Protein AF-0000000076746132 (afdb_homodimer)

Structure (mmCIF, N/CA/C/O backbone):
data_AF-0000000076746132-model_v1
#
loop_
_entity.id
_entity.type
_entity.pdbx_description
1 polymer 'Membrane protein'
#
loop_
_atom_site.group_PDB
_atom_site.id
_atom_site.type_symbol
_atom_site.label_atom_id
_atom_site.label_alt_id
_atom_site.label_comp_id
_atom_site.label_asym_id
_atom_site.label_entity_id
_atom_site.label_seq_id
_atom_site.pdbx_PDB_ins_code
_atom_site.Cartn_x
_atom_site.Cartn_y
_atom_site.Cartn_z
_atom_site.occupancy
_atom_site.B_iso_or_equiv
_atom_site.auth_seq_id
_atom_site.auth_comp_id
_atom_site.auth_asym_id
_atom_site.auth_atom_id
_atom_site.pdbx_PDB_model_num
ATOM 1 N N . MET A 1 1 ? 63.969 -28.312 48.188 1 25.64 1 MET A N 1
ATOM 2 C CA . MET A 1 1 ? 62.5 -28.25 48.125 1 25.64 1 MET A CA 1
ATOM 3 C C . MET A 1 1 ? 62.031 -26.797 48.188 1 25.64 1 MET A C 1
ATOM 5 O O . MET A 1 1 ? 61.531 -26.344 49.219 1 25.64 1 MET A O 1
ATOM 9 N N . ALA A 1 2 ? 62.906 -25.906 47.531 1 30.56 2 ALA A N 1
ATOM 10 C CA . ALA A 1 2 ? 62.938 -24.453 47.469 1 30.56 2 ALA A CA 1
ATOM 11 C C . ALA A 1 2 ? 61.656 -23.906 46.844 1 30.56 2 ALA A C 1
ATOM 13 O O . ALA A 1 2 ? 61.25 -24.328 45.75 1 30.56 2 ALA A O 1
ATOM 14 N N . LYS A 1 3 ? 60.656 -23.594 47.781 1 32.34 3 LYS A N 1
ATOM 15 C CA . LYS A 1 3 ? 59.344 -22.969 47.75 1 32.34 3 LYS A CA 1
ATOM 16 C C . LYS A 1 3 ? 59.344 -21.719 46.844 1 32.34 3 LYS A C 1
ATOM 18 O O . LYS A 1 3 ? 59.938 -20.703 47.219 1 32.34 3 LYS A O 1
ATOM 23 N N . HIS A 1 4 ? 59.719 -21.891 45.562 1 31.8 4 HIS A N 1
ATOM 24 C CA . HIS A 1 4 ? 59.75 -20.812 44.562 1 31.8 4 HIS A CA 1
ATOM 25 C C . HIS A 1 4 ? 58.438 -20.047 44.562 1 31.8 4 HIS A C 1
ATOM 27 O O . HIS A 1 4 ? 57.375 -20.625 44.312 1 31.8 4 HIS A O 1
ATOM 33 N N . HIS A 1 5 ? 58.219 -19.203 45.625 1 34 5 HIS A N 1
ATOM 34 C CA . HIS A 1 5 ? 57.125 -18.234 45.75 1 34 5 HIS A CA 1
ATOM 35 C C . HIS A 1 5 ? 56.938 -17.422 44.469 1 34 5 HIS A C 1
ATOM 37 O O . HIS A 1 5 ? 57.844 -16.656 44.094 1 34 5 HIS A O 1
ATOM 43 N N . LEU A 1 6 ? 56.406 -18 43.375 1 33.69 6 LEU A N 1
ATOM 44 C CA . LEU A 1 6 ? 56.094 -17.297 42.125 1 33.69 6 LEU A CA 1
ATOM 45 C C . LEU A 1 6 ? 55.156 -16.109 42.406 1 33.69 6 LEU A C 1
ATOM 47 O O . LEU A 1 6 ? 54.062 -16.297 42.906 1 33.69 6 LEU A O 1
ATOM 51 N N . SER A 1 7 ? 55.75 -14.945 42.812 1 36 7 SER A N 1
ATOM 52 C CA . SER A 1 7 ? 55.094 -13.648 42.938 1 36 7 SER A CA 1
ATOM 53 C C . SER A 1 7 ? 54.25 -13.297 41.719 1 36 7 SER A C 1
ATOM 55 O O . SER A 1 7 ? 54.781 -13.18 40.625 1 36 7 SER A O 1
ATOM 57 N N . TYR A 1 8 ? 53.031 -13.859 41.594 1 35.41 8 TYR A N 1
ATOM 58 C CA . TYR A 1 8 ? 52.031 -13.492 40.625 1 35.41 8 TYR A CA 1
ATOM 59 C C . TYR A 1 8 ? 51.75 -11.992 40.625 1 35.41 8 TYR A C 1
ATOM 61 O O . TYR A 1 8 ? 51.25 -11.461 41.625 1 35.41 8 TYR A O 1
ATOM 69 N N . PHE A 1 9 ? 52.719 -11.172 40.094 1 36.06 9 PHE A N 1
ATOM 70 C CA . PHE A 1 9 ? 52.5 -9.766 39.812 1 36.06 9 PHE A CA 1
ATOM 71 C C . PHE A 1 9 ? 51.156 -9.57 39.094 1 36.06 9 PHE A C 1
ATOM 73 O O . PHE A 1 9 ? 50.906 -10.195 38.062 1 36.06 9 PHE A O 1
ATOM 80 N N . GLY A 1 10 ? 50.062 -9.258 39.812 1 34.41 10 GLY A N 1
ATOM 81 C CA . GLY A 1 10 ? 48.75 -8.797 39.406 1 34.41 10 GLY A CA 1
ATOM 82 C C . GLY A 1 10 ? 48.781 -7.633 38.438 1 34.41 10 GLY A C 1
ATOM 83 O O . GLY A 1 10 ? 49.219 -6.535 38.781 1 34.41 10 GLY A O 1
ATOM 84 N N . CYS A 1 11 ? 49.062 -7.781 37.094 1 35.16 11 CYS A N 1
ATOM 85 C CA . CYS A 1 11 ? 48.875 -6.781 36.062 1 35.16 11 CYS A CA 1
ATOM 86 C C . CYS A 1 11 ? 47.531 -6.117 36.156 1 35.16 11 CYS A C 1
ATOM 88 O O . CYS A 1 11 ? 46.5 -6.758 35.906 1 35.16 11 CYS A O 1
ATOM 90 N N . ALA A 1 12 ? 47.312 -5.207 37.125 1 34.22 12 ALA A N 1
ATOM 91 C CA . ALA A 1 12 ? 46.219 -4.262 37.062 1 34.22 12 ALA A CA 1
ATOM 92 C C . ALA A 1 12 ? 46.062 -3.641 35.688 1 34.22 12 ALA A C 1
ATOM 94 O O . ALA A 1 12 ? 46.875 -2.824 35.281 1 34.22 12 ALA A O 1
ATOM 95 N N . LEU A 1 13 ? 45.75 -4.438 34.656 1 35.72 13 LEU A N 1
ATOM 96 C CA . LEU A 1 13 ? 45.281 -3.857 33.406 1 35.72 13 LEU A CA 1
ATOM 97 C C . LEU A 1 13 ? 44.375 -2.674 33.656 1 35.72 13 LEU A C 1
ATOM 99 O O . LEU A 1 13 ? 43.25 -2.842 34.188 1 35.72 13 LEU A O 1
ATOM 103 N N . LEU A 1 14 ? 44.906 -1.459 33.938 1 35.91 14 LEU A N 1
ATOM 104 C CA . LEU A 1 14 ? 44.219 -0.176 33.844 1 35.91 14 LEU A CA 1
ATOM 105 C C . LEU A 1 14 ? 43.406 -0.103 32.562 1 35.91 14 LEU A C 1
ATOM 107 O O . LEU A 1 14 ? 43.969 -0.013 31.453 1 35.91 14 LEU A O 1
ATOM 111 N N . ALA A 1 15 ? 42.406 -0.828 32.375 1 36.12 15 ALA A N 1
ATOM 112 C CA . ALA A 1 15 ? 41.406 -0.465 31.344 1 36.12 15 ALA A CA 1
ATOM 113 C C . ALA A 1 15 ? 41.094 1.026 31.406 1 36.12 15 ALA A C 1
ATOM 115 O O . ALA A 1 15 ? 40.406 1.485 32.312 1 36.12 15 ALA A O 1
ATOM 116 N N . ALA A 1 16 ? 42.094 1.929 31.109 1 35.75 16 ALA A N 1
ATOM 117 C CA . ALA A 1 16 ? 41.625 3.271 30.766 1 35.75 16 ALA A CA 1
ATOM 118 C C . ALA A 1 16 ? 40.344 3.217 29.938 1 35.75 16 ALA A C 1
ATOM 120 O O . ALA A 1 16 ? 40.312 2.604 28.859 1 35.75 16 ALA A O 1
ATOM 121 N N . ILE A 1 17 ? 39.25 3.25 30.547 1 39.5 17 ILE A N 1
ATOM 122 C CA . ILE A 1 17 ? 38 3.594 29.891 1 39.5 17 ILE A CA 1
ATOM 123 C C . ILE A 1 17 ? 38.219 4.754 28.922 1 39.5 17 ILE A C 1
ATOM 125 O O . ILE A 1 17 ? 38.5 5.875 29.344 1 39.5 17 ILE A O 1
ATOM 129 N N . LEU A 1 18 ? 38.938 4.586 27.75 1 38.03 18 LEU A N 1
ATOM 130 C CA . LEU A 1 18 ? 38.875 5.57 26.672 1 38.03 18 LEU A CA 1
ATOM 131 C C . LEU A 1 18 ? 37.531 6.273 26.656 1 38.03 18 LEU A C 1
ATOM 133 O O . LEU A 1 18 ? 36.5 5.652 26.359 1 38.03 18 LEU A O 1
ATOM 137 N N . SER A 1 19 ? 37.344 7.109 27.609 1 39.97 19 SER A N 1
ATOM 138 C CA . SER A 1 19 ? 36.25 8.055 27.406 1 39.97 19 SER A CA 1
ATOM 139 C C . SER A 1 19 ? 36.25 8.633 26 1 39.97 19 SER A C 1
ATOM 141 O O . SER A 1 19 ? 37.031 9.516 25.688 1 39.97 19 SER A O 1
ATOM 143 N N . PHE A 1 20 ? 36.031 7.898 24.984 1 41.56 20 PHE A N 1
ATOM 144 C CA . PHE A 1 20 ? 35.844 8.547 23.688 1 41.56 20 PHE A CA 1
ATOM 145 C C . PHE A 1 20 ? 35 9.805 23.844 1 41.56 20 PHE A C 1
ATOM 147 O O . PHE A 1 20 ? 33.938 9.773 24.484 1 41.56 20 PHE A O 1
ATOM 154 N N . PRO A 1 21 ? 35.625 10.945 23.859 1 45.09 21 PRO A N 1
ATOM 155 C CA . PRO A 1 21 ? 34.75 12.117 23.781 1 45.09 21 PRO A CA 1
ATOM 156 C C . PRO A 1 21 ? 33.469 11.844 22.969 1 45.09 21 PRO A C 1
ATOM 158 O O . PRO A 1 21 ? 33.5 11.172 21.938 1 45.09 21 PRO A O 1
ATOM 161 N N . SER A 1 22 ? 32.438 11.734 23.641 1 52.34 22 SER A N 1
ATOM 162 C CA . SER A 1 22 ? 31.125 11.414 23.078 1 52.34 22 SER A CA 1
ATOM 163 C C . SER A 1 22 ? 30.797 12.312 21.891 1 52.34 22 SER A C 1
ATOM 165 O O . SER A 1 22 ? 30.312 13.43 22.062 1 52.34 22 SER A O 1
ATOM 167 N N . TYR A 1 23 ? 31.625 12.336 20.781 1 66.94 23 TYR A N 1
ATOM 168 C CA . TYR A 1 23 ? 31.422 13.086 19.547 1 66.94 23 TYR A CA 1
ATOM 169 C C . TYR A 1 23 ? 30.078 12.719 18.922 1 66.94 23 TYR A C 1
ATOM 171 O O . TYR A 1 23 ? 29.594 11.602 19.094 1 66.94 23 TYR A O 1
ATOM 179 N N . ALA A 1 24 ? 29.422 13.703 18.547 1 82.56 24 ALA A N 1
ATOM 180 C CA . ALA A 1 24 ? 28.188 13.5 17.781 1 82.56 24 ALA A CA 1
ATOM 181 C C . ALA A 1 24 ? 28.406 12.516 16.641 1 82.56 24 ALA A C 1
ATOM 183 O O . ALA A 1 24 ? 29.422 12.562 15.953 1 82.56 24 ALA A O 1
ATOM 184 N N . ILE A 1 25 ? 27.672 11.5 16.641 1 90.88 25 ILE A N 1
ATOM 185 C CA . ILE A 1 25 ? 27.75 10.562 15.523 1 90.88 25 ILE A CA 1
ATOM 186 C C . ILE A 1 25 ? 27.266 11.234 14.242 1 90.88 25 ILE A C 1
ATOM 188 O O . ILE A 1 25 ? 26.172 11.828 14.219 1 90.88 25 ILE A O 1
ATOM 192 N N . SER A 1 26 ? 28.109 11.219 13.242 1 92.38 26 SER A N 1
ATOM 193 C CA . SER A 1 26 ? 27.75 11.828 11.969 1 92.38 26 SER A CA 1
ATOM 194 C C . SER A 1 26 ? 26.797 10.945 11.18 1 92.38 26 SER A C 1
ATOM 196 O O . SER A 1 26 ? 26.625 9.766 11.492 1 92.38 26 SER A O 1
ATOM 198 N N . ILE A 1 27 ? 26.203 11.523 10.164 1 94.88 27 ILE A N 1
ATOM 199 C CA . ILE A 1 27 ? 25.297 10.781 9.289 1 94.88 27 ILE A CA 1
ATOM 200 C C . ILE A 1 27 ? 26.078 9.656 8.602 1 94.88 27 ILE A C 1
ATOM 202 O O . ILE A 1 27 ? 25.578 8.539 8.469 1 94.88 27 ILE A O 1
ATOM 206 N N . GLU A 1 28 ? 27.344 9.938 8.203 1 93.62 28 GLU A N 1
ATOM 207 C CA . GLU A 1 28 ? 28.172 8.953 7.512 1 93.62 28 GLU A CA 1
ATOM 208 C C . GLU A 1 28 ? 28.469 7.758 8.414 1 93.62 28 GLU A C 1
ATOM 210 O O . GLU A 1 28 ? 28.375 6.609 7.98 1 93.62 28 GLU A O 1
ATOM 215 N N . GLN A 1 29 ? 28.781 8.07 9.648 1 93.25 29 GLN A N 1
ATOM 216 C CA . GLN A 1 29 ? 29.078 7.008 10.609 1 93.25 29 GLN A CA 1
ATOM 217 C C . GLN A 1 29 ? 27.828 6.18 10.906 1 93.25 29 GLN A C 1
ATOM 219 O O . GLN A 1 29 ? 27.891 4.949 10.938 1 93.25 29 GLN A O 1
ATOM 224 N N . ALA A 1 30 ? 26.734 6.859 11.117 1 96 30 ALA A N 1
ATOM 225 C CA . ALA A 1 30 ? 25.469 6.176 11.367 1 96 30 ALA A CA 1
ATOM 226 C C . ALA A 1 30 ? 25.078 5.305 10.18 1 96 30 ALA A C 1
ATOM 228 O O . ALA A 1 30 ? 24.547 4.207 10.359 1 96 30 ALA A O 1
ATOM 229 N N . TRP A 1 31 ? 25.375 5.82 8.961 1 96.5 31 TRP A N 1
ATOM 230 C CA . TRP A 1 31 ? 25.047 5.098 7.738 1 96.5 31 TRP A CA 1
ATOM 231 C C . TRP A 1 31 ? 25.844 3.803 7.641 1 96.5 31 TRP A C 1
ATOM 233 O O . TRP A 1 31 ? 25.297 2.746 7.32 1 96.5 31 TRP A O 1
ATOM 243 N N . LYS A 1 32 ? 27.125 3.871 7.984 1 95.31 32 LYS A N 1
ATOM 244 C CA . LYS A 1 32 ? 27.969 2.682 7.973 1 95.31 32 LYS A CA 1
ATOM 245 C C . LYS A 1 32 ? 27.469 1.643 8.977 1 95.31 32 LYS A C 1
ATOM 247 O O . LYS A 1 32 ? 27.391 0.453 8.656 1 95.31 32 LYS A O 1
ATOM 252 N N . GLN A 1 33 ? 27.062 2.109 10.102 1 95.94 33 GLN A N 1
ATOM 253 C CA . GLN A 1 33 ? 26.578 1.213 11.141 1 95.94 33 GLN A CA 1
ATOM 254 C C . GLN A 1 33 ? 25.234 0.607 10.766 1 95.94 33 GLN A C 1
ATOM 256 O O . GLN A 1 33 ? 25 -0.587 10.961 1 95.94 33 GLN A O 1
ATOM 261 N N . ALA A 1 34 ? 24.344 1.41 10.188 1 97.44 34 ALA A N 1
ATOM 262 C CA . ALA A 1 34 ? 23.031 0.939 9.797 1 97.44 34 ALA A CA 1
ATOM 263 C C . ALA A 1 34 ? 23.109 -0.132 8.719 1 97.44 34 ALA A C 1
ATOM 265 O O . ALA A 1 34 ? 22.391 -1.134 8.766 1 97.44 34 ALA A O 1
ATOM 266 N N . LYS A 1 35 ? 24.031 0.041 7.781 1 96.5 35 LYS A N 1
ATOM 267 C CA . LYS A 1 35 ? 24.203 -0.914 6.691 1 96.5 35 LYS A CA 1
ATOM 268 C C . LYS A 1 35 ? 24.672 -2.271 7.223 1 96.5 35 LYS A C 1
ATOM 270 O O . LYS A 1 35 ? 24.312 -3.311 6.664 1 96.5 35 LYS A O 1
ATOM 275 N N . GLN A 1 36 ? 25.344 -2.232 8.281 1 94.56 36 GLN A N 1
ATOM 276 C CA . GLN A 1 36 ? 25.906 -3.459 8.836 1 94.56 36 GLN A CA 1
ATOM 277 C C . GLN A 1 36 ? 24.906 -4.16 9.758 1 94.56 36 GLN A C 1
ATOM 279 O O . GLN A 1 36 ? 24.953 -5.383 9.906 1 94.56 36 GLN A O 1
ATOM 284 N N . SER A 1 37 ? 23.953 -3.408 10.258 1 92.12 37 SER A N 1
ATOM 285 C CA . SER A 1 37 ? 23.188 -3.965 11.367 1 92.12 37 SER A CA 1
ATOM 286 C C . SER A 1 37 ? 21.719 -4.172 10.969 1 92.12 37 SER A C 1
ATOM 288 O O . SER A 1 37 ? 21 -4.91 11.633 1 92.12 37 SER A O 1
ATOM 290 N N . ASP A 1 38 ? 21.219 -3.617 9.914 1 96.62 38 ASP A N 1
ATOM 291 C CA . ASP A 1 38 ? 19.797 -3.629 9.617 1 96.62 38 ASP A CA 1
ATOM 292 C C . ASP A 1 38 ? 19.359 -4.984 9.07 1 96.62 38 ASP A C 1
ATOM 294 O O . ASP A 1 38 ? 19.812 -5.414 8.008 1 96.62 38 ASP A O 1
ATOM 298 N N . PRO A 1 39 ? 18.406 -5.605 9.789 1 97.31 39 PRO A N 1
ATOM 299 C CA . PRO A 1 39 ? 17.984 -6.949 9.367 1 97.31 39 PRO A CA 1
ATOM 300 C C . PRO A 1 39 ? 17.266 -6.949 8.023 1 97.31 39 PRO A C 1
ATOM 302 O O . PRO A 1 39 ? 17.391 -7.906 7.254 1 97.31 39 PRO A O 1
ATOM 305 N N . ASP A 1 40 ? 16.531 -5.961 7.781 1 97.19 40 ASP A N 1
ATOM 306 C CA . ASP A 1 40 ? 15.797 -5.902 6.52 1 97.19 40 ASP A CA 1
ATOM 307 C C . ASP A 1 40 ? 16.766 -5.773 5.34 1 97.19 40 ASP A C 1
ATOM 309 O O . ASP A 1 40 ? 16.531 -6.371 4.281 1 97.19 40 ASP A O 1
ATOM 313 N N . TYR A 1 41 ? 17.844 -5.031 5.512 1 97.69 41 TYR A N 1
ATOM 314 C CA . TYR A 1 41 ? 18.859 -4.906 4.477 1 97.69 41 TYR A CA 1
ATOM 315 C C . TYR A 1 41 ? 19.594 -6.227 4.277 1 97.69 41 TYR A C 1
ATOM 317 O O . TYR A 1 41 ? 19.859 -6.629 3.141 1 97.69 41 TYR A O 1
ATOM 325 N N . GLU A 1 42 ? 19.844 -6.875 5.336 1 97.62 42 GLU A N 1
ATOM 326 C CA . GLU A 1 42 ? 20.484 -8.18 5.258 1 97.62 42 GLU A CA 1
ATOM 327 C C . GLU A 1 42 ? 19.594 -9.203 4.57 1 97.62 42 GLU A C 1
ATOM 329 O O . GLU A 1 42 ? 20.062 -10.031 3.793 1 97.62 42 GLU A O 1
ATOM 334 N N . LYS A 1 43 ? 18.344 -9.133 4.887 1 98.31 43 LYS A N 1
ATOM 335 C CA . LYS A 1 43 ? 17.406 -10.039 4.246 1 98.31 43 LYS A CA 1
ATOM 336 C C . LYS A 1 43 ? 17.375 -9.828 2.734 1 98.31 43 LYS A C 1
ATOM 338 O O . LYS A 1 43 ? 17.234 -10.781 1.97 1 98.31 43 LYS A O 1
ATOM 343 N N . ALA A 1 44 ? 17.469 -8.602 2.312 1 98.31 44 ALA A N 1
ATOM 344 C CA . ALA A 1 44 ? 17.516 -8.312 0.882 1 98.31 44 ALA A CA 1
ATOM 345 C C . ALA A 1 44 ? 18.766 -8.898 0.236 1 98.31 44 ALA A C 1
ATOM 347 O O . ALA A 1 44 ? 18.719 -9.391 -0.896 1 98.31 44 ALA A O 1
ATOM 348 N N . LYS A 1 45 ? 19.891 -8.867 0.965 1 98.19 45 LYS A N 1
ATOM 349 C CA . LYS A 1 45 ? 21.109 -9.492 0.469 1 98.19 45 LYS A CA 1
ATOM 350 C C . LYS A 1 45 ? 20.922 -11 0.312 1 98.19 45 LYS A C 1
ATOM 352 O O . LYS A 1 45 ? 21.359 -11.578 -0.689 1 98.19 45 LYS A O 1
ATOM 357 N N . ILE A 1 46 ? 20.297 -11.602 1.311 1 98.5 46 ILE A N 1
ATOM 358 C CA . ILE A 1 46 ? 20.016 -13.031 1.25 1 98.5 46 ILE A CA 1
ATOM 359 C C . ILE A 1 46 ? 19.062 -13.32 0.093 1 98.5 46 ILE A C 1
ATOM 361 O O . ILE A 1 46 ? 19.188 -14.352 -0.577 1 98.5 46 ILE A O 1
ATOM 365 N N . GLY A 1 47 ? 18.141 -12.398 -0.138 1 98.62 47 GLY A N 1
ATOM 366 C CA . GLY A 1 47 ? 17.219 -12.531 -1.265 1 98.62 47 GLY A CA 1
ATOM 367 C C . GLY A 1 47 ? 17.938 -12.648 -2.598 1 98.62 47 GLY A C 1
ATOM 368 O O . GLY A 1 47 ? 17.516 -13.414 -3.469 1 98.62 47 GLY A O 1
ATOM 369 N N . VAL A 1 48 ? 19.062 -11.953 -2.76 1 98.5 48 VAL A N 1
ATOM 370 C CA . VAL A 1 48 ? 19.859 -12.023 -3.977 1 98.5 48 VAL A CA 1
ATOM 371 C C . VAL A 1 48 ? 20.5 -13.414 -4.098 1 98.5 48 VAL A C 1
ATOM 373 O O . VAL A 1 48 ? 20.5 -14.008 -5.18 1 98.5 48 VAL A O 1
ATOM 376 N N . GLN A 1 49 ? 20.938 -13.977 -2.977 1 98.62 49 GLN A N 1
ATOM 377 C CA . GLN A 1 49 ? 21.516 -15.312 -2.977 1 98.62 49 GLN A CA 1
ATOM 378 C C . GLN A 1 49 ? 20.469 -16.375 -3.309 1 98.62 49 GLN A C 1
ATOM 380 O O . GLN A 1 49 ? 20.75 -17.328 -4.035 1 98.62 49 GLN A O 1
ATOM 385 N N . ILE A 1 50 ? 19.297 -16.141 -2.795 1 98.5 50 ILE A N 1
ATOM 386 C CA . ILE A 1 50 ? 18.203 -17.047 -3.102 1 98.5 50 ILE A CA 1
ATOM 387 C C . ILE A 1 50 ? 17.875 -16.984 -4.594 1 98.5 50 ILE A C 1
ATOM 389 O O . ILE A 1 50 ? 17.656 -18.016 -5.23 1 98.5 50 ILE A O 1
ATOM 393 N N . GLY A 1 51 ? 17.906 -15.742 -5.125 1 98.25 51 GLY A N 1
ATOM 394 C CA . GLY A 1 51 ? 17.688 -15.586 -6.559 1 98.25 51 GLY A CA 1
ATOM 395 C C . GLY A 1 51 ? 18.734 -16.297 -7.395 1 98.25 51 GLY A C 1
ATOM 396 O O . GLY A 1 51 ? 18.406 -16.938 -8.398 1 98.25 51 GLY A O 1
ATOM 397 N N . GLU A 1 52 ? 19.953 -16.312 -6.941 1 98 52 GLU A N 1
ATOM 398 C CA . GLU A 1 52 ? 21.047 -17 -7.621 1 98 52 GLU A CA 1
ATOM 399 C C . GLU A 1 52 ? 20.859 -18.516 -7.59 1 98 52 GLU A C 1
ATOM 401 O O . GLU A 1 52 ? 21.094 -19.188 -8.586 1 98 52 GLU A O 1
ATOM 406 N N . THR A 1 53 ? 20.406 -19 -6.441 1 98.19 53 THR A N 1
ATOM 407 C CA . THR A 1 53 ? 20.125 -20.422 -6.316 1 98.19 53 THR A CA 1
ATOM 408 C C . THR A 1 53 ? 18.953 -20.844 -7.203 1 98.19 53 THR A C 1
ATOM 410 O O . THR A 1 53 ? 18.938 -21.953 -7.73 1 98.19 53 THR A O 1
ATOM 413 N N . GLY A 1 54 ? 18.031 -19.891 -7.395 1 97.88 54 GLY A N 1
ATOM 414 C CA . GLY A 1 54 ? 16.938 -20.156 -8.32 1 97.88 54 GLY A CA 1
ATOM 415 C C . GLY A 1 54 ? 17.391 -20.359 -9.75 1 97.88 54 GLY A C 1
ATOM 416 O O . GLY A 1 54 ? 16.891 -21.234 -10.453 1 97.88 54 GLY A O 1
ATOM 417 N N . VAL A 1 55 ? 18.406 -19.625 -10.18 1 98.19 55 VAL A N 1
ATOM 418 C CA . VAL A 1 55 ? 18.984 -19.781 -11.5 1 98.19 55 VAL A CA 1
ATOM 419 C C . VAL A 1 55 ? 19.703 -21.125 -11.594 1 98.19 55 VAL A C 1
ATOM 421 O O . VAL A 1 55 ? 19.578 -21.844 -12.586 1 98.19 55 VAL A O 1
ATOM 424 N N . ALA A 1 56 ? 20.406 -21.5 -10.492 1 97.88 56 ALA A N 1
ATOM 425 C CA . ALA A 1 56 ? 21.109 -22.781 -10.453 1 97.88 56 ALA A CA 1
ATOM 426 C C . ALA A 1 56 ? 20.141 -23.953 -10.531 1 97.88 56 ALA A C 1
ATOM 428 O O . ALA A 1 56 ? 20.391 -24.938 -11.242 1 97.88 56 ALA A O 1
ATOM 429 N N . SER A 1 57 ? 19.094 -23.797 -9.875 1 97.56 57 SER A N 1
ATOM 430 C CA . SER A 1 57 ? 18.062 -24.828 -9.898 1 97.56 57 SER A CA 1
ATOM 431 C C . SER A 1 57 ? 17.469 -24.984 -11.297 1 97.56 57 SER A C 1
ATOM 433 O O . SER A 1 57 ? 17.297 -26.109 -11.773 1 97.56 57 SER A O 1
ATOM 435 N N . SER A 1 58 ? 17.188 -23.891 -11.961 1 96.81 58 SER A N 1
ATOM 436 C CA . SER A 1 58 ? 16.641 -23.938 -13.312 1 96.81 58 SER A CA 1
ATOM 437 C C . SER A 1 58 ? 17.656 -24.5 -14.297 1 96.81 58 SER A C 1
ATOM 439 O O . SER A 1 58 ? 17.297 -25.266 -15.203 1 96.81 58 SER A O 1
ATOM 441 N N . ARG A 1 59 ? 18.922 -24.234 -14.094 1 96.25 59 ARG A N 1
ATOM 442 C CA . ARG A 1 59 ? 20 -24.75 -14.938 1 96.25 59 ARG A CA 1
ATOM 443 C C . ARG A 1 59 ? 20.156 -26.25 -14.766 1 96.25 59 ARG A C 1
ATOM 445 O O . ARG A 1 59 ? 20.453 -26.969 -15.727 1 96.25 59 ARG A O 1
ATOM 452 N N . SER A 1 60 ? 19.875 -26.672 -13.547 1 96.31 60 SER A N 1
ATOM 453 C CA . SER A 1 60 ? 20.016 -28.094 -13.266 1 96.31 60 SER A CA 1
ATOM 454 C C . SER A 1 60 ? 19.016 -28.922 -14.062 1 96.31 60 SER A C 1
ATOM 456 O O . SER A 1 60 ? 19.281 -30.078 -14.406 1 96.31 60 SER A O 1
ATOM 458 N N . SER A 1 61 ? 17.891 -28.328 -14.43 1 94.38 61 SER A N 1
ATOM 459 C CA . SER A 1 61 ? 16.859 -29.031 -15.188 1 94.38 61 SER A CA 1
ATOM 460 C C . SER A 1 61 ? 17.281 -29.25 -16.625 1 94.38 61 SER A C 1
ATOM 462 O O . SER A 1 61 ? 16.688 -30.078 -17.344 1 94.38 61 SER A O 1
ATOM 464 N N . LEU A 1 62 ? 18.359 -28.562 -17.109 1 94.75 62 LEU A N 1
ATOM 465 C CA . LEU A 1 62 ? 18.875 -28.672 -18.469 1 94.75 62 LEU A CA 1
ATOM 466 C C . LEU A 1 62 ? 20.031 -29.656 -18.531 1 94.75 62 LEU A C 1
ATOM 468 O O . LEU A 1 62 ? 20.516 -30 -19.609 1 94.75 62 LEU A O 1
ATOM 472 N N . LEU A 1 63 ? 20.453 -30.188 -17.375 1 95.5 63 LEU A N 1
ATOM 473 C CA . LEU A 1 63 ? 21.609 -31.078 -17.297 1 95.5 63 LEU A CA 1
ATOM 474 C C . LEU A 1 63 ? 21.172 -32.531 -17.125 1 95.5 63 LEU A C 1
ATOM 476 O O . LEU A 1 63 ? 20.047 -32.781 -16.719 1 95.5 63 LEU A O 1
ATOM 480 N N . PRO A 1 64 ? 21.984 -33.531 -17.422 1 95.88 64 PRO A N 1
ATOM 481 C CA . PRO A 1 64 ? 21.609 -34.938 -17.266 1 95.88 64 PRO A CA 1
ATOM 482 C C . PRO A 1 64 ? 21.453 -35.344 -15.797 1 95.88 64 PRO A C 1
ATOM 484 O O . PRO A 1 64 ? 22.062 -34.75 -14.914 1 95.88 64 PRO A O 1
ATOM 487 N N . SER A 1 65 ? 20.625 -36.25 -15.602 1 95.88 65 SER A N 1
ATOM 488 C CA . SER A 1 65 ? 20.453 -36.844 -14.289 1 95.88 65 SER A CA 1
ATOM 489 C C . SER A 1 65 ? 20.781 -38.344 -14.328 1 95.88 65 SER A C 1
ATOM 491 O O . SER A 1 65 ? 20.562 -39 -15.336 1 95.88 65 SER A O 1
ATOM 493 N N . LEU A 1 66 ? 21.422 -38.812 -13.234 1 96.19 66 LEU A N 1
ATOM 494 C CA . LEU A 1 66 ? 21.797 -40.219 -13.109 1 96.19 66 LEU A CA 1
ATOM 495 C C . LEU A 1 66 ? 21.047 -40.875 -11.961 1 96.19 66 LEU A C 1
ATOM 497 O O . LEU A 1 66 ? 20.969 -40.312 -10.867 1 96.19 66 LEU A O 1
ATOM 501 N N . SER A 1 67 ? 20.406 -42.062 -12.297 1 96.56 67 SER A N 1
ATOM 502 C CA . SER A 1 67 ? 19.734 -42.844 -11.266 1 96.56 67 SER A CA 1
ATOM 503 C C . SER A 1 67 ? 20.156 -44.312 -11.305 1 96.56 67 SER A C 1
ATOM 505 O O . SER A 1 67 ? 20.484 -44.844 -12.367 1 96.56 67 SER A O 1
ATOM 507 N N . ALA A 1 68 ? 20.172 -44.906 -10.109 1 95.31 68 ALA A N 1
ATOM 508 C CA . ALA A 1 68 ? 20.422 -46.344 -9.977 1 95.31 68 ALA A CA 1
ATOM 509 C C . ALA A 1 68 ? 19.234 -47.062 -9.305 1 95.31 68 ALA A C 1
ATOM 511 O O . ALA A 1 68 ? 18.641 -46.5 -8.375 1 95.31 68 ALA A O 1
ATOM 512 N N . THR A 1 69 ? 18.922 -48.25 -9.906 1 94.94 69 THR A N 1
ATOM 513 C CA . THR A 1 69 ? 17.812 -49.031 -9.359 1 94.94 69 THR A CA 1
ATOM 514 C C . THR A 1 69 ? 18.203 -50.5 -9.164 1 94.94 69 THR A C 1
ATOM 516 O O . THR A 1 69 ? 19 -51.031 -9.93 1 94.94 69 THR A O 1
ATOM 519 N N . ALA A 1 70 ? 17.688 -51.031 -8.055 1 93.5 70 ALA A N 1
ATOM 520 C CA . ALA A 1 70 ? 17.766 -52.469 -7.797 1 93.5 70 ALA A CA 1
ATOM 521 C C . ALA A 1 70 ? 16.406 -53.031 -7.352 1 93.5 70 ALA A C 1
ATOM 523 O O . ALA A 1 70 ? 15.703 -52.375 -6.562 1 93.5 70 ALA A O 1
ATOM 524 N N . SER A 1 71 ? 16.062 -54.188 -8.07 1 94.44 71 SER A N 1
ATOM 525 C CA . SER A 1 71 ? 14.758 -54.75 -7.73 1 94.44 71 SER A CA 1
ATOM 526 C C . SER A 1 71 ? 14.836 -56.25 -7.59 1 94.44 71 SER A C 1
ATOM 528 O O . SER A 1 71 ? 15.641 -56.906 -8.25 1 94.44 71 SER A O 1
ATOM 530 N N . SER A 1 72 ? 14.031 -56.75 -6.602 1 93.19 72 SER A N 1
ATOM 531 C CA . SER A 1 72 ? 13.773 -58.188 -6.449 1 93.19 72 SER A CA 1
ATOM 532 C C . SER A 1 72 ? 12.289 -58.5 -6.605 1 93.19 72 SER A C 1
ATOM 534 O O . SER A 1 72 ? 11.461 -58 -5.848 1 93.19 72 SER A O 1
ATOM 536 N N . ASN A 1 73 ? 12.055 -59.344 -7.664 1 93.12 73 ASN A N 1
ATOM 537 C CA . ASN A 1 73 ? 10.672 -59.719 -7.957 1 93.12 73 ASN A CA 1
ATOM 538 C C . ASN A 1 73 ? 10.414 -61.188 -7.773 1 93.12 73 ASN A C 1
ATOM 540 O O . ASN A 1 73 ? 11.141 -62.031 -8.32 1 93.12 73 ASN A O 1
ATOM 544 N N . TRP A 1 74 ? 9.367 -61.469 -6.98 1 93.31 74 TRP A N 1
ATOM 545 C CA . TRP A 1 74 ? 8.961 -62.844 -6.727 1 93.31 74 TRP A CA 1
ATOM 546 C C . TRP A 1 74 ? 7.613 -63.156 -7.363 1 93.31 74 TRP A C 1
ATOM 548 O O . TRP A 1 74 ? 6.648 -62.406 -7.176 1 93.31 74 TRP A O 1
ATOM 558 N N . ASN A 1 75 ? 7.625 -64.25 -8.148 1 91.31 75 ASN A N 1
ATOM 559 C CA . ASN A 1 75 ? 6.402 -64.625 -8.82 1 91.31 75 ASN A CA 1
ATOM 560 C C . ASN A 1 75 ? 5.973 -66.062 -8.391 1 91.31 75 ASN A C 1
ATOM 562 O O . ASN A 1 75 ? 6.816 -66.875 -8.117 1 91.31 75 ASN A O 1
ATOM 566 N N . GLU A 1 76 ? 4.66 -66.312 -8.391 1 93.75 76 GLU A N 1
ATOM 567 C CA . GLU A 1 76 ? 4.121 -67.562 -7.949 1 93.75 76 GLU A CA 1
ATOM 568 C C . GLU A 1 76 ? 4.391 -68.688 -8.984 1 93.75 76 GLU A C 1
ATOM 570 O O . GLU A 1 76 ? 4.797 -69.75 -8.625 1 93.75 76 GLU A O 1
ATOM 575 N N . ASP A 1 77 ? 4.16 -68.375 -10.258 1 91.62 77 ASP A N 1
ATOM 576 C CA . ASP A 1 77 ? 4.191 -69.438 -11.281 1 91.62 77 ASP A CA 1
ATOM 577 C C . ASP A 1 77 ? 5.398 -69.25 -12.203 1 91.62 77 ASP A C 1
ATOM 579 O O . ASP A 1 77 ? 5.668 -70.125 -13.047 1 91.62 77 ASP A O 1
ATOM 583 N N . SER A 1 78 ? 5.98 -68.062 -12.047 1 87.25 78 SER A N 1
ATOM 584 C CA . SER A 1 78 ? 7.145 -67.812 -12.898 1 87.25 78 SER A CA 1
ATOM 585 C C . SER A 1 78 ? 8.398 -67.562 -12.07 1 87.25 78 SER A C 1
ATOM 587 O O . SER A 1 78 ? 8.344 -67.562 -10.836 1 87.25 78 SER A O 1
ATOM 589 N N . ASP A 1 79 ? 9.57 -67.562 -12.758 1 88.44 79 ASP A N 1
ATOM 590 C CA . ASP A 1 79 ? 10.859 -67.438 -12.086 1 88.44 79 ASP A CA 1
ATOM 591 C C . ASP A 1 79 ? 10.969 -66.062 -11.367 1 88.44 79 ASP A C 1
ATOM 593 O O . ASP A 1 79 ? 10.461 -65.062 -11.852 1 88.44 79 ASP A O 1
ATOM 597 N N . ASN A 1 80 ? 11.648 -66.188 -10.094 1 91.44 80 ASN A N 1
ATOM 598 C CA . ASN A 1 80 ? 12.023 -64.938 -9.422 1 91.44 80 ASN A CA 1
ATOM 599 C C . ASN A 1 80 ? 13.148 -64.25 -10.172 1 91.44 80 ASN A C 1
ATOM 601 O O . ASN A 1 80 ? 13.969 -64.875 -10.836 1 91.44 80 ASN A O 1
ATOM 605 N N . THR A 1 81 ? 13.07 -63 -10.18 1 90.75 81 THR A N 1
ATOM 606 C CA . THR A 1 81 ? 14.078 -62.25 -10.914 1 90.75 81 THR A CA 1
ATOM 607 C C . THR A 1 81 ? 14.672 -61.125 -10.047 1 90.75 81 THR A C 1
ATOM 609 O O . THR A 1 81 ? 13.953 -60.469 -9.281 1 90.75 81 THR A O 1
ATOM 612 N N . ASN A 1 82 ? 16.031 -61 -10.023 1 92.81 82 ASN A N 1
ATOM 613 C CA . ASN A 1 82 ? 16.75 -59.844 -9.484 1 92.81 82 ASN A CA 1
ATOM 614 C C . ASN A 1 82 ? 17.344 -59 -10.602 1 92.81 82 ASN A C 1
ATOM 616 O O . ASN A 1 82 ? 18.016 -59.5 -11.492 1 92.81 82 ASN A O 1
ATOM 620 N N . THR A 1 83 ? 17.016 -57.844 -10.531 1 92.81 83 THR A N 1
ATOM 621 C CA . THR A 1 83 ? 17.5 -56.938 -11.578 1 92.81 83 THR A CA 1
ATOM 622 C C . THR A 1 83 ? 18.188 -55.719 -10.969 1 92.81 83 THR A C 1
ATOM 624 O O . THR A 1 83 ? 17.812 -55.281 -9.891 1 92.81 83 THR A O 1
ATOM 627 N N . TYR A 1 84 ? 19.312 -55.188 -11.438 1 93.62 84 TYR A N 1
ATOM 628 C CA . TYR A 1 84 ? 19.891 -53.875 -11.133 1 93.62 84 TYR A CA 1
ATOM 629 C C . TYR A 1 84 ? 20.219 -53.094 -12.406 1 93.62 84 TYR A C 1
ATOM 631 O O . TYR A 1 84 ? 20.359 -53.688 -13.477 1 93.62 84 TYR A O 1
ATOM 639 N N . GLY A 1 85 ? 20.234 -51.875 -12.328 1 93.75 85 GLY A N 1
ATOM 640 C CA . GLY A 1 85 ? 20.484 -51.031 -13.492 1 93.75 85 GLY A CA 1
ATOM 641 C C . GLY A 1 85 ? 20.75 -49.594 -13.148 1 93.75 85 GLY A C 1
ATOM 642 O O . GLY A 1 85 ? 20.641 -49.188 -11.984 1 93.75 85 GLY A O 1
ATOM 643 N N . ALA A 1 86 ? 21.359 -48.844 -14.109 1 95.25 86 ALA A N 1
ATOM 644 C CA . ALA A 1 86 ? 21.594 -47.406 -14.047 1 95.25 86 ALA A CA 1
ATOM 645 C C . ALA A 1 86 ? 21.125 -46.719 -15.328 1 95.25 86 ALA A C 1
ATOM 647 O O . ALA A 1 86 ? 21.281 -47.281 -16.422 1 95.25 86 ALA A O 1
ATOM 648 N N . THR A 1 87 ? 20.547 -45.656 -15.133 1 95.94 87 THR A N 1
ATOM 649 C CA . THR A 1 87 ? 20.031 -44.938 -16.297 1 95.94 87 THR A CA 1
ATOM 650 C C . THR A 1 87 ? 20.438 -43.469 -16.25 1 95.94 87 THR A C 1
ATOM 652 O O . THR A 1 87 ? 20.234 -42.781 -15.25 1 95.94 87 THR A O 1
ATOM 655 N N . LEU A 1 88 ? 21.125 -42.906 -17.297 1 96.44 88 LEU A N 1
ATOM 656 C CA . LEU A 1 88 ? 21.406 -41.5 -17.547 1 96.44 88 LEU A CA 1
ATOM 657 C C . LEU A 1 88 ? 20.344 -40.906 -18.453 1 96.44 88 LEU A C 1
ATOM 659 O O . LEU A 1 88 ? 20.109 -41.375 -19.562 1 96.44 88 LEU A O 1
ATOM 663 N N . SER A 1 89 ? 19.734 -39.906 -17.922 1 96.56 89 SER A N 1
ATOM 664 C CA . SER A 1 89 ? 18.688 -39.25 -18.703 1 96.56 89 SER A CA 1
ATOM 665 C C . SER A 1 89 ? 19.047 -37.781 -18.969 1 96.56 89 SER A C 1
ATOM 667 O O . SER A 1 89 ? 19.516 -37.062 -18.062 1 96.56 89 SER A O 1
ATOM 669 N N . GLN A 1 90 ? 18.859 -37.344 -20.25 1 95.88 90 GLN A N 1
ATOM 670 C CA . GLN A 1 90 ? 19.172 -35.969 -20.641 1 95.88 90 GLN A CA 1
ATOM 671 C C . GLN A 1 90 ? 18.078 -35.438 -21.562 1 95.88 90 GLN A C 1
ATOM 673 O O . GLN A 1 90 ? 17.734 -36.031 -22.578 1 95.88 90 GLN A O 1
ATOM 678 N N . THR A 1 91 ? 17.609 -34.281 -21.125 1 95.31 91 THR A N 1
ATOM 679 C CA . THR A 1 91 ? 16.734 -33.562 -22.047 1 95.31 91 THR A CA 1
ATOM 680 C C . THR A 1 91 ? 17.547 -32.875 -23.141 1 95.31 91 THR A C 1
ATOM 682 O O . THR A 1 91 ? 18.359 -32 -22.859 1 95.31 91 THR A O 1
ATOM 685 N N . ILE A 1 92 ? 17.281 -33.281 -24.328 1 95.5 92 ILE A N 1
ATOM 686 C CA . ILE A 1 92 ? 18.047 -32.75 -25.453 1 95.5 92 ILE A CA 1
ATOM 687 C C . ILE A 1 92 ? 17.438 -31.422 -25.938 1 95.5 92 ILE A C 1
ATOM 689 O O . ILE A 1 92 ? 18.156 -30.484 -26.25 1 95.5 92 ILE A O 1
ATOM 693 N N . TRP A 1 93 ? 16.109 -31.469 -25.953 1 95.94 93 TRP A N 1
ATOM 694 C CA . TRP A 1 93 ? 15.422 -30.25 -26.359 1 95.94 93 TRP A CA 1
ATOM 695 C C . TRP A 1 93 ? 14.094 -30.109 -25.609 1 95.94 93 TRP A C 1
ATOM 697 O O . TRP A 1 93 ? 13.266 -31.016 -25.625 1 95.94 93 TRP A O 1
ATOM 707 N N . ASP A 1 94 ? 13.922 -29 -25 1 96.25 94 ASP A N 1
ATOM 708 C CA . ASP A 1 94 ? 12.688 -28.562 -24.359 1 96.25 94 ASP A CA 1
ATOM 709 C C . ASP A 1 94 ? 12.648 -27.031 -24.25 1 96.25 94 ASP A C 1
ATOM 711 O O . ASP A 1 94 ? 13.336 -26.453 -23.422 1 96.25 94 ASP A O 1
ATOM 715 N N . SER A 1 95 ? 11.844 -26.484 -25.047 1 95.94 95 SER A N 1
ATOM 716 C CA . SER A 1 95 ? 11.805 -25.031 -25.141 1 95.94 95 SER A CA 1
ATOM 717 C C . SER A 1 95 ? 11.367 -24.406 -23.828 1 95.94 95 SER A C 1
ATOM 719 O O . SER A 1 95 ? 11.789 -23.297 -23.484 1 95.94 95 SER A O 1
ATOM 721 N N . SER A 1 96 ? 10.438 -25.062 -23.047 1 97 96 SER A N 1
ATOM 722 C CA . SER A 1 96 ? 9.945 -24.531 -21.781 1 97 96 SER A CA 1
ATOM 723 C C . SER A 1 96 ? 11.078 -24.391 -20.766 1 97 96 SER A C 1
ATOM 725 O O . SER A 1 96 ? 11.109 -23.422 -20 1 97 96 SER A O 1
ATOM 727 N N . LEU A 1 97 ? 12.031 -25.266 -20.766 1 96.81 97 LEU A N 1
ATOM 728 C CA . LEU A 1 97 ? 13.117 -25.25 -19.797 1 96.81 97 LEU A CA 1
ATOM 729 C C . LEU A 1 97 ? 14.039 -24.062 -20.031 1 96.81 97 LEU A C 1
ATOM 731 O O . LEU A 1 97 ? 14.547 -23.469 -19.078 1 96.81 97 LEU A O 1
ATOM 735 N N . TRP A 1 98 ? 14.32 -23.734 -21.297 1 96.5 98 TRP A N 1
ATOM 736 C CA . TRP A 1 98 ? 15.156 -22.594 -21.609 1 96.5 98 TRP A CA 1
ATOM 737 C C . TRP A 1 98 ? 14.477 -21.297 -21.188 1 96.5 98 TRP A C 1
ATOM 739 O O . TRP A 1 98 ? 15.125 -20.391 -20.625 1 96.5 98 TRP A O 1
ATOM 749 N N . SER A 1 99 ? 13.164 -21.297 -21.453 1 97.81 99 SER A N 1
ATOM 750 C CA . SER A 1 99 ? 12.414 -20.109 -21.031 1 97.81 99 SER A CA 1
ATOM 751 C C . SER A 1 99 ? 12.336 -20.016 -19.516 1 97.81 99 SER A C 1
ATOM 753 O O . SER A 1 99 ? 12.344 -18.922 -18.953 1 97.81 99 SER A O 1
ATOM 755 N N . ASP A 1 100 ? 12.258 -21.141 -18.828 1 97.94 100 ASP A N 1
ATOM 756 C CA . ASP A 1 100 ? 12.289 -21.172 -17.375 1 97.94 100 ASP A CA 1
ATOM 757 C C . ASP A 1 100 ? 13.602 -20.594 -16.844 1 97.94 100 ASP A C 1
ATOM 759 O O . ASP A 1 100 ? 13.609 -19.891 -15.828 1 97.94 100 ASP A O 1
ATOM 763 N N . LEU A 1 101 ? 14.703 -20.953 -17.516 1 97.88 101 LEU A N 1
ATOM 764 C CA . LEU A 1 101 ? 16 -20.406 -17.125 1 97.88 101 LEU A CA 1
ATOM 765 C C . LEU A 1 101 ? 16.047 -18.891 -17.312 1 97.88 101 LEU A C 1
ATOM 767 O O . LEU A 1 101 ? 16.531 -18.172 -16.453 1 97.88 101 LEU A O 1
ATOM 771 N N . ASP A 1 102 ? 15.477 -18.469 -18.422 1 98.12 102 ASP A N 1
ATOM 772 C CA . ASP A 1 102 ? 15.398 -17.031 -18.672 1 98.12 102 ASP A CA 1
ATOM 773 C C . ASP A 1 102 ? 14.562 -16.328 -17.609 1 98.12 102 ASP A C 1
ATOM 775 O O . ASP A 1 102 ? 14.906 -15.234 -17.156 1 98.12 102 ASP A O 1
ATOM 779 N N . GLU A 1 103 ? 13.422 -16.938 -17.266 1 98.19 103 GLU A N 1
ATOM 780 C CA . GLU A 1 103 ? 12.578 -16.391 -16.203 1 98.19 103 GLU A CA 1
ATOM 781 C C . GLU A 1 103 ? 13.32 -16.328 -14.875 1 98.19 103 GLU A C 1
ATOM 783 O O . GLU A 1 103 ? 13.227 -15.328 -14.156 1 98.19 103 GLU A O 1
ATOM 788 N N . ALA A 1 104 ? 14.086 -17.344 -14.562 1 98.38 104 ALA A N 1
ATOM 789 C CA . ALA A 1 104 ? 14.867 -17.375 -13.328 1 98.38 104 ALA A CA 1
ATOM 790 C C . ALA A 1 104 ? 15.922 -16.266 -13.32 1 98.38 104 ALA A C 1
ATOM 792 O O . ALA A 1 104 ? 16.156 -15.625 -12.297 1 98.38 104 ALA A O 1
ATOM 793 N N . GLN A 1 105 ? 16.578 -16.078 -14.492 1 98.5 105 GLN A N 1
ATOM 794 C CA . GLN A 1 105 ? 17.578 -15.016 -14.609 1 98.5 105 GLN A CA 1
ATOM 795 C C . GLN A 1 105 ? 16.938 -13.641 -14.414 1 98.5 105 GLN A C 1
ATOM 797 O O . GLN A 1 105 ? 17.516 -12.773 -13.758 1 98.5 105 GLN A O 1
ATOM 802 N N . ALA A 1 106 ? 15.805 -13.516 -14.984 1 98.25 106 ALA A N 1
ATOM 803 C CA . ALA A 1 106 ? 15.086 -12.258 -14.82 1 98.25 106 ALA A CA 1
ATOM 804 C C . ALA A 1 106 ? 14.703 -12.031 -13.359 1 98.25 106 ALA A C 1
ATOM 806 O O . ALA A 1 106 ? 14.805 -10.906 -12.852 1 98.25 106 ALA A O 1
ATOM 807 N N . ASN A 1 107 ? 14.312 -13.047 -12.68 1 98.31 107 ASN A N 1
ATOM 808 C CA . ASN A 1 107 ? 13.961 -12.953 -11.273 1 98.31 107 ASN A CA 1
ATOM 809 C C . ASN A 1 107 ? 15.18 -12.68 -10.398 1 98.31 107 ASN A C 1
ATOM 811 O O . ASN A 1 107 ? 15.078 -11.984 -9.383 1 98.31 107 ASN A O 1
ATOM 815 N N . TYR A 1 108 ? 16.344 -13.258 -10.844 1 98.5 108 TYR A N 1
ATOM 816 C CA . TYR A 1 108 ? 17.594 -12.961 -10.141 1 98.5 108 TYR A CA 1
ATOM 817 C C . TYR A 1 108 ? 17.922 -11.477 -10.234 1 98.5 108 TYR A C 1
ATOM 819 O O . TYR A 1 108 ? 18.234 -10.844 -9.227 1 98.5 108 TYR A O 1
ATOM 827 N N . LEU A 1 109 ? 17.781 -10.93 -11.43 1 98.38 109 LEU A N 1
ATOM 828 C CA . LEU A 1 109 ? 18.016 -9.508 -11.617 1 98.38 109 LEU A CA 1
ATOM 829 C C . LEU A 1 109 ? 17.031 -8.672 -10.797 1 98.38 109 LEU A C 1
ATOM 831 O O . LEU A 1 109 ? 17.406 -7.641 -10.234 1 98.38 109 LEU A O 1
ATOM 835 N N . ARG A 1 110 ? 15.781 -9.117 -10.672 1 98.12 110 ARG A N 1
ATOM 836 C CA . ARG A 1 110 ? 14.781 -8.438 -9.844 1 98.12 110 ARG A CA 1
ATOM 837 C C . ARG A 1 110 ? 15.242 -8.352 -8.391 1 98.12 110 ARG A C 1
ATOM 839 O O . ARG A 1 110 ? 15.086 -7.305 -7.754 1 98.12 110 ARG A O 1
ATOM 846 N N . THR A 1 111 ? 15.789 -9.469 -7.887 1 98.38 111 THR A N 1
ATOM 847 C CA . THR A 1 111 ? 16.219 -9.484 -6.492 1 98.38 111 THR A CA 1
ATOM 848 C C . THR A 1 111 ? 17.375 -8.516 -6.273 1 98.38 111 THR A C 1
ATOM 850 O O . THR A 1 111 ? 17.5 -7.91 -5.207 1 98.38 111 THR A O 1
ATOM 853 N N . GLU A 1 112 ? 18.25 -8.305 -7.32 1 98.19 112 GLU A N 1
ATOM 854 C CA . GLU A 1 112 ? 19.312 -7.305 -7.234 1 98.19 112 GLU A CA 1
ATOM 855 C C . GLU A 1 112 ? 18.734 -5.895 -7.137 1 98.19 112 GLU A C 1
ATOM 857 O O . GLU A 1 112 ? 19.219 -5.07 -6.359 1 98.19 112 GLU A O 1
ATOM 862 N N . LEU A 1 113 ? 17.75 -5.691 -7.926 1 97.75 113 LEU A N 1
ATOM 863 C CA . LEU A 1 113 ? 17.078 -4.395 -7.902 1 97.75 113 LEU A CA 1
ATOM 864 C C . LEU A 1 113 ? 16.344 -4.184 -6.578 1 97.75 113 LEU A C 1
ATOM 866 O O . LEU A 1 113 ? 16.312 -3.064 -6.059 1 97.75 113 LEU A O 1
ATOM 870 N N . GLU A 1 114 ? 15.781 -5.227 -6 1 98.25 114 GLU A N 1
ATOM 871 C CA . GLU A 1 114 ? 15.133 -5.16 -4.695 1 98.25 114 GLU A CA 1
ATOM 872 C C . GLU A 1 114 ? 16.125 -4.832 -3.592 1 98.25 114 GLU A C 1
ATOM 874 O O . GLU A 1 114 ? 15.797 -4.148 -2.623 1 98.25 114 GLU A O 1
ATOM 879 N N . LEU A 1 115 ? 17.359 -5.309 -3.785 1 98.06 115 LEU A N 1
ATOM 880 C CA . LEU A 1 115 ? 18.422 -4.93 -2.857 1 98.06 115 LEU A CA 1
ATOM 881 C C . LEU A 1 115 ? 18.703 -3.432 -2.936 1 98.06 115 LEU A C 1
ATOM 883 O O . LEU A 1 115 ? 18.844 -2.77 -1.905 1 98.06 115 LEU A O 1
ATOM 887 N N . SER A 1 116 ? 18.781 -2.928 -4.121 1 97.31 116 SER A N 1
ATOM 888 C CA . SER A 1 116 ? 18.969 -1.493 -4.301 1 97.31 116 SER A CA 1
ATOM 889 C C . SER A 1 116 ? 17.828 -0.7 -3.678 1 97.31 116 SER A C 1
ATOM 891 O O . SER A 1 116 ? 18.047 0.366 -3.1 1 97.31 116 SER A O 1
ATOM 893 N N . GLN A 1 117 ? 16.609 -1.205 -3.812 1 97.25 117 GLN A N 1
ATOM 894 C CA . GLN A 1 117 ? 15.438 -0.573 -3.203 1 97.25 117 GLN A CA 1
ATOM 895 C C . GLN A 1 117 ? 15.547 -0.568 -1.682 1 97.25 117 GLN A C 1
ATOM 897 O O . GLN A 1 117 ? 15.266 0.443 -1.037 1 97.25 117 GLN A O 1
ATOM 902 N N . ALA A 1 118 ? 15.977 -1.682 -1.18 1 97.81 118 ALA A N 1
ATOM 903 C CA . ALA A 1 118 ? 16.141 -1.784 0.267 1 97.81 118 ALA A CA 1
ATOM 904 C C . ALA A 1 118 ? 17.219 -0.816 0.762 1 97.81 118 ALA A C 1
ATOM 906 O O . ALA A 1 118 ? 17.078 -0.225 1.836 1 97.81 118 ALA A O 1
ATOM 907 N N . HIS A 1 119 ? 18.312 -0.675 -0.036 1 97.62 119 HIS A N 1
ATOM 908 C CA . HIS A 1 119 ? 19.375 0.284 0.274 1 97.62 119 HIS A CA 1
ATOM 909 C C . HIS A 1 119 ? 18.812 1.703 0.355 1 97.62 119 HIS A C 1
ATOM 911 O O . HIS A 1 119 ? 19.062 2.416 1.33 1 97.62 119 HIS A O 1
ATOM 917 N N . ASN A 1 120 ? 18.047 2.045 -0.615 1 97.06 120 ASN A N 1
ATOM 918 C CA . ASN A 1 120 ? 17.453 3.371 -0.697 1 97.06 120 ASN A CA 1
ATOM 919 C C . ASN A 1 120 ? 16.469 3.617 0.451 1 97.06 120 ASN A C 1
ATOM 921 O O . ASN A 1 120 ? 16.422 4.715 1.01 1 97.06 120 ASN A O 1
ATOM 925 N N . GLU A 1 121 ? 15.695 2.621 0.813 1 97.19 121 GLU A N 1
ATOM 926 C CA . GLU A 1 121 ? 14.727 2.721 1.896 1 97.19 121 GLU A CA 1
ATOM 927 C C . GLU A 1 121 ? 15.414 2.855 3.25 1 97.19 121 GLU A C 1
ATOM 929 O O . GLU A 1 121 ? 14.969 3.621 4.109 1 97.19 121 GLU A O 1
ATOM 934 N N . LEU A 1 122 ? 16.5 2.129 3.391 1 98 122 LEU A N 1
ATOM 935 C CA . LEU A 1 122 ? 17.266 2.221 4.629 1 98 122 LEU A CA 1
ATOM 936 C C . LEU A 1 122 ? 17.875 3.607 4.785 1 98 122 LEU A C 1
ATOM 938 O O . LEU A 1 122 ? 17.859 4.172 5.883 1 98 122 LEU A O 1
ATOM 942 N N . ALA A 1 123 ? 18.406 4.109 3.701 1 97.88 123 ALA A N 1
ATOM 943 C CA . ALA A 1 123 ? 18.984 5.445 3.727 1 97.88 123 ALA A CA 1
ATOM 944 C C . ALA A 1 123 ? 17.969 6.492 4.148 1 97.88 123 ALA A C 1
ATOM 946 O O . ALA A 1 123 ? 18.25 7.348 4.988 1 97.88 123 ALA A O 1
ATOM 947 N N . GLN A 1 124 ? 16.766 6.434 3.605 1 97.44 124 GLN A N 1
ATOM 948 C CA . GLN A 1 124 ? 15.711 7.363 3.965 1 97.44 124 GLN A CA 1
ATOM 949 C C . GLN A 1 124 ? 15.336 7.23 5.438 1 97.44 124 GLN A C 1
ATOM 951 O O . GLN A 1 124 ? 15.156 8.234 6.137 1 97.44 124 GLN A O 1
ATOM 956 N N . LYS A 1 125 ? 15.211 5.988 5.852 1 97.75 125 LYS A N 1
ATOM 957 C CA . LYS A 1 125 ? 14.844 5.719 7.238 1 97.75 125 LYS A CA 1
ATOM 958 C C . LYS A 1 125 ? 15.883 6.289 8.203 1 97.75 125 LYS A C 1
ATOM 960 O O . LYS A 1 125 ? 15.531 6.922 9.203 1 97.75 125 LYS A O 1
ATOM 965 N N . LEU A 1 126 ? 17.125 6.078 7.852 1 97.88 126 LEU A N 1
ATOM 966 C CA . LEU A 1 126 ? 18.203 6.582 8.695 1 97.88 126 LEU A CA 1
ATOM 967 C C . LEU A 1 126 ? 18.188 8.102 8.758 1 97.88 126 LEU A C 1
ATOM 969 O O . LEU A 1 126 ? 18.234 8.688 9.844 1 97.88 126 LEU A O 1
ATOM 973 N N . LEU A 1 127 ? 18.094 8.727 7.617 1 97.25 127 LEU A N 1
ATOM 974 C CA . LEU A 1 127 ? 18.109 10.188 7.574 1 97.25 127 LEU A CA 1
ATOM 975 C C . LEU A 1 127 ? 16.922 10.766 8.32 1 97.25 127 LEU A C 1
ATOM 977 O O . LEU A 1 127 ? 17.062 11.742 9.062 1 97.25 127 LEU A O 1
ATOM 981 N N . ALA A 1 128 ? 15.719 10.156 8.141 1 96.94 128 ALA A N 1
ATOM 982 C CA . ALA A 1 128 ? 14.523 10.625 8.836 1 96.94 128 ALA A CA 1
ATOM 983 C C . ALA A 1 128 ? 14.688 10.508 10.352 1 96.94 128 ALA A C 1
ATOM 985 O O . ALA A 1 128 ? 14.398 11.453 11.086 1 96.94 128 ALA A O 1
ATOM 986 N N . THR A 1 129 ? 15.18 9.375 10.789 1 97.31 129 THR A N 1
ATOM 987 C CA . THR A 1 129 ? 15.359 9.141 12.211 1 97.31 129 THR A CA 1
ATOM 988 C C . THR A 1 129 ? 16.453 10.047 12.781 1 97.31 129 THR A C 1
ATOM 990 O O . THR A 1 129 ? 16.328 10.562 13.891 1 97.31 129 THR A O 1
ATOM 993 N N . TYR A 1 130 ? 17.484 10.234 12.016 1 96.88 130 TYR A N 1
ATOM 994 C CA . TYR A 1 130 ? 18.578 11.125 12.414 1 96.88 130 TYR A CA 1
ATOM 995 C C . TYR A 1 130 ? 18.078 12.555 12.57 1 96.88 130 TYR A C 1
ATOM 997 O O . TYR A 1 130 ? 18.359 13.203 13.586 1 96.88 130 TYR A O 1
ATOM 1005 N N . LEU A 1 131 ? 17.328 12.992 11.633 1 96.06 131 LEU A N 1
ATOM 1006 C CA . LEU A 1 131 ? 16.781 14.344 11.664 1 96.06 131 LEU A CA 1
ATOM 1007 C C . LEU A 1 131 ? 15.805 14.492 12.828 1 96.06 131 LEU A C 1
ATOM 1009 O O . LEU A 1 131 ? 15.711 15.57 13.422 1 96.06 131 LEU A O 1
ATOM 1013 N N . ASP A 1 132 ? 15.07 13.422 13.156 1 96.94 132 ASP A N 1
ATOM 1014 C CA . ASP A 1 132 ? 14.156 13.461 14.297 1 96.94 132 ASP A CA 1
ATOM 1015 C C . ASP A 1 132 ? 14.922 13.672 15.602 1 96.94 132 ASP A C 1
ATOM 1017 O O . ASP A 1 132 ? 14.5 14.461 16.453 1 96.94 132 ASP A O 1
ATOM 1021 N N . VAL A 1 133 ? 16.047 13.031 15.727 1 96.69 133 VAL A N 1
ATOM 1022 C CA . VAL A 1 133 ? 16.875 13.195 16.922 1 96.69 133 VAL A CA 1
ATOM 1023 C C . VAL A 1 133 ? 17.438 14.609 16.969 1 96.69 133 VAL A C 1
ATOM 1025 O O . VAL A 1 133 ? 17.391 15.273 18.016 1 96.69 133 VAL A O 1
ATOM 1028 N N . ALA A 1 134 ? 17.969 15.016 15.844 1 95.38 134 ALA A N 1
ATOM 1029 C CA . ALA A 1 134 ? 18.547 16.359 15.773 1 95.38 134 ALA A CA 1
ATOM 1030 C C . ALA A 1 134 ? 17.5 17.422 16.141 1 95.38 134 ALA A C 1
ATOM 1032 O O . ALA A 1 134 ? 17.781 18.344 16.891 1 95.38 134 ALA A O 1
ATOM 1033 N N . SER A 1 135 ? 16.297 17.25 15.586 1 95.94 135 SER A N 1
ATOM 1034 C CA . SER A 1 135 ? 15.203 18.172 15.875 1 95.94 135 SER A CA 1
ATOM 1035 C C . SER A 1 135 ? 14.844 18.156 17.359 1 95.94 135 SER A C 1
ATOM 1037 O O . SER A 1 135 ? 14.68 19.219 17.969 1 95.94 135 SER A O 1
ATOM 1039 N N . ALA A 1 136 ? 14.773 16.969 17.922 1 96.81 136 ALA A N 1
ATOM 1040 C CA . ALA A 1 136 ? 14.43 16.828 19.328 1 96.81 136 ALA A CA 1
ATOM 1041 C C . ALA A 1 136 ? 15.523 17.438 20.219 1 96.81 136 ALA A C 1
ATOM 1043 O O . ALA A 1 136 ? 15.234 18.031 21.25 1 96.81 136 ALA A O 1
ATOM 1044 N N . GLN A 1 137 ? 16.75 17.297 19.844 1 95.75 137 GLN A N 1
ATOM 1045 C CA . GLN A 1 137 ? 17.875 17.922 20.547 1 95.75 137 GLN A CA 1
ATOM 1046 C C . GLN A 1 137 ? 17.734 19.438 20.562 1 95.75 137 GLN A C 1
ATOM 1048 O O . GLN A 1 137 ? 17.969 20.078 21.594 1 95.75 137 GLN A O 1
ATOM 1053 N N . GLY A 1 138 ? 17.422 19.875 19.375 1 94.62 138 GLY A N 1
ATOM 1054 C CA . GLY A 1 138 ? 17.203 21.312 19.281 1 94.62 138 GLY A CA 1
ATOM 1055 C C . GLY A 1 138 ? 16.062 21.812 20.141 1 94.62 138 GLY A C 1
ATOM 1056 O O . GLY A 1 138 ? 16.156 22.875 20.766 1 94.62 138 GLY A O 1
ATOM 1057 N N . ASP A 1 139 ? 15.016 21.047 20.188 1 95.75 139 ASP A N 1
ATOM 1058 C CA . ASP A 1 139 ? 13.852 21.406 21 1 95.75 139 ASP A CA 1
ATOM 1059 C C . ASP A 1 139 ? 14.203 21.438 22.484 1 95.75 139 ASP A C 1
ATOM 1061 O O . ASP A 1 139 ? 13.773 22.344 23.203 1 95.75 139 ASP A O 1
ATOM 1065 N N . LEU A 1 140 ? 14.953 20.5 22.906 1 96.62 140 LEU A N 1
ATOM 1066 C CA . LEU A 1 140 ? 15.359 20.453 24.312 1 96.62 140 LEU A CA 1
ATOM 1067 C C . LEU A 1 140 ? 16.25 21.641 24.656 1 96.62 140 LEU A C 1
ATOM 1069 O O . LEU A 1 140 ? 16.078 22.281 25.688 1 96.62 140 LEU A O 1
ATOM 1073 N N . LEU A 1 141 ? 17.188 21.922 23.797 1 95.88 141 LEU A N 1
ATOM 1074 C CA . LEU A 1 141 ? 18.078 23.062 24.016 1 95.88 141 LEU A CA 1
ATOM 1075 C C . LEU A 1 141 ? 17.281 24.359 24.094 1 95.88 141 LEU A C 1
ATOM 1077 O O . LEU A 1 141 ? 17.547 25.203 24.953 1 95.88 141 LEU A O 1
ATOM 1081 N N . LEU A 1 142 ? 16.328 24.469 23.188 1 95.19 142 LEU A N 1
ATOM 1082 C CA . LEU A 1 142 ? 15.508 25.672 23.188 1 95.19 142 LEU A CA 1
ATOM 1083 C C . LEU A 1 142 ? 14.68 25.75 24.469 1 95.19 142 LEU A C 1
ATOM 1085 O O . LEU A 1 142 ? 14.523 26.844 25.031 1 95.19 142 LEU A O 1
ATOM 1089 N N . ALA A 1 143 ? 14.156 24.656 24.922 1 96.94 143 ALA A N 1
ATOM 1090 C CA . ALA A 1 143 ? 13.375 24.641 26.156 1 96.94 143 ALA A CA 1
ATOM 1091 C C . ALA A 1 143 ? 14.234 25.031 27.344 1 96.94 143 ALA A C 1
ATOM 1093 O O . ALA A 1 143 ? 13.797 25.781 28.219 1 96.94 143 ALA A O 1
ATOM 1094 N N . LYS A 1 144 ? 15.461 24.594 27.422 1 97.38 144 LYS A N 1
ATOM 1095 C CA . LYS A 1 144 ? 16.391 24.938 28.5 1 97.38 144 LYS A CA 1
ATOM 1096 C C . LYS A 1 144 ? 16.75 26.422 28.453 1 97.38 144 LYS A C 1
ATOM 1098 O O . LYS A 1 144 ? 16.797 27.078 29.5 1 97.38 144 LYS A O 1
ATOM 1103 N N . ASN A 1 145 ? 16.969 26.891 27.266 1 96.5 145 ASN A N 1
ATOM 1104 C CA . ASN A 1 145 ? 17.266 28.312 27.094 1 96.5 145 ASN A CA 1
ATOM 1105 C C . ASN A 1 145 ? 16.094 29.172 27.562 1 96.5 145 ASN A C 1
ATOM 1107 O O . ASN A 1 145 ? 16.297 30.234 28.156 1 96.5 145 ASN A O 1
ATOM 1111 N N . LYS A 1 146 ? 14.859 28.719 27.219 1 96.44 146 LYS A N 1
ATOM 1112 C CA . LYS A 1 146 ? 13.664 29.438 27.625 1 96.44 146 LYS A CA 1
ATOM 1113 C C . LYS A 1 146 ? 13.594 29.547 29.156 1 96.44 146 LYS A C 1
ATOM 1115 O O . LYS A 1 146 ? 13.32 30.625 29.688 1 96.44 146 LYS A O 1
ATOM 1120 N N . LEU A 1 147 ? 13.883 28.469 29.844 1 96.75 147 LEU A N 1
ATOM 1121 C CA . LEU A 1 147 ? 13.875 28.453 31.312 1 96.75 147 LEU A CA 1
ATOM 1122 C C . LEU A 1 147 ? 14.961 29.375 31.859 1 96.75 147 LEU A C 1
ATOM 1124 O O . LEU A 1 147 ? 14.719 30.109 32.812 1 96.75 147 LEU A O 1
ATOM 1128 N N . GLU A 1 148 ? 16.109 29.328 31.281 1 97.06 148 GLU A N 1
ATOM 1129 C CA . GLU A 1 148 ? 17.234 30.156 31.734 1 97.06 148 GLU A CA 1
ATOM 1130 C C . GLU A 1 148 ? 16.891 31.641 31.609 1 97.06 148 GLU A C 1
ATOM 1132 O O . GLU A 1 148 ? 17.109 32.406 32.531 1 97.06 148 GLU A O 1
ATOM 1137 N N . GLU A 1 149 ? 16.328 31.938 30.484 1 94.94 149 GLU A N 1
ATOM 1138 C CA . GLU A 1 149 ? 15.93 33.344 30.281 1 94.94 149 GLU A CA 1
ATOM 1139 C C . GLU A 1 149 ? 14.773 33.719 31.203 1 94.94 149 GLU A C 1
ATOM 1141 O O . GLU A 1 149 ? 14.695 34.844 31.672 1 94.94 149 GLU A O 1
ATOM 1146 N N . GLY A 1 150 ? 13.883 32.812 31.406 1 95.25 150 GLY A N 1
ATOM 1147 C CA . GLY A 1 150 ? 12.797 33.031 32.344 1 95.25 150 GLY A CA 1
ATOM 1148 C C . GLY A 1 150 ? 13.273 33.281 33.75 1 95.25 150 GLY A C 1
ATOM 1149 O O . GLY A 1 150 ? 12.727 34.125 34.469 1 95.25 150 GLY A O 1
ATOM 1150 N N . ASN A 1 151 ? 14.289 32.625 34.219 1 96.31 151 ASN A N 1
ATOM 1151 C CA . ASN A 1 151 ? 14.867 32.844 35.531 1 96.31 151 ASN A CA 1
ATOM 1152 C C . ASN A 1 151 ? 15.477 34.219 35.688 1 96.31 151 ASN A C 1
ATOM 1154 O O . ASN A 1 151 ? 15.398 34.844 36.75 1 96.31 151 ASN A O 1
ATOM 1158 N N . LYS A 1 152 ? 16.047 34.688 34.594 1 95 152 LYS A N 1
ATOM 1159 C CA . LYS A 1 152 ? 16.547 36.062 34.625 1 95 152 LYS A CA 1
ATOM 1160 C C . LYS A 1 152 ? 15.414 37.062 34.812 1 95 152 LYS A C 1
ATOM 1162 O O . LYS A 1 152 ? 15.547 38.031 35.562 1 95 152 LYS A O 1
ATOM 1167 N N . LEU A 1 153 ? 14.383 36.75 34.125 1 94.12 153 LEU A N 1
ATOM 1168 C CA . LEU A 1 153 ? 13.211 37.625 34.219 1 94.12 153 LEU A CA 1
ATOM 1169 C C . LEU A 1 153 ? 12.617 37.594 35.625 1 94.12 153 LEU A C 1
ATOM 1171 O O . LEU A 1 153 ? 12.172 38.625 36.156 1 94.12 153 LEU A O 1
ATOM 1175 N N . LEU A 1 154 ? 12.539 36.406 36.219 1 95.56 154 LEU A N 1
ATOM 1176 C CA . LEU A 1 154 ? 12.047 36.281 37.594 1 95.56 154 LEU A CA 1
ATOM 1177 C C . LEU A 1 154 ? 12.867 37.125 38.562 1 95.56 154 LEU A C 1
ATOM 1179 O O . LEU A 1 154 ? 12.305 37.844 39.406 1 95.56 154 LEU A O 1
ATOM 1183 N N . LYS A 1 155 ? 14.172 37.156 38.438 1 95.88 155 LYS A N 1
ATOM 1184 C CA . LYS A 1 155 ? 15.047 37.938 39.312 1 95.88 155 LYS A CA 1
ATOM 1185 C C . LYS A 1 155 ? 14.766 39.438 39.156 1 95.88 155 LYS A C 1
ATOM 1187 O O . LYS A 1 155 ? 14.742 40.156 40.156 1 95.88 155 LYS A O 1
ATOM 1192 N N . ILE A 1 156 ? 14.523 39.781 37.938 1 93.56 156 ILE A N 1
ATOM 1193 C CA . ILE A 1 156 ? 14.242 41.188 37.656 1 93.56 156 ILE A CA 1
ATOM 1194 C C . ILE A 1 156 ? 12.914 41.594 38.312 1 93.56 156 ILE A C 1
ATOM 1196 O O . ILE A 1 156 ? 12.812 42.625 38.969 1 93.56 156 ILE A O 1
ATOM 1200 N N . ILE A 1 157 ? 11.875 40.75 38.156 1 93.81 157 ILE A N 1
ATOM 1201 C CA . ILE A 1 157 ? 10.539 41.031 38.656 1 93.81 157 ILE A CA 1
ATOM 1202 C C . ILE A 1 157 ? 10.539 41 40.188 1 93.81 157 ILE A C 1
ATOM 1204 O O . ILE A 1 157 ? 9.883 41.812 40.812 1 93.81 157 ILE A O 1
ATOM 1208 N N . GLU A 1 158 ? 11.305 40.125 40.75 1 94.56 158 GLU A N 1
ATOM 1209 C CA . GLU A 1 158 ? 11.422 40.031 42.219 1 94.56 158 GLU A CA 1
ATOM 1210 C C . GLU A 1 158 ? 12.07 41.281 42.781 1 94.56 158 GLU A C 1
ATOM 1212 O O . GLU A 1 158 ? 11.633 41.812 43.812 1 94.56 158 GLU A O 1
ATOM 1217 N N . LYS A 1 159 ? 13.109 41.75 42.125 1 93.88 159 LYS A N 1
ATOM 1218 C CA . LYS A 1 159 ? 13.781 42.969 42.562 1 93.88 159 LYS A CA 1
ATOM 1219 C C . LYS A 1 159 ? 12.844 44.156 42.5 1 93.88 159 LYS A C 1
ATOM 1221 O O . LYS A 1 159 ? 12.844 45 43.406 1 93.88 159 LYS A O 1
ATOM 1226 N N . ARG A 1 160 ? 12.062 44.219 41.562 1 92.56 160 ARG A N 1
ATOM 1227 C CA . ARG A 1 160 ? 11.125 45.312 41.406 1 92.56 160 ARG A CA 1
ATOM 1228 C C . ARG A 1 160 ? 9.992 45.219 42.438 1 92.56 160 ARG A C 1
ATOM 1230 O O . ARG A 1 160 ? 9.492 46.25 42.906 1 92.56 160 ARG A O 1
ATOM 1237 N N . TYR A 1 161 ? 9.547 44.031 42.719 1 92.44 161 TYR A N 1
ATOM 1238 C CA . TYR A 1 161 ? 8.531 43.812 43.75 1 92.44 161 TYR A CA 1
ATOM 1239 C C . TYR A 1 161 ? 9.039 44.281 45.094 1 92.44 161 TYR A C 1
ATOM 1241 O O . TYR A 1 161 ? 8.312 44.938 45.844 1 92.44 161 TYR A O 1
ATOM 1249 N N . GLN A 1 162 ? 10.258 43.938 45.375 1 92.75 162 GLN A N 1
ATOM 1250 C CA . GLN A 1 162 ? 10.867 44.344 46.625 1 92.75 162 GLN A CA 1
ATOM 1251 C C . GLN A 1 162 ? 10.977 45.875 46.719 1 92.75 162 GLN A C 1
ATOM 1253 O O . GLN A 1 162 ? 10.883 46.438 47.812 1 92.75 162 GLN A O 1
ATOM 1258 N N . ALA A 1 163 ? 11.047 46.469 45.562 1 92.25 163 ALA A N 1
ATOM 1259 C CA . ALA A 1 163 ? 11.141 47.938 45.5 1 92.25 163 ALA A CA 1
ATOM 1260 C C . ALA A 1 163 ? 9.75 48.562 45.469 1 92.25 163 ALA A C 1
ATOM 1262 O O . ALA A 1 163 ? 9.617 49.781 45.406 1 92.25 163 ALA A O 1
ATOM 1263 N N . GLY A 1 164 ? 8.641 47.75 45.5 1 88 164 GLY A N 1
ATOM 1264 C CA . GLY A 1 164 ? 7.262 48.219 45.531 1 88 164 GLY A CA 1
ATOM 1265 C C . GLY A 1 164 ? 6.766 48.719 44.188 1 88 164 GLY A C 1
ATOM 1266 O O . GLY A 1 164 ? 5.781 49.469 44.125 1 88 164 GLY A O 1
ATOM 1267 N N . LYS A 1 165 ? 7.484 48.281 43.188 1 87.25 165 LYS A N 1
ATOM 1268 C CA . LYS A 1 165 ? 7.184 48.844 41.875 1 87.25 165 LYS A CA 1
ATOM 1269 C C . LYS A 1 165 ? 6.234 47.906 41.094 1 87.25 165 LYS A C 1
ATOM 1271 O O . LYS A 1 165 ? 5.645 48.344 40.094 1 87.25 165 LYS A O 1
ATOM 1276 N N . VAL A 1 166 ? 6.172 46.688 41.5 1 87.94 166 VAL A N 1
ATOM 1277 C CA . VAL A 1 166 ? 5.266 45.781 40.844 1 87.94 166 VAL A CA 1
ATOM 1278 C C . VAL A 1 166 ? 4.449 45 41.875 1 87.94 166 VAL A C 1
ATOM 1280 O O . VAL A 1 166 ? 4.746 45.062 43.062 1 87.94 166 VAL A O 1
ATOM 1283 N N . LYS A 1 167 ? 3.33 44.406 41.406 1 89 167 LYS A N 1
ATOM 1284 C CA . LYS A 1 167 ? 2.428 43.688 42.312 1 89 167 LYS A CA 1
ATOM 1285 C C . LYS A 1 167 ? 2.885 42.25 42.531 1 89 167 LYS A C 1
ATOM 1287 O O . LYS A 1 167 ? 3.648 41.719 41.719 1 89 167 LYS A O 1
ATOM 1292 N N . SER A 1 168 ? 2.354 41.688 43.562 1 90.69 168 SER A N 1
ATOM 1293 C CA . SER A 1 168 ? 2.697 40.312 43.906 1 90.69 168 SER A CA 1
ATOM 1294 C C . SER A 1 168 ? 2.215 39.344 42.812 1 90.69 168 SER A C 1
ATOM 1296 O O . SER A 1 168 ? 2.83 38.312 42.594 1 90.69 168 SER A O 1
ATOM 1298 N N . ILE A 1 169 ? 1.189 39.688 42.156 1 89.5 169 ILE A N 1
ATOM 1299 C CA . ILE A 1 169 ? 0.588 38.844 41.125 1 89.5 169 ILE A CA 1
ATOM 1300 C C . ILE A 1 169 ? 1.564 38.656 39.969 1 89.5 169 ILE A C 1
ATOM 1302 O O . ILE A 1 169 ? 1.587 37.625 39.312 1 89.5 169 ILE A O 1
ATOM 1306 N N . ASP A 1 170 ? 2.441 39.656 39.844 1 90.81 170 ASP A N 1
ATOM 1307 C CA . ASP A 1 170 ? 3.426 39.594 38.75 1 90.81 170 ASP A CA 1
ATOM 1308 C C . ASP A 1 170 ? 4.477 38.5 39.062 1 90.81 170 ASP A C 1
ATOM 1310 O O . ASP A 1 170 ? 4.895 37.781 38.156 1 90.81 170 ASP A O 1
ATOM 1314 N N . VAL A 1 171 ? 4.84 38.5 40.281 1 93 171 VAL A N 1
ATOM 1315 C CA . VAL A 1 171 ? 5.82 37.5 40.688 1 93 171 VAL A CA 1
ATOM 1316 C C . VAL A 1 171 ? 5.211 36.094 40.594 1 93 171 VAL A C 1
ATOM 1318 O O . VAL A 1 171 ? 5.855 35.156 40.094 1 93 171 VAL A O 1
ATOM 1321 N N . GLU A 1 172 ? 3.986 36 40.969 1 93.56 172 GLU A N 1
ATOM 1322 C CA . GLU A 1 172 ? 3.301 34.688 40.906 1 93.56 172 GLU A CA 1
ATOM 1323 C C . GLU A 1 172 ? 3.109 34.25 39.469 1 93.56 172 GLU A C 1
ATOM 1325 O O . GLU A 1 172 ? 3.207 33.062 39.156 1 93.56 172 GLU A O 1
ATOM 1330 N N . GLU A 1 173 ? 2.871 35.125 38.594 1 92.25 173 GLU A N 1
ATOM 1331 C CA . GLU A 1 173 ? 2.656 34.812 37.188 1 92.25 173 GLU A CA 1
ATOM 1332 C C . GLU A 1 173 ? 3.922 34.25 36.531 1 92.25 173 GLU A C 1
ATOM 1334 O O . GLU A 1 173 ? 3.865 33.25 35.812 1 92.25 173 GLU A O 1
ATOM 1339 N N . ILE A 1 174 ? 5.039 34.875 36.781 1 94.06 174 ILE A N 1
ATOM 1340 C CA . ILE A 1 174 ? 6.277 34.406 36.188 1 94.06 174 ILE A CA 1
ATOM 1341 C C . ILE A 1 174 ? 6.672 33.062 36.812 1 94.06 174 ILE A C 1
ATOM 1343 O O . ILE A 1 174 ? 7.223 32.188 36.125 1 94.06 174 ILE A O 1
ATOM 1347 N N . ARG A 1 175 ? 6.41 32.938 38.125 1 94.5 175 ARG A N 1
ATOM 1348 C CA . ARG A 1 175 ? 6.707 31.656 38.75 1 94.5 175 ARG A CA 1
ATOM 1349 C C . ARG A 1 175 ? 5.887 30.531 38.125 1 94.5 175 ARG A C 1
ATOM 1351 O O . ARG A 1 175 ? 6.402 29.438 37.906 1 94.5 175 ARG A O 1
ATOM 1358 N N . ALA A 1 176 ? 4.652 30.812 37.875 1 93.88 176 ALA A N 1
ATOM 1359 C CA . ALA A 1 176 ? 3.791 29.828 37.219 1 93.88 176 ALA A CA 1
ATOM 1360 C C . ALA A 1 176 ? 4.309 29.484 35.844 1 93.88 176 ALA A C 1
ATOM 1362 O O . ALA A 1 176 ? 4.277 28.312 35.438 1 93.88 176 ALA A O 1
ATOM 1363 N N . THR A 1 177 ? 4.707 30.469 35.094 1 93.25 177 THR A N 1
ATOM 1364 C CA . THR A 1 177 ? 5.258 30.266 33.781 1 93.25 177 THR A CA 1
ATOM 1365 C C . THR A 1 177 ? 6.508 29.391 33.812 1 93.25 177 THR A C 1
ATOM 1367 O O . THR A 1 177 ? 6.707 28.531 32.969 1 93.25 177 THR A O 1
ATOM 1370 N N . LEU A 1 178 ? 7.367 29.656 34.844 1 95.19 178 LEU A N 1
ATOM 1371 C CA . LEU A 1 178 ? 8.602 28.891 34.969 1 95.19 178 LEU A CA 1
ATOM 1372 C C . LEU A 1 178 ? 8.305 27.438 35.25 1 95.19 178 LEU A C 1
ATOM 1374 O O . LEU A 1 178 ? 9.031 26.547 34.812 1 95.19 178 LEU A O 1
ATOM 1378 N N . VAL A 1 179 ? 7.219 27.172 36.031 1 94.75 179 VAL A N 1
ATOM 1379 C CA . VAL A 1 179 ? 6.812 25.797 36.281 1 94.75 179 VAL A CA 1
ATOM 1380 C C . VAL A 1 179 ? 6.387 25.125 35 1 94.75 179 VAL A C 1
ATOM 1382 O O . VAL A 1 179 ? 6.719 23.969 34.75 1 94.75 179 VAL A O 1
ATOM 1385 N N . THR A 1 180 ? 5.594 25.828 34.156 1 93.75 180 THR A N 1
ATOM 1386 C CA . THR A 1 180 ? 5.195 25.328 32.844 1 93.75 180 THR A CA 1
ATOM 1387 C C . THR A 1 180 ? 6.418 25.047 31.969 1 93.75 180 THR A C 1
ATOM 1389 O O . THR A 1 180 ? 6.445 24.062 31.234 1 93.75 180 THR A O 1
ATOM 1392 N N . ASP A 1 181 ? 7.43 25.906 32.062 1 95.94 181 ASP A N 1
ATOM 1393 C CA . ASP A 1 181 ? 8.648 25.734 31.266 1 95.94 181 ASP A CA 1
ATOM 1394 C C . ASP A 1 181 ? 9.414 24.484 31.719 1 95.94 181 ASP A C 1
ATOM 1396 O O . ASP A 1 181 ? 9.984 23.781 30.891 1 95.94 181 ASP A O 1
ATOM 1400 N N . LYS A 1 182 ? 9.453 24.297 33.031 1 96.19 182 LYS A N 1
ATOM 1401 C CA . LYS A 1 182 ? 10.102 23.109 33.562 1 96.19 182 LYS A CA 1
ATOM 1402 C C . LYS A 1 182 ? 9.406 21.844 33.062 1 96.19 182 LYS A C 1
ATOM 1404 O O . LYS A 1 182 ? 10.062 20.859 32.719 1 96.19 182 LYS A O 1
ATOM 1409 N N . ALA A 1 183 ? 8.094 21.859 33.031 1 95.75 183 ALA A N 1
ATOM 1410 C CA . ALA A 1 183 ? 7.328 20.75 32.5 1 95.75 183 ALA A CA 1
ATOM 1411 C C . ALA A 1 183 ? 7.637 20.562 31 1 95.75 183 ALA A C 1
ATOM 1413 O O . ALA A 1 183 ? 7.684 19.438 30.516 1 95.75 183 ALA A O 1
ATOM 1414 N N . GLY A 1 184 ? 7.77 21.656 30.297 1 95.5 184 GLY A N 1
ATOM 1415 C CA . GLY A 1 184 ? 8.133 21.594 28.891 1 95.5 184 GLY A CA 1
ATOM 1416 C C . GLY A 1 184 ? 9.477 20.938 28.641 1 95.5 184 GLY A C 1
ATOM 1417 O O . GLY A 1 184 ? 9.641 20.203 27.656 1 95.5 184 GLY A O 1
ATOM 1418 N N . ILE A 1 185 ? 10.453 21.172 29.5 1 96.94 185 ILE A N 1
ATOM 1419 C CA . ILE A 1 185 ? 11.766 20.547 29.391 1 96.94 185 ILE A CA 1
ATOM 1420 C C . ILE A 1 185 ? 11.633 19.031 29.547 1 96.94 185 ILE A C 1
ATOM 1422 O O . ILE A 1 185 ? 12.242 18.266 28.797 1 96.94 185 ILE A O 1
ATOM 1426 N N . LEU A 1 186 ? 10.797 18.609 30.5 1 96.19 186 LEU A N 1
ATOM 1427 C CA . LEU A 1 186 ? 10.57 17.188 30.703 1 96.19 186 LEU A CA 1
ATOM 1428 C C . LEU A 1 186 ? 9.953 16.547 29.469 1 96.19 186 LEU A C 1
ATOM 1430 O O . LEU A 1 186 ? 10.328 15.445 29.078 1 96.19 186 LEU A O 1
ATOM 1434 N N . SER A 1 187 ? 8.977 17.219 28.844 1 96.19 187 SER A N 1
ATOM 1435 C CA . SER A 1 187 ? 8.352 16.734 27.625 1 96.19 187 SER A CA 1
ATOM 1436 C C . SER A 1 187 ? 9.375 16.625 26.5 1 96.19 187 SER A C 1
ATOM 1438 O O . SER A 1 187 ? 9.383 15.641 25.75 1 96.19 187 SER A O 1
ATOM 1440 N N . ALA A 1 188 ? 10.234 17.656 26.359 1 97 188 ALA A N 1
ATOM 1441 C CA . ALA A 1 188 ? 11.258 17.656 25.312 1 97 188 ALA A CA 1
ATOM 1442 C C . ALA A 1 188 ? 12.273 16.531 25.562 1 97 188 ALA A C 1
ATOM 1444 O O . ALA A 1 188 ? 12.758 15.914 24.609 1 97 188 ALA A O 1
ATOM 1445 N N . GLN A 1 189 ? 12.578 16.297 26.828 1 96.75 189 GLN A N 1
ATOM 1446 C CA . GLN A 1 189 ? 13.5 15.227 27.188 1 96.75 189 GLN A CA 1
ATOM 1447 C C . GLN A 1 189 ? 12.914 13.859 26.844 1 96.75 189 GLN A C 1
ATOM 1449 O O . GLN A 1 189 ? 13.625 12.984 26.328 1 96.75 189 GLN A O 1
ATOM 1454 N N . ALA A 1 190 ? 11.68 13.672 27.172 1 96.5 190 ALA A N 1
ATOM 1455 C CA . ALA A 1 190 ? 11 12.422 26.828 1 96.5 190 ALA A CA 1
ATOM 1456 C C . ALA A 1 190 ? 11.016 12.188 25.312 1 96.5 190 ALA A C 1
ATOM 1458 O O . ALA A 1 190 ? 11.25 11.062 24.859 1 96.5 190 ALA A O 1
ATOM 1459 N N . GLN A 1 191 ? 10.742 13.203 24.578 1 96.94 191 GLN A N 1
ATOM 1460 C CA . GLN A 1 191 ? 10.742 13.094 23.125 1 96.94 191 GLN A CA 1
ATOM 1461 C C . GLN A 1 191 ? 12.141 12.758 22.594 1 96.94 191 GLN A C 1
ATOM 1463 O O . GLN A 1 191 ? 12.281 11.953 21.672 1 96.94 191 GLN A O 1
ATOM 1468 N N . LEU A 1 192 ? 13.172 13.43 23.094 1 96.81 192 LEU A N 1
ATOM 1469 C CA . LEU A 1 192 ? 14.539 13.156 22.656 1 96.81 192 LEU A CA 1
ATOM 1470 C C . LEU A 1 192 ? 14.922 11.703 22.922 1 96.81 192 LEU A C 1
ATOM 1472 O O . LEU A 1 192 ? 15.5 11.039 22.062 1 96.81 192 LEU A O 1
ATOM 1476 N N . GLU A 1 193 ? 14.531 11.234 24.141 1 96.81 193 GLU A N 1
ATOM 1477 C CA . GLU A 1 193 ? 14.852 9.859 24.484 1 96.81 193 GLU A CA 1
ATOM 1478 C C . GLU A 1 193 ? 14.148 8.875 23.562 1 96.81 193 GLU A C 1
ATOM 1480 O O . GLU A 1 193 ? 14.719 7.852 23.188 1 96.81 193 GLU A O 1
ATOM 1485 N N . GLU A 1 194 ? 12.93 9.148 23.219 1 97.12 194 GLU A N 1
ATOM 1486 C CA . GLU A 1 194 ? 12.188 8.32 22.266 1 97.12 194 GLU A CA 1
ATOM 1487 C C . GLU A 1 194 ? 12.883 8.258 20.922 1 97.12 194 GLU A C 1
ATOM 1489 O O . GLU A 1 194 ? 13.062 7.18 20.344 1 97.12 194 GLU A O 1
ATOM 1494 N N . LYS A 1 195 ? 13.211 9.445 20.422 1 97.81 195 LYS A N 1
ATOM 1495 C CA . LYS A 1 195 ? 13.844 9.516 19.109 1 97.81 195 LYS A CA 1
ATOM 1496 C C . LYS A 1 195 ? 15.227 8.875 19.125 1 97.81 195 LYS A C 1
ATOM 1498 O O . LYS A 1 195 ? 15.641 8.234 18.156 1 97.81 195 LYS A O 1
ATOM 1503 N N . ARG A 1 196 ? 15.953 9.062 20.219 1 96.69 196 ARG A N 1
ATOM 1504 C CA . ARG A 1 196 ? 17.281 8.453 20.359 1 96.69 196 ARG A CA 1
ATOM 1505 C C . ARG A 1 196 ? 17.172 6.93 20.344 1 96.69 196 ARG A C 1
ATOM 1507 O O . ARG A 1 196 ? 18.016 6.258 19.75 1 96.69 196 ARG A O 1
ATOM 1514 N N . ALA A 1 197 ? 16.188 6.426 21 1 96.69 197 ALA A N 1
ATOM 1515 C CA . ALA A 1 197 ? 15.984 4.977 21 1 96.69 197 ALA A CA 1
ATOM 1516 C C . ALA A 1 197 ? 15.711 4.457 19.594 1 96.69 197 ALA A C 1
ATOM 1518 O O . ALA A 1 197 ? 16.188 3.381 19.219 1 96.69 197 ALA A O 1
ATOM 1519 N N . GLU A 1 198 ? 14.984 5.211 18.859 1 97 198 GLU A N 1
ATOM 1520 C CA . GLU A 1 198 ? 14.688 4.824 17.484 1 97 198 GLU A CA 1
ATOM 1521 C C . GLU A 1 198 ? 15.953 4.766 16.641 1 97 198 GLU A C 1
ATOM 1523 O O . GLU A 1 198 ? 16.156 3.814 15.883 1 97 198 GLU A O 1
ATOM 1528 N N . LEU A 1 199 ? 16.766 5.824 16.75 1 97.31 199 LEU A N 1
ATOM 1529 C CA . LEU A 1 199 ? 18.016 5.828 16.016 1 97.31 199 LEU A CA 1
ATOM 1530 C C . LEU A 1 199 ? 18.953 4.73 16.516 1 97.31 199 LEU A C 1
ATOM 1532 O O . LEU A 1 199 ? 19.609 4.051 15.711 1 97.31 199 LEU A O 1
ATOM 1536 N N . GLY A 1 200 ? 18.969 4.578 17.828 1 96.62 200 GLY A N 1
ATOM 1537 C CA . GLY A 1 200 ? 19.797 3.535 18.422 1 96.62 200 GLY A CA 1
ATOM 1538 C C . GLY A 1 200 ? 19.453 2.146 17.906 1 96.62 200 GLY A C 1
ATOM 1539 O O . GLY A 1 200 ? 20.344 1.341 17.641 1 96.62 200 GLY A O 1
ATOM 1540 N N . ALA A 1 201 ? 18.188 1.833 17.75 1 96.19 201 ALA A N 1
ATOM 1541 C CA . ALA A 1 201 ? 17.75 0.544 17.219 1 96.19 201 ALA A CA 1
ATOM 1542 C C . ALA A 1 201 ? 18.203 0.348 15.781 1 96.19 201 ALA A C 1
ATOM 1544 O O . ALA A 1 201 ? 18.516 -0.771 15.367 1 96.19 201 ALA A O 1
ATOM 1545 N N . LEU A 1 202 ? 18.25 1.424 15.023 1 96.31 202 LEU A N 1
ATOM 1546 C CA . LEU A 1 202 ? 18.594 1.358 13.609 1 96.31 202 LEU A CA 1
ATOM 1547 C C . LEU A 1 202 ? 20.094 1.133 13.422 1 96.31 202 LEU A C 1
ATOM 1549 O O . LEU A 1 202 ? 20.516 0.398 12.523 1 96.31 202 LEU A O 1
ATOM 1553 N N . ILE A 1 203 ? 20.906 1.738 14.266 1 95.88 203 ILE A N 1
ATOM 1554 C CA . ILE A 1 203 ? 22.344 1.673 14.062 1 95.88 203 ILE A CA 1
ATOM 1555 C C . ILE A 1 203 ? 22.969 0.701 15.062 1 95.88 203 ILE A C 1
ATOM 1557 O O . ILE A 1 203 ? 24.188 0.519 15.094 1 95.88 203 ILE A O 1
ATOM 1561 N N . ASN A 1 204 ? 22.156 0.106 15.969 1 93.56 204 ASN A N 1
ATOM 1562 C CA . ASN A 1 204 ? 22.547 -0.892 16.953 1 93.56 204 ASN A CA 1
ATOM 1563 C C . ASN A 1 204 ? 23.562 -0.33 17.953 1 93.56 204 ASN A C 1
ATOM 1565 O O . ASN A 1 204 ? 24.547 -0.996 18.281 1 93.56 204 ASN A O 1
ATOM 1569 N N . GLN A 1 205 ? 23.484 0.957 18.266 1 92 205 GLN A N 1
ATOM 1570 C CA . GLN A 1 205 ? 24.281 1.696 19.234 1 92 205 GLN A CA 1
ATOM 1571 C C . GLN A 1 205 ? 23.531 2.936 19.734 1 92 205 GLN A C 1
ATOM 1573 O O . GLN A 1 205 ? 22.953 3.678 18.938 1 92 205 GLN A O 1
ATOM 1578 N N . MET A 1 206 ? 23.531 3.129 21 1 91.81 206 MET A N 1
ATOM 1579 C CA . MET A 1 206 ? 22.859 4.301 21.562 1 91.81 206 MET A CA 1
ATOM 1580 C C . MET A 1 206 ? 23.719 5.555 21.375 1 91.81 206 MET A C 1
ATOM 1582 O O . MET A 1 206 ? 24.75 5.699 22.031 1 91.81 206 MET A O 1
ATOM 1586 N N . PRO A 1 207 ? 23.219 6.398 20.516 1 90.5 207 PRO A N 1
ATOM 1587 C CA . PRO A 1 207 ? 24.016 7.617 20.328 1 90.5 207 PRO A CA 1
ATOM 1588 C C . PRO A 1 207 ? 23.797 8.641 21.438 1 90.5 207 PRO A C 1
ATOM 1590 O O . PRO A 1 207 ? 22.688 8.734 21.984 1 90.5 207 PRO A O 1
ATOM 1593 N N . GLU A 1 208 ? 24.812 9.367 21.812 1 87.06 208 GLU A N 1
ATOM 1594 C CA . GLU A 1 208 ? 24.641 10.43 22.797 1 87.06 208 GLU A CA 1
ATOM 1595 C C . GLU A 1 208 ? 24.109 11.703 22.156 1 87.06 208 GLU A C 1
ATOM 1597 O O . GLU A 1 208 ? 23.109 12.273 22.625 1 87.06 208 GLU A O 1
ATOM 1602 N N . HIS A 1 209 ? 24.797 12.18 21.109 1 91.12 209 HIS A N 1
ATOM 1603 C CA . HIS A 1 209 ? 24.406 13.375 20.359 1 91.12 209 HIS A CA 1
ATOM 1604 C C . HIS A 1 209 ? 24.578 13.18 18.859 1 91.12 209 HIS A C 1
ATOM 1606 O O . HIS A 1 209 ? 25.344 12.297 18.438 1 91.12 209 HIS A O 1
ATOM 1612 N N . VAL A 1 210 ? 23.688 13.93 18.141 1 92.62 210 VAL A N 1
ATOM 1613 C CA . VAL A 1 210 ? 23.844 13.961 16.688 1 92.62 210 VAL A CA 1
ATOM 1614 C C . VAL A 1 210 ? 24.125 15.391 16.234 1 92.62 210 VAL A C 1
ATOM 1616 O O . VAL A 1 210 ? 23.953 16.344 16.984 1 92.62 210 VAL A O 1
ATOM 1619 N N . ASP A 1 211 ? 24.641 15.469 15.008 1 89.62 211 ASP A N 1
ATOM 1620 C CA . ASP A 1 211 ? 24.859 16.797 14.453 1 89.62 211 ASP A CA 1
ATOM 1621 C C . ASP A 1 211 ? 23.531 17.516 14.203 1 89.62 211 ASP A C 1
ATOM 1623 O O . ASP A 1 211 ? 22.562 16.891 13.781 1 89.62 211 ASP A O 1
ATOM 1627 N N . GLN A 1 212 ? 23.547 18.781 14.516 1 87.19 212 GLN A N 1
ATOM 1628 C CA . GLN A 1 212 ? 22.344 19.594 14.336 1 87.19 212 GLN A CA 1
ATOM 1629 C C . GLN A 1 212 ? 22.5 20.562 13.172 1 87.19 212 GLN A C 1
ATOM 1631 O O . GLN A 1 212 ? 23.625 20.906 12.789 1 87.19 212 GLN A O 1
ATOM 1636 N N . ILE A 1 213 ? 21.406 20.953 12.633 1 82.44 213 ILE A N 1
ATOM 1637 C CA . ILE A 1 213 ? 21.391 21.938 11.562 1 82.44 213 ILE A CA 1
ATOM 1638 C C . ILE A 1 213 ? 21.5 23.344 12.148 1 82.44 213 ILE A C 1
ATOM 1640 O O . ILE A 1 213 ? 20.844 23.656 13.141 1 82.44 213 ILE A O 1
ATOM 1644 N N . ARG A 1 214 ? 22.391 24.109 11.57 1 76.31 214 ARG A N 1
ATOM 1645 C CA . ARG A 1 214 ? 22.594 25.469 12.062 1 76.31 214 ARG A CA 1
ATOM 1646 C C . ARG A 1 214 ? 21.469 26.391 11.578 1 76.31 214 ARG A C 1
ATOM 1648 O O . ARG A 1 214 ? 21.016 26.281 10.438 1 76.31 214 ARG A O 1
ATOM 1655 N N . THR A 1 215 ? 20.969 27.266 12.414 1 73.38 215 THR A N 1
ATOM 1656 C CA . THR A 1 215 ? 19.875 28.156 12.078 1 73.38 215 THR A CA 1
ATOM 1657 C C . THR A 1 215 ? 20.375 29.578 11.812 1 73.38 215 THR A C 1
ATOM 1659 O O . THR A 1 215 ? 19.609 30.453 11.414 1 73.38 215 THR A O 1
ATOM 1662 N N . ASP A 1 216 ? 21.641 29.953 12.047 1 73.62 216 ASP A N 1
ATOM 1663 C CA . ASP A 1 216 ? 22.156 31.328 11.977 1 73.62 216 ASP A CA 1
ATOM 1664 C C . ASP A 1 216 ? 22.359 31.75 10.523 1 73.62 216 ASP A C 1
ATOM 1666 O O . ASP A 1 216 ? 22.266 32.938 10.211 1 73.62 216 ASP A O 1
ATOM 1670 N N . ASN A 1 217 ? 22.703 30.844 9.625 1 77.44 217 ASN A N 1
ATOM 1671 C CA . ASN A 1 217 ? 22.875 31.172 8.211 1 77.44 217 ASN A CA 1
ATOM 1672 C C . ASN A 1 217 ? 21.953 30.359 7.324 1 77.44 217 ASN A C 1
ATOM 1674 O O . ASN A 1 217 ? 22.281 29.219 6.953 1 77.44 217 ASN A O 1
ATOM 1678 N N . LEU A 1 218 ? 20.781 31.109 7.066 1 83.19 218 LEU A N 1
ATOM 1679 C CA . LEU A 1 218 ? 19.781 30.391 6.273 1 83.19 218 LEU A CA 1
ATOM 1680 C C . LEU A 1 218 ? 20.047 30.578 4.781 1 83.19 218 LEU A C 1
ATOM 1682 O O . LEU A 1 218 ? 19.688 31.609 4.207 1 83.19 218 LEU A O 1
ATOM 1686 N N . ILE A 1 219 ? 20.797 29.672 4.191 1 81.25 219 ILE A N 1
ATOM 1687 C CA . ILE A 1 219 ? 21.016 29.594 2.748 1 81.25 219 ILE A CA 1
ATOM 1688 C C . ILE A 1 219 ? 20.391 28.328 2.191 1 81.25 219 ILE A C 1
ATOM 1690 O O . ILE A 1 219 ? 20.609 27.234 2.721 1 81.25 219 ILE A O 1
ATOM 1694 N N . GLN A 1 220 ? 19.578 28.578 1.177 1 84.56 220 GLN A N 1
ATOM 1695 C CA . GLN A 1 220 ? 18.953 27.406 0.573 1 84.56 220 GLN A CA 1
ATOM 1696 C C . GLN A 1 220 ? 20 26.516 -0.103 1 84.56 220 GLN A C 1
ATOM 1698 O O . GLN A 1 220 ? 20.703 26.953 -1.009 1 84.56 220 GLN A O 1
ATOM 1703 N N . PRO A 1 221 ? 20.094 25.297 0.283 1 82.12 221 PRO A N 1
ATOM 1704 C CA . PRO A 1 221 ? 21.031 24.391 -0.381 1 82.12 221 PRO A CA 1
ATOM 1705 C C . PRO A 1 221 ? 20.641 24.078 -1.819 1 82.12 221 PRO A C 1
ATOM 1707 O O . PRO A 1 221 ? 19.438 23.953 -2.119 1 82.12 221 PRO A O 1
ATOM 1710 N N . PRO A 1 222 ? 21.641 23.938 -2.693 1 85.06 222 PRO A N 1
ATOM 1711 C CA . PRO A 1 222 ? 21.312 23.609 -4.086 1 85.06 222 PRO A CA 1
ATOM 1712 C C . PRO A 1 222 ? 20.672 22.234 -4.234 1 85.06 222 PRO A C 1
ATOM 1714 O O . PRO A 1 222 ? 20.969 21.328 -3.461 1 85.06 222 PRO A O 1
ATOM 1717 N N . MET A 1 223 ? 19.797 22.172 -5.234 1 88.44 223 MET A N 1
ATOM 1718 C CA . MET A 1 223 ? 19.141 20.906 -5.547 1 88.44 223 MET A CA 1
ATOM 1719 C C . MET A 1 223 ? 19.953 20.125 -6.57 1 88.44 223 MET A C 1
ATOM 1721 O O . MET A 1 223 ? 20.781 20.688 -7.281 1 88.44 223 MET A O 1
ATOM 1725 N N . LEU A 1 224 ? 19.75 18.828 -6.578 1 87.94 224 LEU A N 1
ATOM 1726 C CA . LEU A 1 224 ? 20.422 17.984 -7.555 1 87.94 224 LEU A CA 1
ATOM 1727 C C . LEU A 1 224 ? 20.078 18.422 -8.977 1 87.94 224 LEU A C 1
ATOM 1729 O O . LEU A 1 224 ? 20.938 18.469 -9.844 1 87.94 224 LEU A O 1
ATOM 1733 N N . VAL A 1 225 ? 18.828 18.641 -9.211 1 91.62 225 VAL A N 1
ATOM 1734 C CA . VAL A 1 225 ? 18.312 19.203 -10.453 1 91.62 225 VAL A CA 1
ATOM 1735 C C . VAL A 1 225 ? 17.281 20.281 -10.148 1 91.62 225 VAL A C 1
ATOM 1737 O O . VAL A 1 225 ? 16.688 20.297 -9.062 1 91.62 225 VAL A O 1
ATOM 1740 N N . GLU A 1 226 ? 17.031 21.172 -11.117 1 90.81 226 GLU A N 1
ATOM 1741 C CA . GLU A 1 226 ? 16.328 22.406 -10.773 1 90.81 226 GLU A CA 1
ATOM 1742 C C . GLU A 1 226 ? 14.836 22.297 -11.102 1 90.81 226 GLU A C 1
ATOM 1744 O O . GLU A 1 226 ? 13.992 22.859 -10.398 1 90.81 226 GLU A O 1
ATOM 1749 N N . SER A 1 227 ? 14.531 21.516 -12.172 1 93.94 227 SER A N 1
ATOM 1750 C CA . SER A 1 227 ? 13.141 21.531 -12.609 1 93.94 227 SER A CA 1
ATOM 1751 C C . SER A 1 227 ? 12.414 20.25 -12.227 1 93.94 227 SER A C 1
ATOM 1753 O O . SER A 1 227 ? 13.047 19.219 -12.023 1 93.94 227 SER A O 1
ATOM 1755 N N . GLN A 1 228 ? 11.133 20.391 -12.133 1 93.81 228 GLN A N 1
ATOM 1756 C CA . GLN A 1 228 ? 10.281 19.25 -11.836 1 93.81 228 GLN A CA 1
ATOM 1757 C C . GLN A 1 228 ? 10.414 18.172 -12.914 1 93.81 228 GLN A C 1
ATOM 1759 O O . GLN A 1 228 ? 10.461 16.984 -12.609 1 93.81 228 GLN A O 1
ATOM 1764 N N . GLU A 1 229 ? 10.508 18.594 -14.148 1 94.88 229 GLU A N 1
ATOM 1765 C CA . GLU A 1 229 ? 10.625 17.672 -15.281 1 94.88 229 GLU A CA 1
ATOM 1766 C C . GLU A 1 229 ? 11.914 16.859 -15.188 1 94.88 229 GLU A C 1
ATOM 1768 O O . GLU A 1 229 ? 11.922 15.672 -15.5 1 94.88 229 GLU A O 1
ATOM 1773 N N . GLN A 1 230 ? 12.914 17.531 -14.742 1 96.06 230 GLN A N 1
ATOM 1774 C CA . GLN A 1 230 ? 14.188 16.828 -14.586 1 96.06 230 GLN A CA 1
ATOM 1775 C C . GLN A 1 230 ? 14.109 15.789 -13.477 1 96.06 230 GLN A C 1
ATOM 1777 O O . GLN A 1 230 ? 14.68 14.703 -13.594 1 96.06 230 GLN A O 1
ATOM 1782 N N . TRP A 1 231 ? 13.453 16.125 -12.43 1 96.25 231 TRP A N 1
ATOM 1783 C CA . TRP A 1 231 ? 13.273 15.18 -11.328 1 96.25 231 TRP A CA 1
ATOM 1784 C C . TRP A 1 231 ? 12.438 13.984 -11.773 1 96.25 231 TRP A C 1
ATOM 1786 O O . TRP A 1 231 ? 12.727 12.844 -11.391 1 96.25 231 TRP A O 1
ATOM 1796 N N . LEU A 1 232 ? 11.43 14.258 -12.594 1 95.62 232 LEU A N 1
ATOM 1797 C CA . LEU A 1 232 ? 10.609 13.18 -13.133 1 95.62 232 LEU A CA 1
ATOM 1798 C C . LEU A 1 232 ? 11.438 12.242 -14 1 95.62 232 LEU A C 1
ATOM 1800 O O . LEU A 1 232 ? 11.312 11.023 -13.906 1 95.62 232 LEU A O 1
ATOM 1804 N N . LYS A 1 233 ? 12.297 12.797 -14.766 1 95.69 233 LYS A N 1
ATOM 1805 C CA . LYS A 1 233 ? 13.172 11.992 -15.625 1 95.69 233 LYS A CA 1
ATOM 1806 C C . LYS A 1 233 ? 14.156 11.18 -14.789 1 95.69 233 LYS A C 1
ATOM 1808 O O . LYS A 1 233 ? 14.391 10.008 -15.07 1 95.69 233 LYS A O 1
ATOM 1813 N N . LEU A 1 234 ? 14.664 11.844 -13.781 1 94.69 234 LEU A N 1
ATOM 1814 C CA . LEU A 1 234 ? 15.594 11.164 -12.883 1 94.69 234 LEU A CA 1
ATOM 1815 C C . LEU A 1 234 ? 14.938 9.953 -12.234 1 94.69 234 LEU A C 1
ATOM 1817 O O . LEU A 1 234 ? 15.539 8.875 -12.148 1 94.69 234 LEU A O 1
ATOM 1821 N N . ALA A 1 235 ? 13.727 10.094 -11.75 1 95.75 235 ALA A N 1
ATOM 1822 C CA . ALA A 1 235 ? 12.992 9.008 -11.094 1 95.75 235 ALA A CA 1
ATOM 1823 C C . ALA A 1 235 ? 12.672 7.891 -12.086 1 95.75 235 ALA A C 1
ATOM 1825 O O . ALA A 1 235 ? 12.75 6.711 -11.742 1 95.75 235 ALA A O 1
ATOM 1826 N N . LYS A 1 236 ? 12.344 8.289 -13.289 1 94.69 236 LYS A N 1
ATOM 1827 C CA . LYS A 1 236 ? 12.016 7.309 -14.32 1 94.69 236 LYS A CA 1
ATOM 1828 C C . LYS A 1 236 ? 13.227 6.445 -14.664 1 94.69 236 LYS A C 1
ATOM 1830 O O . LYS A 1 236 ? 13.086 5.246 -14.914 1 94.69 236 LYS A O 1
ATOM 1835 N N . ASP A 1 237 ? 14.375 7.07 -14.531 1 92.94 237 ASP A N 1
ATOM 1836 C CA . ASP A 1 237 ? 15.586 6.383 -14.969 1 92.94 237 ASP A CA 1
ATOM 1837 C C . ASP A 1 237 ? 16.234 5.621 -13.82 1 92.94 237 ASP A C 1
ATOM 1839 O O . ASP A 1 237 ? 16.922 4.625 -14.031 1 92.94 237 ASP A O 1
ATOM 1843 N N . SER A 1 238 ? 15.977 6.09 -12.617 1 92.5 238 SER A N 1
ATOM 1844 C CA . SER A 1 238 ? 16.875 5.594 -11.578 1 92.5 238 SER A CA 1
ATOM 1845 C C . SER A 1 238 ? 16.094 5.016 -10.406 1 92.5 238 SER A C 1
ATOM 1847 O O . SER A 1 238 ? 16.672 4.402 -9.508 1 92.5 238 SER A O 1
ATOM 1849 N N . SER A 1 239 ? 14.805 5.164 -10.344 1 95.44 239 SER A N 1
ATOM 1850 C CA . SER A 1 239 ? 14.039 4.672 -9.203 1 95.44 239 SER A CA 1
ATOM 1851 C C . SER A 1 239 ? 14.055 3.148 -9.148 1 95.44 239 SER A C 1
ATOM 1853 O O . SER A 1 239 ? 13.578 2.482 -10.07 1 95.44 239 SER A O 1
ATOM 1855 N N . PRO A 1 240 ? 14.609 2.561 -8.023 1 96.25 240 PRO A N 1
ATOM 1856 C CA . PRO A 1 240 ? 14.641 1.101 -7.922 1 96.25 240 PRO A CA 1
ATOM 1857 C C . PRO A 1 240 ? 13.242 0.484 -7.898 1 96.25 240 PRO A C 1
ATOM 1859 O O . PRO A 1 240 ? 13.039 -0.616 -8.414 1 96.25 240 PRO A O 1
ATOM 1862 N N . GLU A 1 241 ? 12.305 1.211 -7.312 1 96.62 241 GLU A N 1
ATOM 1863 C CA . GLU A 1 241 ? 10.93 0.725 -7.266 1 96.62 241 GLU A CA 1
ATOM 1864 C C . GLU A 1 241 ? 10.367 0.515 -8.672 1 96.62 241 GLU A C 1
ATOM 1866 O O . GLU A 1 241 ? 9.695 -0.483 -8.93 1 96.62 241 GLU A O 1
ATOM 1871 N N . LEU A 1 242 ? 10.633 1.462 -9.562 1 97.12 242 LEU A N 1
ATOM 1872 C CA . LEU A 1 242 ? 10.164 1.394 -10.945 1 97.12 242 LEU A CA 1
ATOM 1873 C C . LEU A 1 242 ? 10.875 0.278 -11.703 1 97.12 242 LEU A C 1
ATOM 1875 O O . LEU A 1 242 ? 10.234 -0.469 -12.453 1 97.12 242 LEU A O 1
ATOM 1879 N N . LEU A 1 243 ? 12.141 0.142 -11.438 1 97.19 243 LEU A N 1
ATOM 1880 C CA . LEU A 1 243 ? 12.93 -0.868 -12.133 1 97.19 243 LEU A CA 1
ATOM 1881 C C . LEU A 1 243 ? 12.516 -2.271 -11.703 1 97.19 243 LEU A C 1
ATOM 1883 O O . LEU A 1 243 ? 12.492 -3.191 -12.523 1 97.19 243 LEU A O 1
ATOM 1887 N N . VAL A 1 244 ? 12.203 -2.441 -10.422 1 97.94 244 VAL A N 1
ATOM 1888 C CA . VAL A 1 244 ? 11.711 -3.723 -9.914 1 97.94 244 VAL A CA 1
ATOM 1889 C C . VAL A 1 244 ? 10.414 -4.098 -10.625 1 97.94 244 VAL A C 1
ATOM 1891 O O . VAL A 1 244 ? 10.258 -5.227 -11.086 1 97.94 244 VAL A O 1
ATOM 1894 N N . ALA A 1 245 ? 9.453 -3.104 -10.727 1 97.88 245 ALA A N 1
ATOM 1895 C CA . ALA A 1 245 ? 8.18 -3.352 -11.391 1 97.88 245 ALA A CA 1
ATOM 1896 C C . ALA A 1 245 ? 8.383 -3.686 -12.867 1 97.88 245 ALA A C 1
ATOM 1898 O O . ALA A 1 245 ? 7.719 -4.578 -13.398 1 97.88 245 ALA A O 1
ATOM 1899 N N . ALA A 1 246 ? 9.32 -2.998 -13.508 1 97.88 246 ALA A N 1
ATOM 1900 C CA . ALA A 1 246 ? 9.625 -3.266 -14.914 1 97.88 246 ALA A CA 1
ATOM 1901 C C . ALA A 1 246 ? 10.195 -4.668 -15.094 1 97.88 246 ALA A C 1
ATOM 1903 O O . ALA A 1 246 ? 9.852 -5.367 -16.047 1 97.88 246 ALA A O 1
ATOM 1904 N N . GLN A 1 247 ? 11.039 -5.02 -14.125 1 97.88 247 GLN A N 1
ATOM 1905 C CA . GLN A 1 247 ? 11.656 -6.34 -14.203 1 97.88 247 GLN A CA 1
ATOM 1906 C C . GLN A 1 247 ? 10.625 -7.441 -13.984 1 97.88 247 GLN A C 1
ATOM 1908 O O . GLN A 1 247 ? 10.734 -8.523 -14.555 1 97.88 247 GLN A O 1
ATOM 1913 N N . LYS A 1 248 ? 9.586 -7.23 -13.227 1 98.25 248 LYS A N 1
ATOM 1914 C CA . LYS A 1 248 ? 8.508 -8.188 -13.023 1 98.25 248 LYS A CA 1
ATOM 1915 C C . LYS A 1 248 ? 7.738 -8.438 -14.312 1 98.25 248 LYS A C 1
ATOM 1917 O O . LYS A 1 248 ? 7.309 -9.555 -14.586 1 98.25 248 LYS A O 1
ATOM 1922 N N . VAL A 1 249 ? 7.559 -7.348 -15.133 1 98.5 249 VAL A N 1
ATOM 1923 C CA . VAL A 1 249 ? 6.918 -7.5 -16.438 1 98.5 249 VAL A CA 1
ATOM 1924 C C . VAL A 1 249 ? 7.766 -8.406 -17.328 1 98.5 249 VAL A C 1
ATOM 1926 O O . VAL A 1 249 ? 7.25 -9.336 -17.953 1 98.5 249 VAL A O 1
ATOM 1929 N N . LYS A 1 250 ? 9.078 -8.18 -17.281 1 98.38 250 LYS A N 1
ATOM 1930 C CA . LYS A 1 250 ? 9.984 -8.992 -18.094 1 98.38 250 LYS A CA 1
ATOM 1931 C C . LYS A 1 250 ? 9.945 -10.453 -17.672 1 98.38 250 LYS A C 1
ATOM 1933 O O . LYS A 1 250 ? 9.898 -11.352 -18.516 1 98.38 250 LYS A O 1
ATOM 1938 N N . ALA A 1 251 ? 9.953 -10.68 -16.359 1 98.44 251 ALA A N 1
ATOM 1939 C CA . ALA A 1 251 ? 9.867 -12.047 -15.852 1 98.44 251 ALA A CA 1
ATOM 1940 C C . ALA A 1 251 ? 8.578 -12.727 -16.297 1 98.44 251 ALA A C 1
ATOM 1942 O O . ALA A 1 251 ? 8.57 -13.906 -16.656 1 98.44 251 ALA A O 1
ATOM 1943 N N . SER A 1 252 ? 7.473 -11.969 -16.297 1 98.5 252 SER A N 1
ATOM 1944 C CA . SER A 1 252 ? 6.184 -12.516 -16.703 1 98.5 252 SER A CA 1
ATOM 1945 C C . SER A 1 252 ? 6.168 -12.859 -18.188 1 98.5 252 SER A C 1
ATOM 1947 O O . SER A 1 252 ? 5.504 -13.812 -18.609 1 98.5 252 SER A O 1
ATOM 1949 N N . GLU A 1 253 ? 6.906 -12.102 -19 1 98.62 253 GLU A N 1
ATOM 1950 C CA . GLU A 1 253 ? 7.016 -12.406 -20.422 1 98.62 253 GLU A CA 1
ATOM 1951 C C . GLU A 1 253 ? 7.715 -13.734 -20.656 1 98.62 253 GLU A C 1
ATOM 1953 O O . GLU A 1 253 ? 7.309 -14.516 -21.531 1 98.62 253 GLU A O 1
ATOM 1958 N N . PHE A 1 254 ? 8.727 -14 -19.875 1 98.44 254 PHE A N 1
ATOM 1959 C CA . PHE A 1 254 ? 9.406 -15.281 -19.984 1 98.44 254 PHE A CA 1
ATOM 1960 C C . PHE A 1 254 ? 8.516 -16.422 -19.484 1 98.44 254 PHE A C 1
ATOM 1962 O O . PHE A 1 254 ? 8.57 -17.531 -20.016 1 98.44 254 PHE A O 1
ATOM 1969 N N . ALA A 1 255 ? 7.695 -16.125 -18.516 1 98.19 255 ALA A N 1
ATOM 1970 C CA . ALA A 1 255 ? 6.738 -17.125 -18.047 1 98.19 255 ALA A CA 1
ATOM 1971 C C . ALA A 1 255 ? 5.75 -17.5 -19.141 1 98.19 255 ALA A C 1
ATOM 1973 O O . ALA A 1 255 ? 5.371 -18.672 -19.281 1 98.19 255 ALA A O 1
ATOM 1974 N N . ARG A 1 256 ? 5.297 -16.5 -19.953 1 98.44 256 ARG A N 1
ATOM 1975 C CA . ARG A 1 256 ? 4.426 -16.797 -21.094 1 98.44 256 ARG A CA 1
ATOM 1976 C C . ARG A 1 256 ? 5.152 -17.625 -22.141 1 98.44 256 ARG A C 1
ATOM 1978 O O . ARG A 1 256 ? 4.57 -18.547 -22.719 1 98.44 256 ARG A O 1
ATOM 1985 N N . GLN A 1 257 ? 6.445 -17.328 -22.328 1 98.31 257 GLN A N 1
ATOM 1986 C CA . GLN A 1 257 ? 7.234 -18.125 -23.266 1 98.31 257 GLN A CA 1
ATOM 1987 C C . GLN A 1 257 ? 7.355 -19.578 -22.781 1 98.31 257 GLN A C 1
ATOM 1989 O O . GLN A 1 257 ? 7.297 -20.5 -23.594 1 98.31 257 GLN A O 1
ATOM 1994 N N . SER A 1 258 ? 7.539 -19.688 -21.469 1 97.88 258 SER A N 1
ATOM 1995 C CA . SER A 1 258 ? 7.574 -21.031 -20.891 1 97.88 258 SER A CA 1
ATOM 1996 C C . SER A 1 258 ? 6.262 -21.766 -21.125 1 97.88 258 SER A C 1
ATOM 1998 O O . SER A 1 258 ? 6.258 -22.938 -21.516 1 97.88 258 SER A O 1
ATOM 2000 N N . ALA A 1 259 ? 5.156 -21.078 -20.969 1 97.06 259 ALA A N 1
ATOM 2001 C CA . ALA A 1 259 ? 3.844 -21.672 -21.219 1 97.06 259 ALA A CA 1
ATOM 2002 C C . ALA A 1 259 ? 3.682 -22.062 -22.688 1 97.06 259 ALA A C 1
ATOM 2004 O O . ALA A 1 259 ? 3.125 -23.109 -22.984 1 97.06 259 ALA A O 1
ATOM 2005 N N . LYS A 1 260 ? 4.207 -21.297 -23.609 1 97.75 260 LYS A N 1
ATOM 2006 C CA . LYS A 1 260 ? 4.129 -21.578 -25.031 1 97.75 260 LYS A CA 1
ATOM 2007 C C . LYS A 1 260 ? 4.949 -22.812 -25.406 1 97.75 260 LYS A C 1
ATOM 2009 O O . LYS A 1 260 ? 4.719 -23.438 -26.438 1 97.75 260 LYS A O 1
ATOM 2014 N N . GLY A 1 261 ? 5.914 -23.016 -24.484 1 96.81 261 GLY A N 1
ATOM 2015 C CA . GLY A 1 261 ? 6.695 -24.234 -24.703 1 96.81 261 GLY A CA 1
ATOM 2016 C C . GLY A 1 261 ? 5.848 -25.484 -24.734 1 96.81 261 GLY A C 1
ATOM 2017 O O . GLY A 1 261 ? 6.246 -26.5 -25.312 1 96.81 261 GLY A O 1
ATOM 2018 N N . GLY A 1 262 ? 4.637 -25.438 -24.219 1 95.25 262 GLY A N 1
ATOM 2019 C CA . GLY A 1 262 ? 3.721 -26.562 -24.188 1 95.25 262 GLY A CA 1
ATOM 2020 C C . GLY A 1 262 ? 3.199 -26.938 -25.562 1 95.25 262 GLY A C 1
ATOM 2021 O O . GLY A 1 262 ? 2.654 -28.031 -25.75 1 95.25 262 GLY A O 1
ATOM 2022 N N . TYR A 1 263 ? 3.436 -26.094 -26.656 1 95.69 263 TYR A N 1
ATOM 2023 C CA . TYR A 1 263 ? 3.018 -26.391 -28.016 1 95.69 263 TYR A CA 1
ATOM 2024 C C . TYR A 1 263 ? 4.102 -27.156 -28.766 1 95.69 263 TYR A C 1
ATOM 2026 O O . TYR A 1 263 ? 3.852 -27.703 -29.828 1 95.69 263 TYR A O 1
ATOM 2034 N N . TYR A 1 264 ? 5.305 -27.156 -28.172 1 96.44 264 TYR A N 1
ATOM 2035 C CA . TYR A 1 264 ? 6.441 -27.656 -28.938 1 96.44 264 TYR A CA 1
ATOM 2036 C C . TYR A 1 264 ? 6.832 -29.062 -28.469 1 96.44 264 TYR A C 1
ATOM 2038 O O . TYR A 1 264 ? 6.586 -29.422 -27.312 1 96.44 264 TYR A O 1
ATOM 2046 N N . PRO A 1 265 ? 7.461 -29.812 -29.359 1 96.31 265 PRO A N 1
ATOM 2047 C CA . PRO A 1 265 ? 7.91 -31.156 -28.969 1 96.31 265 PRO A CA 1
ATOM 2048 C C . PRO A 1 265 ? 9.086 -31.125 -28 1 96.31 265 PRO A C 1
ATOM 2050 O O . PRO A 1 265 ? 9.766 -30.094 -27.875 1 96.31 265 PRO A O 1
ATOM 2053 N N . THR A 1 266 ? 9.273 -32.188 -27.328 1 96.75 266 THR A N 1
ATOM 2054 C CA . THR A 1 266 ? 10.438 -32.375 -26.469 1 96.75 266 THR A CA 1
ATOM 2055 C C . THR A 1 266 ? 11.227 -33.594 -26.906 1 96.75 266 THR A C 1
ATOM 2057 O O . THR A 1 266 ? 10.648 -34.562 -27.453 1 96.75 266 THR A O 1
ATOM 2060 N N . VAL A 1 267 ? 12.523 -33.5 -26.797 1 97.06 267 VAL A N 1
ATOM 2061 C CA . VAL A 1 267 ? 13.398 -34.625 -27.109 1 97.06 267 VAL A CA 1
ATOM 2062 C C . VAL A 1 267 ? 14.195 -35.031 -25.859 1 97.06 267 VAL A C 1
ATOM 2064 O O . VAL A 1 267 ? 14.844 -34.188 -25.234 1 97.06 267 VAL A O 1
ATOM 2067 N N . LYS A 1 268 ? 14.07 -36.281 -25.5 1 96.69 268 LYS A N 1
ATOM 2068 C CA . LYS A 1 268 ? 14.797 -36.812 -24.344 1 96.69 268 LYS A CA 1
ATOM 2069 C C . LYS A 1 268 ? 15.68 -37.969 -24.75 1 96.69 268 LYS A C 1
ATOM 2071 O O . LYS A 1 268 ? 15.273 -38.812 -25.562 1 96.69 268 LYS A O 1
ATOM 2076 N N . GLY A 1 269 ? 16.891 -37.969 -24.266 1 96.06 269 GLY A N 1
ATOM 2077 C CA . GLY A 1 269 ? 17.812 -39.094 -24.438 1 96.06 269 GLY A CA 1
ATOM 2078 C C . GLY A 1 269 ? 18.062 -39.844 -23.156 1 96.06 269 GLY A C 1
ATOM 2079 O O . GLY A 1 269 ? 18.156 -39.25 -22.078 1 96.06 269 GLY A O 1
ATOM 2080 N N . ASN A 1 270 ? 18.156 -41.125 -23.328 1 95.56 270 ASN A N 1
ATOM 2081 C CA . ASN A 1 270 ? 18.484 -41.969 -22.188 1 95.56 270 ASN A CA 1
ATOM 2082 C C . ASN A 1 270 ? 19.609 -42.969 -22.516 1 95.56 270 ASN A C 1
ATOM 2084 O O . ASN A 1 270 ? 19.688 -43.469 -23.641 1 95.56 270 ASN A O 1
ATOM 2088 N N . LEU A 1 271 ? 20.516 -43.094 -21.625 1 94.25 271 LEU A N 1
ATOM 2089 C CA . LEU A 1 271 ? 21.531 -44.156 -21.625 1 94.25 271 LEU A CA 1
ATOM 2090 C C . LEU A 1 271 ? 21.406 -45.031 -20.375 1 94.25 271 LEU A C 1
ATOM 2092 O O . LEU A 1 271 ? 21.25 -44.5 -19.266 1 94.25 271 LEU A O 1
ATOM 2096 N N . GLY A 1 272 ? 21.297 -46.281 -20.609 1 93.81 272 GLY A N 1
ATOM 2097 C CA . GLY A 1 272 ? 21.078 -47.125 -19.453 1 93.81 272 GLY A CA 1
ATOM 2098 C C . GLY A 1 272 ? 21.875 -48.406 -19.516 1 93.81 272 GLY A C 1
ATOM 2099 O O . GLY A 1 272 ? 22.344 -48.812 -20.594 1 93.81 272 GLY A O 1
ATOM 2100 N N . TYR A 1 273 ? 22.156 -48.906 -18.406 1 92.88 273 TYR A N 1
ATOM 2101 C CA . TYR A 1 273 ? 22.672 -50.25 -18.203 1 92.88 273 TYR A CA 1
ATOM 2102 C C . TYR A 1 273 ? 21.766 -51.062 -17.297 1 92.88 273 TYR A C 1
ATOM 2104 O O . TYR A 1 273 ? 21.25 -50.562 -16.297 1 92.88 273 TYR A O 1
ATOM 2112 N N . SER A 1 274 ? 21.359 -52.188 -17.766 1 91 274 SER A N 1
ATOM 2113 C CA . SER A 1 274 ? 20.547 -53.062 -16.938 1 91 274 SER A CA 1
ATOM 2114 C C . SER A 1 274 ? 21.062 -54.5 -16.984 1 91 274 SER A C 1
ATOM 2116 O O . SER A 1 274 ? 21.578 -54.969 -18 1 91 274 SER A O 1
ATOM 2118 N N . ASP A 1 275 ? 20.969 -55.188 -15.867 1 89.38 275 ASP A N 1
ATOM 2119 C CA . ASP A 1 275 ? 21.344 -56.594 -15.727 1 89.38 275 ASP A CA 1
ATOM 2120 C C . ASP A 1 275 ? 20.328 -57.344 -14.867 1 89.38 275 ASP A C 1
ATOM 2122 O O . ASP A 1 275 ? 19.672 -56.75 -14.008 1 89.38 275 ASP A O 1
ATOM 2126 N N . ASP A 1 276 ? 20.047 -58.5 -15.352 1 87.38 276 ASP A N 1
ATOM 2127 C CA . ASP A 1 276 ? 19.188 -59.406 -14.57 1 87.38 276 ASP A CA 1
ATOM 2128 C C . ASP A 1 276 ? 19.797 -60.781 -14.438 1 87.38 276 ASP A C 1
ATOM 2130 O O . ASP A 1 276 ? 20.625 -61.188 -15.258 1 87.38 276 ASP A O 1
ATOM 2134 N N . ASP A 1 277 ? 19.484 -61.5 -13.422 1 84.81 277 ASP A N 1
ATOM 2135 C CA . ASP A 1 277 ? 20.141 -62.781 -13.125 1 84.81 277 ASP A CA 1
ATOM 2136 C C . ASP A 1 277 ? 19.562 -63.906 -13.977 1 84.81 277 ASP A C 1
ATOM 2138 O O . ASP A 1 277 ? 20.125 -65 -14.016 1 84.81 277 ASP A O 1
ATOM 2142 N N . LYS A 1 278 ? 18.469 -63.688 -14.656 1 84 278 LYS A N 1
ATOM 2143 C CA . LYS A 1 278 ? 17.844 -64.812 -15.352 1 84 278 LYS A CA 1
ATOM 2144 C C . LYS A 1 278 ? 17.875 -64.562 -16.859 1 84 278 LYS A C 1
ATOM 2146 O O . LYS A 1 278 ? 18.141 -65.5 -17.625 1 84 278 LYS A O 1
ATOM 2151 N N . TYR A 1 279 ? 17.609 -63.375 -17.266 1 75.12 279 TYR A N 1
ATOM 2152 C CA . TYR A 1 279 ? 17.297 -63.219 -18.672 1 75.12 279 TYR A CA 1
ATOM 2153 C C . TYR A 1 279 ? 18.359 -62.375 -19.375 1 75.12 279 TYR A C 1
ATOM 2155 O O . TYR A 1 279 ? 18.484 -62.406 -20.609 1 75.12 279 TYR A O 1
ATOM 2163 N N . SER A 1 280 ? 19.188 -61.656 -18.688 1 73.25 280 SER A N 1
ATOM 2164 C CA . SER A 1 280 ? 20.156 -60.781 -19.344 1 73.25 280 SER A CA 1
ATOM 2165 C C . SER A 1 280 ? 21.469 -60.719 -18.578 1 73.25 280 SER A C 1
ATOM 2167 O O . SER A 1 280 ? 21.469 -60.688 -17.344 1 73.25 280 SER A O 1
ATOM 2169 N N . ASN A 1 281 ? 22.609 -60.969 -19.328 1 80.5 281 ASN A N 1
ATOM 2170 C CA . ASN A 1 281 ? 23.938 -60.844 -18.734 1 80.5 281 ASN A CA 1
ATOM 2171 C C . ASN A 1 281 ? 24.5 -59.438 -18.922 1 80.5 281 ASN A C 1
ATOM 2173 O O . ASN A 1 281 ? 25.594 -59.25 -19.438 1 80.5 281 ASN A O 1
ATOM 2177 N N . GLY A 1 282 ? 23.719 -58.375 -18.469 1 84.38 282 GLY A N 1
ATOM 2178 C CA . GLY A 1 282 ? 24.141 -57 -18.594 1 84.38 282 GLY A CA 1
ATOM 2179 C C . GLY A 1 282 ? 23.922 -56.406 -19.969 1 84.38 282 GLY A C 1
ATOM 2180 O O . GLY A 1 282 ? 24.359 -57 -20.969 1 84.38 282 GLY A O 1
ATOM 2181 N N . GLU A 1 283 ? 23.234 -55.375 -20.141 1 87.94 283 GLU A N 1
ATOM 2182 C CA . GLU A 1 283 ? 22.906 -54.781 -21.422 1 87.94 283 GLU A CA 1
ATOM 2183 C C . GLU A 1 283 ? 22.953 -53.25 -21.344 1 87.94 283 GLU A C 1
ATOM 2185 O O . GLU A 1 283 ? 22.375 -52.656 -20.422 1 87.94 283 GLU A O 1
ATOM 2190 N N . PHE A 1 284 ? 23.797 -52.719 -22.297 1 91.44 284 PHE A N 1
ATOM 2191 C CA . PHE A 1 284 ? 23.75 -51.281 -22.484 1 91.44 284 PHE A CA 1
ATOM 2192 C C . PHE A 1 284 ? 22.672 -50.906 -23.5 1 91.44 284 PHE A C 1
ATOM 2194 O O . PHE A 1 284 ? 22.5 -51.594 -24.5 1 91.44 284 PHE A O 1
ATOM 2201 N N . ASN A 1 285 ? 21.969 -49.938 -23.109 1 91.31 285 ASN A N 1
ATOM 2202 C CA . ASN A 1 285 ? 20.953 -49.469 -24.047 1 91.31 285 ASN A CA 1
ATOM 2203 C C . ASN A 1 285 ? 20.953 -47.938 -24.156 1 91.31 285 ASN A C 1
ATOM 2205 O O . ASN A 1 285 ? 21.375 -47.25 -23.219 1 91.31 285 ASN A O 1
ATOM 2209 N N . ALA A 1 286 ? 20.656 -47.375 -25.375 1 93.62 286 ALA A N 1
ATOM 2210 C CA . ALA A 1 286 ? 20.484 -45.969 -25.656 1 93.62 286 ALA A CA 1
ATOM 2211 C C . ALA A 1 286 ? 19.156 -45.688 -26.359 1 93.62 286 ALA A C 1
ATOM 2213 O O . ALA A 1 286 ? 18.703 -46.5 -27.156 1 93.62 286 ALA A O 1
ATOM 2214 N N . GLY A 1 287 ? 18.562 -44.656 -25.969 1 94.56 287 GLY A N 1
ATOM 2215 C CA . GLY A 1 287 ? 17.281 -44.312 -26.594 1 94.56 287 GLY A CA 1
ATOM 2216 C C . GLY A 1 287 ? 17.062 -42.844 -26.734 1 94.56 287 GLY A C 1
ATOM 2217 O O . GLY A 1 287 ? 17.5 -42.031 -25.906 1 94.56 287 GLY A O 1
ATOM 2218 N N . LEU A 1 288 ? 16.438 -42.438 -27.859 1 95.56 288 LEU A N 1
ATOM 2219 C CA . LEU A 1 288 ? 15.945 -41.062 -28.109 1 95.56 288 LEU A CA 1
ATOM 2220 C C . LEU A 1 288 ? 14.43 -41.062 -28.25 1 95.56 288 LEU A C 1
ATOM 2222 O O . LEU A 1 288 ? 13.867 -41.875 -28.984 1 95.56 288 LEU A O 1
ATOM 2226 N N . THR A 1 289 ? 13.852 -40.219 -27.469 1 95.88 289 THR A N 1
ATOM 2227 C CA . THR A 1 289 ? 12.391 -40.156 -27.516 1 95.88 289 THR A CA 1
ATOM 2228 C C . THR A 1 289 ? 11.93 -38.719 -27.875 1 95.88 289 THR A C 1
ATOM 2230 O O . THR A 1 289 ? 12.289 -37.781 -27.188 1 95.88 289 THR A O 1
ATOM 2233 N N . LEU A 1 290 ? 11.156 -38.594 -28.953 1 96.31 290 LEU A N 1
ATOM 2234 C CA . LEU A 1 290 ? 10.469 -37.375 -29.328 1 96.31 290 LEU A CA 1
ATOM 2235 C C . LEU A 1 290 ? 9.016 -37.375 -28.875 1 96.31 290 LEU A C 1
ATOM 2237 O O . LEU A 1 290 ? 8.281 -38.344 -29.172 1 96.31 290 LEU A O 1
ATOM 2241 N N . SER A 1 291 ? 8.656 -36.438 -28.094 1 95.56 291 SER A N 1
ATOM 2242 C CA . SER A 1 291 ? 7.273 -36.312 -27.641 1 95.56 291 SER A CA 1
ATOM 2243 C C . SER A 1 291 ? 6.633 -35.031 -28.172 1 95.56 291 SER A C 1
ATOM 2245 O O . SER A 1 291 ? 7.141 -33.938 -27.953 1 95.56 291 SER A O 1
ATOM 2247 N N . VAL A 1 292 ? 5.52 -35.156 -28.891 1 95.44 292 VAL A N 1
ATOM 2248 C CA . VAL A 1 292 ? 4.816 -34.031 -29.484 1 95.44 292 VAL A CA 1
ATOM 2249 C C . VAL A 1 292 ? 3.436 -33.875 -28.844 1 95.44 292 VAL A C 1
ATOM 2251 O O . VAL A 1 292 ? 2.506 -34.625 -29.188 1 95.44 292 VAL A O 1
ATOM 2254 N N . PRO A 1 293 ? 3.316 -32.875 -27.984 1 93.06 293 PRO A N 1
ATOM 2255 C CA . PRO A 1 293 ? 1.984 -32.656 -27.422 1 93.06 293 PRO A CA 1
ATOM 2256 C C . PRO A 1 293 ? 1.034 -31.984 -28.422 1 93.06 293 PRO A C 1
ATOM 2258 O O . PRO A 1 293 ? 1.436 -31.078 -29.156 1 93.06 293 PRO A O 1
ATOM 2261 N N . ILE A 1 294 ? -0.185 -32.406 -28.562 1 95 294 ILE A N 1
ATOM 2262 C CA . ILE A 1 294 ? -1.224 -31.828 -29.391 1 95 294 ILE A CA 1
ATOM 2263 C C . ILE A 1 294 ? -2.316 -31.234 -28.516 1 95 294 ILE A C 1
ATOM 2265 O O . ILE A 1 294 ? -2.986 -31.953 -27.766 1 95 294 ILE A O 1
ATOM 2269 N N . ASP A 1 295 ? -2.559 -30.016 -28.609 1 94.25 295 ASP A N 1
ATOM 2270 C CA . ASP A 1 295 ? -3.471 -29.297 -27.719 1 94.25 295 ASP A CA 1
ATOM 2271 C C . ASP A 1 295 ? -4.922 -29.469 -28.172 1 94.25 295 ASP A C 1
ATOM 2273 O O . ASP A 1 295 ? -5.625 -28.484 -28.406 1 94.25 295 ASP A O 1
ATOM 2277 N N . LEU A 1 296 ? -5.332 -30.594 -28.141 1 92.81 296 LEU A N 1
ATOM 2278 C CA . LEU A 1 296 ? -6.691 -30.922 -28.547 1 92.81 296 LEU A CA 1
ATOM 2279 C C . LEU A 1 296 ? -7.703 -30.438 -27.516 1 92.81 296 LEU A C 1
ATOM 2281 O O . LEU A 1 296 ? -8.789 -29.969 -27.875 1 92.81 296 LEU A O 1
ATOM 2285 N N . ASN A 1 297 ? -7.355 -30.516 -26.25 1 93.88 297 ASN A N 1
ATOM 2286 C CA . ASN A 1 297 ? -8.297 -30.188 -25.188 1 93.88 297 ASN A CA 1
ATOM 2287 C C . ASN A 1 297 ? -8.18 -28.719 -24.75 1 93.88 297 ASN A C 1
ATOM 2289 O O . ASN A 1 297 ? -8.938 -28.266 -23.906 1 93.88 297 ASN A O 1
ATOM 2293 N N . GLY A 1 298 ? -7.199 -28.016 -25.203 1 94.56 298 GLY A N 1
ATOM 2294 C CA . GLY A 1 298 ? -7.082 -26.578 -24.953 1 94.56 298 GLY A CA 1
ATOM 2295 C C . GLY A 1 298 ? -6.336 -26.266 -23.672 1 94.56 298 GLY A C 1
ATOM 2296 O O . GLY A 1 298 ? -6.363 -25.125 -23.203 1 94.56 298 GLY A O 1
ATOM 2297 N N . ALA A 1 299 ? -5.676 -27.203 -23.031 1 94 299 ALA A N 1
ATOM 2298 C CA . ALA A 1 299 ? -4.973 -27 -21.766 1 94 299 ALA A CA 1
ATOM 2299 C C . ALA A 1 299 ? -3.805 -26.031 -21.938 1 94 299 ALA A C 1
ATOM 2301 O O . ALA A 1 299 ? -3.623 -25.125 -21.125 1 94 299 ALA A O 1
ATOM 2302 N N . THR A 1 300 ? -3.012 -26.25 -23 1 96 300 THR A N 1
ATOM 2303 C CA . THR A 1 300 ? -1.887 -25.359 -23.266 1 96 300 THR A CA 1
ATOM 2304 C C . THR A 1 300 ? -2.377 -23.953 -23.609 1 96 300 THR A C 1
ATOM 2306 O O . THR A 1 300 ? -1.818 -22.953 -23.125 1 96 300 THR A O 1
ATOM 2309 N N . ARG A 1 301 ? -3.432 -23.875 -24.406 1 96.88 301 ARG A N 1
ATOM 2310 C CA . ARG A 1 301 ? -4.012 -22.578 -24.75 1 96.88 301 ARG A CA 1
ATOM 2311 C C . ARG A 1 301 ? -4.453 -21.828 -23.5 1 96.88 301 ARG A C 1
ATOM 2313 O O . ARG A 1 301 ? -4.176 -20.641 -23.359 1 96.88 301 ARG A O 1
ATOM 2320 N N . ALA A 1 302 ? -5.121 -22.5 -22.656 1 95.88 302 ALA A N 1
ATOM 2321 C CA . ALA A 1 302 ? -5.582 -21.875 -21.422 1 95.88 302 ALA A CA 1
ATOM 2322 C C . ALA A 1 302 ? -4.406 -21.375 -20.578 1 95.88 302 ALA A C 1
ATOM 2324 O O . ALA A 1 302 ? -4.465 -20.266 -20.031 1 95.88 302 ALA A O 1
ATOM 2325 N N . LYS A 1 303 ? -3.346 -22.156 -20.5 1 96.19 303 LYS A N 1
ATOM 2326 C CA . LYS A 1 303 ? -2.158 -21.781 -19.734 1 96.19 303 LYS A CA 1
ATOM 2327 C C . LYS A 1 303 ? -1.491 -20.547 -20.344 1 96.19 303 LYS A C 1
ATOM 2329 O O . LYS A 1 303 ? -1.056 -19.641 -19.625 1 96.19 303 LYS A O 1
ATOM 2334 N N . VAL A 1 304 ? -1.39 -20.531 -21.656 1 97.88 304 VAL A N 1
ATOM 2335 C CA . VAL A 1 304 ? -0.787 -19.406 -22.359 1 97.88 304 VAL A CA 1
ATOM 2336 C C . VAL A 1 304 ? -1.648 -18.156 -22.172 1 97.88 304 VAL A C 1
ATOM 2338 O O . VAL A 1 304 ? -1.128 -17.062 -21.922 1 97.88 304 VAL A O 1
ATOM 2341 N N . ASP A 1 305 ? -2.984 -18.328 -22.281 1 97.69 305 ASP A N 1
ATOM 2342 C CA . ASP A 1 305 ? -3.895 -17.219 -22.062 1 97.69 305 ASP A CA 1
ATOM 2343 C C . ASP A 1 305 ? -3.748 -16.656 -20.641 1 97.69 305 ASP A C 1
ATOM 2345 O O . ASP A 1 305 ? -3.695 -15.438 -20.453 1 97.69 305 ASP A O 1
ATOM 2349 N N . GLU A 1 306 ? -3.672 -17.5 -19.719 1 97.31 306 GLU A N 1
ATOM 2350 C CA . GLU A 1 306 ? -3.469 -17.078 -18.328 1 97.31 306 GLU A CA 1
ATOM 2351 C C . GLU A 1 306 ? -2.16 -16.312 -18.172 1 97.31 306 GLU A C 1
ATOM 2353 O O . GLU A 1 306 ? -2.127 -15.258 -17.531 1 97.31 306 GLU A O 1
ATOM 2358 N N . ALA A 1 307 ? -1.093 -16.828 -18.719 1 98.06 307 ALA A N 1
ATOM 2359 C CA . ALA A 1 307 ? 0.208 -16.172 -18.641 1 98.06 307 ALA A CA 1
ATOM 2360 C C . ALA A 1 307 ? 0.173 -14.797 -19.312 1 98.06 307 ALA A C 1
ATOM 2362 O O . ALA A 1 307 ? 0.795 -13.852 -18.828 1 98.06 307 ALA A O 1
ATOM 2363 N N . SER A 1 308 ? -0.551 -14.75 -20.438 1 98.56 308 SER A N 1
ATOM 2364 C CA . SER A 1 308 ? -0.7 -13.484 -21.141 1 98.56 308 SER A CA 1
ATOM 2365 C C . SER A 1 308 ? -1.411 -12.453 -20.266 1 98.56 308 SER A C 1
ATOM 2367 O O . SER A 1 308 ? -1.004 -11.289 -20.219 1 98.56 308 SER A O 1
ATOM 2369 N N . LEU A 1 309 ? -2.432 -12.883 -19.609 1 98.44 309 LEU A N 1
ATOM 2370 C CA . LEU A 1 309 ? -3.189 -11.992 -18.75 1 98.44 309 LEU A CA 1
ATOM 2371 C C . LEU A 1 309 ? -2.355 -11.57 -17.531 1 98.44 309 LEU A C 1
ATOM 2373 O O . LEU A 1 309 ? -2.471 -10.445 -17.062 1 98.44 309 LEU A O 1
ATOM 2377 N N . ASN A 1 310 ? -1.478 -12.406 -17.078 1 98.06 310 ASN A N 1
ATOM 2378 C CA . ASN A 1 310 ? -0.58 -12.07 -15.984 1 98.06 310 ASN A CA 1
ATOM 2379 C C . ASN A 1 310 ? 0.426 -10.992 -16.391 1 98.06 310 ASN A C 1
ATOM 2381 O O . ASN A 1 310 ? 0.822 -10.164 -15.57 1 98.06 310 ASN A O 1
ATOM 2385 N N . ILE A 1 311 ? 0.845 -11.016 -17.656 1 98.5 311 ILE A N 1
ATOM 2386 C CA . ILE A 1 311 ? 1.688 -9.938 -18.172 1 98.5 311 ILE A CA 1
ATOM 2387 C C . ILE A 1 311 ? 0.935 -8.609 -18.094 1 98.5 311 ILE A C 1
ATOM 2389 O O . ILE A 1 311 ? 1.484 -7.605 -17.656 1 98.5 311 ILE A O 1
ATOM 2393 N N . LEU A 1 312 ? -0.365 -8.688 -18.5 1 98.31 312 LEU A N 1
ATOM 2394 C CA . LEU A 1 312 ? -1.173 -7.473 -18.469 1 98.31 312 LEU A CA 1
ATOM 2395 C C . LEU A 1 312 ? -1.336 -6.973 -17.031 1 98.31 312 LEU A C 1
ATOM 2397 O O . LEU A 1 312 ? -1.28 -5.766 -16.781 1 98.31 312 LEU A O 1
ATOM 2401 N N . SER A 1 313 ? -1.511 -7.863 -16.125 1 98.19 313 SER A N 1
ATOM 2402 C CA . SER A 1 313 ? -1.599 -7.5 -14.711 1 98.19 313 SER A CA 1
ATOM 2403 C C . SER A 1 313 ? -0.304 -6.855 -14.227 1 98.19 313 SER A C 1
ATOM 2405 O O . SER A 1 313 ? -0.335 -5.84 -13.531 1 98.19 313 SER A O 1
ATOM 2407 N N . ALA A 1 314 ? 0.818 -7.453 -14.625 1 98.19 314 ALA A N 1
ATOM 2408 C CA . ALA A 1 314 ? 2.117 -6.906 -14.242 1 98.19 314 ALA A CA 1
ATOM 2409 C C . ALA A 1 314 ? 2.322 -5.516 -14.844 1 98.19 314 ALA A C 1
ATOM 2411 O O . ALA A 1 314 ? 2.918 -4.645 -14.203 1 98.19 314 ALA A O 1
ATOM 2412 N N . LYS A 1 315 ? 1.852 -5.363 -16 1 98.38 315 LYS A N 1
ATOM 2413 C CA . LYS A 1 315 ? 1.945 -4.059 -16.656 1 98.38 315 LYS A CA 1
ATOM 2414 C C . LYS A 1 315 ? 1.117 -3.016 -15.906 1 98.38 315 LYS A C 1
ATOM 2416 O O . LYS A 1 315 ? 1.521 -1.856 -15.789 1 98.38 315 LYS A O 1
ATOM 2421 N N . GLN A 1 316 ? -0.038 -3.389 -15.414 1 97.88 316 GLN A N 1
ATOM 2422 C CA . GLN A 1 316 ? -0.84 -2.475 -14.609 1 97.88 316 GLN A CA 1
ATOM 2423 C C . GLN A 1 316 ? -0.142 -2.145 -13.289 1 97.88 316 GLN A C 1
ATOM 2425 O O . GLN A 1 316 ? -0.225 -1.016 -12.805 1 97.88 316 GLN A O 1
ATOM 2430 N N . ASP A 1 317 ? 0.566 -3.086 -12.727 1 98 317 ASP A N 1
ATOM 2431 C CA . ASP A 1 317 ? 1.356 -2.828 -11.523 1 98 317 ASP A CA 1
ATOM 2432 C C . ASP A 1 317 ? 2.471 -1.822 -11.805 1 98 317 ASP A C 1
ATOM 2434 O O . ASP A 1 317 ? 2.742 -0.943 -10.984 1 98 317 ASP A O 1
ATOM 2438 N N . LEU A 1 318 ? 3.121 -1.997 -12.953 1 97.88 318 LEU A N 1
ATOM 2439 C CA . LEU A 1 318 ? 4.145 -1.044 -13.367 1 97.88 318 LEU A CA 1
ATOM 2440 C C . LEU A 1 318 ? 3.555 0.357 -13.508 1 97.88 318 LEU A C 1
ATOM 2442 O O . LEU A 1 318 ? 4.137 1.329 -13.023 1 97.88 318 LEU A O 1
ATOM 2446 N N . ARG A 1 319 ? 2.381 0.432 -14.102 1 97.06 319 ARG A N 1
ATOM 2447 C CA . ARG A 1 319 ? 1.706 1.715 -14.273 1 97.06 319 ARG A CA 1
ATOM 2448 C C . ARG A 1 319 ? 1.363 2.338 -12.93 1 97.06 319 ARG A C 1
ATOM 2450 O O . ARG A 1 319 ? 1.511 3.547 -12.742 1 97.06 319 ARG A O 1
ATOM 2457 N N . ARG A 1 320 ? 0.909 1.573 -11.984 1 97.06 320 ARG A N 1
ATOM 2458 C CA . ARG A 1 320 ? 0.597 2.049 -10.641 1 97.06 320 ARG A CA 1
ATOM 2459 C C . ARG A 1 320 ? 1.822 2.674 -9.984 1 97.06 320 ARG A C 1
ATOM 2461 O O . ARG A 1 320 ? 1.731 3.748 -9.383 1 97.06 320 ARG A O 1
ATOM 2468 N N . VAL A 1 321 ? 2.963 1.991 -10.133 1 97.19 321 VAL A N 1
ATOM 2469 C CA . VAL A 1 321 ? 4.207 2.486 -9.555 1 97.19 321 VAL A CA 1
ATOM 2470 C C . VAL A 1 321 ? 4.613 3.791 -10.234 1 97.19 321 VAL A C 1
ATOM 2472 O O . VAL A 1 321 ? 5.039 4.738 -9.578 1 97.19 321 VAL A O 1
ATOM 2475 N N . GLU A 1 322 ? 4.445 3.809 -11.5 1 96.25 322 GLU A N 1
ATOM 2476 C CA . GLU A 1 322 ? 4.77 5.012 -12.266 1 96.25 322 GLU A CA 1
ATOM 2477 C C . GLU A 1 322 ? 3.93 6.199 -11.805 1 96.25 322 GLU A C 1
ATOM 2479 O O . GLU A 1 322 ? 4.457 7.289 -11.578 1 96.25 322 GLU A O 1
ATOM 2484 N N . ILE A 1 323 ? 2.656 5.996 -11.664 1 95.5 323 ILE A N 1
ATOM 2485 C CA . ILE A 1 323 ? 1.733 7.039 -11.234 1 95.5 323 ILE A CA 1
ATOM 2486 C C . ILE A 1 323 ? 2.1 7.5 -9.828 1 95.5 323 ILE A C 1
ATOM 2488 O O . ILE A 1 323 ? 2.139 8.703 -9.555 1 95.5 323 ILE A O 1
ATOM 2492 N N . ASP A 1 324 ? 2.404 6.602 -9.008 1 96.25 324 ASP A N 1
ATOM 2493 C CA . ASP A 1 324 ? 2.74 6.922 -7.625 1 96.25 324 ASP A CA 1
ATOM 2494 C C . ASP A 1 324 ? 4.027 7.738 -7.547 1 96.25 324 ASP A C 1
ATOM 2496 O O . ASP A 1 324 ? 4.105 8.719 -6.805 1 96.25 324 ASP A O 1
ATOM 2500 N N . ILE A 1 325 ? 5.043 7.312 -8.305 1 96.69 325 ILE A N 1
ATOM 2501 C CA . ILE A 1 325 ? 6.316 8.023 -8.32 1 96.69 325 ILE A CA 1
ATOM 2502 C C . ILE A 1 325 ? 6.109 9.445 -8.844 1 96.69 325 ILE A C 1
ATOM 2504 O O . ILE A 1 325 ? 6.633 10.406 -8.281 1 96.69 325 ILE A O 1
ATOM 2508 N N . GLN A 1 326 ? 5.352 9.547 -9.891 1 95.25 326 GLN A N 1
ATOM 2509 C CA . GLN A 1 326 ? 5.066 10.859 -10.445 1 95.25 326 GLN A CA 1
ATOM 2510 C C . GLN A 1 326 ? 4.352 11.75 -9.43 1 95.25 326 GLN A C 1
ATOM 2512 O O . GLN A 1 326 ? 4.719 12.906 -9.242 1 95.25 326 GLN A O 1
ATOM 2517 N N . LYS A 1 327 ? 3.375 11.227 -8.758 1 95 327 LYS A N 1
ATOM 2518 C CA . LYS A 1 327 ? 2.637 11.945 -7.723 1 95 327 LYS A CA 1
ATOM 2519 C C . LYS A 1 327 ? 3.566 12.406 -6.605 1 95 327 LYS A C 1
ATOM 2521 O O . LYS A 1 327 ? 3.533 13.578 -6.211 1 95 327 LYS A O 1
ATOM 2526 N N . ARG A 1 328 ? 4.402 11.5 -6.18 1 95.81 328 ARG A N 1
ATOM 2527 C CA . ARG A 1 328 ? 5.297 11.82 -5.078 1 95.81 328 ARG A CA 1
ATOM 2528 C C . ARG A 1 328 ? 6.301 12.898 -5.48 1 95.81 328 ARG A C 1
ATOM 2530 O O . ARG A 1 328 ? 6.586 13.812 -4.703 1 95.81 328 ARG A O 1
ATOM 2537 N N . ILE A 1 329 ? 6.82 12.828 -6.684 1 95.56 329 ILE A N 1
ATOM 2538 C CA . ILE A 1 329 ? 7.789 13.812 -7.152 1 95.56 329 ILE A CA 1
ATOM 2539 C C . ILE A 1 329 ? 7.133 15.188 -7.238 1 95.56 329 ILE A C 1
ATOM 2541 O O . ILE A 1 329 ? 7.676 16.172 -6.738 1 95.56 329 ILE A O 1
ATOM 2545 N N . VAL A 1 330 ? 5.965 15.25 -7.82 1 93 330 VAL A N 1
ATOM 2546 C CA . VAL A 1 330 ? 5.262 16.531 -7.957 1 93 330 VAL A CA 1
ATOM 25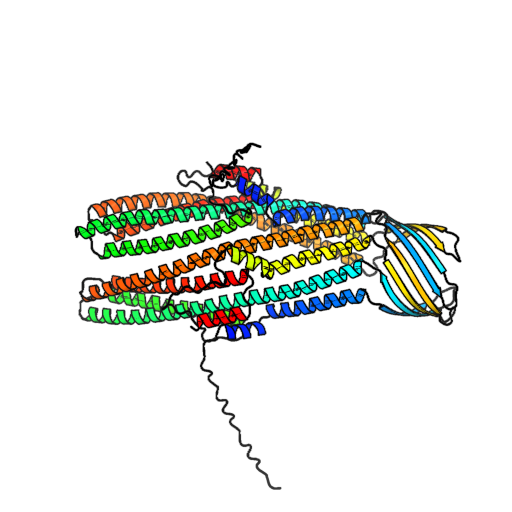47 C C . VAL A 1 330 ? 4.969 17.109 -6.574 1 93 330 VAL A C 1
ATOM 2549 O O . VAL A 1 330 ? 5.238 18.281 -6.32 1 93 330 VAL A O 1
ATOM 2552 N N . GLN A 1 331 ? 4.531 16.25 -5.664 1 93.12 331 GLN A N 1
ATOM 2553 C CA . GLN A 1 331 ? 4.203 16.672 -4.305 1 93.12 331 GLN A CA 1
ATOM 2554 C C . GLN A 1 331 ? 5.449 17.141 -3.562 1 93.12 331 GLN A C 1
ATOM 2556 O O . GLN A 1 331 ? 5.473 18.25 -3.02 1 93.12 331 GLN A O 1
ATOM 2561 N N . GLN A 1 332 ? 6.426 16.359 -3.607 1 94.12 332 GLN A N 1
ATOM 2562 C CA . GLN A 1 332 ? 7.617 16.641 -2.812 1 94.12 332 GLN A CA 1
ATOM 2563 C C . GLN A 1 332 ? 8.383 17.828 -3.375 1 94.12 332 GLN A C 1
ATOM 2565 O O . GLN A 1 332 ? 8.891 18.672 -2.619 1 94.12 332 GLN A O 1
ATOM 2570 N N . PHE A 1 333 ? 8.469 17.969 -4.676 1 94.19 333 PHE A N 1
ATOM 2571 C CA . PHE A 1 333 ? 9.156 19.094 -5.285 1 94.19 333 PHE A CA 1
ATOM 2572 C C . PHE A 1 333 ? 8.477 20.406 -4.914 1 94.19 333 PHE A C 1
ATOM 2574 O O . PHE A 1 333 ? 9.141 21.359 -4.508 1 94.19 333 PHE A O 1
ATOM 2581 N N . THR A 1 334 ? 7.199 20.391 -5.039 1 92 334 THR A N 1
ATOM 2582 C CA . THR A 1 334 ? 6.43 21.578 -4.684 1 92 334 THR A CA 1
ATOM 2583 C C . THR A 1 334 ? 6.559 21.875 -3.193 1 92 334 THR A C 1
ATOM 2585 O O . THR A 1 334 ? 6.707 23.031 -2.801 1 92 334 THR A O 1
ATOM 2588 N N . GLN A 1 335 ? 6.547 20.828 -2.379 1 91.81 335 GLN A N 1
ATOM 2589 C CA . GLN A 1 335 ? 6.617 21 -0.931 1 91.81 335 GLN A CA 1
ATOM 2590 C C . GLN A 1 335 ? 7.988 21.516 -0.503 1 91.81 335 GLN A C 1
ATOM 2592 O O . GLN A 1 335 ? 8.094 22.297 0.443 1 91.81 335 GLN A O 1
ATOM 2597 N N . VAL A 1 336 ? 9.023 21.094 -1.181 1 93.56 336 VAL A N 1
ATOM 2598 C CA . VAL A 1 336 ? 10.367 21.578 -0.85 1 93.56 336 VAL A CA 1
ATOM 2599 C C . VAL A 1 336 ? 10.43 23.094 -1.038 1 93.56 336 VAL A C 1
ATOM 2601 O O . VAL A 1 336 ? 10.953 23.812 -0.179 1 93.56 336 VAL A O 1
ATOM 2604 N N . ASP A 1 337 ? 9.867 23.562 -2.053 1 91.5 337 ASP A N 1
ATOM 2605 C CA . ASP A 1 337 ? 9.852 25 -2.334 1 91.5 337 ASP A CA 1
ATOM 2606 C C . ASP A 1 337 ? 9.023 25.75 -1.293 1 91.5 337 ASP A C 1
ATOM 2608 O O . ASP A 1 337 ? 9.484 26.75 -0.731 1 91.5 337 ASP A O 1
ATOM 2612 N N . ILE A 1 338 ? 7.902 25.219 -1.014 1 90 338 ILE A N 1
ATOM 2613 C CA . ILE A 1 338 ? 7.008 25.844 -0.048 1 90 338 ILE A CA 1
ATOM 2614 C C . ILE A 1 338 ? 7.652 25.828 1.337 1 90 338 ILE A C 1
ATOM 2616 O O . ILE A 1 338 ? 7.609 26.828 2.059 1 90 338 ILE A O 1
ATOM 2620 N N . ASN A 1 339 ? 8.297 24.75 1.684 1 91.5 339 ASN A N 1
ATOM 2621 C CA . ASN A 1 339 ? 8.914 24.609 3.002 1 91.5 339 ASN A CA 1
ATOM 2622 C C . ASN A 1 339 ? 10.062 25.594 3.188 1 91.5 339 ASN A C 1
ATOM 2624 O O . ASN A 1 339 ? 10.281 26.094 4.289 1 91.5 339 ASN A O 1
ATOM 2628 N N . TRP A 1 340 ? 10.805 25.859 2.135 1 92.56 340 TRP A N 1
ATOM 2629 C CA . TRP A 1 340 ? 11.867 26.844 2.262 1 92.56 340 TRP A CA 1
ATOM 2630 C C . TRP A 1 340 ? 11.289 28.234 2.506 1 92.56 340 TRP A C 1
ATOM 2632 O O . TRP A 1 340 ? 11.797 29 3.342 1 92.56 340 TRP A O 1
ATOM 2642 N N . ASN A 1 341 ? 10.242 28.562 1.79 1 90.88 341 ASN A N 1
ATOM 2643 C CA . ASN A 1 341 ? 9.578 29.844 2.029 1 90.88 341 ASN A CA 1
ATOM 2644 C C . ASN A 1 341 ? 9.047 29.938 3.457 1 90.88 341 ASN A C 1
ATOM 2646 O O . ASN A 1 341 ? 9.078 31.016 4.066 1 90.88 341 ASN A O 1
ATOM 2650 N N . GLN A 1 342 ? 8.609 28.766 3.979 1 89.69 342 GLN A N 1
ATOM 2651 C CA . GLN A 1 342 ? 8.148 28.734 5.359 1 89.69 342 GLN A CA 1
ATOM 2652 C C . GLN A 1 342 ? 9.297 28.969 6.336 1 89.69 342 GLN A C 1
ATOM 2654 O O . GLN A 1 342 ? 9.117 29.594 7.379 1 89.69 342 GLN A O 1
ATOM 2659 N N . VAL A 1 343 ? 10.461 28.5 5.977 1 91.62 343 VAL A N 1
ATOM 2660 C CA . VAL A 1 343 ? 11.648 28.734 6.789 1 91.62 343 VAL A CA 1
ATOM 2661 C C . VAL A 1 343 ? 11.984 30.234 6.797 1 91.62 343 VAL A C 1
ATOM 2663 O O . VAL A 1 343 ? 12.211 30.812 7.855 1 91.62 343 VAL A O 1
ATOM 2666 N N . LEU A 1 344 ? 11.938 30.875 5.668 1 90.69 344 LEU A N 1
ATOM 2667 C CA . LEU A 1 344 ? 12.242 32.281 5.562 1 90.69 344 LEU A CA 1
ATOM 2668 C C . LEU A 1 344 ? 11.234 33.125 6.348 1 90.69 344 LEU A C 1
ATOM 2670 O O . LEU A 1 344 ? 11.617 34.062 7.059 1 90.69 344 LEU A O 1
ATOM 2674 N N . MET A 1 345 ? 10.008 32.719 6.191 1 87.25 345 MET A N 1
ATOM 2675 C CA . MET A 1 345 ? 8.961 33.438 6.902 1 87.25 345 MET A CA 1
ATOM 2676 C C . MET A 1 345 ? 9.102 33.25 8.414 1 87.25 345 MET A C 1
ATOM 2678 O O . MET A 1 345 ? 8.922 34.219 9.172 1 87.25 345 MET A O 1
ATOM 2682 N N . ALA A 1 346 ? 9.359 32.031 8.852 1 90.06 346 ALA A N 1
ATOM 2683 C CA . ALA A 1 346 ? 9.555 31.766 10.273 1 90.06 346 ALA A CA 1
ATOM 2684 C C . ALA A 1 346 ? 10.734 32.562 10.82 1 90.06 346 ALA A C 1
ATOM 2686 O O . ALA A 1 346 ? 10.695 33.031 11.961 1 90.06 346 ALA A O 1
ATOM 2687 N N . ASN A 1 347 ? 11.781 32.719 10.062 1 91.06 347 ASN A N 1
ATOM 2688 C CA . ASN A 1 347 ? 12.93 33.531 10.469 1 91.06 347 ASN A CA 1
ATOM 2689 C C . ASN A 1 347 ? 12.547 35 10.633 1 91.06 347 ASN A C 1
ATOM 2691 O O . ASN A 1 347 ? 12.984 35.656 11.578 1 91.06 347 ASN A O 1
ATOM 2695 N N . GLU A 1 348 ? 11.742 35.469 9.711 1 87.75 348 GLU A N 1
ATOM 2696 C CA . GLU A 1 348 ? 11.25 36.844 9.82 1 87.75 348 GLU A CA 1
ATOM 2697 C C . GLU A 1 348 ? 10.414 37.031 11.086 1 87.75 348 GLU A C 1
ATOM 2699 O O . GLU A 1 348 ? 10.477 38.094 11.727 1 87.75 348 GLU A O 1
ATOM 2704 N N . VAL A 1 349 ? 9.648 35.969 11.375 1 86.31 349 VAL A N 1
ATOM 2705 C CA . VAL A 1 349 ? 8.828 36.031 12.578 1 86.31 349 VAL A CA 1
ATOM 2706 C C . VAL A 1 349 ? 9.727 36.094 13.82 1 86.31 349 VAL A C 1
ATOM 2708 O O . VAL A 1 349 ? 9.461 36.844 14.75 1 86.31 349 VAL A O 1
ATOM 2711 N N . VAL A 1 350 ? 10.797 35.375 13.852 1 90.56 350 VAL A N 1
ATOM 2712 C CA . VAL A 1 350 ? 11.742 35.406 14.961 1 90.56 350 VAL A CA 1
ATOM 2713 C C . VAL A 1 350 ? 12.344 36.781 15.109 1 90.56 350 VAL A C 1
ATOM 2715 O O . VAL A 1 350 ? 12.398 37.344 16.219 1 90.56 350 VAL A O 1
ATOM 2718 N N . GLU A 1 351 ? 12.773 37.406 14.047 1 89.25 351 GLU A N 1
ATOM 2719 C CA . GLU A 1 351 ? 13.367 38.75 14.078 1 89.25 351 GLU A CA 1
ATOM 2720 C C . GLU A 1 351 ? 12.367 39.781 14.586 1 89.25 351 GLU A C 1
ATOM 2722 O O . GLU A 1 351 ? 12.719 40.625 15.406 1 89.25 351 GLU A O 1
ATOM 2727 N N . SER A 1 352 ? 11.203 39.594 14.086 1 84.88 352 SER A N 1
ATOM 2728 C CA . SER A 1 352 ? 10.164 40.562 14.492 1 84.88 352 SER A CA 1
ATOM 2729 C C . SER A 1 352 ? 9.836 40.406 15.977 1 84.88 352 SER A C 1
ATOM 2731 O O . SER A 1 352 ? 9.75 41.406 16.703 1 84.88 352 SER A O 1
ATOM 2733 N N . ARG A 1 353 ? 9.695 39.156 16.453 1 87.69 353 ARG A N 1
ATOM 2734 C CA . ARG A 1 353 ? 9.367 38.906 17.859 1 87.69 353 ARG A CA 1
ATOM 2735 C C . ARG A 1 353 ? 10.516 39.312 18.766 1 87.69 353 ARG A C 1
ATOM 2737 O O . ARG A 1 353 ? 10.289 39.781 19.891 1 87.69 353 ARG A O 1
ATOM 2744 N N . ALA A 1 354 ? 11.773 39.219 18.312 1 90.88 354 ALA A N 1
ATOM 2745 C CA . ALA A 1 354 ? 12.93 39.656 19.078 1 90.88 354 ALA A CA 1
ATOM 2746 C C . ALA A 1 354 ? 12.906 41.188 19.281 1 90.88 354 ALA A C 1
ATOM 2748 O O . ALA A 1 354 ? 13.203 41.688 20.359 1 90.88 354 ALA A O 1
ATOM 2749 N N . LYS A 1 355 ? 12.5 41.875 18.219 1 86.94 355 LYS A N 1
ATOM 2750 C CA . LYS A 1 355 ? 12.375 43.344 18.312 1 86.94 355 LYS A CA 1
ATOM 2751 C C . LYS A 1 355 ? 11.266 43.719 19.281 1 86.94 355 LYS A C 1
ATOM 2753 O O . LYS A 1 355 ? 11.438 44.656 20.078 1 86.94 355 LYS A O 1
ATOM 2758 N N . VAL A 1 356 ? 10.219 43 19.172 1 83.94 356 VAL A N 1
ATOM 2759 C CA . VAL A 1 356 ? 9.086 43.281 20.047 1 83.94 356 VAL A CA 1
ATOM 2760 C C . VAL A 1 356 ? 9.492 43.062 21.5 1 83.94 356 VAL A C 1
ATOM 2762 O O . VAL A 1 356 ? 9.18 43.875 22.375 1 83.94 356 VAL A O 1
ATOM 2765 N N . LEU A 1 357 ? 10.18 41.969 21.812 1 90.19 357 LEU A N 1
ATOM 2766 C CA . LEU A 1 357 ? 10.625 41.656 23.172 1 90.19 357 LEU A CA 1
ATOM 2767 C C . LEU A 1 357 ? 11.562 42.75 23.672 1 90.19 357 LEU A C 1
ATOM 2769 O O . LEU A 1 357 ? 11.414 43.25 24.797 1 90.19 357 LEU A O 1
ATOM 2773 N N . SER A 1 358 ? 12.484 43.25 22.859 1 91 358 SER A N 1
ATOM 2774 C CA . SER A 1 358 ? 13.43 44.281 23.25 1 91 358 SER A CA 1
ATOM 2775 C C . SER A 1 358 ? 12.711 45.594 23.594 1 91 358 SER A C 1
ATOM 2777 O O . SER A 1 358 ? 13.039 46.25 24.578 1 91 358 SER A O 1
ATOM 2779 N N . SER A 1 359 ? 11.742 45.875 22.766 1 86.31 359 SER A N 1
ATOM 2780 C CA . SER A 1 359 ? 10.977 47.094 23 1 86.31 359 SER A CA 1
ATOM 2781 C C . SER A 1 359 ? 10.164 47 24.281 1 86.31 359 SER A C 1
ATOM 2783 O O . SER A 1 359 ? 10.117 47.938 25.078 1 86.31 359 SER A O 1
ATOM 2785 N N . LYS A 1 360 ? 9.547 45.844 24.484 1 86.56 360 LYS A N 1
ATOM 2786 C CA . LYS A 1 360 ? 8.711 45.656 25.672 1 86.56 360 LYS A CA 1
ATOM 2787 C C . LYS A 1 360 ? 9.555 45.656 26.938 1 86.56 360 LYS A C 1
ATOM 2789 O O . LYS A 1 360 ? 9.117 46.125 27.984 1 86.56 360 LYS A O 1
ATOM 2794 N N . GLU A 1 361 ? 10.766 45.156 26.859 1 90.06 361 GLU A N 1
ATOM 2795 C CA . GLU A 1 361 ? 11.688 45.188 27.984 1 90.06 361 GLU A CA 1
ATOM 2796 C C . GLU A 1 361 ? 12.062 46.625 28.359 1 90.06 361 GLU A C 1
ATOM 2798 O O . GLU A 1 361 ? 12.109 46.969 29.547 1 90.06 361 GLU A O 1
ATOM 2803 N N . LYS A 1 362 ? 12.258 47.5 27.375 1 89.31 362 LYS A N 1
ATOM 2804 C CA . LYS A 1 362 ? 12.594 48.875 27.625 1 89.31 362 LYS A CA 1
ATOM 2805 C C . LYS A 1 362 ? 11.422 49.625 28.266 1 89.31 362 LYS A C 1
ATOM 2807 O O . LYS A 1 362 ? 11.617 50.406 29.219 1 89.31 362 LYS A O 1
ATOM 2812 N N . LEU A 1 363 ? 10.273 49.344 27.766 1 87.12 363 LEU A N 1
ATOM 2813 C CA . LEU A 1 363 ? 9.086 50 28.312 1 87.12 363 LEU A CA 1
ATOM 2814 C C . LEU A 1 363 ? 8.805 49.531 29.734 1 87.12 363 LEU A C 1
ATOM 2816 O O . LEU A 1 363 ? 8.359 50.312 30.578 1 87.12 363 LEU A O 1
ATOM 2820 N N . TYR A 1 364 ? 9.008 48.281 29.969 1 89.5 364 TYR A N 1
ATOM 2821 C CA . TYR A 1 364 ? 8.828 47.719 31.312 1 89.5 364 TYR A CA 1
ATOM 2822 C C . TYR A 1 364 ? 9.828 48.344 32.281 1 89.5 364 TYR A C 1
ATOM 2824 O O . TYR A 1 364 ? 9.469 48.688 33.406 1 89.5 364 TYR A O 1
ATOM 2832 N N . ASP A 1 365 ? 11 48.594 31.812 1 88.25 365 ASP A N 1
ATOM 2833 C CA . ASP A 1 365 ? 12.039 49.219 32.625 1 88.25 365 ASP A CA 1
ATOM 2834 C C . ASP A 1 365 ? 11.664 50.656 32.969 1 88.25 365 ASP A C 1
ATOM 2836 O O . ASP A 1 365 ? 12 51.156 34.062 1 88.25 365 ASP A O 1
ATOM 2840 N N . ALA A 1 366 ? 10.867 51.281 32.094 1 88.31 366 ALA A N 1
ATOM 2841 C CA . ALA A 1 366 ? 10.438 52.656 32.312 1 88.31 366 ALA A CA 1
ATOM 2842 C C . ALA A 1 366 ? 9.156 52.719 33.125 1 88.31 366 ALA A C 1
ATOM 2844 O O . ALA A 1 366 ? 8.641 53.781 33.438 1 88.31 366 ALA A O 1
ATOM 2845 N N . GLY A 1 367 ? 8.547 51.531 33.5 1 85 367 GLY A N 1
ATOM 2846 C CA . GLY A 1 367 ? 7.348 51.469 34.312 1 85 367 GLY A CA 1
ATOM 2847 C C . GLY A 1 367 ? 6.074 51.688 33.531 1 85 367 GLY A C 1
ATOM 2848 O O . GLY A 1 367 ? 5.027 52 34.094 1 85 367 GLY A O 1
ATOM 2849 N N . LEU A 1 368 ? 6.207 51.438 32.25 1 82.75 368 LEU A N 1
ATOM 2850 C CA . LEU A 1 368 ? 5.09 51.781 31.359 1 82.75 368 LEU A CA 1
ATOM 2851 C C . LEU A 1 368 ? 4.363 50.531 30.891 1 82.75 368 LEU A C 1
ATOM 2853 O O . LEU A 1 368 ? 3.414 50.594 30.109 1 82.75 368 LEU A O 1
ATOM 2857 N N . LEU A 1 369 ? 4.891 49.344 31.344 1 85.69 369 LEU A N 1
ATOM 2858 C CA . LEU A 1 369 ? 4.262 48.062 30.953 1 85.69 369 LEU A CA 1
ATOM 2859 C C . LEU A 1 369 ? 4.164 47.125 32.156 1 85.69 369 LEU A C 1
ATOM 2861 O O . LEU A 1 369 ? 4.945 47.219 33.094 1 85.69 369 LEU A O 1
ATOM 2865 N N . GLU A 1 370 ? 3.203 46.25 31.984 1 86.19 370 GLU A N 1
ATOM 2866 C CA . GLU A 1 370 ? 3.061 45.219 33 1 86.19 370 GLU A CA 1
ATOM 2867 C C . GLU A 1 370 ? 3.975 44.031 32.719 1 86.19 370 GLU A C 1
ATOM 2869 O O . GLU A 1 370 ? 4.363 43.812 31.562 1 86.19 370 GLU A O 1
ATOM 2874 N N . ALA A 1 371 ? 4.289 43.375 33.812 1 86.38 371 ALA A N 1
ATOM 2875 C CA . ALA A 1 371 ? 5.176 42.188 33.719 1 86.38 371 ALA A CA 1
ATOM 2876 C C . ALA A 1 371 ? 4.594 41.156 32.781 1 86.38 371 ALA A C 1
ATOM 2878 O O . ALA A 1 371 ? 5.332 40.469 32.062 1 86.38 371 ALA A O 1
ATOM 2879 N N . SER A 1 372 ? 3.256 41.031 32.812 1 87.5 372 SER A N 1
ATOM 2880 C CA . SER A 1 372 ? 2.576 40.031 32 1 87.5 372 SER A CA 1
ATOM 2881 C C . SER A 1 372 ? 2.859 40.219 30.531 1 87.5 372 SER A C 1
ATOM 2883 O O . SER A 1 372 ? 2.979 39.25 29.781 1 87.5 372 SER A O 1
ATOM 2885 N N . GLU A 1 373 ? 3.066 41.406 30.141 1 86.31 373 GLU A N 1
ATOM 2886 C CA . GLU A 1 373 ? 3.312 41.688 28.734 1 86.31 373 GLU A CA 1
ATOM 2887 C C . GLU A 1 373 ? 4.707 41.25 28.312 1 86.31 373 GLU A C 1
ATOM 2889 O O . GLU A 1 373 ? 4.891 40.75 27.203 1 86.31 373 GLU A O 1
ATOM 2894 N N . VAL A 1 374 ? 5.648 41.469 29.188 1 88.94 374 VAL A N 1
ATOM 2895 C CA . VAL A 1 374 ? 7.016 41.031 28.906 1 88.94 374 VAL A CA 1
ATOM 2896 C C . VAL A 1 374 ? 7.086 39.5 28.906 1 88.94 374 VAL A C 1
ATOM 2898 O O . VAL A 1 374 ? 7.746 38.906 28.047 1 88.94 374 VAL A O 1
ATOM 2901 N N . ILE A 1 375 ? 6.391 38.906 29.828 1 90.62 375 ILE A N 1
ATOM 2902 C CA . ILE A 1 375 ? 6.34 37.469 29.891 1 90.62 375 ILE A CA 1
ATOM 2903 C C . ILE A 1 375 ? 5.762 36.906 28.594 1 90.62 375 ILE A C 1
ATOM 2905 O O . ILE A 1 375 ? 6.316 35.969 28.016 1 90.62 375 ILE A O 1
ATOM 2909 N N . ASP A 1 376 ? 4.695 37.438 28.125 1 89.81 376 ASP A N 1
ATOM 2910 C CA . ASP A 1 376 ? 4.051 37 26.891 1 89.81 376 ASP A CA 1
ATOM 2911 C C . ASP A 1 376 ? 4.984 37.156 25.688 1 89.81 376 ASP A C 1
ATOM 2913 O O . ASP A 1 376 ? 5.035 36.312 24.797 1 89.81 376 ASP A O 1
ATOM 2917 N N . ALA A 1 377 ? 5.66 38.312 25.641 1 87.81 377 ALA A N 1
ATOM 2918 C CA . ALA A 1 377 ? 6.609 38.562 24.562 1 87.81 377 ALA A CA 1
ATOM 2919 C C . ALA A 1 377 ? 7.723 37.5 24.562 1 87.81 377 ALA A C 1
ATOM 2921 O O . ALA A 1 377 ? 8.164 37.062 23.5 1 87.81 377 ALA A O 1
ATOM 2922 N N . HIS A 1 378 ? 8.125 37.188 25.75 1 91.56 378 HIS A N 1
ATOM 2923 C CA . HIS A 1 378 ? 9.133 36.125 25.906 1 91.56 378 HIS A CA 1
ATOM 2924 C C . HIS A 1 378 ? 8.625 34.812 25.359 1 91.56 378 HIS A C 1
ATOM 2926 O O . HIS A 1 378 ? 9.328 34.125 24.609 1 91.56 378 HIS A O 1
ATOM 2932 N N . ASN A 1 379 ? 7.473 34.469 25.75 1 92.06 379 ASN A N 1
ATOM 2933 C CA . ASN A 1 379 ? 6.871 33.219 25.281 1 92.06 379 ASN A CA 1
ATOM 2934 C C . ASN A 1 379 ? 6.727 33.219 23.75 1 92.06 379 ASN A C 1
ATOM 2936 O O . ASN A 1 379 ? 7.027 32.219 23.109 1 92.06 379 ASN A O 1
ATOM 2940 N N . ASN A 1 380 ? 6.34 34.281 23.219 1 88.88 380 ASN A N 1
ATOM 2941 C CA . ASN A 1 380 ? 6.117 34.406 21.781 1 88.88 380 ASN A CA 1
ATOM 2942 C C . ASN A 1 380 ? 7.422 34.25 21 1 88.88 380 ASN A C 1
ATOM 2944 O O . ASN A 1 380 ? 7.438 33.688 19.906 1 88.88 380 ASN A O 1
ATOM 2948 N N . LEU A 1 381 ? 8.492 34.844 21.516 1 91.19 381 LEU A N 1
ATOM 2949 C CA . LEU A 1 381 ? 9.789 34.719 20.875 1 91.19 381 LEU A CA 1
ATOM 2950 C C . LEU A 1 381 ? 10.227 33.25 20.812 1 91.19 381 LEU A C 1
ATOM 2952 O O . LEU A 1 381 ? 10.664 32.781 19.766 1 91.19 381 LEU A O 1
ATOM 2956 N N . PHE A 1 382 ? 10.031 32.531 21.844 1 93.56 382 PHE A N 1
ATOM 2957 C CA . PHE A 1 382 ? 10.477 31.156 21.875 1 93.56 382 PHE A CA 1
ATOM 2958 C C . PHE A 1 382 ? 9.57 30.266 21.031 1 93.56 382 PHE A C 1
ATOM 2960 O O . PHE A 1 382 ? 10.031 29.297 20.422 1 93.56 382 PHE A O 1
ATOM 2967 N N . ASP A 1 383 ? 8.273 30.562 20.984 1 92.31 383 ASP A N 1
ATOM 2968 C CA . ASP A 1 383 ? 7.387 29.875 20.047 1 92.31 383 ASP A CA 1
ATOM 2969 C C . ASP A 1 383 ? 7.859 30.062 18.609 1 92.31 383 ASP A C 1
ATOM 2971 O O . ASP A 1 383 ? 7.816 29.125 17.797 1 92.31 383 ASP A O 1
ATOM 2975 N N . ALA A 1 384 ? 8.273 31.266 18.312 1 90.62 384 ALA A N 1
ATOM 2976 C CA . ALA A 1 384 ? 8.773 31.562 16.969 1 90.62 384 ALA A CA 1
ATOM 2977 C C . ALA A 1 384 ? 10.055 30.781 16.672 1 90.62 384 ALA A C 1
ATOM 2979 O O . ALA A 1 384 ? 10.227 30.266 15.562 1 90.62 384 ALA A O 1
ATOM 2980 N N . LYS A 1 385 ? 10.945 30.75 17.656 1 93 385 LYS A N 1
ATOM 2981 C CA . LYS A 1 385 ? 12.188 30 17.469 1 93 385 LYS A CA 1
ATOM 2982 C C . LYS A 1 385 ? 11.898 28.516 17.234 1 93 385 LYS A C 1
ATOM 2984 O O . LYS A 1 385 ? 12.531 27.875 16.391 1 93 385 LYS A O 1
ATOM 2989 N N . ASN A 1 386 ? 11.008 28 18.016 1 93.5 386 ASN A N 1
ATOM 2990 C CA . ASN A 1 386 ? 10.594 26.609 17.828 1 93.5 386 ASN A CA 1
ATOM 2991 C C . ASN A 1 386 ? 10.023 26.375 16.438 1 93.5 386 ASN A C 1
ATOM 2993 O O . ASN A 1 386 ? 10.312 25.359 15.797 1 93.5 386 ASN A O 1
ATOM 2997 N N . SER A 1 387 ? 9.203 27.266 16.016 1 91.69 387 SER A N 1
ATOM 2998 C CA . SER A 1 387 ? 8.594 27.172 14.688 1 91.69 387 SER A CA 1
ATOM 2999 C C . SER A 1 387 ? 9.648 27.188 13.586 1 91.69 387 SER A C 1
ATOM 3001 O O . SER A 1 387 ? 9.562 26.422 12.625 1 91.69 387 SER A O 1
ATOM 3003 N N . LEU A 1 388 ? 10.633 28.094 13.711 1 91.81 388 LEU A N 1
ATOM 3004 C CA . LEU A 1 388 ? 11.719 28.156 12.734 1 91.81 388 LEU A CA 1
ATOM 3005 C C . LEU A 1 388 ? 12.469 26.828 12.664 1 91.81 388 LEU A C 1
ATOM 3007 O O . LEU A 1 388 ? 12.688 26.297 11.57 1 91.81 388 LEU A O 1
ATOM 3011 N N . GLN A 1 389 ? 12.781 26.297 13.797 1 92.88 389 GLN A N 1
ATOM 3012 C CA . GLN A 1 389 ? 13.5 25.031 13.859 1 92.88 389 GLN A CA 1
ATOM 3013 C C . GLN A 1 389 ? 12.688 23.906 13.219 1 92.88 389 GLN A C 1
ATOM 3015 O O . GLN A 1 389 ? 13.219 23.125 12.422 1 92.88 389 GLN A O 1
ATOM 3020 N N . ASN A 1 390 ? 11.422 23.797 13.578 1 92.69 390 ASN A N 1
ATOM 3021 C CA . ASN A 1 390 ? 10.562 22.766 13.039 1 92.69 390 ASN A CA 1
ATOM 3022 C C . ASN A 1 390 ? 10.43 22.859 11.523 1 92.69 390 ASN A C 1
ATOM 3024 O O . ASN A 1 390 ? 10.438 21.844 10.828 1 92.69 390 ASN A O 1
ATOM 3028 N N . ASN A 1 391 ? 10.281 24.062 11.039 1 91.31 391 ASN A N 1
ATOM 3029 C CA . ASN A 1 391 ? 10.172 24.266 9.602 1 91.31 391 ASN A CA 1
ATOM 3030 C C . ASN A 1 391 ? 11.461 23.891 8.883 1 91.31 391 ASN A C 1
ATOM 3032 O O . ASN A 1 391 ? 11.43 23.344 7.777 1 91.31 391 ASN A O 1
ATOM 3036 N N . LEU A 1 392 ? 12.586 24.219 9.523 1 91.81 392 LEU A N 1
ATOM 3037 C CA . LEU A 1 392 ? 13.883 23.875 8.938 1 91.81 392 LEU A CA 1
ATOM 3038 C C . LEU A 1 392 ? 14.039 22.375 8.797 1 91.81 392 LEU A C 1
ATOM 3040 O O . LEU A 1 392 ? 14.406 21.875 7.73 1 91.81 392 LEU A O 1
ATOM 3044 N N . TYR A 1 393 ? 13.75 21.641 9.812 1 93.31 393 TYR A N 1
ATOM 3045 C CA . TYR A 1 393 ? 13.875 20.188 9.766 1 93.31 393 TYR A CA 1
ATOM 3046 C C . TYR A 1 393 ? 12.844 19.578 8.836 1 93.31 393 TYR A C 1
ATOM 3048 O O . TYR A 1 393 ? 13.102 18.562 8.18 1 93.31 393 TYR A O 1
ATOM 3056 N N . ASN A 1 394 ? 11.648 20.156 8.773 1 92.62 394 ASN A N 1
ATOM 3057 C CA . ASN A 1 394 ? 10.648 19.688 7.816 1 92.62 394 ASN A CA 1
ATOM 3058 C C . ASN A 1 394 ? 11.125 19.859 6.379 1 92.62 394 ASN A C 1
ATOM 3060 O O . ASN A 1 394 ? 10.852 19 5.531 1 92.62 394 ASN A O 1
ATOM 3064 N N . TYR A 1 395 ? 11.758 21.031 6.125 1 92.44 395 TYR A N 1
ATOM 3065 C CA . TYR A 1 395 ? 12.352 21.25 4.812 1 92.44 395 TYR A CA 1
ATOM 3066 C C . TYR A 1 395 ? 13.305 20.125 4.445 1 92.44 395 TYR A C 1
ATOM 3068 O O . TYR A 1 395 ? 13.227 19.562 3.35 1 92.44 395 TYR A O 1
ATOM 3076 N N . TRP A 1 396 ? 14.125 19.734 5.344 1 92.25 396 TRP A N 1
ATOM 3077 C CA . TRP A 1 396 ? 15.125 18.703 5.082 1 92.25 396 TRP A CA 1
ATOM 3078 C C . TRP A 1 396 ? 14.469 17.328 4.914 1 92.25 396 TRP A C 1
ATOM 3080 O O . TRP A 1 396 ? 14.898 16.531 4.086 1 92.25 396 TRP A O 1
ATOM 3090 N N . ARG A 1 397 ? 13.484 17.047 5.688 1 93.94 397 ARG A N 1
ATOM 3091 C CA . ARG A 1 397 ? 12.758 15.789 5.543 1 93.94 397 ARG A CA 1
ATOM 3092 C C . ARG A 1 397 ? 12.156 15.664 4.148 1 93.94 397 ARG A C 1
ATOM 3094 O O . ARG A 1 397 ? 12.211 14.586 3.545 1 93.94 397 ARG A O 1
ATOM 3101 N N . GLN A 1 398 ? 11.586 16.781 3.643 1 93 398 GLN A N 1
ATOM 3102 C CA . GLN A 1 398 ? 10.992 16.766 2.311 1 93 398 GLN A CA 1
ATOM 3103 C C . GLN A 1 398 ? 12.055 16.562 1.233 1 93 398 GLN A C 1
ATOM 3105 O O . GLN A 1 398 ? 11.812 15.883 0.236 1 93 398 GLN A O 1
ATOM 3110 N N . ARG A 1 399 ? 13.18 17.156 1.419 1 92.88 399 ARG A N 1
ATOM 3111 C CA . ARG A 1 399 ? 14.273 16.984 0.466 1 92.88 399 ARG A CA 1
ATOM 3112 C C . ARG A 1 399 ? 14.742 15.539 0.415 1 92.88 399 ARG A C 1
ATOM 3114 O O . ARG A 1 399 ? 14.992 15 -0.665 1 92.88 399 ARG A O 1
ATOM 3121 N N . VAL A 1 400 ? 14.875 14.922 1.585 1 94.94 400 VAL A N 1
ATOM 3122 C CA . VAL A 1 400 ? 15.258 13.516 1.672 1 94.94 400 VAL A CA 1
ATOM 3123 C C . VAL A 1 400 ? 14.227 12.648 0.95 1 94.94 400 VAL A C 1
ATOM 3125 O O . VAL A 1 400 ? 14.578 11.711 0.233 1 94.94 400 VAL A O 1
ATOM 3128 N N . GLY A 1 401 ? 12.938 12.984 1.183 1 95.06 401 GLY A N 1
ATOM 3129 C CA . GLY A 1 401 ? 11.883 12.266 0.489 1 95.06 401 GLY A CA 1
ATOM 3130 C C . GLY A 1 401 ? 12 12.344 -1.021 1 95.06 401 GLY A C 1
ATOM 3131 O O . GLY A 1 401 ? 11.789 11.352 -1.721 1 95.06 401 GLY A O 1
ATOM 3132 N N . LEU A 1 402 ? 12.305 13.523 -1.53 1 95.12 402 LEU A N 1
ATOM 3133 C CA . LEU A 1 402 ? 12.484 13.742 -2.961 1 95.12 402 LEU A CA 1
ATOM 3134 C C . LEU A 1 402 ? 13.633 12.906 -3.506 1 95.12 402 LEU A C 1
ATOM 3136 O O . LEU A 1 402 ? 13.484 12.242 -4.535 1 95.12 402 LEU A O 1
ATOM 3140 N N . LEU A 1 403 ? 14.766 12.875 -2.797 1 95.44 403 LEU A N 1
ATOM 3141 C CA . LEU A 1 403 ? 15.922 12.086 -3.195 1 95.44 403 LEU A CA 1
ATOM 3142 C C . LEU A 1 403 ? 15.602 10.594 -3.189 1 95.44 403 LEU A C 1
ATOM 3144 O O . LEU A 1 403 ? 15.992 9.867 -4.105 1 95.44 403 LEU A O 1
ATOM 3148 N N . GLN A 1 404 ? 14.891 10.164 -2.143 1 96.38 404 GLN A N 1
ATOM 3149 C CA . GLN A 1 404 ? 14.508 8.758 -2.031 1 96.38 404 GLN A CA 1
ATOM 3150 C C . GLN A 1 404 ? 13.625 8.328 -3.195 1 96.38 404 GLN A C 1
ATOM 3152 O O . GLN A 1 404 ? 13.828 7.27 -3.785 1 96.38 404 GLN A O 1
ATOM 3157 N N . THR A 1 405 ? 12.617 9.18 -3.535 1 96.31 405 THR A N 1
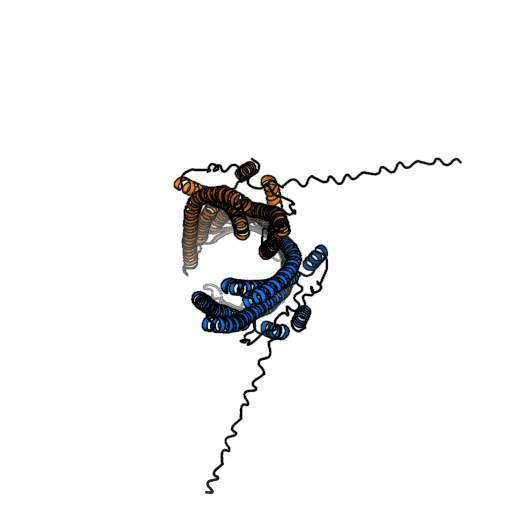ATOM 3158 C CA . THR A 1 405 ? 11.688 8.867 -4.613 1 96.31 405 THR A CA 1
ATOM 3159 C C . THR A 1 405 ? 12.422 8.75 -5.945 1 96.31 405 THR A C 1
ATOM 3161 O O . THR A 1 405 ? 12.07 7.918 -6.785 1 96.31 405 THR A O 1
ATOM 3164 N N . ALA A 1 406 ? 13.477 9.57 -6.109 1 95.25 406 ALA A N 1
ATOM 3165 C CA . ALA A 1 406 ? 14.258 9.562 -7.34 1 95.25 406 ALA A CA 1
ATOM 3166 C C . ALA A 1 406 ? 15.305 8.445 -7.316 1 95.25 406 ALA A C 1
ATOM 3168 O O . ALA A 1 406 ? 15.984 8.203 -8.32 1 95.25 406 ALA A O 1
ATOM 3169 N N . GLY A 1 407 ? 15.484 7.789 -6.199 1 95.38 407 GLY A N 1
ATOM 3170 C CA . GLY A 1 407 ? 16.453 6.719 -6.074 1 95.38 407 GLY A CA 1
ATOM 3171 C C . GLY A 1 407 ? 17.891 7.223 -5.969 1 95.38 407 GLY A C 1
ATOM 3172 O O . GLY A 1 407 ? 18.812 6.582 -6.469 1 95.38 407 GLY A O 1
ATOM 3173 N N . LYS A 1 408 ? 18.047 8.367 -5.371 1 94.38 408 LYS A N 1
ATOM 3174 C CA . LYS A 1 408 ? 19.359 9.008 -5.391 1 94.38 408 LYS A CA 1
ATOM 3175 C C . LYS A 1 408 ? 19.969 9.055 -3.992 1 94.38 408 LYS A C 1
ATOM 3177 O O . LYS A 1 408 ? 20.844 9.883 -3.721 1 94.38 408 LYS A O 1
ATOM 3182 N N . LEU A 1 409 ? 19.547 8.203 -3.102 1 95.44 409 LEU A N 1
ATOM 3183 C CA . LEU A 1 409 ? 20.156 8.117 -1.785 1 95.44 409 LEU A CA 1
ATOM 3184 C C . LEU A 1 409 ? 21.25 7.043 -1.764 1 95.44 409 LEU A C 1
ATOM 3186 O O . LEU A 1 409 ? 21.125 6.059 -1.034 1 95.44 409 LEU A O 1
ATOM 3190 N N . ASP A 1 410 ? 22.297 7.32 -2.549 1 93 410 ASP A N 1
ATOM 3191 C CA . ASP A 1 410 ? 23.438 6.41 -2.594 1 93 410 ASP A CA 1
ATOM 3192 C C . ASP A 1 410 ? 24.5 6.812 -1.575 1 93 410 ASP A C 1
ATOM 3194 O O . ASP A 1 410 ? 24.328 7.789 -0.844 1 93 410 ASP A O 1
ATOM 3198 N N . ASP A 1 411 ? 25.562 6.031 -1.53 1 93.69 411 ASP A N 1
ATOM 3199 C CA . ASP A 1 411 ? 26.625 6.266 -0.545 1 93.69 411 ASP A CA 1
ATOM 3200 C C . ASP A 1 411 ? 27.234 7.652 -0.715 1 93.69 411 ASP A C 1
ATOM 3202 O O . ASP A 1 411 ? 27.516 8.336 0.27 1 93.69 411 ASP A O 1
ATOM 3206 N N . ASN A 1 412 ? 27.375 8.062 -1.913 1 90.94 412 ASN A N 1
ATOM 3207 C CA . ASN A 1 412 ? 27.953 9.375 -2.184 1 90.94 412 ASN A CA 1
ATOM 3208 C C . ASN A 1 412 ? 27.016 10.5 -1.722 1 90.94 412 ASN A C 1
ATOM 3210 O O . ASN A 1 412 ? 27.469 11.477 -1.124 1 90.94 412 ASN A O 1
ATOM 3214 N N . THR A 1 413 ? 25.766 10.352 -2.021 1 91.75 413 THR A N 1
ATOM 3215 C CA . THR A 1 413 ? 24.781 11.352 -1.607 1 91.75 413 THR A CA 1
ATOM 3216 C C . THR A 1 413 ? 24.703 11.438 -0.086 1 91.75 413 THR A C 1
ATOM 3218 O O . THR A 1 413 ? 24.609 12.531 0.476 1 91.75 413 THR A O 1
ATOM 3221 N N . MET A 1 414 ? 24.75 10.281 0.56 1 92.88 414 MET A N 1
ATOM 3222 C CA . MET A 1 414 ? 24.734 10.25 2.02 1 92.88 414 MET A CA 1
ATOM 3223 C C . MET A 1 414 ? 25.938 11.008 2.592 1 92.88 414 MET A C 1
ATOM 3225 O O . MET A 1 414 ? 25.797 11.742 3.568 1 92.88 414 MET A O 1
ATOM 3229 N N . ALA A 1 415 ? 27.062 10.891 1.977 1 89.69 415 ALA A N 1
ATOM 3230 C CA . ALA A 1 415 ? 28.266 11.602 2.404 1 89.69 415 ALA A CA 1
ATOM 3231 C C . ALA A 1 415 ? 28.109 13.102 2.209 1 89.69 415 ALA A C 1
ATOM 3233 O O . ALA A 1 415 ? 28.5 13.891 3.072 1 89.69 41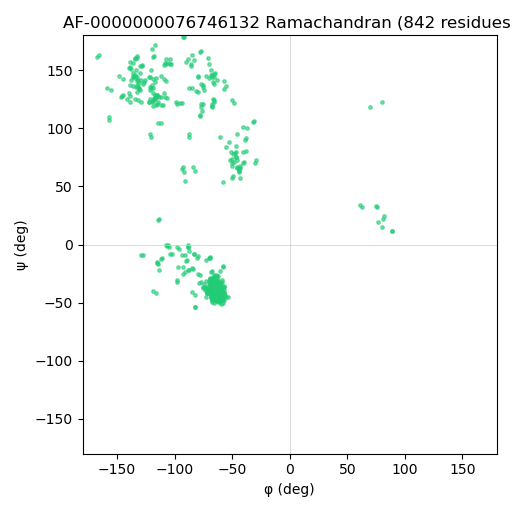5 ALA A O 1
ATOM 3234 N N . LEU A 1 416 ? 27.5 13.453 1.12 1 85.06 416 LEU A N 1
ATOM 3235 C CA . LEU A 1 416 ? 27.297 14.867 0.824 1 85.06 416 LEU A CA 1
ATOM 3236 C C . LEU A 1 416 ? 26.328 15.5 1.818 1 85.06 416 LEU A C 1
ATOM 3238 O O . LEU A 1 416 ? 26.547 16.625 2.273 1 85.06 416 LEU A O 1
ATOM 3242 N N . ILE A 1 417 ? 25.266 14.734 2.123 1 87.31 417 ILE A N 1
ATOM 3243 C CA . ILE A 1 417 ? 24.297 15.227 3.094 1 87.31 417 ILE A CA 1
ATOM 3244 C C . ILE A 1 417 ? 24.953 15.375 4.461 1 87.31 417 ILE A C 1
ATOM 3246 O O . ILE A 1 417 ? 24.734 16.359 5.164 1 87.31 417 ILE A O 1
ATOM 3250 N N . SER A 1 418 ? 25.812 14.477 4.812 1 87.94 418 SER A N 1
ATOM 3251 C CA . SER A 1 418 ? 26.562 14.531 6.074 1 87.94 418 SER A CA 1
ATOM 3252 C C . SER A 1 418 ? 27.438 15.773 6.148 1 87.94 418 SER A C 1
ATOM 3254 O O . SER A 1 418 ? 27.469 16.453 7.184 1 87.94 418 SER A O 1
ATOM 3256 N N . GLN A 1 419 ? 28.062 16.109 5.086 1 80.88 419 GLN A N 1
ATOM 3257 C CA . GLN A 1 419 ? 28.938 17.281 5.035 1 80.88 419 GLN A CA 1
ATOM 3258 C C . GLN A 1 419 ? 28.141 18.578 5.176 1 80.88 419 GLN A C 1
ATOM 3260 O O . GLN A 1 419 ? 28.609 19.531 5.805 1 80.88 419 GLN A O 1
ATOM 3265 N N . ALA A 1 420 ? 26.953 18.547 4.645 1 75.06 420 ALA A N 1
ATOM 3266 C CA . ALA A 1 420 ? 26.109 19.734 4.707 1 75.06 420 ALA A CA 1
ATOM 3267 C C . ALA A 1 420 ? 25.656 20 6.137 1 75.06 420 ALA A C 1
ATOM 3269 O O . ALA A 1 420 ? 25.422 21.156 6.508 1 75.06 420 ALA A O 1
ATOM 3270 N N . PHE A 1 421 ? 25.516 19.016 6.969 1 76.19 421 PHE A N 1
ATOM 3271 C CA . PHE A 1 421 ? 25.094 19.156 8.359 1 76.19 421 PHE A CA 1
ATOM 3272 C C . PHE A 1 421 ? 26.266 19.594 9.234 1 76.19 421 PHE A C 1
ATOM 3274 O O . PHE A 1 421 ? 26.062 20.172 10.305 1 76.19 421 PHE A O 1
ATOM 3281 N N . HIS A 1 422 ? 27.562 19.297 8.844 1 63.84 422 HIS A N 1
ATOM 3282 C CA . HIS A 1 422 ? 28.734 19.672 9.625 1 63.84 422 HIS A CA 1
ATOM 3283 C C . HIS A 1 422 ? 29.172 21.094 9.305 1 63.84 422 HIS A C 1
ATOM 3285 O O . HIS A 1 422 ? 29.859 21.719 10.109 1 63.84 422 HIS A O 1
ATOM 3291 N N . SER A 1 423 ? 28.766 21.625 8.172 1 54.25 423 SER A N 1
ATOM 3292 C CA . SER A 1 423 ? 29.25 22.953 7.824 1 54.25 423 SER A CA 1
ATOM 3293 C C . SER A 1 423 ? 28.359 24.047 8.398 1 54.25 423 SER A C 1
ATOM 3295 O O . SER A 1 423 ? 27.156 23.828 8.562 1 54.25 423 SER A O 1
ATOM 3297 N N . MET B 1 1 ? 10.578 35.156 -70 1 24.64 1 MET B N 1
ATOM 3298 C CA . MET B 1 1 ? 10.969 34.188 -68.938 1 24.64 1 MET B CA 1
ATOM 3299 C C . MET B 1 1 ? 10.406 34.562 -67.625 1 24.64 1 MET B C 1
ATOM 3301 O O . MET B 1 1 ? 10.836 34.031 -66.562 1 24.64 1 MET B O 1
ATOM 3305 N N . ALA B 1 2 ? 9.43 35.562 -67.562 1 27.62 2 ALA B N 1
ATOM 3306 C CA . ALA B 1 2 ? 8.984 36.312 -66.375 1 27.62 2 ALA B CA 1
ATOM 3307 C C . ALA B 1 2 ? 8.5 35.375 -65.312 1 27.62 2 ALA B C 1
ATOM 3309 O O . ALA B 1 2 ? 8.055 34.25 -65.562 1 27.62 2 ALA B O 1
ATOM 3310 N N . LYS B 1 3 ? 8.898 35.812 -64 1 29.38 3 LYS B N 1
ATOM 3311 C CA . LYS B 1 3 ? 9.031 35.625 -62.562 1 29.38 3 LYS B CA 1
ATOM 3312 C C . LYS B 1 3 ? 7.68 35.375 -61.906 1 29.38 3 LYS B C 1
ATOM 3314 O O . LYS B 1 3 ? 6.867 36.312 -61.781 1 29.38 3 LYS B O 1
ATOM 3319 N N . HIS B 1 4 ? 7.023 34.375 -62.469 1 31.44 4 HIS B N 1
ATOM 3320 C CA . HIS B 1 4 ? 5.746 34 -61.875 1 31.44 4 HIS B CA 1
ATOM 3321 C C . HIS B 1 4 ? 5.863 33.844 -60.344 1 31.44 4 HIS B C 1
ATOM 3323 O O . HIS B 1 4 ? 6.617 33 -59.875 1 31.44 4 HIS B O 1
ATOM 3329 N N . HIS B 1 5 ? 6.039 35.031 -59.656 1 33.28 5 HIS B N 1
ATOM 3330 C CA . HIS B 1 5 ? 6.105 35.219 -58.219 1 33.28 5 HIS B CA 1
ATOM 3331 C C . HIS B 1 5 ? 4.926 34.531 -57.5 1 33.28 5 HIS B C 1
ATOM 3333 O O . HIS B 1 5 ? 3.773 34.938 -57.719 1 33.28 5 HIS B O 1
ATOM 3339 N N . LEU B 1 6 ? 4.867 33.156 -57.5 1 31.84 6 LEU B N 1
ATOM 3340 C CA . LEU B 1 6 ? 3.881 32.406 -56.75 1 31.84 6 LEU B CA 1
ATOM 3341 C C . LEU B 1 6 ? 3.855 32.812 -55.281 1 31.84 6 LEU B C 1
ATOM 3343 O O . LEU B 1 6 ? 4.875 32.75 -54.594 1 31.84 6 LEU B O 1
ATOM 3347 N N . SER B 1 7 ? 3.043 33.844 -54.969 1 35.56 7 SER B N 1
ATOM 3348 C CA . SER B 1 7 ? 2.67 34.375 -53.656 1 35.56 7 SER B CA 1
ATOM 3349 C C . SER B 1 7 ? 2.199 33.25 -52.75 1 35.56 7 SER B C 1
ATOM 3351 O O . SER B 1 7 ? 1.175 32.594 -53 1 35.56 7 SER B O 1
ATOM 3353 N N . TYR B 1 8 ? 3.137 32.375 -52.312 1 35.69 8 TYR B N 1
ATOM 3354 C CA . TYR B 1 8 ? 2.867 31.375 -51.281 1 35.69 8 TYR B CA 1
ATOM 3355 C C . TYR B 1 8 ? 2.221 32 -50.031 1 35.69 8 TYR B C 1
ATOM 3357 O O . TYR B 1 8 ? 2.83 32.844 -49.375 1 35.69 8 TYR B O 1
ATOM 3365 N N . PHE B 1 9 ? 0.892 32.25 -50.125 1 37.47 9 PHE B N 1
ATOM 3366 C CA . PHE B 1 9 ? 0.026 32.625 -49 1 37.47 9 PHE B CA 1
ATOM 3367 C C . PHE B 1 9 ? 0.273 31.719 -47.812 1 37.47 9 PHE B C 1
ATOM 3369 O O . PHE B 1 9 ? 0.098 30.5 -47.906 1 37.47 9 PHE B O 1
ATOM 3376 N N . GLY B 1 10 ? 1.282 32.031 -46.969 1 34.81 10 GLY B N 1
ATOM 3377 C CA . GLY B 1 10 ? 1.552 31.453 -45.656 1 34.81 10 GLY B CA 1
ATOM 3378 C C . GLY B 1 10 ? 0.319 31.359 -44.781 1 34.81 10 GLY B C 1
ATOM 3379 O O . GLY B 1 10 ? -0.254 32.375 -44.406 1 34.81 10 GLY B O 1
ATOM 3380 N N . CYS B 1 11 ? -0.579 30.359 -44.938 1 37.06 11 CYS B N 1
ATOM 3381 C CA . CYS B 1 11 ? -1.649 30.016 -44.031 1 37.06 11 CYS B CA 1
ATOM 3382 C C . CYS B 1 11 ? -1.134 29.969 -42.594 1 37.06 11 CYS B C 1
ATOM 3384 O O . CYS B 1 11 ? -0.35 29.094 -42.219 1 37.06 11 CYS B O 1
ATOM 3386 N N . ALA B 1 12 ? -0.906 31.141 -42 1 34.75 12 ALA B N 1
ATOM 3387 C CA . ALA B 1 12 ? -0.713 31.25 -40.562 1 34.75 12 ALA B CA 1
ATOM 3388 C C . ALA B 1 12 ? -1.761 30.438 -39.781 1 34.75 12 ALA B C 1
ATOM 3390 O O . ALA B 1 12 ? -2.941 30.797 -39.781 1 34.75 12 ALA B O 1
ATOM 3391 N N . LEU B 1 13 ? -1.719 29.094 -39.906 1 36.5 13 LEU B N 1
ATOM 3392 C CA . LEU B 1 13 ? -2.498 28.266 -39 1 36.5 13 LEU B CA 1
ATOM 3393 C C . LEU B 1 13 ? -2.436 28.812 -37.594 1 36.5 13 LEU B C 1
ATOM 3395 O O . LEU B 1 13 ? -1.374 28.812 -36.969 1 36.5 13 LEU B O 1
ATOM 3399 N N . LEU B 1 14 ? -3.246 29.875 -37.312 1 35.72 14 LEU B N 1
ATOM 3400 C CA . LEU B 1 14 ? -3.584 30.312 -35.969 1 35.72 14 LEU B CA 1
ATOM 3401 C C . LEU B 1 14 ? -3.934 29.125 -35.062 1 35.72 14 LEU B C 1
ATOM 3403 O O . LEU B 1 14 ? -5 28.516 -35.219 1 35.72 14 LEU B O 1
ATOM 3407 N N . ALA B 1 15 ? -3.088 28.25 -34.812 1 36.66 15 ALA B N 1
ATOM 3408 C CA . ALA B 1 15 ? -3.34 27.359 -33.656 1 36.66 15 ALA B CA 1
ATOM 3409 C C . ALA B 1 15 ? -3.855 28.141 -32.469 1 36.66 15 ALA B C 1
ATOM 3411 O O . ALA B 1 15 ? -3.084 28.812 -31.781 1 36.66 15 ALA B O 1
ATOM 3412 N N . ALA B 1 16 ? -5.082 28.734 -32.562 1 35.03 16 ALA B N 1
ATOM 3413 C CA . ALA B 1 16 ? -5.715 29.125 -31.312 1 35.03 16 ALA B CA 1
ATOM 3414 C C . ALA B 1 16 ? -5.477 28.078 -30.234 1 35.03 16 ALA B C 1
ATOM 3416 O O . ALA B 1 16 ? -5.84 26.906 -30.391 1 35.03 16 ALA B O 1
ATOM 3417 N N . ILE B 1 17 ? -4.492 28.188 -29.531 1 39.94 17 ILE B N 1
ATOM 3418 C CA . ILE B 1 17 ? -4.391 27.516 -28.25 1 39.94 17 ILE B CA 1
ATOM 3419 C C . ILE B 1 17 ? -5.738 27.562 -27.531 1 39.94 17 ILE B C 1
ATOM 3421 O O . ILE B 1 17 ? -6.188 28.641 -27.125 1 39.94 17 ILE B O 1
ATOM 3425 N N . LEU B 1 18 ? -6.801 26.812 -27.969 1 37.62 18 LEU B N 1
ATOM 3426 C CA . LEU B 1 18 ? -7.992 26.609 -27.141 1 37.62 18 LEU B CA 1
ATOM 3427 C C . LEU B 1 18 ? -7.641 26.641 -25.656 1 37.62 18 LEU B C 1
ATOM 3429 O O . LEU B 1 18 ? -6.988 25.734 -25.141 1 37.62 18 LEU B O 1
ATOM 3433 N N . SER B 1 19 ? -7.324 27.781 -25.25 1 40.62 19 SER B N 1
ATOM 3434 C CA . SER B 1 19 ? -7.383 27.938 -23.797 1 40.62 19 SER B CA 1
ATOM 3435 C C . SER B 1 19 ? -8.672 27.344 -23.234 1 40.62 19 SER B C 1
ATOM 3437 O O . SER B 1 19 ? -9.75 27.938 -23.406 1 40.62 19 SER B O 1
ATOM 3439 N N . PHE B 1 20 ? -8.922 26.109 -23.281 1 42.41 20 PHE B N 1
ATOM 3440 C CA . PHE B 1 20 ? -10.078 25.609 -22.547 1 42.41 20 PHE B CA 1
ATOM 3441 C C . PHE B 1 20 ? -10.234 26.359 -21.219 1 42.41 20 PHE B C 1
ATOM 3443 O O . PHE B 1 20 ? -9.273 26.484 -20.453 1 42.41 20 PHE B O 1
ATOM 3450 N N . PRO B 1 21 ? -11.117 27.297 -21.188 1 45.69 21 PRO B N 1
ATOM 3451 C CA . PRO B 1 21 ? -11.391 27.828 -19.844 1 45.69 21 PRO B CA 1
ATOM 3452 C C . PRO B 1 21 ? -11.234 26.781 -18.75 1 45.69 21 PRO B C 1
ATOM 3454 O O . PRO B 1 21 ? -11.648 25.625 -18.938 1 45.69 21 PRO B O 1
ATOM 3457 N N . SER B 1 22 ? -10.266 26.859 -18.062 1 53.81 22 SER B N 1
ATOM 3458 C CA . SER B 1 22 ? -9.914 25.891 -17.016 1 53.81 22 SER B CA 1
ATOM 3459 C C . SER B 1 22 ? -11.094 25.625 -16.094 1 53.81 22 SER B C 1
ATOM 3461 O O . SER B 1 22 ? -11.32 26.359 -15.133 1 53.81 22 SER B O 1
ATOM 3463 N N . TYR B 1 23 ? -12.289 25.156 -16.625 1 67.94 23 TYR B N 1
ATOM 3464 C CA . TYR B 1 23 ? -13.477 24.781 -15.875 1 67.94 23 TYR B CA 1
ATOM 3465 C C . TYR B 1 23 ? -13.148 23.734 -14.82 1 67.94 23 TYR B C 1
ATOM 3467 O O . TYR B 1 23 ? -12.219 22.938 -14.984 1 67.94 23 TYR B O 1
ATOM 3475 N N . ALA B 1 24 ? -13.719 24 -13.688 1 83.31 24 ALA B N 1
ATOM 3476 C CA . ALA B 1 24 ? -13.625 23.016 -12.617 1 83.31 24 ALA B CA 1
ATOM 3477 C C . ALA B 1 24 ? -14.023 21.625 -13.109 1 83.31 24 ALA B C 1
ATOM 3479 O O . ALA B 1 24 ? -14.992 21.484 -13.859 1 83.31 24 ALA B O 1
ATOM 3480 N N . ILE B 1 25 ? -13.211 20.719 -12.953 1 91.69 25 ILE B N 1
ATOM 3481 C CA . ILE B 1 25 ? -13.562 19.344 -13.305 1 91.69 25 ILE B CA 1
ATOM 3482 C C . ILE B 1 25 ? -14.648 18.844 -12.359 1 91.69 25 ILE B C 1
ATOM 3484 O O . ILE B 1 25 ? -14.508 18.922 -11.141 1 91.69 25 ILE B O 1
ATOM 3488 N N . SER B 1 26 ? -15.742 18.375 -12.922 1 92.56 26 SER B N 1
ATOM 3489 C CA . SER B 1 26 ? -16.828 17.859 -12.109 1 92.56 26 SER B CA 1
ATOM 3490 C C . SER B 1 26 ? -16.531 16.453 -11.594 1 92.56 26 SER B C 1
ATOM 3492 O O . SER B 1 26 ? -15.602 15.805 -12.078 1 92.56 26 SER B O 1
ATOM 3494 N N . ILE B 1 27 ? -17.312 16.047 -10.625 1 94.94 27 ILE B N 1
ATOM 3495 C CA . ILE B 1 27 ? -17.172 14.695 -10.078 1 94.94 27 ILE B CA 1
ATOM 3496 C C . ILE B 1 27 ? -17.406 13.664 -11.18 1 94.94 27 ILE B C 1
ATOM 3498 O O . ILE B 1 27 ? -16.703 12.664 -11.273 1 94.94 27 ILE B O 1
ATOM 3502 N N . GLU B 1 28 ? -18.406 13.945 -12.047 1 93.75 28 GLU B N 1
ATOM 3503 C CA . GLU B 1 28 ? -18.75 13.016 -13.125 1 93.75 28 GLU B CA 1
ATOM 3504 C C . GLU B 1 28 ? -17.609 12.875 -14.117 1 93.75 28 GLU B C 1
ATOM 3506 O O . GLU B 1 28 ? -17.266 11.766 -14.523 1 93.75 28 GLU B O 1
ATOM 3511 N N . GLN B 1 29 ? -17.031 13.984 -14.477 1 93.62 29 GLN B N 1
ATOM 3512 C CA . GLN B 1 29 ? -15.898 13.961 -15.391 1 93.62 29 GLN B CA 1
ATOM 3513 C C . GLN B 1 29 ? -14.703 13.25 -14.773 1 93.62 29 GLN B C 1
ATOM 3515 O O . GLN B 1 29 ? -14.055 12.438 -15.422 1 93.62 29 GLN B O 1
ATOM 3520 N N . ALA B 1 30 ? -14.445 13.586 -13.516 1 96.25 30 ALA B N 1
ATOM 3521 C CA . ALA B 1 30 ? -13.344 12.938 -12.805 1 96.25 30 ALA B CA 1
ATOM 3522 C C . ALA B 1 30 ? -13.57 11.43 -12.703 1 96.25 30 ALA B C 1
ATOM 3524 O O . ALA B 1 30 ? -12.633 10.641 -12.82 1 96.25 30 ALA B O 1
ATOM 3525 N N . TRP B 1 31 ? -14.844 11.07 -12.547 1 96.5 31 TRP B N 1
ATOM 3526 C CA . TRP B 1 31 ? -15.195 9.664 -12.422 1 96.5 31 TRP B CA 1
ATOM 3527 C C . TRP B 1 31 ? -14.938 8.922 -13.727 1 96.5 31 TRP B C 1
ATOM 3529 O O . TRP B 1 31 ? -14.359 7.832 -13.734 1 96.5 31 TRP B O 1
ATOM 3539 N N . LYS B 1 32 ? -15.289 9.531 -14.82 1 95.62 32 LYS B N 1
ATOM 3540 C CA . LYS B 1 32 ? -15.039 8.938 -16.125 1 95.62 32 LYS B CA 1
ATOM 3541 C C . LYS B 1 32 ? -13.547 8.75 -16.375 1 95.62 32 LYS B C 1
ATOM 3543 O O . LYS B 1 32 ? -13.109 7.691 -16.828 1 95.62 32 LYS B O 1
ATOM 3548 N N . GLN B 1 33 ? -12.82 9.711 -15.961 1 96.06 33 GLN B N 1
ATOM 3549 C CA . GLN B 1 33 ? -11.375 9.656 -16.156 1 96.06 33 GLN B CA 1
ATOM 3550 C C . GLN B 1 33 ? -10.742 8.617 -15.234 1 96.06 33 GLN B C 1
ATOM 3552 O O . GLN B 1 33 ? -9.867 7.852 -15.656 1 96.06 33 GLN B O 1
ATOM 3557 N N . ALA B 1 34 ? -11.18 8.547 -13.984 1 97.38 34 ALA B N 1
ATOM 3558 C CA . ALA B 1 34 ? -10.625 7.609 -13.016 1 97.38 34 ALA B CA 1
ATOM 3559 C C . ALA B 1 34 ? -10.883 6.168 -13.438 1 97.38 34 ALA B C 1
ATOM 3561 O O . ALA B 1 34 ? -10 5.312 -13.312 1 97.38 34 ALA B O 1
ATOM 3562 N N . LYS B 1 35 ? -12.062 5.91 -14.008 1 96.31 35 LYS B N 1
ATOM 3563 C CA . LYS B 1 35 ? -12.422 4.566 -14.461 1 96.31 35 LYS B CA 1
ATOM 3564 C C . LYS B 1 35 ? -11.516 4.109 -15.602 1 96.31 35 LYS B C 1
ATOM 3566 O O . LYS B 1 35 ? -11.203 2.922 -15.719 1 96.31 35 LYS B O 1
ATOM 3571 N N . GLN B 1 36 ? -11.055 5.051 -16.312 1 94.31 36 GLN B N 1
ATOM 3572 C CA . GLN B 1 36 ? -10.242 4.73 -17.484 1 94.31 36 GLN B CA 1
ATOM 3573 C C . GLN B 1 36 ? -8.766 4.609 -17.109 1 94.31 36 GLN B C 1
ATOM 3575 O O . GLN B 1 36 ? -8.016 3.881 -17.766 1 94.31 36 GLN B O 1
ATOM 3580 N N . SER B 1 37 ? -8.414 5.203 -16.047 1 91.75 37 SER B N 1
ATOM 3581 C CA . SER B 1 37 ? -6.98 5.367 -15.82 1 91.75 37 SER B CA 1
ATOM 3582 C C . SER B 1 37 ? -6.512 4.57 -14.609 1 91.75 37 SER B C 1
ATOM 3584 O O . SER B 1 37 ? -5.316 4.312 -14.453 1 91.75 37 SER B O 1
ATOM 3586 N N . ASP B 1 38 ? -7.367 4.117 -13.711 1 96.31 38 ASP B N 1
ATOM 3587 C CA . ASP B 1 38 ? -6.945 3.525 -12.445 1 96.31 38 ASP B CA 1
ATOM 3588 C C . ASP B 1 38 ? -6.41 2.109 -12.656 1 96.31 38 ASP B C 1
ATOM 3590 O O . ASP B 1 38 ? -7.141 1.225 -13.102 1 96.31 38 ASP B O 1
ATOM 3594 N N . PRO B 1 39 ? -5.152 1.935 -12.266 1 97.38 39 PRO B N 1
ATOM 3595 C CA . PRO B 1 39 ? -4.547 0.621 -12.508 1 97.38 39 PRO B CA 1
ATOM 3596 C C . PRO B 1 39 ? -5.195 -0.486 -11.672 1 97.38 39 PRO B C 1
ATOM 3598 O O . PRO B 1 39 ? -5.297 -1.627 -12.133 1 97.38 39 PRO B O 1
ATOM 3601 N N . ASP B 1 40 ? -5.594 -0.187 -10.508 1 96.94 40 ASP B N 1
ATOM 3602 C CA . ASP B 1 40 ? -6.195 -1.2 -9.648 1 96.94 40 ASP B CA 1
ATOM 3603 C C . ASP B 1 40 ? -7.539 -1.668 -10.203 1 96.94 40 ASP B C 1
ATOM 3605 O O . ASP B 1 40 ? -7.871 -2.852 -10.125 1 96.94 40 ASP B O 1
ATOM 3609 N N . TYR B 1 41 ? -8.305 -0.755 -10.828 1 97.69 41 TYR B N 1
ATOM 3610 C CA . TYR B 1 41 ? -9.562 -1.109 -11.477 1 97.69 41 TYR B CA 1
ATOM 3611 C C . TYR B 1 41 ? -9.32 -1.97 -12.711 1 97.69 41 TYR B C 1
ATOM 3613 O O . TYR B 1 41 ? -10.016 -2.967 -12.93 1 97.69 41 TYR B O 1
ATOM 3621 N N . GLU B 1 42 ? -8.336 -1.586 -13.461 1 97.69 42 GLU B N 1
ATOM 3622 C CA . GLU B 1 42 ? -7.98 -2.369 -14.641 1 97.69 42 GLU B CA 1
ATOM 3623 C C . GLU B 1 42 ? -7.508 -3.768 -14.258 1 97.69 42 GLU B C 1
ATOM 3625 O O . GLU B 1 42 ? -7.828 -4.746 -14.93 1 97.69 42 GLU B O 1
ATOM 3630 N N . LYS B 1 43 ? -6.773 -3.871 -13.18 1 97.88 43 LYS B N 1
ATOM 3631 C CA . LYS B 1 43 ? -6.312 -5.172 -12.711 1 97.88 43 LYS B CA 1
ATOM 3632 C C . LYS B 1 43 ? -7.484 -6.062 -12.305 1 97.88 43 LYS B C 1
ATOM 3634 O O . LYS B 1 43 ? -7.449 -7.277 -12.508 1 97.88 43 LYS B O 1
ATOM 3639 N N . ALA B 1 44 ? -8.453 -5.422 -11.695 1 98.06 44 ALA B N 1
ATOM 3640 C CA . ALA B 1 44 ? -9.648 -6.191 -11.336 1 98.06 44 ALA B CA 1
ATOM 3641 C C . ALA B 1 44 ? -10.344 -6.73 -12.578 1 98.06 44 ALA B C 1
ATOM 3643 O O . ALA B 1 44 ? -10.844 -7.859 -12.578 1 98.06 44 ALA B O 1
ATOM 3644 N N . LYS B 1 45 ? -10.391 -5.914 -13.672 1 98.19 45 LYS B N 1
ATOM 3645 C CA . LYS B 1 45 ? -10.945 -6.383 -14.938 1 98.19 45 LYS B CA 1
ATOM 3646 C C . LYS B 1 45 ? -10.156 -7.562 -15.484 1 98.19 45 LYS B C 1
ATOM 3648 O O . LYS B 1 45 ? -10.734 -8.547 -15.953 1 98.19 45 LYS B O 1
ATOM 3653 N N . ILE B 1 46 ? -8.875 -7.43 -15.359 1 98.38 46 ILE B N 1
ATOM 3654 C CA . ILE B 1 46 ? -8 -8.516 -15.805 1 98.38 46 ILE B CA 1
ATOM 3655 C C . ILE B 1 46 ? -8.219 -9.742 -14.922 1 98.38 46 ILE B C 1
ATOM 3657 O O . ILE B 1 46 ? -8.188 -10.875 -15.414 1 98.38 46 ILE B O 1
ATOM 3661 N N . GLY B 1 47 ? -8.484 -9.539 -13.625 1 98.25 47 GLY B N 1
ATOM 3662 C CA . GLY B 1 47 ? -8.781 -10.633 -12.719 1 98.25 47 GLY B CA 1
ATOM 3663 C C . GLY B 1 47 ? -9.984 -11.453 -13.133 1 98.25 47 GLY B C 1
ATOM 3664 O O . GLY B 1 47 ? -9.984 -12.68 -13 1 98.25 47 GLY B O 1
ATOM 3665 N N . VAL B 1 48 ? -10.984 -10.805 -13.766 1 98.38 48 VAL B N 1
ATOM 3666 C CA . VAL B 1 48 ? -12.164 -11.492 -14.273 1 98.38 48 VAL B CA 1
ATOM 3667 C C . VAL B 1 48 ? -11.781 -12.375 -15.461 1 98.38 48 VAL B C 1
ATOM 3669 O O . VAL B 1 48 ? -12.211 -13.531 -15.555 1 98.38 48 VAL B O 1
ATOM 3672 N N . GLN B 1 49 ? -10.922 -11.859 -16.312 1 98.38 49 GLN B N 1
ATOM 3673 C CA . GLN B 1 49 ? -10.461 -12.625 -17.469 1 98.38 49 GLN B CA 1
ATOM 3674 C C . GLN B 1 49 ? -9.625 -13.828 -17.016 1 98.38 49 GLN B C 1
ATOM 3676 O O . GLN B 1 49 ? -9.727 -14.906 -17.609 1 98.38 49 GLN B O 1
ATOM 3681 N N . ILE B 1 50 ? -8.836 -13.625 -15.977 1 98 50 ILE B N 1
ATOM 3682 C CA . ILE B 1 50 ? -8.047 -14.727 -15.438 1 98 50 ILE B CA 1
ATOM 3683 C C . ILE B 1 50 ? -8.977 -15.797 -14.859 1 98 50 ILE B C 1
ATOM 3685 O O . ILE B 1 50 ? -8.75 -16.984 -15.047 1 98 50 ILE B O 1
ATOM 3689 N N . GLY B 1 51 ? -10.031 -15.297 -14.156 1 97.75 51 GLY B N 1
ATOM 3690 C CA . GLY B 1 51 ? -11.031 -16.234 -13.672 1 97.75 51 GLY B CA 1
ATOM 3691 C C . GLY B 1 51 ? -11.68 -17.047 -14.781 1 97.75 51 GLY B C 1
ATOM 3692 O O . GLY B 1 51 ? -11.875 -18.25 -14.641 1 97.75 51 GLY B O 1
ATOM 3693 N N . GLU B 1 52 ? -11.922 -16.453 -15.922 1 97.38 52 GLU B N 1
ATOM 3694 C CA . GLU B 1 52 ? -12.508 -17.109 -17.078 1 97.38 52 GLU B CA 1
ATOM 3695 C C . GLU B 1 52 ? -11.555 -18.172 -17.641 1 97.38 52 GLU B C 1
ATOM 3697 O O . GLU B 1 52 ? -11.984 -19.266 -18.016 1 97.38 52 GLU B O 1
ATOM 3702 N N . THR B 1 53 ? -10.312 -17.797 -17.672 1 97.06 53 THR B N 1
ATOM 3703 C CA . THR B 1 53 ? -9.328 -18.75 -18.156 1 97.06 53 THR B CA 1
ATOM 3704 C C . THR B 1 53 ? -9.211 -19.938 -17.203 1 97.06 53 THR B C 1
ATOM 3706 O O . THR B 1 53 ? -8.969 -21.062 -17.625 1 97.06 53 THR B O 1
ATOM 3709 N N . GLY B 1 54 ? -9.43 -19.688 -15.898 1 96.94 54 GLY B N 1
ATOM 3710 C CA . GLY B 1 54 ? -9.453 -20.781 -14.93 1 96.94 54 GLY B CA 1
ATOM 3711 C C . GLY B 1 54 ? -10.562 -21.781 -15.195 1 96.94 54 GLY B C 1
ATOM 3712 O O . GLY B 1 54 ? -10.352 -23 -15.07 1 96.94 54 GLY B O 1
ATOM 3713 N N . VAL B 1 55 ? -11.711 -21.344 -15.664 1 97.69 55 VAL B N 1
ATOM 3714 C CA . VAL B 1 55 ? -12.82 -22.219 -16.031 1 97.69 55 VAL B CA 1
ATOM 3715 C C . VAL B 1 55 ? -12.469 -23 -17.297 1 97.69 55 VAL B C 1
ATOM 3717 O O . VAL B 1 55 ? -12.711 -24.203 -17.375 1 97.69 55 VAL B O 1
ATOM 3720 N N . ALA B 1 56 ? -11.836 -22.281 -18.25 1 96 56 ALA B N 1
ATOM 3721 C CA . ALA B 1 56 ? -11.414 -22.938 -19.484 1 96 56 ALA B CA 1
ATOM 3722 C C . ALA B 1 56 ? -10.391 -24.031 -19.203 1 96 56 ALA B C 1
ATOM 3724 O O . ALA B 1 56 ? -10.453 -25.125 -19.781 1 96 56 ALA B O 1
ATOM 3725 N N . SER B 1 57 ? -9.516 -23.766 -18.281 1 96.38 57 SER B N 1
ATOM 3726 C CA . SER B 1 57 ? -8.516 -24.75 -17.891 1 96.38 57 SER B CA 1
ATOM 3727 C C . SER B 1 57 ? -9.156 -25.953 -17.234 1 96.38 57 SER B C 1
ATOM 3729 O O . SER B 1 57 ? -8.812 -27.094 -17.562 1 96.38 57 SER B O 1
ATOM 3731 N N . SER B 1 58 ? -10.062 -25.703 -16.359 1 96.25 58 SER B N 1
ATOM 3732 C CA . SER B 1 58 ? -10.75 -26.812 -15.695 1 96.25 58 SER B CA 1
ATOM 3733 C C . SER B 1 58 ? -11.578 -27.609 -16.688 1 96.25 58 SER B C 1
ATOM 3735 O O . SER B 1 58 ? -11.641 -28.844 -16.594 1 96.25 58 SER B O 1
ATOM 3737 N N . ARG B 1 59 ? -12.172 -27 -17.672 1 95.62 59 ARG B N 1
ATOM 3738 C CA . ARG B 1 59 ? -12.953 -27.672 -18.703 1 95.62 59 ARG B CA 1
ATOM 3739 C C . ARG B 1 59 ? -12.07 -28.531 -19.594 1 95.62 59 ARG B C 1
ATOM 3741 O O . ARG B 1 59 ? -12.477 -29.609 -20.031 1 95.62 59 ARG B O 1
ATOM 3748 N N . SER B 1 60 ? -10.906 -28.016 -19.781 1 95.12 60 SER B N 1
ATOM 3749 C CA . SER B 1 60 ? -9.984 -28.75 -20.641 1 95.12 60 SER B CA 1
ATOM 3750 C C . SER B 1 60 ? -9.641 -30.109 -20.031 1 95.12 60 SER B C 1
ATOM 3752 O O . SER B 1 60 ? -9.391 -31.078 -20.766 1 95.12 60 SER B O 1
ATOM 3754 N N . SER B 1 61 ? -9.656 -30.219 -18.688 1 93.94 61 SER B N 1
ATOM 3755 C CA . SER B 1 61 ? -9.328 -31.469 -18.016 1 93.94 61 SER B CA 1
ATOM 3756 C C . SER B 1 61 ? -10.414 -32.531 -18.219 1 93.94 61 SER B C 1
ATOM 3758 O O . SER B 1 61 ? -10.188 -33.719 -17.984 1 93.94 61 SER B O 1
ATOM 3760 N N . LEU B 1 62 ? -11.617 -32.094 -18.766 1 94.62 62 LEU B N 1
ATOM 3761 C CA . LEU B 1 62 ? -12.734 -33 -19.016 1 94.62 62 LEU B CA 1
ATOM 3762 C C . LEU B 1 62 ? -12.766 -33.438 -20.484 1 94.62 62 LEU B C 1
ATOM 3764 O O . LEU B 1 62 ? -13.547 -34.312 -20.859 1 94.62 62 LEU B O 1
ATOM 3768 N N . LEU B 1 63 ? -11.836 -32.906 -21.281 1 95 63 LEU B N 1
ATOM 3769 C CA . LEU B 1 63 ? -11.82 -33.188 -22.703 1 95 63 LEU B CA 1
ATOM 3770 C C . LEU B 1 63 ? -10.672 -34.125 -23.062 1 95 63 LEU B C 1
ATOM 3772 O O . LEU B 1 63 ? -9.719 -34.281 -22.297 1 95 63 LEU B O 1
ATOM 3776 N N . PRO B 1 64 ? -10.742 -34.812 -24.203 1 95.31 64 PRO B N 1
ATOM 3777 C CA . PRO B 1 64 ? -9.672 -35.75 -24.594 1 95.31 64 PRO B CA 1
ATOM 3778 C C . PRO B 1 64 ? -8.359 -35.031 -24.906 1 95.31 64 PRO B C 1
ATOM 3780 O O . PRO B 1 64 ? -8.367 -33.906 -25.438 1 95.31 64 PRO B O 1
ATOM 3783 N N . SER B 1 65 ? -7.328 -35.688 -24.578 1 93.5 65 SER B N 1
ATOM 3784 C CA . SER B 1 65 ? -5.996 -35.219 -24.922 1 93.5 65 SER B CA 1
ATOM 3785 C C . SER B 1 65 ? -5.328 -36.125 -25.953 1 93.5 65 SER B C 1
ATOM 3787 O O . SER B 1 65 ? -5.59 -37.312 -25.984 1 93.5 65 SER B O 1
ATOM 3789 N N . LEU B 1 66 ? -4.535 -35.469 -26.844 1 94.62 66 LEU B N 1
ATOM 3790 C CA . LEU B 1 66 ? -3.832 -36.219 -27.891 1 94.62 66 LEU B CA 1
ATOM 3791 C C . LEU B 1 66 ? -2.328 -36 -27.797 1 94.62 66 LEU B C 1
ATOM 3793 O O . LEU B 1 66 ? -1.879 -34.875 -27.594 1 94.62 66 LEU B O 1
ATOM 3797 N N . SER B 1 67 ? -1.604 -37.094 -27.859 1 93.5 67 SER B N 1
ATOM 3798 C CA . SER B 1 67 ? -0.149 -37 -27.891 1 93.5 67 SER B CA 1
ATOM 3799 C C . SER B 1 67 ? 0.449 -37.938 -28.922 1 93.5 67 SER B C 1
ATOM 3801 O O . SER B 1 67 ? -0.121 -39 -29.219 1 93.5 67 SER B O 1
ATOM 3803 N N . ALA B 1 68 ? 1.532 -37.5 -29.547 1 93.88 68 ALA B N 1
ATOM 3804 C CA . ALA B 1 68 ? 2.305 -38.312 -30.469 1 93.88 68 ALA B CA 1
ATOM 3805 C C . ALA B 1 68 ? 3.73 -38.531 -29.953 1 93.88 68 ALA B C 1
ATOM 3807 O O . ALA B 1 68 ? 4.328 -37.594 -29.391 1 93.88 68 ALA B O 1
ATOM 3808 N N . THR B 1 69 ? 4.246 -39.719 -30.125 1 93.69 69 THR B N 1
ATOM 3809 C CA . THR B 1 69 ? 5.598 -40.031 -29.672 1 93.69 69 THR B CA 1
ATOM 3810 C C . THR B 1 69 ? 6.363 -40.781 -30.75 1 93.69 69 THR B C 1
ATOM 3812 O O . THR B 1 69 ? 5.77 -41.562 -31.531 1 93.69 69 THR B O 1
ATOM 3815 N N . ALA B 1 70 ? 7.641 -40.531 -30.906 1 93.06 70 ALA B N 1
ATOM 3816 C CA . ALA B 1 70 ? 8.594 -41.312 -31.703 1 93.06 70 ALA B CA 1
ATOM 3817 C C . ALA B 1 70 ? 9.859 -41.625 -30.906 1 93.06 70 ALA B C 1
ATOM 3819 O O . ALA B 1 70 ? 10.352 -40.75 -30.172 1 93.06 70 ALA B O 1
ATOM 3820 N N . SER B 1 71 ? 10.297 -42.844 -30.953 1 93.94 71 SER B N 1
ATOM 3821 C CA . SER B 1 71 ? 11.492 -43.219 -30.188 1 93.94 71 SER B CA 1
ATOM 3822 C C . SER B 1 71 ? 12.414 -44.125 -31.016 1 93.94 71 SER B C 1
ATOM 3824 O O . SER B 1 71 ? 11.945 -44.875 -31.859 1 93.94 71 SER B O 1
ATOM 3826 N N . SER B 1 72 ? 13.672 -43.938 -30.891 1 92.69 72 SER B N 1
ATOM 3827 C CA . SER B 1 72 ? 14.719 -44.844 -31.406 1 92.69 72 SER B CA 1
ATOM 3828 C C . SER B 1 72 ? 15.539 -45.438 -30.281 1 92.69 72 SER B C 1
ATOM 3830 O O . SER B 1 72 ? 16.125 -44.719 -29.469 1 92.69 72 SER B O 1
ATOM 3832 N N . ASN B 1 73 ? 15.516 -46.719 -30.203 1 90.62 73 ASN B N 1
ATOM 3833 C CA . ASN B 1 73 ? 16.203 -47.438 -29.125 1 90.62 73 ASN B CA 1
ATOM 3834 C C . ASN B 1 73 ? 17.312 -48.344 -29.672 1 90.62 73 ASN B C 1
ATOM 3836 O O . ASN B 1 73 ? 17.062 -49.156 -30.578 1 90.62 73 ASN B O 1
ATOM 3840 N N . TRP B 1 74 ? 18.469 -48.156 -29.172 1 91.56 74 TRP B N 1
ATOM 3841 C CA . TRP B 1 74 ? 19.625 -49 -29.516 1 91.56 74 TRP B CA 1
ATOM 3842 C C . TRP B 1 74 ? 20.031 -49.875 -28.359 1 91.56 74 TRP B C 1
ATOM 3844 O O . TRP B 1 74 ? 20.109 -49.438 -27.219 1 91.56 74 TRP B O 1
ATOM 3854 N N . ASN B 1 75 ? 20.188 -51.125 -28.656 1 87.81 75 ASN B N 1
ATOM 3855 C CA . ASN B 1 75 ? 20.594 -52.094 -27.641 1 87.81 75 ASN B CA 1
ATOM 3856 C C . ASN B 1 75 ? 21.891 -52.812 -28.031 1 87.81 75 ASN B C 1
ATOM 3858 O O . ASN B 1 75 ? 22.125 -53.094 -29.219 1 87.81 75 ASN B O 1
ATOM 3862 N N . GLU B 1 76 ? 22.672 -53.094 -27.109 1 84.88 76 GLU B N 1
ATOM 3863 C CA . GLU B 1 76 ? 23.969 -53.75 -27.359 1 84.88 76 GLU B CA 1
ATOM 3864 C C . GLU B 1 76 ? 23.781 -55.188 -27.844 1 84.88 76 GLU B C 1
ATOM 3866 O O . GLU B 1 76 ? 24.453 -55.594 -28.797 1 84.88 76 GLU B O 1
ATOM 3871 N N . ASP B 1 77 ? 22.922 -55.938 -27.203 1 80.62 77 ASP B N 1
ATOM 3872 C CA . ASP B 1 77 ? 22.844 -57.344 -27.484 1 80.62 77 ASP B CA 1
ATOM 3873 C C . ASP B 1 77 ? 21.531 -57.688 -28.188 1 80.62 77 ASP B C 1
ATOM 3875 O O . ASP B 1 77 ? 21.344 -58.812 -28.656 1 80.62 77 ASP B O 1
ATOM 3879 N N . SER B 1 78 ? 20.656 -56.75 -28.188 1 79.38 78 SER B N 1
ATOM 3880 C CA . SER B 1 78 ? 19.375 -57 -28.828 1 79.38 78 SER B CA 1
ATOM 3881 C C . SER B 1 78 ? 19.141 -56.062 -30.016 1 79.38 78 SER B C 1
ATOM 3883 O O . SER B 1 78 ? 19.953 -55.188 -30.281 1 79.38 78 SER B O 1
ATOM 3885 N N . ASP B 1 79 ? 18.078 -56.312 -30.781 1 83.12 79 ASP B N 1
ATOM 3886 C CA . ASP B 1 79 ? 17.781 -55.531 -31.984 1 83.12 79 ASP B CA 1
ATOM 3887 C C . ASP B 1 79 ? 17.438 -54.094 -31.625 1 83.12 79 ASP B C 1
ATOM 3889 O O . ASP B 1 79 ? 16.828 -53.812 -30.594 1 83.12 79 ASP B O 1
ATOM 3893 N N . ASN B 1 80 ? 17.891 -53.188 -32.531 1 87.62 80 ASN B N 1
ATOM 3894 C CA . ASN B 1 80 ? 17.453 -51.781 -32.438 1 87.62 80 ASN B CA 1
ATOM 3895 C C . ASN B 1 80 ? 15.984 -51.656 -32.875 1 87.62 80 ASN B C 1
ATOM 3897 O O . ASN B 1 80 ? 15.492 -52.406 -33.688 1 87.62 80 ASN B O 1
ATOM 3901 N N . THR B 1 81 ? 15.359 -50.812 -32.25 1 87.56 81 THR B N 1
ATOM 3902 C CA . THR B 1 81 ? 13.945 -50.656 -32.594 1 87.56 81 THR B CA 1
ATOM 3903 C C . THR B 1 81 ? 13.594 -49.188 -32.75 1 87.56 81 THR B C 1
ATOM 3905 O O . THR B 1 81 ? 14.086 -48.344 -32 1 87.56 81 THR B O 1
ATOM 3908 N N . ASN B 1 82 ? 12.828 -48.781 -33.812 1 90.94 82 ASN B N 1
ATOM 3909 C CA . ASN B 1 82 ? 12.172 -47.5 -34 1 90.94 82 ASN B CA 1
ATOM 3910 C C . ASN B 1 82 ? 10.656 -47.625 -33.844 1 90.94 82 ASN B C 1
ATOM 3912 O O . ASN B 1 82 ? 10.031 -48.5 -34.438 1 90.94 82 ASN B O 1
ATOM 3916 N N . THR B 1 83 ? 10.18 -46.875 -33.062 1 91.12 83 THR B N 1
ATOM 3917 C CA . THR B 1 83 ? 8.742 -46.938 -32.812 1 91.12 83 THR B CA 1
ATOM 3918 C C . THR B 1 83 ? 8.117 -45.562 -32.938 1 91.12 83 THR B C 1
ATOM 3920 O O . THR B 1 83 ? 8.766 -44.531 -32.656 1 91.12 83 THR B O 1
ATOM 3923 N N . TYR B 1 84 ? 6.941 -45.344 -33.469 1 92.5 84 TYR B N 1
ATOM 3924 C CA . TYR B 1 84 ? 6.121 -44.156 -33.438 1 92.5 84 TYR B CA 1
ATOM 3925 C C . TYR B 1 84 ? 4.68 -44.469 -33.094 1 92.5 84 TYR B C 1
ATOM 3927 O O . TYR B 1 84 ? 4.23 -45.594 -33.281 1 92.5 84 TYR B O 1
ATOM 3935 N N . GLY B 1 85 ? 4.023 -43.625 -32.5 1 92.5 85 GLY B N 1
ATOM 3936 C CA . GLY B 1 85 ? 2.646 -43.844 -32.094 1 92.5 85 GLY B CA 1
ATOM 3937 C C . GLY B 1 85 ? 1.92 -42.594 -31.688 1 92.5 85 GLY B C 1
ATOM 3938 O O . GLY B 1 85 ? 2.527 -41.5 -31.609 1 92.5 85 GLY B O 1
ATOM 3939 N N . ALA B 1 86 ? 0.592 -42.656 -31.641 1 93.81 86 ALA B N 1
ATOM 3940 C CA . ALA B 1 86 ? -0.312 -41.594 -31.156 1 93.81 86 ALA B CA 1
ATOM 3941 C C . ALA B 1 86 ? -1.346 -42.188 -30.203 1 93.81 86 ALA B C 1
ATOM 3943 O O . ALA B 1 86 ? -1.822 -43.312 -30.391 1 93.81 86 ALA B O 1
ATOM 3944 N N . THR B 1 87 ? -1.532 -41.438 -29.172 1 94.44 87 THR B N 1
ATOM 3945 C CA . THR B 1 87 ? -2.475 -41.906 -28.172 1 94.44 87 THR B CA 1
ATOM 3946 C C . THR B 1 87 ? -3.496 -40.844 -27.828 1 94.44 87 THR B C 1
ATOM 3948 O O . THR B 1 87 ? -3.129 -39.719 -27.5 1 94.44 87 THR B O 1
ATOM 3951 N N . LEU B 1 88 ? -4.801 -41.125 -27.984 1 95.12 88 LEU B N 1
ATOM 3952 C CA . LEU B 1 88 ? -5.918 -40.312 -27.516 1 95.12 88 LEU B CA 1
ATOM 3953 C C . LEU B 1 88 ? -6.418 -40.812 -26.156 1 95.12 88 LEU B C 1
ATOM 3955 O O . LEU B 1 88 ? -6.77 -41.969 -26.016 1 95.12 88 LEU B O 1
ATOM 3959 N N . SER B 1 89 ? -6.391 -39.906 -25.172 1 95.25 89 SER B N 1
ATOM 3960 C CA . SER B 1 89 ? -6.828 -40.25 -23.828 1 95.25 89 SER B CA 1
ATOM 3961 C C . SER B 1 89 ? -8.008 -39.406 -23.391 1 95.25 89 SER B C 1
ATOM 3963 O O . SER B 1 89 ? -7.992 -38.188 -23.547 1 95.25 89 SER B O 1
ATOM 3965 N N . GLN B 1 90 ? -9.062 -40.062 -22.875 1 95 90 GLN B N 1
ATOM 3966 C CA . GLN B 1 90 ? -10.258 -39.375 -22.422 1 95 90 GLN B CA 1
ATOM 3967 C C . GLN B 1 90 ? -10.719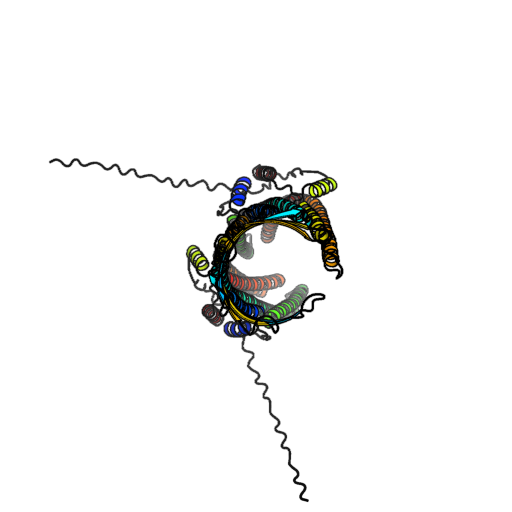 -39.906 -21.062 1 95 90 GLN B C 1
ATOM 3969 O O . GLN B 1 90 ? -10.898 -41.094 -20.891 1 95 90 GLN B O 1
ATOM 3974 N N . THR B 1 91 ? -10.859 -38.969 -20.141 1 94.88 91 THR B N 1
ATOM 3975 C CA . THR B 1 91 ? -11.5 -39.344 -18.891 1 94.88 91 THR B CA 1
ATOM 3976 C C . THR B 1 91 ? -13.008 -39.469 -19.062 1 94.88 91 THR B C 1
ATOM 3978 O O . THR B 1 91 ? -13.68 -38.469 -19.359 1 94.88 91 THR B O 1
ATOM 3981 N N . ILE B 1 92 ? -13.5 -40.594 -18.906 1 95.12 92 ILE B N 1
ATOM 3982 C CA . ILE B 1 92 ? -14.922 -40.875 -19.125 1 95.12 92 ILE B CA 1
ATOM 3983 C C . ILE B 1 92 ? -15.711 -40.469 -17.875 1 95.12 92 ILE B C 1
ATOM 3985 O O . ILE B 1 92 ? -16.797 -39.875 -17.984 1 95.12 92 ILE B O 1
ATOM 3989 N N . TRP B 1 93 ? -15.102 -40.844 -16.75 1 95.75 93 TRP B N 1
ATOM 3990 C CA . TRP B 1 93 ? -15.758 -40.469 -15.5 1 95.75 93 TRP B CA 1
ATOM 3991 C C . TRP B 1 93 ? -14.727 -40.156 -14.422 1 95.75 93 TRP B C 1
ATOM 3993 O O . TRP B 1 93 ? -13.844 -40.969 -14.141 1 95.75 93 TRP B O 1
ATOM 4003 N N . ASP B 1 94 ? -14.859 -39 -13.812 1 96.19 94 ASP B N 1
ATOM 4004 C CA . ASP B 1 94 ? -14.109 -38.562 -12.648 1 96.19 94 ASP B CA 1
ATOM 4005 C C . ASP B 1 94 ? -14.867 -37.469 -11.891 1 96.19 94 ASP B C 1
ATOM 4007 O O . ASP B 1 94 ? -14.93 -36.312 -12.344 1 96.19 94 ASP B O 1
ATOM 4011 N N . SER B 1 95 ? -15.32 -37.812 -10.805 1 95.88 95 SER B N 1
ATOM 4012 C CA . SER B 1 95 ? -16.172 -36.906 -10.047 1 95.88 95 SER B CA 1
ATOM 4013 C C . SER B 1 95 ? -15.398 -35.656 -9.594 1 95.88 95 SER B C 1
ATOM 4015 O O . SER B 1 95 ? -15.969 -34.594 -9.477 1 95.88 95 SER B O 1
ATOM 4017 N N . SER B 1 96 ? -14.094 -35.812 -9.234 1 96.88 96 SER B N 1
ATOM 4018 C CA . SER B 1 96 ? -13.281 -34.688 -8.773 1 96.88 96 SER B CA 1
ATOM 4019 C C . SER B 1 96 ? -13.172 -33.625 -9.844 1 96.88 96 SER B C 1
ATOM 4021 O O . SER B 1 96 ? -13.211 -32.406 -9.531 1 96.88 96 SER B O 1
ATOM 4023 N N . LEU B 1 97 ? -13.133 -34 -11.102 1 96.69 97 LEU B N 1
ATOM 4024 C CA . LEU B 1 97 ? -12.945 -33.062 -12.188 1 96.69 97 LEU B CA 1
ATOM 4025 C C . LEU B 1 97 ? -14.195 -32.188 -12.367 1 96.69 97 LEU B C 1
ATOM 4027 O O . LEU B 1 97 ? -14.086 -31 -12.68 1 96.69 97 LEU B O 1
ATOM 4031 N N . TRP B 1 98 ? -15.391 -32.75 -12.234 1 96.25 98 TRP B N 1
ATOM 4032 C CA . TRP B 1 98 ? -16.625 -32 -12.344 1 96.25 98 TRP B CA 1
ATOM 4033 C C . TRP B 1 98 ? -16.75 -31 -11.203 1 96.25 98 TRP B C 1
ATOM 4035 O O . TRP B 1 98 ? -17.156 -29.844 -11.414 1 96.25 98 TRP B O 1
ATOM 4045 N N . SER B 1 99 ? -16.328 -31.469 -10.031 1 97.69 99 SER B N 1
ATOM 4046 C CA . SER B 1 99 ? -16.344 -30.562 -8.883 1 97.69 99 SER B CA 1
ATOM 4047 C C . SER B 1 99 ? -15.297 -29.469 -9.031 1 97.69 99 SER B C 1
ATOM 4049 O O . SER B 1 99 ? -15.516 -28.328 -8.602 1 97.69 99 SER B O 1
ATOM 4051 N N . ASP B 1 100 ? -14.164 -29.812 -9.594 1 97.69 100 ASP B N 1
ATOM 4052 C CA . ASP B 1 100 ? -13.141 -28.812 -9.883 1 97.69 100 ASP B CA 1
ATOM 4053 C C . ASP B 1 100 ? -13.68 -27.734 -10.82 1 97.69 100 ASP B C 1
ATOM 4055 O O . ASP B 1 100 ? -13.367 -26.547 -10.656 1 97.69 100 ASP B O 1
ATOM 4059 N N . LEU B 1 101 ? -14.484 -28.125 -11.859 1 97.56 101 LEU B N 1
ATOM 4060 C CA . LEU B 1 101 ? -15.102 -27.172 -12.781 1 97.56 101 LEU B CA 1
ATOM 4061 C C . LEU B 1 101 ? -16.094 -26.266 -12.047 1 97.56 101 LEU B C 1
ATOM 4063 O O . LEU B 1 101 ? -16.109 -25.062 -12.266 1 97.56 101 LEU B O 1
ATOM 4067 N N . ASP B 1 102 ? -16.844 -26.906 -11.156 1 98.06 102 ASP B N 1
ATOM 4068 C CA . ASP B 1 102 ? -17.766 -26.109 -10.344 1 98.06 102 ASP B CA 1
ATOM 4069 C C . ASP B 1 102 ? -17.031 -25.109 -9.477 1 98.06 102 ASP B C 1
ATOM 4071 O O . ASP B 1 102 ? -17.469 -23.969 -9.328 1 98.06 102 ASP B O 1
ATOM 4075 N N . GLU B 1 103 ? -15.938 -25.547 -8.875 1 98.12 103 GLU B N 1
ATOM 4076 C CA . GLU B 1 103 ? -15.109 -24.656 -8.062 1 98.12 103 GLU B CA 1
ATOM 4077 C C . GLU B 1 103 ? -14.547 -23.516 -8.898 1 98.12 103 GLU B C 1
ATOM 4079 O O . GLU B 1 103 ? -14.547 -22.359 -8.461 1 98.12 103 GLU B O 1
ATOM 4084 N N . ALA B 1 104 ? -14.094 -23.812 -10.102 1 98.25 104 ALA B N 1
ATOM 4085 C CA . ALA B 1 104 ? -13.562 -22.797 -11 1 98.25 104 ALA B CA 1
ATOM 4086 C C . ALA B 1 104 ? -14.641 -21.781 -11.367 1 98.25 104 ALA B C 1
ATOM 4088 O O . ALA B 1 104 ? -14.367 -20.578 -11.438 1 98.25 104 ALA B O 1
ATOM 4089 N N . GLN B 1 105 ? -15.875 -22.281 -11.633 1 98.25 105 GLN B N 1
ATOM 4090 C CA . GLN B 1 105 ? -16.984 -21.406 -11.953 1 98.25 105 GLN B CA 1
ATOM 4091 C C . GLN B 1 105 ? -17.312 -20.484 -10.773 1 98.25 105 GLN B C 1
ATOM 4093 O O . GLN B 1 105 ? -17.594 -19.297 -10.961 1 98.25 105 GLN B O 1
ATOM 4098 N N . ALA B 1 106 ? -17.281 -21.062 -9.617 1 98.12 106 ALA B N 1
ATOM 4099 C CA . ALA B 1 106 ? -17.516 -20.266 -8.422 1 98.12 106 ALA B CA 1
ATOM 4100 C C . ALA B 1 106 ? -16.438 -19.203 -8.234 1 98.12 106 ALA B C 1
ATOM 4102 O O . ALA B 1 106 ? -16.75 -18.062 -7.871 1 98.12 106 ALA B O 1
ATOM 4103 N N . ASN B 1 107 ? -15.25 -19.578 -8.492 1 98.12 107 ASN B N 1
ATOM 4104 C CA . ASN B 1 107 ? -14.141 -18.625 -8.383 1 98.12 107 ASN B CA 1
ATOM 4105 C C . ASN B 1 107 ? -14.227 -17.547 -9.453 1 98.12 107 ASN B C 1
ATOM 4107 O O . ASN B 1 107 ? -13.859 -16.391 -9.211 1 98.12 107 ASN B O 1
ATOM 4111 N N . TYR B 1 108 ? -14.734 -17.938 -10.68 1 98.12 108 TYR B N 1
ATOM 4112 C CA . TYR B 1 108 ? -14.969 -16.953 -11.734 1 98.12 108 TYR B CA 1
ATOM 4113 C C . TYR B 1 108 ? -16 -15.922 -11.289 1 98.12 108 TYR B C 1
ATOM 4115 O O . TYR B 1 108 ? -15.773 -14.719 -11.43 1 98.12 108 TYR B O 1
ATOM 4123 N N . LEU B 1 109 ? -17.047 -16.391 -10.688 1 98.06 109 LEU B N 1
ATOM 4124 C CA . LEU B 1 109 ? -18.062 -15.484 -10.18 1 98.06 109 LEU B CA 1
ATOM 4125 C C . LEU B 1 109 ? -17.5 -14.586 -9.078 1 98.06 109 LEU B C 1
ATOM 4127 O O . LEU B 1 109 ? -17.828 -13.398 -9.016 1 98.06 109 LEU B O 1
ATOM 4131 N N . ARG B 1 110 ? -16.641 -15.109 -8.234 1 98 110 ARG B N 1
ATOM 4132 C CA . ARG B 1 110 ? -15.984 -14.328 -7.191 1 98 110 ARG B CA 1
ATOM 4133 C C . ARG B 1 110 ? -15.203 -13.164 -7.789 1 98 110 ARG B C 1
ATOM 4135 O O . ARG B 1 110 ? -15.258 -12.047 -7.27 1 98 110 ARG B O 1
ATOM 4142 N N . THR B 1 111 ? -14.461 -13.43 -8.891 1 98.19 111 THR B N 1
ATOM 4143 C CA . THR B 1 111 ? -13.664 -12.383 -9.516 1 98.19 111 THR B CA 1
ATOM 4144 C C . THR B 1 111 ? -14.555 -11.281 -10.07 1 98.19 111 THR B C 1
ATOM 4146 O O . THR B 1 111 ? -14.18 -10.109 -10.078 1 98.19 111 THR B O 1
ATOM 4149 N N . GLU B 1 112 ? -15.789 -11.641 -10.547 1 98 112 GLU B N 1
ATOM 4150 C CA . GLU B 1 112 ? -16.75 -10.633 -10.992 1 98 112 GLU B CA 1
ATOM 4151 C C . GLU B 1 112 ? -17.188 -9.742 -9.836 1 98 112 GLU B C 1
ATOM 4153 O O . GLU B 1 112 ? -17.312 -8.523 -9.992 1 98 112 GLU B O 1
ATOM 4158 N N . LEU B 1 113 ? -17.422 -10.375 -8.727 1 97.69 113 LEU B N 1
ATOM 4159 C CA . LEU B 1 113 ? -17.797 -9.633 -7.531 1 97.69 113 LEU B CA 1
ATOM 4160 C C . LEU B 1 113 ? -16.656 -8.766 -7.035 1 97.69 113 LEU B C 1
ATOM 4162 O O . LEU B 1 113 ? -16.875 -7.648 -6.555 1 97.69 113 LEU B O 1
ATOM 4166 N N . GLU B 1 114 ? -15.445 -9.242 -7.145 1 98 114 GLU B N 1
ATOM 4167 C CA . GLU B 1 114 ? -14.266 -8.469 -6.777 1 98 114 GLU B CA 1
ATOM 4168 C C . GLU B 1 114 ? -14.102 -7.246 -7.676 1 98 114 GLU B C 1
ATOM 4170 O O . GLU B 1 114 ? -13.625 -6.199 -7.23 1 98 114 GLU B O 1
ATOM 4175 N N . LEU B 1 115 ? -14.5 -7.383 -8.938 1 97.88 115 LEU B N 1
ATOM 4176 C CA . LEU B 1 115 ? -14.508 -6.227 -9.828 1 97.88 115 LEU B CA 1
ATOM 4177 C C . LEU B 1 115 ? -15.5 -5.176 -9.344 1 97.88 115 LEU B C 1
ATOM 4179 O O . LEU B 1 115 ? -15.195 -3.984 -9.328 1 97.88 115 LEU B O 1
ATOM 4183 N N . SER B 1 116 ? -16.672 -5.637 -8.922 1 97 116 SER B N 1
ATOM 4184 C CA . SER B 1 116 ? -17.656 -4.719 -8.359 1 97 116 SER B CA 1
ATOM 4185 C C . SER B 1 116 ? -17.125 -4.035 -7.105 1 97 116 SER B C 1
ATOM 4187 O O . SER B 1 116 ? -17.375 -2.848 -6.887 1 97 116 SER B O 1
ATOM 4189 N N . GLN B 1 117 ? -16.438 -4.758 -6.309 1 97 117 GLN B N 1
ATOM 4190 C CA . GLN B 1 117 ? -15.812 -4.207 -5.105 1 97 117 GLN B CA 1
ATOM 4191 C C . GLN B 1 117 ? -14.773 -3.146 -5.453 1 97 117 GLN B C 1
ATOM 4193 O O . GLN B 1 117 ? -14.734 -2.084 -4.832 1 97 117 GLN B O 1
ATOM 4198 N N . ALA B 1 118 ? -13.969 -3.461 -6.453 1 97.5 118 ALA B N 1
ATOM 4199 C CA . ALA B 1 118 ? -12.953 -2.508 -6.898 1 97.5 118 ALA B CA 1
ATOM 4200 C C . ALA B 1 118 ? -13.602 -1.231 -7.434 1 97.5 118 ALA B C 1
ATOM 4202 O O . ALA B 1 118 ? -13.086 -0.131 -7.215 1 97.5 118 ALA B O 1
ATOM 4203 N N . HIS B 1 119 ? -14.742 -1.418 -8.125 1 97.31 119 HIS B N 1
ATOM 4204 C CA . HIS B 1 119 ? -15.508 -0.276 -8.625 1 97.31 119 HIS B CA 1
ATOM 4205 C C . HIS B 1 119 ? -15.969 0.616 -7.477 1 97.31 119 HIS B C 1
ATOM 4207 O O . HIS B 1 119 ? -15.766 1.832 -7.508 1 97.31 119 HIS B O 1
ATOM 4213 N N . ASN B 1 120 ? -16.516 -0.002 -6.477 1 96.81 120 ASN B N 1
ATOM 4214 C CA . ASN B 1 120 ? -17.016 0.7 -5.297 1 96.81 120 ASN B CA 1
ATOM 4215 C C . ASN B 1 120 ? -15.883 1.391 -4.535 1 96.81 120 ASN B C 1
ATOM 4217 O O . ASN B 1 120 ? -16.047 2.52 -4.07 1 96.81 120 ASN B O 1
ATOM 4221 N N . GLU B 1 121 ? -14.781 0.755 -4.434 1 96.88 121 GLU B N 1
ATOM 4222 C CA . GLU B 1 121 ? -13.617 1.301 -3.73 1 96.88 121 GLU B CA 1
ATOM 4223 C C . GLU B 1 121 ? -13.023 2.484 -4.488 1 96.88 121 GLU B C 1
ATOM 4225 O O . GLU B 1 121 ? -12.617 3.477 -3.877 1 96.88 121 GLU B O 1
ATOM 4230 N N . LEU B 1 122 ? -12.977 2.361 -5.824 1 97.75 122 LEU B N 1
ATOM 4231 C CA . LEU B 1 122 ? -12.477 3.459 -6.645 1 97.75 122 LEU B CA 1
ATOM 4232 C C . LEU B 1 122 ? -13.375 4.684 -6.52 1 97.75 122 LEU B C 1
ATOM 4234 O O . LEU B 1 122 ? -12.883 5.812 -6.414 1 97.75 122 LEU B O 1
ATOM 4238 N N . ALA B 1 123 ? -14.664 4.418 -6.492 1 97.75 123 ALA B N 1
ATOM 4239 C CA . ALA B 1 123 ? -15.617 5.516 -6.352 1 97.75 123 ALA B CA 1
ATOM 4240 C C . ALA B 1 123 ? -15.414 6.254 -5.031 1 97.75 123 ALA B C 1
ATOM 4242 O O . ALA B 1 123 ? -15.375 7.484 -5 1 97.75 123 ALA B O 1
ATOM 4243 N N . GLN B 1 124 ? -15.266 5.566 -3.945 1 97.38 124 GLN B N 1
ATOM 4244 C CA . GLN B 1 124 ? -15.023 6.172 -2.641 1 97.38 124 GLN B CA 1
ATOM 4245 C C . GLN B 1 124 ? -13.719 6.961 -2.633 1 97.38 124 GLN B C 1
ATOM 4247 O O . GLN B 1 124 ? -13.664 8.078 -2.111 1 97.38 124 GLN B O 1
ATOM 4252 N N . LYS B 1 125 ? -12.711 6.324 -3.189 1 97.44 125 LYS B N 1
ATOM 4253 C CA . LYS B 1 125 ? -11.398 6.969 -3.236 1 97.44 125 LYS B CA 1
ATOM 4254 C C . LYS B 1 125 ? -11.461 8.281 -4.012 1 97.44 125 LYS B C 1
ATOM 4256 O O . LYS B 1 125 ? -10.906 9.297 -3.574 1 97.44 125 LYS B O 1
ATOM 4261 N N . LEU B 1 126 ? -12.141 8.242 -5.152 1 97.75 126 LEU B N 1
ATOM 4262 C CA . LEU B 1 126 ? -12.273 9.445 -5.973 1 97.75 126 LEU B CA 1
ATOM 4263 C C . LEU B 1 126 ? -13.023 10.539 -5.219 1 97.75 126 LEU B C 1
ATOM 4265 O O . LEU B 1 126 ? -12.57 11.68 -5.16 1 97.75 126 LEU B O 1
ATOM 4269 N N . LEU B 1 127 ? -14.148 10.172 -4.629 1 97.31 127 LEU B N 1
ATOM 4270 C CA . LEU B 1 127 ? -14.953 11.156 -3.92 1 97.31 127 LEU B CA 1
ATOM 4271 C C . LEU B 1 127 ? -14.188 11.742 -2.74 1 97.31 127 LEU B C 1
ATOM 4273 O O . LEU B 1 127 ? -14.219 12.953 -2.512 1 97.31 127 LEU B O 1
ATOM 4277 N N . ALA B 1 128 ? -13.461 10.891 -1.993 1 96.81 128 ALA B N 1
ATOM 4278 C CA . ALA B 1 128 ? -12.672 11.352 -0.855 1 96.81 128 ALA B CA 1
ATOM 4279 C C . ALA B 1 128 ? -11.578 12.32 -1.301 1 96.81 128 ALA B C 1
ATOM 4281 O O . ALA B 1 128 ? -11.414 13.391 -0.71 1 96.81 128 ALA B O 1
ATOM 4282 N N . THR B 1 129 ? -10.875 11.938 -2.344 1 97.19 129 THR B N 1
ATOM 4283 C CA . THR B 1 129 ? -9.789 12.773 -2.852 1 97.19 129 THR B CA 1
ATOM 4284 C C . THR B 1 129 ? -10.336 14.078 -3.43 1 97.19 129 THR B C 1
ATOM 4286 O O . THR B 1 129 ? -9.734 15.141 -3.258 1 97.19 129 THR B O 1
ATOM 4289 N N . TYR B 1 130 ? -11.477 13.984 -4.078 1 96.75 130 TYR B N 1
ATOM 4290 C CA . TYR B 1 130 ? -12.133 15.164 -4.637 1 96.75 130 TYR B CA 1
ATOM 4291 C C . TYR B 1 130 ? -12.539 16.125 -3.535 1 96.75 130 TYR B C 1
ATOM 4293 O O . TYR B 1 130 ? -12.266 17.328 -3.619 1 96.75 130 TYR B O 1
ATOM 4301 N N . LEU B 1 131 ? -13.156 15.602 -2.531 1 96 131 LEU B N 1
ATOM 4302 C CA . LEU B 1 131 ? -13.602 16.422 -1.401 1 96 131 LEU B CA 1
ATOM 4303 C C . LEU B 1 131 ? -12.406 17.031 -0.678 1 96 131 LEU B C 1
ATOM 4305 O O . LEU B 1 131 ? -12.492 18.156 -0.169 1 96 131 LEU B O 1
ATOM 4309 N N . ASP B 1 132 ? -11.289 16.328 -0.65 1 96.75 132 ASP B N 1
ATOM 4310 C CA . ASP B 1 132 ? -10.078 16.859 -0.033 1 96.75 132 ASP B CA 1
ATOM 4311 C C . ASP B 1 132 ? -9.57 18.078 -0.791 1 96.75 132 ASP B C 1
ATOM 4313 O O . ASP B 1 132 ? -9.172 19.062 -0.18 1 96.75 132 ASP B O 1
ATOM 4317 N N . VAL B 1 133 ? -9.594 17.969 -2.1 1 96.62 133 VAL B N 1
ATOM 4318 C CA . VAL B 1 133 ? -9.164 19.109 -2.912 1 96.62 133 VAL B CA 1
ATOM 4319 C C . VAL B 1 133 ? -10.117 20.281 -2.713 1 96.62 133 VAL B C 1
ATOM 4321 O O . VAL B 1 133 ? -9.688 21.422 -2.512 1 96.62 133 VAL B O 1
ATOM 4324 N N . ALA B 1 134 ? -11.414 19.984 -2.762 1 95.31 134 ALA B N 1
ATOM 4325 C CA . ALA B 1 134 ? -12.414 21.031 -2.572 1 95.31 134 ALA B CA 1
ATOM 4326 C C . ALA B 1 134 ? -12.25 21.703 -1.22 1 95.31 134 ALA B C 1
ATOM 4328 O O . ALA B 1 134 ? -12.289 22.938 -1.13 1 95.31 134 ALA B O 1
ATOM 4329 N N . SER B 1 135 ? -12.031 20.891 -0.211 1 96 135 SER B N 1
ATOM 4330 C CA . SER B 1 135 ? -11.828 21.422 1.134 1 96 135 SER B CA 1
ATOM 4331 C C . SER B 1 135 ? -10.578 22.297 1.202 1 96 135 SER B C 1
ATOM 4333 O O . SER B 1 135 ? -10.617 23.391 1.757 1 96 135 SER B O 1
ATOM 4335 N N . ALA B 1 136 ? -9.516 21.828 0.616 1 96.5 136 ALA B N 1
ATOM 4336 C CA . ALA B 1 136 ? -8.266 22.594 0.618 1 96.5 136 ALA B CA 1
ATOM 4337 C C . ALA B 1 136 ? -8.406 23.891 -0.16 1 96.5 136 ALA B C 1
ATOM 4339 O O . ALA B 1 136 ? -7.832 24.922 0.221 1 96.5 136 ALA B O 1
ATOM 4340 N N . GLN B 1 137 ? -9.133 23.844 -1.223 1 95.56 137 GLN B N 1
ATOM 4341 C CA . GLN B 1 137 ? -9.43 25.047 -1.987 1 95.56 137 GLN B CA 1
ATOM 4342 C C . GLN B 1 137 ? -10.156 26.078 -1.13 1 95.56 137 GLN B C 1
ATOM 4344 O O . GLN B 1 137 ? -9.828 27.266 -1.157 1 95.56 137 GLN B O 1
ATOM 4349 N N . GLY B 1 138 ? -11.133 25.578 -0.429 1 94.62 138 GLY B N 1
ATOM 4350 C CA . GLY B 1 138 ? -11.859 26.438 0.477 1 94.62 138 GLY B CA 1
ATOM 4351 C C . GLY B 1 138 ? -10.984 27.031 1.565 1 94.62 138 GLY B C 1
ATOM 4352 O O . GLY B 1 138 ? -11.117 28.219 1.896 1 94.62 138 GLY B O 1
ATOM 4353 N N . ASP B 1 139 ? -10.125 26.234 2.061 1 95.31 139 ASP B N 1
ATOM 4354 C CA . ASP B 1 139 ? -9.211 26.688 3.105 1 95.31 139 ASP B CA 1
ATOM 4355 C C . ASP B 1 139 ? -8.305 27.812 2.592 1 95.31 139 ASP B C 1
ATOM 4357 O O . ASP B 1 139 ? -8.055 28.797 3.295 1 95.31 139 ASP B O 1
ATOM 4361 N N . LEU B 1 140 ? -7.754 27.625 1.407 1 95.62 140 LEU B N 1
ATOM 4362 C CA . LEU B 1 140 ? -6.891 28.641 0.821 1 95.62 140 LEU B CA 1
ATOM 4363 C C . LEU B 1 140 ? -7.656 29.938 0.593 1 95.62 140 LEU B C 1
ATOM 4365 O O . LEU B 1 140 ? -7.152 31.031 0.896 1 95.62 140 LEU B O 1
ATOM 4369 N N . LEU B 1 141 ? -8.867 29.828 0.106 1 95.44 141 LEU B N 1
ATOM 4370 C CA . LEU B 1 141 ? -9.695 31.016 -0.129 1 95.44 141 LEU B CA 1
ATOM 4371 C C . LEU B 1 141 ? -9.977 31.75 1.177 1 95.44 141 LEU B C 1
ATOM 4373 O O . LEU B 1 141 ? -9.883 32.969 1.235 1 95.44 141 LEU B O 1
ATOM 4377 N N . LEU B 1 142 ? -10.266 30.984 2.199 1 95 142 LEU B N 1
ATOM 4378 C CA . LEU B 1 142 ? -10.539 31.578 3.502 1 95 142 LEU B CA 1
ATOM 4379 C C . LEU B 1 142 ? -9.297 32.281 4.059 1 95 142 LEU B C 1
ATOM 4381 O O . LEU B 1 142 ? -9.383 33.344 4.637 1 95 142 LEU B O 1
ATOM 4385 N N . ALA B 1 143 ? -8.18 31.641 3.879 1 95.62 143 ALA B N 1
ATOM 4386 C CA . ALA B 1 143 ? -6.926 32.219 4.344 1 95.62 143 ALA B CA 1
ATOM 4387 C C . ALA B 1 143 ? -6.625 33.531 3.617 1 95.62 143 ALA B C 1
ATOM 4389 O O . ALA B 1 143 ? -6.199 34.5 4.234 1 95.62 143 ALA B O 1
ATOM 4390 N N . LYS B 1 144 ? -6.844 33.594 2.348 1 96.5 144 LYS B N 1
ATOM 4391 C CA . LYS B 1 144 ? -6.637 34.812 1.558 1 96.5 144 LYS B CA 1
ATOM 4392 C C . LYS B 1 144 ? -7.602 35.906 1.984 1 96.5 144 LYS B C 1
ATOM 4394 O O . LYS B 1 144 ? -7.207 37.094 2.104 1 96.5 144 LYS B O 1
ATOM 4399 N N . ASN B 1 145 ? -8.852 35.531 2.223 1 96.12 145 ASN B N 1
ATOM 4400 C CA . ASN B 1 145 ? -9.844 36.5 2.699 1 96.12 145 ASN B CA 1
ATOM 4401 C C . ASN B 1 145 ? -9.461 37.094 4.059 1 96.12 145 ASN B C 1
ATOM 4403 O O . ASN B 1 145 ? -9.648 38.281 4.309 1 96.12 145 ASN B O 1
ATOM 4407 N N . LYS B 1 146 ? -8.945 36.188 4.914 1 95.12 146 LYS B N 1
ATOM 4408 C CA . LYS B 1 146 ? -8.508 36.625 6.234 1 95.12 146 LYS B CA 1
ATOM 4409 C C . LYS B 1 146 ? -7.418 37.688 6.121 1 95.12 146 LYS B C 1
ATOM 4411 O O . LYS B 1 146 ? -7.473 38.719 6.801 1 95.12 146 LYS B O 1
ATOM 4416 N N . LEU B 1 147 ? -6.461 37.469 5.234 1 95.19 147 LEU B N 1
ATOM 4417 C CA . LEU B 1 147 ? -5.383 38.438 5.023 1 95.19 147 LEU B CA 1
ATOM 4418 C C . LEU B 1 147 ? -5.926 39.719 4.457 1 95.19 147 LEU B C 1
ATOM 4420 O O . LEU B 1 147 ? -5.516 40.812 4.883 1 95.19 147 LEU B O 1
ATOM 4424 N N . GLU B 1 148 ? -6.824 39.656 3.545 1 96.25 148 GLU B N 1
ATOM 4425 C CA . GLU B 1 148 ? -7.418 40.844 2.934 1 96.25 148 GLU B CA 1
ATOM 4426 C C . GLU B 1 148 ? -8.133 41.688 3.973 1 96.25 148 GLU B C 1
ATOM 4428 O O . GLU B 1 148 ? -7.938 42.906 4.023 1 96.25 148 GLU B O 1
ATOM 4433 N N . GLU B 1 149 ? -8.914 41.031 4.789 1 94.38 149 GLU B N 1
ATOM 4434 C CA . GLU B 1 149 ? -9.617 41.75 5.844 1 94.38 149 GLU B CA 1
ATOM 4435 C C . GLU B 1 149 ? -8.648 42.312 6.891 1 94.38 149 GLU B C 1
ATOM 4437 O O . GLU B 1 149 ? -8.867 43.375 7.441 1 94.38 149 GLU B O 1
ATOM 4442 N N . GLY B 1 150 ? -7.66 41.5 7.172 1 93.75 150 GLY B N 1
ATOM 4443 C CA . GLY B 1 150 ? -6.621 42 8.07 1 93.75 150 GLY B CA 1
ATOM 4444 C C . GLY B 1 150 ? -5.91 43.219 7.566 1 93.75 150 GLY B C 1
ATOM 4445 O O . GLY B 1 150 ? -5.598 44.125 8.344 1 93.75 150 GLY B O 1
ATOM 4446 N N . ASN B 1 151 ? -5.656 43.344 6.301 1 95.38 151 ASN B N 1
ATOM 4447 C CA . ASN B 1 151 ? -5.035 44.5 5.691 1 95.38 151 ASN B CA 1
ATOM 4448 C C . ASN B 1 151 ? -5.91 45.75 5.836 1 95.38 151 ASN B C 1
ATOM 4450 O O . ASN B 1 151 ? -5.406 46.844 6.035 1 95.38 151 ASN B O 1
ATOM 4454 N N . LYS B 1 152 ? -7.203 45.562 5.723 1 94.5 152 LYS B N 1
ATOM 4455 C CA . LYS B 1 152 ? -8.117 46.688 5.957 1 94.5 152 LYS B CA 1
ATOM 4456 C C . LYS B 1 152 ? -8.023 47.188 7.395 1 94.5 152 LYS B C 1
ATOM 4458 O O . LYS B 1 152 ? -8.016 48.406 7.641 1 94.5 152 LYS B O 1
ATOM 4463 N N . LEU B 1 153 ? -7.949 46.219 8.266 1 93 153 LEU B N 1
ATOM 4464 C CA . LEU B 1 153 ? -7.832 46.562 9.68 1 93 153 LEU B CA 1
ATOM 4465 C C . LEU B 1 153 ? -6.527 47.312 9.945 1 93 153 LEU B C 1
ATOM 4467 O O . LEU B 1 153 ? -6.5 48.25 10.75 1 93 153 LEU B O 1
ATOM 4471 N N . LEU B 1 154 ? -5.445 46.812 9.328 1 93.94 154 LEU B N 1
ATOM 4472 C CA . LEU B 1 154 ? -4.16 47.5 9.477 1 93.94 154 LEU B CA 1
ATOM 4473 C C . LEU B 1 154 ? -4.258 48.969 9.047 1 93.94 154 LEU B C 1
ATOM 4475 O O . LEU B 1 154 ? -3.77 49.844 9.75 1 93.94 154 LEU B O 1
ATOM 4479 N N . LYS B 1 155 ? -4.918 49.281 7.938 1 95.12 155 LYS B N 1
ATOM 4480 C CA . LYS B 1 155 ? -5.074 50.656 7.438 1 95.12 155 LYS B CA 1
ATOM 4481 C C . LYS B 1 155 ? -5.84 51.5 8.438 1 95.12 155 LYS B C 1
ATOM 4483 O O . LYS B 1 155 ? -5.48 52.656 8.672 1 95.12 155 LYS B O 1
ATOM 4488 N N . ILE B 1 156 ? -6.836 50.906 9.023 1 93.06 156 ILE B N 1
ATOM 4489 C CA . ILE B 1 156 ? -7.656 51.625 9.992 1 93.06 156 ILE B CA 1
ATOM 4490 C C . ILE B 1 156 ? -6.824 51.938 11.234 1 93.06 156 ILE B C 1
ATOM 4492 O O . ILE B 1 156 ? -6.832 53.094 11.711 1 93.06 156 ILE B O 1
ATOM 4496 N N . ILE B 1 157 ? -6.117 50.938 11.727 1 91.25 157 ILE B N 1
ATOM 4497 C CA . ILE B 1 157 ? -5.328 51.094 12.938 1 91.25 157 ILE B CA 1
ATOM 4498 C C . ILE B 1 157 ? -4.184 52.094 12.68 1 91.25 157 ILE B C 1
ATOM 4500 O O . ILE B 1 157 ? -3.852 52.906 13.547 1 91.25 157 ILE B O 1
ATOM 4504 N N . GLU B 1 158 ? -3.602 52.062 11.508 1 93.19 158 GLU B N 1
ATOM 4505 C CA . GLU B 1 158 ? -2.537 53 11.141 1 93.19 158 GLU B CA 1
ATOM 4506 C C . GLU B 1 158 ? -3.045 54.438 11.117 1 93.19 158 GLU B C 1
ATOM 4508 O O . GLU B 1 158 ? -2.361 55.344 11.578 1 93.19 158 GLU B O 1
ATOM 4513 N N . LYS B 1 159 ? -4.191 54.625 10.562 1 93.12 159 LYS B N 1
ATOM 4514 C CA . LYS B 1 159 ? -4.793 55.969 10.523 1 93.12 159 LYS B CA 1
ATOM 4515 C C . LYS B 1 159 ? -5.062 56.5 11.93 1 93.12 159 LYS B C 1
ATOM 4517 O O . LYS B 1 159 ? -4.844 57.656 12.203 1 93.12 159 LYS B O 1
ATOM 4522 N N . ARG B 1 160 ? -5.469 55.688 12.812 1 91.25 160 ARG B N 1
ATOM 4523 C CA . ARG B 1 160 ? -5.754 56.062 14.188 1 91.25 160 ARG B CA 1
ATOM 4524 C C . ARG B 1 160 ? -4.465 56.375 14.945 1 91.25 160 ARG B C 1
ATOM 4526 O O . ARG B 1 160 ? -4.441 57.25 15.812 1 91.25 160 ARG B O 1
ATOM 4533 N N . TYR B 1 161 ? -3.445 55.625 14.68 1 90.31 161 TYR B N 1
ATOM 4534 C CA . TYR B 1 161 ? -2.145 55.875 15.289 1 90.31 161 TYR B CA 1
ATOM 4535 C C . TYR B 1 161 ? -1.602 57.25 14.867 1 90.31 161 TYR B C 1
ATOM 4537 O O . TYR B 1 161 ? -1.094 58 15.703 1 90.31 161 TYR B O 1
ATOM 4545 N N . GLN B 1 162 ? -1.754 57.531 13.586 1 91.44 162 GLN B N 1
ATOM 4546 C CA . GLN B 1 162 ? -1.307 58.844 13.07 1 91.44 162 GLN B CA 1
ATOM 4547 C C . GLN B 1 162 ? -2.078 59.969 13.711 1 91.44 162 GLN B C 1
ATOM 4549 O O . GLN B 1 162 ? -1.535 61.062 13.906 1 91.44 162 GLN B O 1
ATOM 4554 N N . ALA B 1 163 ? -3.287 59.656 14.125 1 91.06 163 ALA B N 1
ATOM 4555 C CA . ALA B 1 163 ? -4.133 60.656 14.773 1 91.06 163 ALA B CA 1
ATOM 4556 C C . ALA B 1 163 ? -3.893 60.688 16.281 1 91.06 163 ALA B C 1
ATOM 4558 O O . ALA B 1 163 ? -4.516 61.469 17 1 91.06 163 ALA B O 1
ATOM 4559 N N . GLY B 1 164 ? -3.014 59.812 16.828 1 86.56 164 GLY B N 1
ATOM 4560 C CA . GLY B 1 164 ? -2.648 59.781 18.234 1 86.56 164 GLY B CA 1
ATOM 4561 C C . GLY B 1 164 ? -3.682 59.062 19.109 1 86.56 164 GLY B C 1
ATOM 4562 O O . GLY B 1 164 ? -3.691 59.25 20.328 1 86.56 164 GLY B O 1
ATOM 4563 N N . LYS B 1 165 ? -4.527 58.344 18.422 1 84.19 165 LYS B N 1
ATOM 4564 C CA . LYS B 1 165 ? -5.648 57.75 19.156 1 84.19 165 LYS B CA 1
ATOM 4565 C C . LYS B 1 165 ? -5.312 56.344 19.625 1 84.19 165 LYS B C 1
ATOM 4567 O O . LYS B 1 165 ? -6.004 55.781 20.484 1 84.19 165 LYS B O 1
ATOM 4572 N N . VAL B 1 166 ? -4.344 55.75 19.031 1 84.44 166 VAL B N 1
ATOM 4573 C CA . VAL B 1 166 ? -3.941 54.406 19.453 1 84.44 166 VAL B CA 1
ATOM 4574 C C . VAL B 1 166 ? -2.426 54.344 19.609 1 84.44 166 VAL B C 1
ATOM 4576 O O . VAL B 1 166 ? -1.716 55.281 19.203 1 84.44 166 VAL B O 1
ATOM 4579 N N . LYS B 1 167 ? -1.995 53.375 20.328 1 81.56 167 LYS B N 1
ATOM 4580 C CA . LYS B 1 167 ? -0.571 53.219 20.609 1 81.56 167 LYS B CA 1
ATOM 4581 C C . LYS B 1 167 ? 0.14 52.5 19.469 1 81.56 167 LYS B C 1
ATOM 4583 O O . LYS B 1 167 ? -0.5 51.812 18.672 1 81.56 167 LYS B O 1
ATOM 4588 N N . SER B 1 168 ? 1.49 52.719 19.422 1 82.38 168 SER B N 1
ATOM 4589 C CA . SER B 1 168 ? 2.312 52.062 18.406 1 82.38 168 SER B CA 1
ATOM 4590 C C . SER B 1 168 ? 2.254 50.562 18.516 1 82.38 168 SER B C 1
ATOM 4592 O O . SER B 1 168 ? 2.387 49.844 17.516 1 82.38 168 SER B O 1
ATOM 4594 N N . ILE B 1 169 ? 1.921 50.062 19.672 1 76.62 169 ILE B N 1
ATOM 4595 C CA . ILE B 1 169 ? 1.882 48.625 19.938 1 76.62 169 ILE B CA 1
ATOM 4596 C C . ILE B 1 169 ? 0.724 48 19.172 1 76.62 169 ILE B C 1
ATOM 4598 O O . ILE B 1 169 ? 0.824 46.844 18.734 1 76.62 169 ILE B O 1
ATOM 4602 N N . ASP B 1 170 ? -0.309 48.781 18.953 1 82.25 170 ASP B N 1
ATOM 4603 C CA . ASP B 1 170 ? -1.471 48.281 18.234 1 82.25 170 ASP B CA 1
ATOM 4604 C C . ASP B 1 170 ? -1.137 48.031 16.766 1 82.25 170 ASP B C 1
ATOM 4606 O O . ASP B 1 170 ? -1.557 47.031 16.188 1 82.25 170 ASP B O 1
ATOM 4610 N N . VAL B 1 171 ? -0.318 48.906 16.25 1 86.12 171 VAL B N 1
ATOM 4611 C CA . VAL B 1 171 ? 0.103 48.75 14.859 1 86.12 171 VAL B CA 1
ATOM 4612 C C . VAL B 1 171 ? 1.032 47.562 14.711 1 86.12 171 VAL B C 1
ATOM 4614 O O . VAL B 1 171 ? 0.896 46.781 13.773 1 86.12 171 VAL B O 1
ATOM 4617 N N . GLU B 1 172 ? 1.912 47.406 15.648 1 80.94 172 GLU B N 1
ATOM 4618 C CA . GLU B 1 172 ? 2.85 46.312 15.609 1 80.94 172 GLU B CA 1
ATOM 4619 C C . GLU B 1 172 ? 2.125 44.969 15.766 1 80.94 172 GLU B C 1
ATOM 4621 O O . GLU B 1 172 ? 2.504 43.969 15.148 1 80.94 172 GLU B O 1
ATOM 4626 N N . GLU B 1 173 ? 1.086 44.938 16.531 1 80.88 173 GLU B N 1
ATOM 4627 C CA . GLU B 1 173 ? 0.33 43.719 16.781 1 80.88 173 GLU B CA 1
ATOM 4628 C C . GLU B 1 173 ? -0.389 43.219 15.523 1 80.88 173 GLU B C 1
ATOM 4630 O O . GLU B 1 173 ? -0.349 42.031 15.188 1 80.88 173 GLU B O 1
ATOM 4635 N N . ILE B 1 174 ? -1.034 44.094 14.867 1 87 174 ILE B N 1
ATOM 4636 C CA . ILE B 1 174 ? -1.752 43.719 13.664 1 87 174 ILE B CA 1
ATOM 4637 C C . ILE B 1 174 ? -0.755 43.312 12.57 1 87 174 ILE B C 1
ATOM 4639 O O . ILE B 1 174 ? -1.022 42.406 11.773 1 87 174 ILE B O 1
ATOM 4643 N N . ARG B 1 175 ? 0.387 44 12.516 1 85.06 175 ARG B N 1
ATOM 4644 C CA . ARG B 1 175 ? 1.406 43.625 11.539 1 85.06 175 ARG B CA 1
ATOM 4645 C C . ARG B 1 175 ? 1.918 42.219 11.797 1 85.06 175 ARG B C 1
ATOM 4647 O O . ARG B 1 175 ? 2.105 41.438 10.852 1 85.06 175 ARG B O 1
ATOM 4654 N N . ALA B 1 176 ? 2.084 41.906 13.039 1 80 176 ALA B N 1
ATOM 4655 C CA . ALA B 1 176 ? 2.512 40.562 13.406 1 80 176 ALA B CA 1
ATOM 4656 C C . ALA B 1 176 ? 1.462 39.531 13.008 1 80 176 ALA B C 1
ATOM 4658 O O . ALA B 1 176 ? 1.801 38.438 12.523 1 80 176 ALA B O 1
ATOM 4659 N N . THR B 1 177 ? 0.243 39.844 13.227 1 82.94 177 THR B N 1
ATOM 4660 C CA . THR B 1 177 ? -0.854 38.969 12.859 1 82.94 177 THR B CA 1
ATOM 4661 C C . THR B 1 177 ? -0.896 38.719 11.352 1 82.94 177 THR B C 1
ATOM 4663 O O . THR B 1 177 ? -1.131 37.625 10.891 1 82.94 177 THR B O 1
ATOM 4666 N N . LEU B 1 178 ? -0.642 39.781 10.625 1 88.75 178 LEU B N 1
ATOM 4667 C CA . LEU B 1 178 ? -0.68 39.688 9.164 1 88.75 178 LEU B CA 1
ATOM 4668 C C . LEU B 1 178 ? 0.448 38.812 8.656 1 88.75 178 LEU B C 1
ATOM 4670 O O . LEU B 1 178 ? 0.282 38.094 7.664 1 88.75 178 LEU B O 1
ATOM 4674 N N . VAL B 1 179 ? 1.585 38.844 9.336 1 83.94 179 VAL B N 1
ATOM 4675 C CA . VAL B 1 179 ? 2.684 37.969 8.961 1 83.94 179 VAL B CA 1
ATOM 4676 C C . VAL B 1 179 ? 2.275 36.5 9.188 1 83.94 179 VAL B C 1
ATOM 4678 O O . VAL B 1 179 ? 2.559 35.625 8.359 1 83.94 179 VAL B O 1
ATOM 4681 N N . THR B 1 180 ? 1.608 36.25 10.32 1 82.25 180 THR B N 1
ATOM 4682 C CA . THR B 1 180 ? 1.103 34.906 10.609 1 82.25 180 THR B CA 1
ATOM 4683 C C . THR B 1 180 ? 0.075 34.469 9.57 1 82.25 180 THR B C 1
ATOM 4685 O O . THR B 1 180 ? 0.036 33.312 9.172 1 82.25 180 THR B O 1
ATOM 4688 N N . ASP B 1 181 ? -0.718 35.375 9.156 1 89.19 181 ASP B N 1
ATOM 4689 C CA . ASP B 1 181 ? -1.729 35.094 8.148 1 89.19 181 ASP B CA 1
ATOM 4690 C C . ASP B 1 181 ? -1.083 34.75 6.809 1 89.19 181 ASP B C 1
ATOM 4692 O O . ASP B 1 181 ? -1.558 33.844 6.094 1 89.19 181 ASP B O 1
ATOM 4696 N N . LYS B 1 182 ? -0.033 35.469 6.496 1 89.25 182 LYS B N 1
ATOM 4697 C CA . LYS B 1 182 ? 0.691 35.156 5.27 1 89.25 182 LYS B CA 1
ATOM 4698 C C . LYS B 1 182 ? 1.291 33.75 5.32 1 89.25 182 LYS B C 1
ATOM 4700 O O . LYS B 1 182 ? 1.257 33.031 4.332 1 89.25 182 LYS B O 1
ATOM 4705 N N . ALA B 1 183 ? 1.803 33.406 6.457 1 83.75 183 ALA B N 1
ATOM 4706 C CA . ALA B 1 183 ? 2.318 32.062 6.648 1 83.75 183 ALA B CA 1
ATOM 4707 C C . ALA B 1 183 ? 1.205 31.016 6.516 1 83.75 183 ALA B C 1
ATOM 4709 O O . ALA B 1 183 ? 1.425 29.922 5.992 1 83.75 183 ALA B O 1
ATOM 4710 N N . GLY B 1 184 ? 0.07 31.359 7.047 1 87.69 184 GLY B N 1
ATOM 4711 C CA . GLY B 1 184 ? -1.081 30.484 6.93 1 87.69 184 GLY B CA 1
ATOM 4712 C C . GLY B 1 184 ? -1.493 30.234 5.492 1 87.69 184 GLY B C 1
ATOM 4713 O O . GLY B 1 184 ? -1.9 29.125 5.145 1 87.69 184 GLY B O 1
ATOM 4714 N N . ILE B 1 185 ? -1.386 31.219 4.652 1 92.5 185 ILE B N 1
ATOM 4715 C CA . ILE B 1 185 ? -1.704 31.094 3.234 1 92.5 185 ILE B CA 1
ATOM 4716 C C . ILE B 1 185 ? -0.73 30.109 2.576 1 92.5 185 ILE B C 1
ATOM 4718 O O . ILE B 1 185 ? -1.137 29.25 1.786 1 92.5 185 ILE B O 1
ATOM 4722 N N . LEU B 1 186 ? 0.52 30.234 2.902 1 87.31 186 LEU B N 1
ATOM 4723 C CA . LEU B 1 186 ? 1.52 29.328 2.355 1 87.31 186 LEU B CA 1
ATOM 4724 C C . LEU B 1 186 ? 1.224 27.891 2.76 1 87.31 186 LEU B C 1
ATOM 4726 O O . LEU B 1 186 ? 1.359 26.969 1.947 1 87.31 186 LEU B O 1
ATOM 4730 N N . SER B 1 187 ? 0.825 27.688 4.02 1 88.31 187 SER B N 1
ATOM 4731 C CA . SER B 1 187 ? 0.468 26.344 4.5 1 88.31 187 SER B CA 1
ATOM 4732 C C . SER B 1 187 ? -0.742 25.797 3.754 1 88.31 187 SER B C 1
ATOM 4734 O O . SER B 1 187 ? -0.758 24.625 3.365 1 88.31 187 SER B O 1
ATOM 4736 N N . ALA B 1 188 ? -1.718 26.641 3.559 1 93.75 188 ALA B N 1
ATOM 4737 C CA . ALA B 1 188 ? -2.916 26.234 2.832 1 93.75 188 ALA B CA 1
ATOM 4738 C C . ALA B 1 188 ? -2.592 25.906 1.377 1 93.75 188 ALA B C 1
ATOM 4740 O O . ALA B 1 188 ? -3.166 24.984 0.797 1 93.75 188 ALA B O 1
ATOM 4741 N N . GLN B 1 189 ? -1.701 26.672 0.823 1 92.25 189 GLN B N 1
ATOM 4742 C CA . GLN B 1 189 ? -1.266 26.422 -0.547 1 92.25 189 GLN B CA 1
ATOM 4743 C C . GLN B 1 189 ? -0.559 25.078 -0.664 1 92.25 189 GLN B C 1
ATOM 4745 O O . GLN B 1 189 ? -0.796 24.328 -1.611 1 92.25 189 GLN B O 1
ATOM 4750 N N . ALA B 1 190 ? 0.28 24.828 0.274 1 89.81 190 ALA B N 1
ATOM 4751 C CA . ALA B 1 190 ? 0.975 23.531 0.298 1 89.81 190 ALA B CA 1
ATOM 4752 C C . ALA B 1 190 ? -0.015 22.375 0.377 1 89.81 190 ALA B C 1
ATOM 4754 O O . ALA B 1 190 ? 0.134 21.375 -0.327 1 89.81 190 ALA B O 1
ATOM 4755 N N . GLN B 1 191 ? -0.978 22.516 1.185 1 94.31 191 GLN B N 1
ATOM 4756 C CA . GLN B 1 191 ? -1.984 21.469 1.351 1 94.31 191 GLN B CA 1
ATOM 4757 C C . GLN B 1 191 ? -2.789 21.281 0.069 1 94.31 191 GLN B C 1
ATOM 4759 O O . GLN B 1 191 ? -3.074 20.141 -0.325 1 94.31 191 GLN B O 1
ATOM 4764 N N . LEU B 1 192 ? -3.168 22.375 -0.542 1 94.88 192 LEU B N 1
ATOM 4765 C CA . LEU B 1 192 ? -3.928 22.297 -1.785 1 94.88 192 LEU B CA 1
ATOM 4766 C C . LEU B 1 192 ? -3.127 21.578 -2.865 1 94.88 192 LEU B C 1
ATOM 4768 O O . LEU B 1 192 ? -3.654 20.703 -3.561 1 94.88 192 LEU B O 1
ATOM 4772 N N . GLU B 1 193 ? -1.869 21.953 -2.977 1 92.12 193 GLU B N 1
ATOM 4773 C CA . GLU B 1 193 ? -1.028 21.328 -3.994 1 92.12 193 GLU B CA 1
ATOM 4774 C C . GLU B 1 193 ? -0.874 19.828 -3.738 1 92.12 193 GLU B C 1
ATOM 4776 O O . GLU B 1 193 ? -0.853 19.031 -4.68 1 92.12 193 GLU B O 1
ATOM 4781 N N . GLU B 1 194 ? -0.773 19.469 -2.498 1 93.5 194 GLU B N 1
ATOM 4782 C CA . GLU B 1 194 ? -0.684 18.062 -2.131 1 93.5 194 GLU B CA 1
ATOM 4783 C C . GLU B 1 194 ? -1.945 17.297 -2.539 1 93.5 194 GLU B C 1
ATOM 4785 O O . GLU B 1 194 ? -1.864 16.234 -3.143 1 93.5 194 GLU B O 1
ATOM 4790 N N . LYS B 1 195 ? -3.059 17.875 -2.174 1 96.75 195 LYS B N 1
ATOM 4791 C CA . LYS B 1 195 ? -4.324 17.219 -2.479 1 96.75 195 LYS B CA 1
ATOM 4792 C C . LYS B 1 195 ? -4.582 17.188 -3.982 1 96.75 195 LYS B C 1
ATOM 4794 O O . LYS B 1 195 ? -5.129 16.219 -4.504 1 96.75 195 LYS B O 1
ATOM 4799 N N . ARG B 1 196 ? -4.188 18.234 -4.684 1 95.25 196 ARG B N 1
ATOM 4800 C CA . ARG B 1 196 ? -4.34 18.281 -6.133 1 95.25 196 ARG B CA 1
ATOM 4801 C C . ARG B 1 196 ? -3.518 17.188 -6.809 1 95.25 196 ARG B C 1
ATOM 4803 O O . ARG B 1 196 ? -3.971 16.562 -7.77 1 95.25 196 ARG B O 1
ATOM 4810 N N . ALA B 1 197 ? -2.352 17.016 -6.324 1 93.5 197 ALA B N 1
ATOM 4811 C CA . ALA B 1 197 ? -1.501 15.953 -6.875 1 93.5 197 ALA B CA 1
ATOM 4812 C C . ALA B 1 197 ? -2.131 14.578 -6.676 1 93.5 197 ALA B C 1
ATOM 4814 O O . ALA B 1 197 ? -2.033 13.711 -7.547 1 93.5 197 ALA B O 1
ATOM 4815 N N . GLU B 1 198 ? -2.76 14.406 -5.566 1 95.94 198 GLU B N 1
ATOM 4816 C CA . GLU B 1 198 ? -3.426 13.141 -5.285 1 95.94 198 GLU B CA 1
ATOM 4817 C C . GLU B 1 198 ? -4.566 12.883 -6.262 1 95.94 198 GLU B C 1
ATOM 4819 O O . GLU B 1 198 ? -4.688 11.789 -6.812 1 95.94 198 GLU B O 1
ATOM 4824 N N . LEU B 1 199 ? -5.391 13.938 -6.449 1 96.88 199 LEU B N 1
ATOM 4825 C CA . LEU B 1 199 ? -6.48 13.805 -7.406 1 96.88 199 LEU B CA 1
ATOM 4826 C C . LEU B 1 199 ? -5.945 13.641 -8.82 1 96.88 199 LEU B C 1
ATOM 4828 O O . LEU B 1 199 ? -6.453 12.82 -9.594 1 96.88 199 LEU B O 1
ATOM 4832 N N . GLY B 1 200 ? -4.953 14.406 -9.133 1 95.25 200 GLY B N 1
ATOM 4833 C CA . GLY B 1 200 ? -4.344 14.305 -10.445 1 95.25 200 GLY B CA 1
ATOM 4834 C C . GLY B 1 200 ? -3.838 12.906 -10.758 1 95.25 200 GLY B C 1
ATOM 4835 O O . GLY B 1 200 ? -3.99 12.422 -11.883 1 95.25 200 GLY B O 1
ATOM 4836 N N . ALA B 1 201 ? -3.262 12.258 -9.758 1 94.75 201 ALA B N 1
ATOM 4837 C CA . ALA B 1 201 ? -2.762 10.898 -9.93 1 94.75 201 ALA B CA 1
ATOM 4838 C C . ALA B 1 201 ? -3.906 9.922 -10.188 1 94.75 201 ALA B C 1
ATOM 4840 O O . ALA B 1 201 ? -3.758 8.969 -10.953 1 94.75 201 ALA B O 1
ATOM 4841 N N . LEU B 1 202 ? -4.996 10.172 -9.57 1 95.94 202 LEU B N 1
ATOM 4842 C CA . LEU B 1 202 ? -6.141 9.273 -9.68 1 95.94 202 LEU B CA 1
ATOM 4843 C C . LEU B 1 202 ? -6.812 9.406 -11.039 1 95.94 202 LEU B C 1
ATOM 4845 O O . LEU B 1 202 ? -7.238 8.414 -11.625 1 95.94 202 LEU B O 1
ATOM 4849 N N . ILE B 1 203 ? -6.867 10.609 -11.578 1 95.81 203 ILE B N 1
ATOM 4850 C CA . ILE B 1 203 ? -7.609 10.828 -12.812 1 95.81 203 ILE B CA 1
ATOM 4851 C C . ILE B 1 203 ? -6.637 11.008 -13.977 1 95.81 203 ILE B C 1
ATOM 4853 O O . ILE B 1 203 ? -7.051 11.25 -15.117 1 95.81 203 ILE B O 1
ATOM 4857 N N . ASN B 1 204 ? -5.355 10.945 -13.711 1 91.12 204 ASN B N 1
ATOM 4858 C CA . ASN B 1 204 ? -4.277 11.016 -14.688 1 91.12 204 ASN B CA 1
ATOM 4859 C C . ASN B 1 204 ? -4.281 12.344 -15.438 1 91.12 204 ASN B C 1
ATOM 4861 O O . ASN B 1 204 ? -4.113 12.383 -16.656 1 91.12 204 ASN B O 1
ATOM 4865 N N . GLN B 1 205 ? -4.66 13.359 -14.742 1 90 205 GLN B N 1
ATOM 4866 C CA . GLN B 1 205 ? -4.68 14.742 -15.227 1 90 205 GLN B CA 1
ATOM 4867 C C . GLN B 1 205 ? -4.664 15.734 -14.07 1 90 205 GLN B C 1
ATOM 4869 O O . GLN B 1 205 ? -5.41 15.578 -13.102 1 90 205 GLN B O 1
ATOM 4874 N N . MET B 1 206 ? -3.811 16.734 -14.234 1 89.19 206 MET B N 1
ATOM 4875 C CA . MET B 1 206 ? -3.738 17.734 -13.164 1 89.19 206 MET B CA 1
ATOM 4876 C C . MET B 1 206 ? -4.914 18.703 -13.242 1 89.19 206 MET B C 1
ATOM 4878 O O . MET B 1 206 ? -4.992 19.516 -14.164 1 89.19 206 MET B O 1
ATOM 4882 N N . PRO B 1 207 ? -5.738 18.547 -12.234 1 90.81 207 PRO B N 1
ATOM 4883 C CA . PRO B 1 207 ? -6.859 19.484 -12.266 1 90.81 207 PRO B CA 1
ATOM 4884 C C . PRO B 1 207 ? -6.484 20.875 -11.75 1 90.81 207 PRO B C 1
ATOM 4886 O O . PRO B 1 207 ? -5.652 21 -10.852 1 90.81 207 PRO B O 1
ATOM 4889 N N . GLU B 1 208 ? -7.043 21.922 -12.328 1 87.06 208 GLU B N 1
ATOM 4890 C CA . GLU B 1 208 ? -6.801 23.266 -11.82 1 87.06 208 GLU B CA 1
ATOM 4891 C C . GLU B 1 208 ? -7.707 23.578 -10.633 1 87.06 208 GLU B C 1
ATOM 4893 O O . GLU B 1 208 ? -7.23 23.984 -9.57 1 87.06 208 GLU B O 1
ATOM 4898 N N . HIS B 1 209 ? -9.016 23.391 -10.836 1 91.31 209 HIS B N 1
ATOM 4899 C CA . HIS B 1 209 ? -10 23.609 -9.789 1 91.31 209 HIS B CA 1
ATOM 4900 C C . HIS B 1 209 ? -11.078 22.531 -9.812 1 91.31 209 HIS B C 1
ATOM 4902 O O . HIS B 1 209 ? -11.25 21.844 -10.82 1 91.31 209 HIS B O 1
ATOM 4908 N N . VAL B 1 210 ? -11.609 22.328 -8.586 1 93.19 210 VAL B N 1
ATOM 4909 C CA . VAL B 1 210 ? -12.75 21.438 -8.477 1 93.19 210 VAL B CA 1
ATOM 4910 C C . VAL B 1 210 ? -13.961 22.188 -7.941 1 93.19 210 VAL B C 1
ATOM 4912 O O . VAL B 1 210 ? -13.828 23.312 -7.43 1 93.19 210 VAL B O 1
ATOM 4915 N N . ASP B 1 211 ? -15.141 21.578 -8.164 1 90.12 211 ASP B N 1
ATOM 4916 C CA . ASP B 1 211 ? -16.344 22.188 -7.613 1 90.12 211 ASP B CA 1
ATOM 4917 C C . ASP B 1 211 ? -16.328 22.156 -6.086 1 90.12 211 ASP B C 1
ATOM 4919 O O . ASP B 1 211 ? -15.883 21.172 -5.488 1 90.12 211 ASP B O 1
ATOM 4923 N N . GLN B 1 212 ? -16.75 23.266 -5.527 1 88.25 212 GLN B N 1
ATOM 4924 C CA . GLN B 1 212 ? -16.781 23.359 -4.07 1 88.25 212 GLN B CA 1
ATOM 4925 C C . GLN B 1 212 ? -18.219 23.297 -3.557 1 88.25 212 GLN B C 1
ATOM 4927 O O . GLN B 1 212 ? -19.172 23.594 -4.293 1 88.25 212 GLN B O 1
ATOM 4932 N N . ILE B 1 213 ? -18.344 22.875 -2.332 1 83.56 213 ILE B N 1
ATOM 4933 C CA . ILE B 1 213 ? -19.656 22.844 -1.684 1 83.56 213 ILE B CA 1
ATOM 4934 C C . ILE B 1 213 ? -20.031 24.234 -1.194 1 83.56 213 ILE B C 1
ATOM 4936 O O . ILE B 1 213 ? -19.203 24.938 -0.584 1 83.56 213 ILE B O 1
ATOM 4940 N N . ARG B 1 214 ? -21.25 24.672 -1.512 1 78.38 214 ARG B N 1
ATOM 4941 C CA . ARG B 1 214 ? -21.719 25.984 -1.089 1 78.38 214 ARG B CA 1
ATOM 4942 C C . ARG B 1 214 ? -22.078 25.984 0.393 1 78.38 214 ARG B C 1
ATOM 4944 O O . ARG B 1 214 ? -22.656 25.031 0.897 1 78.38 214 ARG B O 1
ATOM 4951 N N . THR B 1 215 ? -21.703 27.016 1.09 1 74.69 215 THR B N 1
ATOM 4952 C CA . THR B 1 215 ? -21.969 27.109 2.523 1 74.69 215 THR B CA 1
ATOM 4953 C C . THR B 1 215 ? -23.141 28.031 2.807 1 74.69 215 THR B C 1
ATOM 4955 O O . THR B 1 215 ? -23.578 28.156 3.951 1 74.69 215 THR B O 1
ATOM 4958 N N . ASP B 1 216 ? -23.688 28.75 1.865 1 75 216 ASP B N 1
ATOM 4959 C CA . ASP B 1 216 ? -24.703 29.781 2.098 1 75 216 ASP B CA 1
ATOM 4960 C C . ASP B 1 216 ? -26.078 29.172 2.305 1 75 216 ASP B C 1
ATOM 4962 O O . ASP B 1 216 ? -26.922 29.75 2.984 1 75 216 ASP B O 1
ATOM 4966 N N . ASN B 1 217 ? -26.391 28.078 1.67 1 78.06 217 ASN B N 1
ATOM 4967 C CA . ASN B 1 217 ? -27.688 27.406 1.837 1 78.06 217 ASN B CA 1
ATOM 4968 C C . ASN B 1 217 ? -27.516 25.984 2.346 1 78.06 217 ASN B C 1
ATOM 4970 O O . ASN B 1 217 ? -27.344 25.047 1.555 1 78.06 217 ASN B O 1
ATOM 4974 N N . LEU B 1 218 ? -27.594 25.984 3.775 1 84.88 218 LEU B N 1
ATOM 4975 C CA . LEU B 1 218 ? -27.359 24.672 4.387 1 84.88 218 LEU B CA 1
ATOM 4976 C C . LEU B 1 218 ? -28.672 23.891 4.484 1 84.88 218 LEU B C 1
ATOM 4978 O O . LEU B 1 218 ? -29.5 24.156 5.359 1 84.88 218 LEU B O 1
ATOM 4982 N N . ILE B 1 219 ? -28.938 23.047 3.518 1 82.62 219 ILE B N 1
ATOM 4983 C CA . ILE B 1 219 ? -30.047 22.094 3.523 1 82.62 219 ILE B CA 1
ATOM 4984 C C . ILE B 1 219 ? -29.516 20.672 3.539 1 82.62 219 ILE B C 1
ATOM 4986 O O . ILE B 1 219 ? -28.625 20.328 2.746 1 82.62 219 ILE B O 1
ATOM 4990 N N . GLN B 1 220 ? -30.062 19.969 4.48 1 85.31 220 GLN B N 1
ATOM 4991 C CA . GLN B 1 220 ? -29.609 18.594 4.562 1 85.31 220 GLN B CA 1
ATOM 4992 C C . GLN B 1 220 ? -30.047 17.781 3.346 1 85.31 220 GLN B C 1
ATOM 4994 O O . GLN B 1 220 ? -31.25 17.656 3.084 1 85.31 220 GLN B O 1
ATOM 4999 N N . PRO B 1 221 ? -29.172 17.234 2.625 1 83.12 221 PRO B N 1
ATOM 5000 C CA . PRO B 1 221 ? -29.578 16.406 1.485 1 83.12 221 PRO B CA 1
ATOM 5001 C C . PRO B 1 221 ? -30.266 15.109 1.911 1 83.12 221 PRO B C 1
ATOM 5003 O O . PRO B 1 221 ? -29.906 14.516 2.932 1 83.12 221 PRO B O 1
ATOM 5006 N N . PRO B 1 222 ? -31.25 14.656 1.115 1 86 222 PRO B N 1
ATOM 5007 C CA . PRO B 1 222 ? -31.953 13.414 1.472 1 86 222 PRO B CA 1
ATOM 5008 C C . PRO B 1 222 ? -31.047 12.188 1.403 1 86 222 PRO B C 1
ATOM 5010 O O . PRO B 1 222 ? -30.125 12.141 0.584 1 86 222 PRO B O 1
ATOM 5013 N N . MET B 1 223 ? -31.359 11.273 2.305 1 88.75 223 MET B N 1
ATOM 5014 C CA . MET B 1 223 ? -30.625 10.008 2.312 1 88.75 223 MET B CA 1
ATOM 5015 C C . MET B 1 223 ? -31.297 8.992 1.388 1 88.75 223 MET B C 1
ATOM 5017 O O . MET B 1 223 ? -32.469 9.141 1.042 1 88.75 223 MET B O 1
ATOM 5021 N N . LEU B 1 224 ? -30.578 8.008 0.972 1 88.81 224 LEU B N 1
ATOM 5022 C CA . LEU B 1 224 ? -31.109 6.941 0.131 1 88.81 224 LEU B CA 1
ATOM 5023 C C . LEU B 1 224 ? -32.219 6.191 0.85 1 88.81 224 LEU B C 1
ATOM 5025 O O . LEU B 1 224 ? -33.25 5.871 0.246 1 88.81 224 LEU B O 1
ATOM 5029 N N . VAL B 1 225 ? -31.984 5.852 2.094 1 92.06 225 VAL B N 1
ATOM 5030 C CA . VAL B 1 225 ? -32.969 5.281 2.992 1 92.06 225 VAL B CA 1
ATOM 5031 C C . VAL B 1 225 ? -32.906 5.965 4.355 1 92.06 225 VAL B C 1
ATOM 5033 O O . VAL B 1 225 ? -31.859 6.535 4.711 1 92.06 225 VAL B O 1
ATOM 5036 N N . GLU B 1 226 ? -34 5.832 5.137 1 91.31 226 GLU B N 1
ATOM 5037 C CA . GLU B 1 226 ? -34.125 6.73 6.281 1 91.31 226 GLU B CA 1
ATOM 5038 C C . GLU B 1 226 ? -33.656 6.051 7.566 1 91.31 226 GLU B C 1
ATOM 5040 O O . GLU B 1 226 ? -33.094 6.699 8.445 1 91.31 226 GLU B O 1
ATOM 5045 N N . SER B 1 227 ? -33.812 4.703 7.645 1 94.38 227 SER B N 1
ATOM 5046 C CA . SER B 1 227 ? -33.562 4.066 8.93 1 94.38 227 SER B CA 1
ATOM 5047 C C . SER B 1 227 ? -32.281 3.246 8.891 1 94.38 227 SER B C 1
ATOM 5049 O O . SER B 1 227 ? -31.828 2.834 7.816 1 94.38 227 SER B O 1
ATOM 5051 N N . GLN B 1 228 ? -31.703 3.084 10.07 1 95.44 228 GLN B N 1
ATOM 5052 C CA . GLN B 1 228 ? -30.5 2.266 10.211 1 95.44 228 GLN B CA 1
ATOM 5053 C C . GLN B 1 228 ? -30.75 0.832 9.758 1 95.44 228 GLN B C 1
ATOM 5055 O O . GLN B 1 228 ? -29.906 0.22 9.109 1 95.44 228 GLN B O 1
ATOM 5060 N N . GLU B 1 229 ? -31.953 0.336 10.086 1 96.06 229 GLU B N 1
ATOM 5061 C CA . GLU B 1 229 ? -32.344 -1.026 9.711 1 96.06 229 GLU B CA 1
ATOM 5062 C C . GLU B 1 229 ? -32.375 -1.193 8.195 1 96.06 229 GLU B C 1
ATOM 5064 O O . GLU B 1 229 ? -31.938 -2.225 7.668 1 96.06 229 GLU B O 1
ATOM 5069 N N . GLN B 1 230 ? -32.844 -0.23 7.562 1 96.31 230 GLN B N 1
ATOM 5070 C CA . GLN B 1 230 ? -32.906 -0.274 6.102 1 96.31 230 GLN B CA 1
ATOM 5071 C C . GLN B 1 230 ? -31.484 -0.255 5.5 1 96.31 230 GLN B C 1
ATOM 5073 O O . GLN B 1 230 ? -31.234 -0.931 4.5 1 96.31 230 GLN B O 1
ATOM 5078 N N . TRP B 1 231 ? -30.609 0.501 6.07 1 96.56 231 TRP B N 1
ATOM 5079 C CA . TRP B 1 231 ? -29.234 0.541 5.602 1 96.56 231 TRP B CA 1
ATOM 5080 C C . TRP B 1 231 ? -28.547 -0.801 5.828 1 96.56 231 TRP B C 1
ATOM 5082 O O . TRP B 1 231 ? -27.766 -1.259 4.98 1 96.56 231 TRP B O 1
ATOM 5092 N N . LEU B 1 232 ? -28.797 -1.376 6.973 1 96.62 232 LEU B N 1
ATOM 5093 C CA . LEU B 1 232 ? -28.25 -2.695 7.254 1 96.62 232 LEU B CA 1
ATOM 5094 C C . LEU B 1 232 ? -28.719 -3.719 6.23 1 96.62 232 LEU B C 1
ATOM 5096 O O . LEU B 1 232 ? -27.938 -4.535 5.746 1 96.62 232 LEU B O 1
ATOM 5100 N N . LYS B 1 233 ? -29.984 -3.641 5.859 1 96 233 LYS B N 1
ATOM 5101 C CA . LYS B 1 233 ? -30.547 -4.547 4.859 1 96 233 LYS B CA 1
ATOM 5102 C C . LYS B 1 233 ? -29.938 -4.293 3.486 1 96 233 LYS B C 1
ATOM 5104 O O . LYS B 1 233 ? -29.609 -5.234 2.762 1 96 233 LYS B O 1
ATOM 5109 N N . LEU B 1 234 ? -29.797 -3.035 3.189 1 94.81 234 LEU B N 1
ATOM 5110 C CA . LEU B 1 234 ? -29.188 -2.656 1.923 1 94.81 234 LEU B CA 1
ATOM 5111 C C . LEU B 1 234 ? -27.766 -3.225 1.815 1 94.81 234 LEU B C 1
ATOM 5113 O O . LEU B 1 234 ? -27.391 -3.752 0.77 1 94.81 234 LEU B O 1
ATOM 5117 N N . ALA B 1 235 ? -26.922 -3.115 2.861 1 96.12 235 ALA B N 1
ATOM 5118 C CA . ALA B 1 235 ? -25.547 -3.611 2.875 1 96.12 235 ALA B CA 1
ATOM 5119 C C . ALA B 1 235 ? -25.516 -5.133 2.775 1 96.12 235 ALA B C 1
ATOM 5121 O O . ALA B 1 235 ? -24.656 -5.699 2.088 1 96.12 235 ALA B O 1
ATOM 5122 N N . LYS B 1 236 ? -26.453 -5.742 3.438 1 94.88 236 LYS B N 1
ATOM 5123 C CA . LYS B 1 236 ? -26.531 -7.203 3.414 1 94.88 236 LYS B CA 1
ATOM 5124 C C . LYS B 1 236 ? -26.828 -7.715 2.008 1 94.88 236 LYS B C 1
ATOM 5126 O O . LYS B 1 236 ? -26.297 -8.75 1.594 1 94.88 236 LYS B O 1
ATOM 5131 N N . ASP B 1 237 ? -27.609 -6.93 1.293 1 93.31 237 ASP B N 1
ATOM 5132 C CA . ASP B 1 237 ? -28.078 -7.391 -0.011 1 93.31 237 ASP B CA 1
ATOM 5133 C C . ASP B 1 237 ? -27.125 -6.961 -1.12 1 93.31 237 ASP B C 1
ATOM 5135 O O . ASP B 1 237 ? -27.047 -7.609 -2.166 1 93.31 237 ASP B O 1
ATOM 5139 N N . SER B 1 238 ? -26.375 -5.906 -0.864 1 92.5 238 SER B N 1
ATOM 5140 C CA . SER B 1 238 ? -25.766 -5.309 -2.041 1 92.5 238 SER B CA 1
ATOM 5141 C C . SER B 1 238 ? -24.266 -5.109 -1.837 1 92.5 238 SER B C 1
ATOM 5143 O O . SER B 1 238 ? -23.547 -4.762 -2.775 1 92.5 238 SER B O 1
ATOM 5145 N N . SER B 1 239 ? -23.734 -5.305 -0.643 1 95.38 239 SER B N 1
ATOM 5146 C CA . SER B 1 239 ? -22.312 -5.059 -0.403 1 95.38 239 SER B CA 1
ATOM 5147 C C . SER B 1 239 ? -21.438 -6.062 -1.152 1 95.38 239 SER B C 1
ATOM 5149 O O . SER B 1 239 ? -21.516 -7.27 -0.9 1 95.38 239 SER B O 1
ATOM 5151 N N . PRO B 1 240 ? -20.609 -5.566 -2.068 1 96.31 240 PRO B N 1
ATOM 5152 C CA . PRO B 1 240 ? -19.766 -6.5 -2.807 1 96.31 240 PRO B CA 1
ATOM 5153 C C . PRO B 1 240 ? -18.781 -7.254 -1.901 1 96.31 240 PRO B C 1
ATOM 5155 O O . PRO B 1 240 ? -18.469 -8.414 -2.164 1 96.31 240 PRO B O 1
ATOM 5158 N N . GLU B 1 241 ? -18.328 -6.621 -0.811 1 96.81 241 GLU B N 1
ATOM 5159 C CA . GLU B 1 241 ? -17.422 -7.27 0.132 1 96.81 241 GLU B CA 1
ATOM 5160 C C . GLU B 1 241 ? -18.062 -8.508 0.756 1 96.81 241 GLU B C 1
ATOM 5162 O O . GLU B 1 241 ? -17.406 -9.539 0.906 1 96.81 241 GLU B O 1
ATOM 5167 N N . LEU B 1 242 ? -19.344 -8.383 1.057 1 97.31 242 LEU B N 1
ATOM 5168 C CA . LEU B 1 242 ? -20.078 -9.492 1.66 1 97.31 242 LEU B CA 1
ATOM 5169 C C . LEU B 1 242 ? -20.312 -10.602 0.644 1 97.31 242 LEU B C 1
ATOM 5171 O O . LEU B 1 242 ? -20.156 -11.781 0.957 1 97.31 242 LEU B O 1
ATOM 5175 N N . LEU B 1 243 ? -20.641 -10.203 -0.523 1 97.38 243 LEU B N 1
ATOM 5176 C CA . LEU B 1 243 ? -20.938 -11.172 -1.572 1 97.38 243 LEU B CA 1
ATOM 5177 C C . LEU B 1 243 ? -19.688 -11.953 -1.966 1 97.38 243 LEU B C 1
ATOM 5179 O O . LEU B 1 243 ? -19.75 -13.141 -2.264 1 97.38 243 LEU B O 1
ATOM 5183 N N . VAL B 1 244 ? -18.516 -11.289 -1.961 1 98 244 VAL B N 1
ATOM 5184 C CA . VAL B 1 244 ? -17.25 -11.953 -2.244 1 98 244 VAL B CA 1
ATOM 5185 C C . VAL B 1 244 ? -16.969 -13.016 -1.184 1 98 244 VAL B C 1
ATOM 5187 O O . VAL B 1 244 ? -16.625 -14.148 -1.512 1 98 244 VAL B O 1
ATOM 5190 N N . ALA B 1 245 ? -17.156 -12.633 0.094 1 98.12 245 ALA B N 1
ATOM 5191 C CA . ALA B 1 245 ? -16.922 -13.578 1.185 1 98.12 245 ALA B CA 1
ATOM 5192 C C . ALA B 1 245 ? -17.875 -14.766 1.096 1 98.12 245 ALA B C 1
ATOM 5194 O O . ALA B 1 245 ? -17.469 -15.914 1.313 1 98.12 245 ALA B O 1
ATOM 5195 N N . ALA B 1 246 ? -19.172 -14.523 0.746 1 98 246 ALA B N 1
ATOM 5196 C CA . ALA B 1 246 ? -20.156 -15.586 0.582 1 98 246 ALA B CA 1
ATOM 5197 C C . ALA B 1 246 ? -19.766 -16.531 -0.556 1 98 246 ALA B C 1
ATOM 5199 O O . ALA B 1 246 ? -19.906 -17.75 -0.441 1 98 246 ALA B O 1
ATOM 5200 N N . GLN B 1 247 ? -19.266 -15.883 -1.594 1 98 247 GLN B N 1
ATOM 5201 C CA . GLN B 1 247 ? -18.875 -16.688 -2.748 1 98 247 GLN B CA 1
ATOM 5202 C C . GLN B 1 247 ? -17.656 -17.531 -2.432 1 98 247 GLN B C 1
ATOM 5204 O O . GLN B 1 247 ? -17.5 -18.641 -2.963 1 98 247 GLN B O 1
ATOM 5209 N N . LYS B 1 248 ? -16.734 -17.141 -1.559 1 98.38 248 LYS B N 1
ATOM 5210 C CA . LYS B 1 248 ? -15.578 -17.938 -1.126 1 98.38 248 LYS B CA 1
ATOM 5211 C C . LYS B 1 248 ? -16.016 -19.172 -0.363 1 98.38 248 LYS B C 1
ATOM 5213 O O . LYS B 1 248 ? -15.406 -20.234 -0.494 1 98.38 248 LYS B O 1
ATOM 5218 N N . VAL B 1 249 ? -17.109 -19.047 0.402 1 98.56 249 VAL B N 1
ATOM 5219 C CA . VAL B 1 249 ? -17.656 -20.203 1.094 1 98.56 249 VAL B CA 1
ATOM 5220 C C . VAL B 1 249 ? -18.172 -21.219 0.074 1 98.56 249 VAL B C 1
ATOM 5222 O O . VAL B 1 249 ? -17.859 -22.406 0.168 1 98.56 249 VAL B O 1
ATOM 5225 N N . LYS B 1 250 ? -18.875 -20.719 -0.9 1 98.5 250 LYS B N 1
ATOM 5226 C CA . LYS B 1 250 ? -19.406 -21.594 -1.932 1 98.5 250 LYS B CA 1
ATOM 5227 C C . LYS B 1 250 ? -18.297 -22.312 -2.68 1 98.5 250 LYS B C 1
ATOM 5229 O O . LYS B 1 250 ? -18.375 -23.516 -2.941 1 98.5 250 LYS B O 1
ATOM 5234 N N . ALA B 1 251 ? -17.219 -21.562 -3.012 1 98.5 251 ALA B N 1
ATOM 5235 C CA . ALA B 1 251 ? -16.078 -22.172 -3.689 1 98.5 251 ALA B CA 1
ATOM 5236 C C . ALA B 1 251 ? -15.43 -23.25 -2.826 1 98.5 251 ALA B C 1
ATOM 5238 O O . ALA B 1 251 ? -15.039 -24.297 -3.334 1 98.5 251 ALA B O 1
ATOM 5239 N N . SER B 1 252 ? -15.328 -23.016 -1.547 1 98.69 252 SER B N 1
ATOM 5240 C CA . SER B 1 252 ? -14.719 -23.984 -0.642 1 98.69 252 SER B CA 1
ATOM 5241 C C . SER B 1 252 ? -15.57 -25.25 -0.535 1 98.69 252 SER B C 1
ATOM 5243 O O . SER B 1 252 ? -15.039 -26.344 -0.358 1 98.69 252 SER B O 1
ATOM 5245 N N . GLU B 1 253 ? -16.938 -25.109 -0.666 1 98.62 253 GLU B N 1
ATOM 5246 C CA . GLU B 1 253 ? -17.828 -26.266 -0.666 1 98.62 253 GLU B CA 1
ATOM 5247 C C . GLU B 1 253 ? -17.578 -27.156 -1.879 1 98.62 253 GLU B C 1
ATOM 5249 O O . GLU B 1 253 ? -17.578 -28.375 -1.766 1 98.62 253 GLU B O 1
ATOM 5254 N N . PHE B 1 254 ? -17.328 -26.531 -2.967 1 98.44 25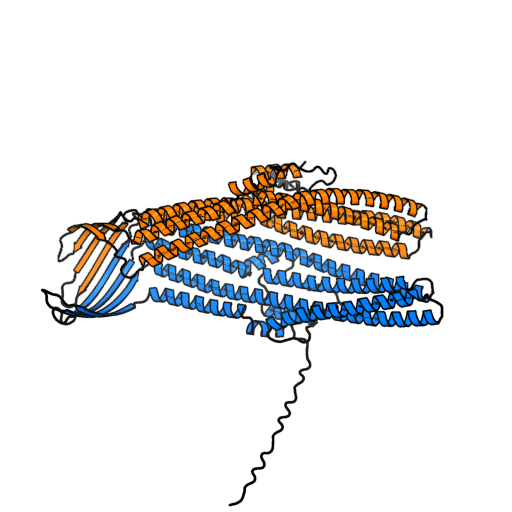4 PHE B N 1
ATOM 5255 C CA . PHE B 1 254 ? -17.016 -27.297 -4.16 1 98.44 254 PHE B CA 1
ATOM 5256 C C . PHE B 1 254 ? -15.648 -27.953 -4.031 1 98.44 254 PHE B C 1
ATOM 5258 O O . PHE B 1 254 ? -15.43 -29.062 -4.539 1 98.44 254 PHE B O 1
ATOM 5265 N N . ALA B 1 255 ? -14.688 -27.281 -3.352 1 98.44 255 ALA B N 1
ATOM 5266 C CA . ALA B 1 255 ? -13.375 -27.875 -3.102 1 98.44 255 ALA B CA 1
ATOM 5267 C C . ALA B 1 255 ? -13.5 -29.141 -2.258 1 98.44 255 ALA B C 1
ATOM 5269 O O . ALA B 1 255 ? -12.781 -30.109 -2.484 1 98.44 255 ALA B O 1
ATOM 5270 N N . ARG B 1 256 ? -14.414 -29.125 -1.274 1 98.5 256 ARG B N 1
ATOM 5271 C CA . ARG B 1 256 ? -14.648 -30.328 -0.482 1 98.5 256 ARG B CA 1
ATOM 5272 C C . ARG B 1 256 ? -15.25 -31.438 -1.339 1 98.5 256 ARG B C 1
ATOM 5274 O O . ARG B 1 256 ? -14.891 -32.594 -1.188 1 98.5 256 ARG B O 1
ATOM 5281 N N . GLN B 1 257 ? -16.156 -31.078 -2.225 1 98.38 257 GLN B N 1
ATOM 5282 C CA . GLN B 1 257 ? -16.734 -32.062 -3.127 1 98.38 257 GLN B CA 1
ATOM 5283 C C . GLN B 1 257 ? -15.664 -32.688 -4.02 1 98.38 257 GLN B C 1
ATOM 5285 O O . GLN B 1 257 ? -15.695 -33.906 -4.293 1 98.38 257 GLN B O 1
ATOM 5290 N N . SER B 1 258 ? -14.727 -31.812 -4.441 1 98.06 258 SER B N 1
ATOM 5291 C CA . SER B 1 258 ? -13.609 -32.312 -5.227 1 98.06 258 SER B CA 1
ATOM 5292 C C . SER B 1 258 ? -12.773 -33.312 -4.422 1 98.06 258 SER B C 1
ATOM 5294 O O . SER B 1 258 ? -12.398 -34.375 -4.926 1 98.06 258 SER B O 1
ATOM 5296 N N . ALA B 1 259 ? -12.5 -32.969 -3.186 1 97.81 259 ALA B N 1
ATOM 5297 C CA . ALA B 1 259 ? -11.742 -33.875 -2.312 1 97.81 259 ALA B CA 1
ATOM 5298 C C . ALA B 1 259 ? -12.477 -35.188 -2.113 1 97.81 259 ALA B C 1
ATOM 5300 O O . ALA B 1 259 ? -11.844 -36.25 -2.098 1 97.81 259 ALA B O 1
ATOM 5301 N N . LYS B 1 260 ? -13.812 -35.188 -2.004 1 97.81 260 LYS B N 1
ATOM 5302 C CA . LYS B 1 260 ? -14.617 -36.406 -1.827 1 97.81 260 LYS B CA 1
ATOM 5303 C C . LYS B 1 260 ? -14.562 -37.281 -3.068 1 97.81 260 LYS B C 1
ATOM 5305 O O . LYS B 1 260 ? -14.828 -38.469 -2.994 1 97.81 260 LYS B O 1
ATOM 5310 N N . GLY B 1 261 ? -14.25 -36.562 -4.137 1 96.88 261 GLY B N 1
ATOM 5311 C CA . GLY B 1 261 ? -14.086 -37.312 -5.355 1 96.88 261 GLY B CA 1
ATOM 5312 C C . GLY B 1 261 ? -13.008 -38.406 -5.246 1 96.88 261 GLY B C 1
ATOM 5313 O O . GLY B 1 261 ? -13.031 -39.375 -5.984 1 96.88 261 GLY B O 1
ATOM 5314 N N . GLY B 1 262 ? -12.109 -38.312 -4.273 1 96.19 262 GLY B N 1
ATOM 5315 C CA . GLY B 1 262 ? -11.039 -39.25 -4.047 1 96.19 262 GLY B CA 1
ATOM 5316 C C . GLY B 1 262 ? -11.531 -40.594 -3.551 1 96.19 262 GLY B C 1
ATOM 5317 O O . GLY B 1 262 ? -10.805 -41.594 -3.594 1 96.19 262 GLY B O 1
ATOM 5318 N N . TYR B 1 263 ? -12.883 -40.688 -3.139 1 96.06 263 TYR B N 1
ATOM 5319 C CA . TYR B 1 263 ? -13.461 -41.969 -2.686 1 96.06 263 TYR B CA 1
ATOM 5320 C C . TYR B 1 263 ? -14.055 -42.75 -3.855 1 96.06 263 TYR B C 1
ATOM 5322 O O . TYR B 1 263 ? -14.359 -43.938 -3.725 1 96.06 263 TYR B O 1
ATOM 5330 N N . TYR B 1 264 ? -14.203 -42.031 -4.977 1 96.75 264 TYR B N 1
ATOM 5331 C CA . TYR B 1 264 ? -14.969 -42.656 -6.059 1 96.75 264 TYR B CA 1
ATOM 5332 C C . TYR B 1 264 ? -14.055 -43.188 -7.152 1 96.75 264 TYR B C 1
ATOM 5334 O O . TYR B 1 264 ? -12.93 -42.688 -7.32 1 96.75 264 TYR B O 1
ATOM 5342 N N . PRO B 1 265 ? -14.492 -44.156 -7.891 1 96.38 265 PRO B N 1
ATOM 5343 C CA . PRO B 1 265 ? -13.688 -44.688 -8.992 1 96.38 265 PRO B CA 1
ATOM 5344 C C . PRO B 1 265 ? -13.555 -43.719 -10.156 1 96.38 265 PRO B C 1
ATOM 5346 O O . PRO B 1 265 ? -14.359 -42.781 -10.281 1 96.38 265 PRO B O 1
ATOM 5349 N N . THR B 1 266 ? -12.555 -43.812 -10.938 1 96.81 266 THR B N 1
ATOM 5350 C CA . THR B 1 266 ? -12.367 -43.094 -12.188 1 96.81 266 THR B CA 1
ATOM 5351 C C . THR B 1 266 ? -12.32 -44.031 -13.375 1 96.81 266 THR B C 1
ATOM 5353 O O . THR B 1 266 ? -11.906 -45.188 -13.234 1 96.81 266 THR B O 1
ATOM 5356 N N . VAL B 1 267 ? -12.891 -43.594 -14.492 1 97.25 267 VAL B N 1
ATOM 5357 C CA . VAL B 1 267 ? -12.859 -44.375 -15.727 1 97.25 267 VAL B CA 1
ATOM 5358 C C . VAL B 1 267 ? -12.148 -43.562 -16.812 1 97.25 267 VAL B C 1
ATOM 5360 O O . VAL B 1 267 ? -12.5 -42.406 -17.094 1 97.25 267 VAL B O 1
ATOM 5363 N N . LYS B 1 268 ? -11.086 -44.156 -17.344 1 96.38 268 LYS B N 1
ATOM 5364 C CA . LYS B 1 268 ? -10.32 -43.531 -18.422 1 96.38 268 LYS B CA 1
ATOM 5365 C C . LYS B 1 268 ? -10.312 -44.406 -19.656 1 96.38 268 LYS B C 1
ATOM 5367 O O . LYS B 1 268 ? -10.211 -45.656 -19.562 1 96.38 268 LYS B O 1
ATOM 5372 N N . GLY B 1 269 ? -10.547 -43.781 -20.781 1 96.19 269 GLY B N 1
ATOM 5373 C CA . GLY B 1 269 ? -10.438 -44.438 -22.078 1 96.19 269 GLY B CA 1
ATOM 5374 C C . GLY B 1 269 ? -9.234 -44 -22.875 1 96.19 269 GLY B C 1
ATOM 5375 O O . GLY B 1 269 ? -8.875 -42.812 -22.859 1 96.19 269 GLY B O 1
ATOM 5376 N N . ASN B 1 270 ? -8.609 -44.938 -23.547 1 95.44 270 ASN B N 1
ATOM 5377 C CA . ASN B 1 270 ? -7.477 -44.625 -24.406 1 95.44 270 ASN B CA 1
ATOM 5378 C C . ASN B 1 270 ? -7.637 -45.25 -25.781 1 95.44 270 ASN B C 1
ATOM 5380 O O . ASN B 1 270 ? -8.164 -46.375 -25.906 1 95.44 270 ASN B O 1
ATOM 5384 N N . LEU B 1 271 ? -7.367 -44.469 -26.812 1 93.88 271 LEU B N 1
ATOM 5385 C CA . LEU B 1 271 ? -7.227 -44.938 -28.188 1 93.88 271 LEU B CA 1
ATOM 5386 C C . LEU B 1 271 ? -5.824 -44.656 -28.719 1 93.88 271 LEU B C 1
ATOM 5388 O O . LEU B 1 271 ? -5.305 -43.562 -28.531 1 93.88 271 LEU B O 1
ATOM 5392 N N . GLY B 1 272 ? -5.184 -45.75 -29.156 1 93.19 272 GLY B N 1
ATOM 5393 C CA . GLY B 1 272 ? -3.809 -45.531 -29.594 1 93.19 272 GLY B CA 1
ATOM 5394 C C . GLY B 1 272 ? -3.482 -46.25 -30.891 1 93.19 272 GLY B C 1
ATOM 5395 O O . GLY B 1 272 ? -4.176 -47.188 -31.281 1 93.19 272 GLY B O 1
ATOM 5396 N N . TYR B 1 273 ? -2.637 -45.656 -31.641 1 92.81 273 TYR B N 1
ATOM 5397 C CA . TYR B 1 273 ? -1.975 -46.281 -32.781 1 92.81 273 TYR B CA 1
ATOM 5398 C C . TYR B 1 273 ? -0.469 -46.344 -32.562 1 92.81 273 TYR B C 1
ATOM 5400 O O . TYR B 1 273 ? 0.14 -45.406 -32.031 1 92.81 273 TYR B O 1
ATOM 5408 N N . SER B 1 274 ? 0.086 -47.531 -32.688 1 90.06 274 SER B N 1
ATOM 5409 C CA . SER B 1 274 ? 1.531 -47.688 -32.562 1 90.06 274 SER B CA 1
ATOM 5410 C C . SER B 1 274 ? 2.094 -48.531 -33.688 1 90.06 274 SER B C 1
ATOM 5412 O O . SER B 1 274 ? 1.423 -49.469 -34.156 1 90.06 274 SER B O 1
ATOM 5414 N N . ASP B 1 275 ? 3.256 -48.156 -34.188 1 88 275 ASP B N 1
ATOM 5415 C CA . ASP B 1 275 ? 3.988 -48.938 -35.188 1 88 275 ASP B CA 1
ATOM 5416 C C . ASP B 1 275 ? 5.477 -49 -34.844 1 88 275 ASP B C 1
ATOM 5418 O O . ASP B 1 275 ? 6.008 -48.125 -34.156 1 88 275 ASP B O 1
ATOM 5422 N N . ASP B 1 276 ? 6.016 -50.219 -35 1 86.06 276 ASP B N 1
ATOM 5423 C CA . ASP B 1 276 ? 7.453 -50.406 -34.844 1 86.06 276 ASP B CA 1
ATOM 5424 C C . ASP B 1 276 ? 8.062 -51.125 -36.031 1 86.06 276 ASP B C 1
ATOM 5426 O O . ASP B 1 276 ? 7.352 -51.781 -36.812 1 86.06 276 ASP B O 1
ATOM 5430 N N . ASP B 1 277 ? 9.273 -51 -36.375 1 82.81 277 ASP B N 1
ATOM 5431 C CA . ASP B 1 277 ? 9.898 -51.5 -37.562 1 82.81 277 ASP B CA 1
ATOM 5432 C C . ASP B 1 277 ? 10.227 -53 -37.438 1 82.81 277 ASP B C 1
ATOM 5434 O O . ASP B 1 277 ? 10.586 -53.656 -38.406 1 82.81 277 ASP B O 1
ATOM 5438 N N . LYS B 1 278 ? 10.109 -53.594 -36.281 1 81.75 278 LYS B N 1
ATOM 5439 C CA . LYS B 1 278 ? 10.555 -55 -36.125 1 81.75 278 LYS B CA 1
ATOM 5440 C C . LYS B 1 278 ? 9.398 -55.906 -35.719 1 81.75 278 LYS B C 1
ATOM 5442 O O . LYS B 1 278 ? 9.281 -57.031 -36.219 1 81.75 278 LYS B O 1
ATOM 5447 N N . TYR B 1 279 ? 8.648 -55.312 -34.875 1 73.38 279 TYR B N 1
ATOM 5448 C CA . TYR B 1 279 ? 7.762 -56.25 -34.219 1 73.38 279 TYR B CA 1
ATOM 5449 C C . TYR B 1 279 ? 6.309 -56 -34.594 1 73.38 279 TYR B C 1
ATOM 5451 O O . TYR B 1 279 ? 5.457 -56.875 -34.438 1 73.38 279 TYR B O 1
ATOM 5459 N N . SER B 1 280 ? 5.938 -54.844 -35.031 1 72.12 280 SER B N 1
ATOM 5460 C CA . SER B 1 280 ? 4.535 -54.531 -35.344 1 72.12 280 SER B CA 1
ATOM 5461 C C . SER B 1 280 ? 4.398 -53.719 -36.594 1 72.12 280 SER B C 1
ATOM 5463 O O . SER B 1 280 ? 5.191 -52.812 -36.844 1 72.12 280 SER B O 1
ATOM 5465 N N . ASN B 1 281 ? 3.467 -54.219 -37.5 1 81.06 281 ASN B N 1
ATOM 5466 C CA . ASN B 1 281 ? 3.135 -53.469 -38.719 1 81.06 281 ASN B CA 1
ATOM 5467 C C . ASN B 1 281 ? 1.933 -52.562 -38.469 1 81.06 281 ASN B C 1
ATOM 5469 O O . ASN B 1 281 ? 0.914 -52.688 -39.156 1 81.06 281 ASN B O 1
ATOM 5473 N N . GLY B 1 282 ? 2.039 -51.562 -37.531 1 83 282 GLY B N 1
ATOM 5474 C CA . GLY B 1 282 ? 0.957 -50.656 -37.219 1 83 282 GLY B CA 1
ATOM 5475 C C . GLY B 1 282 ? -0.195 -51.312 -36.5 1 83 282 GLY B C 1
ATOM 5476 O O . GLY B 1 282 ? -0.759 -52.312 -36.969 1 83 282 GLY B O 1
ATOM 5477 N N . GLU B 1 283 ? -0.566 -50.938 -35.281 1 88.5 283 GLU B N 1
ATOM 5478 C CA . GLU B 1 283 ? -1.636 -51.531 -34.5 1 88.5 283 GLU B CA 1
ATOM 5479 C C . GLU B 1 283 ? -2.463 -50.469 -33.781 1 88.5 283 GLU B C 1
ATOM 5481 O O . GLU B 1 283 ? -1.91 -49.531 -33.188 1 88.5 283 GLU B O 1
ATOM 5486 N N . PHE B 1 284 ? -3.75 -50.594 -34.156 1 91.69 284 PHE B N 1
ATOM 5487 C CA . PHE B 1 284 ? -4.688 -49.781 -33.375 1 91.69 284 PHE B CA 1
ATOM 5488 C C . PHE B 1 284 ? -5.102 -50.5 -32.094 1 91.69 284 PHE B C 1
ATOM 5490 O O . PHE B 1 284 ? -5.293 -51.719 -32.094 1 91.69 284 PHE B O 1
ATOM 5497 N N . ASN B 1 285 ? -5.09 -49.781 -31.078 1 91.31 285 ASN B N 1
ATOM 5498 C CA . ASN B 1 285 ? -5.547 -50.375 -29.828 1 91.31 285 ASN B CA 1
ATOM 5499 C C . ASN B 1 285 ? -6.492 -49.438 -29.078 1 91.31 285 ASN B C 1
ATOM 5501 O O . ASN B 1 285 ? -6.457 -48.219 -29.281 1 91.31 285 ASN B O 1
ATOM 5505 N N . ALA B 1 286 ? -7.484 -49.969 -28.406 1 93.38 286 ALA B N 1
ATOM 5506 C CA . ALA B 1 286 ? -8.414 -49.281 -27.531 1 93.38 286 ALA B CA 1
ATOM 5507 C C . ALA B 1 286 ? -8.453 -49.906 -26.141 1 93.38 286 ALA B C 1
ATOM 5509 O O . ALA B 1 286 ? -8.289 -51.125 -26 1 93.38 286 ALA B O 1
ATOM 5510 N N . GLY B 1 287 ? -8.562 -49.125 -25.125 1 94.88 287 GLY B N 1
ATOM 5511 C CA . GLY B 1 287 ? -8.617 -49.656 -23.766 1 94.88 287 GLY B CA 1
ATOM 5512 C C . GLY B 1 287 ? -9.453 -48.812 -22.828 1 94.88 287 GLY B C 1
ATOM 5513 O O . GLY B 1 287 ? -9.562 -47.594 -23.016 1 94.88 287 GLY B O 1
ATOM 5514 N N . LEU B 1 288 ? -10.141 -49.438 -21.891 1 95.44 288 LEU B N 1
ATOM 5515 C CA . LEU B 1 288 ? -10.859 -48.812 -20.797 1 95.44 288 LEU B CA 1
ATOM 5516 C C . LEU B 1 288 ? -10.273 -49.219 -19.453 1 95.44 288 LEU B C 1
ATOM 5518 O O . LEU B 1 288 ? -10.016 -50.406 -19.234 1 95.44 288 LEU B O 1
ATOM 5522 N N . THR B 1 289 ? -10 -48.219 -18.688 1 96.31 289 THR B N 1
ATOM 5523 C CA . THR B 1 289 ? -9.414 -48.531 -17.391 1 96.31 289 THR B CA 1
ATOM 5524 C C . THR B 1 289 ? -10.281 -47.969 -16.25 1 96.31 289 THR B C 1
ATOM 5526 O O . THR B 1 289 ? -10.578 -46.781 -16.219 1 96.31 289 THR B O 1
ATOM 5529 N N . LEU B 1 290 ? -10.703 -48.875 -15.383 1 97 290 LEU B N 1
ATOM 5530 C CA . LEU B 1 290 ? -11.375 -48.469 -14.148 1 97 290 LEU B CA 1
ATOM 5531 C C . LEU B 1 290 ? -10.406 -48.469 -12.977 1 97 290 LEU B C 1
ATOM 5533 O O . LEU B 1 290 ? -9.727 -49.469 -12.719 1 97 290 LEU B O 1
ATOM 5537 N N . SER B 1 291 ? -10.266 -47.375 -12.344 1 96.25 291 SER B N 1
ATOM 5538 C CA . SER B 1 291 ? -9.406 -47.281 -11.164 1 96.25 291 SER B CA 1
ATOM 5539 C C . SER B 1 291 ? -10.227 -46.969 -9.906 1 96.25 291 SER B C 1
ATOM 5541 O O . SER B 1 291 ? -10.922 -45.969 -9.844 1 96.25 291 SER B O 1
ATOM 5543 N N . VAL B 1 292 ? -10.172 -47.844 -8.914 1 95.81 292 VAL B N 1
ATOM 5544 C CA . VAL B 1 292 ? -10.914 -47.688 -7.664 1 95.81 292 VAL B CA 1
ATOM 5545 C C . VAL B 1 292 ? -9.938 -47.438 -6.516 1 95.81 292 VAL B C 1
ATOM 5547 O O . VAL B 1 292 ? -9.336 -48.375 -6 1 95.81 292 VAL B O 1
ATOM 5550 N N . PRO B 1 293 ? -9.844 -46.219 -6.043 1 94.38 293 PRO B N 1
ATOM 5551 C CA . PRO B 1 293 ? -8.977 -45.969 -4.895 1 94.38 293 PRO B CA 1
ATOM 5552 C C . PRO B 1 293 ? -9.57 -46.469 -3.58 1 94.38 293 PRO B C 1
ATOM 5554 O O . PRO B 1 293 ? -10.773 -46.281 -3.342 1 94.38 293 PRO B O 1
ATOM 5557 N N . ILE B 1 294 ? -8.828 -47.125 -2.824 1 95.5 294 ILE B N 1
ATOM 5558 C CA . ILE B 1 294 ? -9.211 -47.562 -1.486 1 95.5 294 ILE B CA 1
ATOM 5559 C C . ILE B 1 294 ? -8.422 -46.781 -0.441 1 95.5 294 ILE B C 1
ATOM 5561 O O . ILE B 1 294 ? -7.188 -46.875 -0.4 1 95.5 294 ILE B O 1
ATOM 5565 N N . ASP B 1 295 ? -9.055 -46.094 0.385 1 95.5 295 ASP B N 1
ATOM 5566 C CA . ASP B 1 295 ? -8.422 -45.219 1.341 1 95.5 295 ASP B CA 1
ATOM 5567 C C . ASP B 1 295 ? -7.977 -45.969 2.594 1 95.5 295 ASP B C 1
ATOM 5569 O O . ASP B 1 295 ? -8.391 -45.625 3.705 1 95.5 295 ASP B O 1
ATOM 5573 N N . LEU B 1 296 ? -7.051 -46.812 2.438 1 94.25 296 LEU B N 1
ATOM 5574 C CA . LEU B 1 296 ? -6.543 -47.625 3.535 1 94.25 296 LEU B CA 1
ATOM 5575 C C . LEU B 1 296 ? -5.648 -46.812 4.457 1 94.25 296 LEU B C 1
ATOM 5577 O O . LEU B 1 296 ? -5.613 -47.031 5.664 1 94.25 296 LEU B O 1
ATOM 5581 N N . ASN B 1 297 ? -4.859 -45.875 3.873 1 94.56 297 ASN B N 1
ATOM 5582 C CA . ASN B 1 297 ? -3.906 -45.094 4.66 1 94.56 297 ASN B CA 1
ATOM 5583 C C . ASN B 1 297 ? -4.527 -43.812 5.164 1 94.56 297 ASN B C 1
ATOM 5585 O O . ASN B 1 297 ? -3.875 -43.031 5.879 1 94.56 297 ASN B O 1
ATOM 5589 N N . GLY B 1 298 ? -5.73 -43.438 4.734 1 96.06 298 GLY B N 1
ATOM 5590 C CA . GLY B 1 298 ? -6.461 -42.281 5.254 1 96.06 298 GLY B CA 1
ATOM 5591 C C . GLY B 1 298 ? -6.152 -41 4.52 1 96.06 298 GLY B C 1
ATOM 5592 O O . GLY B 1 298 ? -6.469 -39.906 5.004 1 96.06 298 GLY B O 1
ATOM 5593 N N . ALA B 1 299 ? -5.477 -41.062 3.381 1 96.19 299 ALA B N 1
ATOM 5594 C CA . ALA B 1 299 ? -5.066 -39.875 2.631 1 96.19 299 ALA B CA 1
ATOM 5595 C C . ALA B 1 299 ? -6.281 -39.094 2.139 1 96.19 299 ALA B C 1
ATOM 5597 O O . ALA B 1 299 ? -6.316 -37.844 2.244 1 96.19 299 ALA B O 1
ATOM 5598 N N . THR B 1 300 ? -7.297 -39.812 1.602 1 96.88 300 THR B N 1
ATOM 5599 C CA . THR B 1 300 ? -8.5 -39.156 1.122 1 96.88 300 THR B CA 1
ATOM 5600 C C . THR B 1 300 ? -9.297 -38.562 2.287 1 96.88 300 THR B C 1
ATOM 5602 O O . THR B 1 300 ? -9.797 -37.438 2.209 1 96.88 300 THR B O 1
ATOM 5605 N N . ARG B 1 301 ? -9.375 -39.312 3.311 1 97.56 301 ARG B N 1
ATOM 5606 C CA . ARG B 1 301 ? -10.07 -38.812 4.5 1 97.56 301 ARG B CA 1
ATOM 5607 C C . ARG B 1 301 ? -9.43 -37.531 5.031 1 97.56 301 ARG B C 1
ATOM 5609 O O . ARG B 1 301 ? -10.125 -36.594 5.375 1 97.56 301 ARG B O 1
ATOM 5616 N N . ALA B 1 302 ? -8.141 -37.562 5.145 1 97.81 302 ALA B N 1
ATOM 5617 C CA . ALA B 1 302 ? -7.418 -36.406 5.629 1 97.81 302 ALA B CA 1
ATOM 5618 C C . ALA B 1 302 ? -7.676 -35.188 4.73 1 97.81 302 ALA B C 1
ATOM 5620 O O . ALA B 1 302 ? -7.855 -34.062 5.223 1 97.81 302 ALA B O 1
ATOM 5621 N N . LYS B 1 303 ? -7.672 -35.344 3.432 1 98.19 303 LYS B N 1
ATOM 5622 C CA . LYS B 1 303 ? -7.926 -34.25 2.482 1 98.19 303 LYS B CA 1
ATOM 5623 C C . LYS B 1 303 ? -9.344 -33.719 2.639 1 98.19 303 LYS B C 1
ATOM 5625 O O . LYS B 1 303 ? -9.555 -32.5 2.576 1 98.19 303 LYS B O 1
ATOM 5630 N N . VAL B 1 304 ? -10.336 -34.625 2.746 1 98.19 304 VAL B N 1
ATOM 5631 C CA . VAL B 1 304 ? -11.727 -34.188 2.912 1 98.19 304 VAL B CA 1
ATOM 5632 C C . VAL B 1 304 ? -11.891 -33.438 4.23 1 98.19 304 VAL B C 1
ATOM 5634 O O . VAL B 1 304 ? -12.578 -32.438 4.289 1 98.19 304 VAL B O 1
ATOM 5637 N N . ASP B 1 305 ? -11.234 -33.938 5.277 1 98.25 305 ASP B N 1
ATOM 5638 C CA . ASP B 1 305 ? -11.281 -33.25 6.57 1 98.25 305 ASP B CA 1
ATOM 5639 C C . ASP B 1 305 ? -10.688 -31.859 6.477 1 98.25 305 ASP B C 1
ATOM 5641 O O . ASP B 1 305 ? -11.242 -30.906 7.008 1 98.25 305 ASP B O 1
ATOM 5645 N N . GLU B 1 306 ? -9.57 -31.797 5.852 1 98.44 306 GLU B N 1
ATOM 5646 C CA . GLU B 1 306 ? -8.93 -30.5 5.648 1 98.44 306 GLU B CA 1
ATOM 5647 C C . GLU B 1 306 ? -9.852 -29.547 4.887 1 98.44 306 GLU B C 1
ATOM 5649 O O . GLU B 1 306 ? -10 -28.391 5.266 1 98.44 306 GLU B O 1
ATOM 5654 N N . ALA B 1 307 ? -10.438 -30.016 3.822 1 98.56 307 ALA B N 1
ATOM 5655 C CA . ALA B 1 307 ? -11.344 -29.203 3.025 1 98.56 307 ALA B CA 1
ATOM 5656 C C . ALA B 1 307 ? -12.555 -28.75 3.848 1 98.56 307 ALA B C 1
ATOM 5658 O O . ALA B 1 307 ? -13.047 -27.641 3.695 1 98.56 307 ALA B O 1
ATOM 5659 N N . SER B 1 308 ? -13.047 -29.656 4.668 1 98.56 308 SER B N 1
ATOM 5660 C CA . SER B 1 308 ? -14.156 -29.312 5.547 1 98.56 308 SER B CA 1
ATOM 5661 C C . SER B 1 308 ? -13.781 -28.203 6.512 1 98.56 308 SER B C 1
ATOM 5663 O O . SER B 1 308 ? -14.57 -27.281 6.75 1 98.56 308 SER B O 1
ATOM 5665 N N . LEU B 1 309 ? -12.57 -28.312 7.062 1 98.69 309 LEU B N 1
ATOM 5666 C CA . LEU B 1 309 ? -12.086 -27.281 7.973 1 98.69 309 LEU B CA 1
ATOM 5667 C C . LEU B 1 309 ? -11.906 -25.953 7.242 1 98.69 309 LEU B C 1
ATOM 5669 O O . LEU B 1 309 ? -12.148 -24.891 7.812 1 98.69 309 LEU B O 1
ATOM 5673 N N . ASN B 1 310 ? -11.539 -26.031 6.035 1 98.62 310 ASN B N 1
ATOM 5674 C CA . ASN B 1 310 ? -11.391 -24.812 5.238 1 98.62 310 ASN B CA 1
ATOM 5675 C C . ASN B 1 310 ? -12.734 -24.141 4.996 1 98.62 310 ASN B C 1
ATOM 5677 O O . ASN B 1 310 ? -12.805 -22.906 4.926 1 98.62 310 ASN B O 1
ATOM 5681 N N . ILE B 1 311 ? -13.836 -24.922 4.812 1 98.56 311 ILE B N 1
ATOM 5682 C CA . ILE B 1 311 ? -15.18 -24.344 4.703 1 98.56 311 ILE B CA 1
ATOM 5683 C C . ILE B 1 311 ? -15.523 -23.594 5.984 1 98.56 311 ILE B C 1
ATOM 5685 O O . ILE B 1 311 ? -16.031 -22.469 5.93 1 98.56 311 ILE B O 1
ATOM 5689 N N . LEU B 1 312 ? -15.172 -24.188 7.117 1 98.62 312 LEU B N 1
ATOM 5690 C CA . LEU B 1 312 ? -15.453 -23.531 8.398 1 98.62 312 LEU B CA 1
ATOM 5691 C C . LEU B 1 312 ? -14.664 -22.234 8.531 1 98.62 312 LEU B C 1
ATOM 5693 O O . LEU B 1 312 ? -15.188 -21.234 9.023 1 98.62 312 LEU B O 1
ATOM 5697 N N . SER B 1 313 ? -13.422 -22.312 8.133 1 98.56 313 SER B N 1
ATOM 5698 C CA . SER B 1 313 ? -12.594 -21.109 8.148 1 98.56 313 SER B CA 1
ATOM 5699 C C . SER B 1 313 ? -13.203 -20.016 7.273 1 98.56 313 SER B C 1
ATOM 5701 O O . SER B 1 313 ? -13.266 -18.844 7.68 1 98.56 313 SER B O 1
ATOM 5703 N N . ALA B 1 314 ? -13.672 -20.406 6.07 1 98.5 314 ALA B N 1
ATOM 5704 C CA . ALA B 1 314 ? -14.297 -19.438 5.16 1 98.5 314 ALA B CA 1
ATOM 5705 C C . ALA B 1 314 ? -15.57 -18.859 5.758 1 98.5 314 ALA B C 1
ATOM 5707 O O . ALA B 1 314 ? -15.875 -17.688 5.57 1 98.5 314 ALA B O 1
ATOM 5708 N N . LYS B 1 315 ? -16.297 -19.672 6.434 1 98.62 315 LYS B N 1
ATOM 5709 C CA . LYS B 1 315 ? -17.516 -19.203 7.098 1 98.62 315 LYS B CA 1
ATOM 5710 C C . LYS B 1 315 ? -17.188 -18.188 8.188 1 98.62 315 LYS B C 1
ATOM 5712 O O . LYS B 1 315 ? -17.922 -17.219 8.391 1 98.62 315 LYS B O 1
ATOM 5717 N N . GLN B 1 316 ? -16.094 -18.391 8.922 1 98.56 316 GLN B N 1
ATOM 5718 C CA . GLN B 1 316 ? -15.664 -17.406 9.914 1 98.56 316 GLN B CA 1
ATOM 5719 C C . GLN B 1 316 ? -15.25 -16.094 9.25 1 98.56 316 GLN B C 1
ATOM 5721 O O . GLN B 1 316 ? -15.5 -15.016 9.789 1 98.56 316 GLN B O 1
ATOM 5726 N N . ASP B 1 317 ? -14.617 -16.219 8.141 1 98.44 317 ASP B N 1
ATOM 5727 C CA . ASP B 1 317 ? -14.273 -15.016 7.391 1 98.44 317 ASP B CA 1
ATOM 5728 C C . ASP B 1 317 ? -15.531 -14.25 6.969 1 98.44 317 ASP B C 1
ATOM 5730 O O . ASP B 1 317 ? -15.562 -13.023 7.031 1 98.44 317 ASP B O 1
ATOM 5734 N N . LEU B 1 318 ? -16.562 -14.977 6.48 1 98.31 318 LEU B N 1
ATOM 5735 C CA . LEU B 1 318 ? -17.828 -14.359 6.125 1 98.31 318 LEU B CA 1
ATOM 5736 C C . LEU B 1 318 ? -18.453 -13.641 7.324 1 98.31 318 LEU B C 1
ATOM 5738 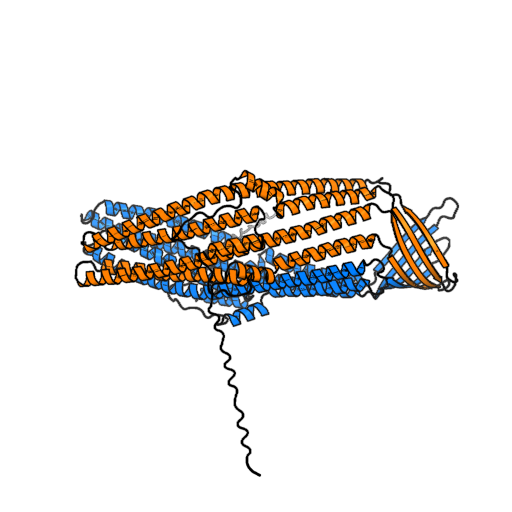O O . LEU B 1 318 ? -18.906 -12.5 7.207 1 98.31 318 LEU B O 1
ATOM 5742 N N . ARG B 1 319 ? -18.359 -14.258 8.477 1 98.19 319 ARG B N 1
ATOM 5743 C CA . ARG B 1 319 ? -18.891 -13.664 9.703 1 98.19 319 ARG B CA 1
ATOM 5744 C C . ARG B 1 319 ? -18.125 -12.398 10.078 1 98.19 319 ARG B C 1
ATOM 5746 O O . ARG B 1 319 ? -18.719 -11.406 10.492 1 98.19 319 ARG B O 1
ATOM 5753 N N . ARG B 1 320 ? -16.828 -12.43 9.938 1 98.25 320 ARG B N 1
ATOM 5754 C CA . ARG B 1 320 ? -16.016 -11.258 10.219 1 98.25 320 ARG B CA 1
ATOM 5755 C C . ARG B 1 320 ? -16.422 -10.07 9.352 1 98.25 320 ARG B C 1
ATOM 5757 O O . ARG B 1 320 ? -16.547 -8.953 9.844 1 98.25 320 ARG B O 1
ATOM 5764 N N . VAL B 1 321 ? -16.641 -10.359 8.062 1 97.94 321 VAL B N 1
ATOM 5765 C CA . VAL B 1 321 ? -17.031 -9.312 7.133 1 97.94 321 VAL B CA 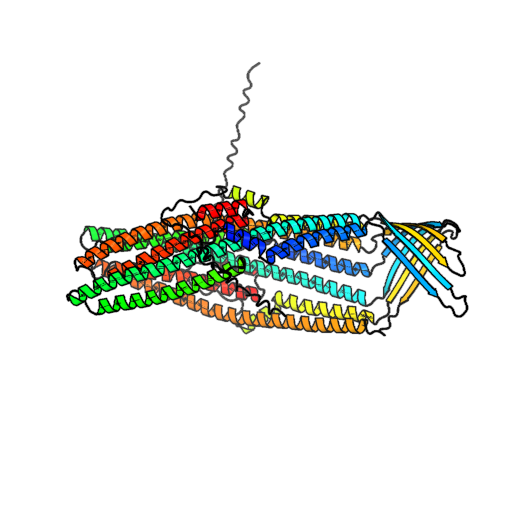1
ATOM 5766 C C . VAL B 1 321 ? -18.422 -8.773 7.508 1 97.94 321 VAL B C 1
ATOM 5768 O O . VAL B 1 321 ? -18.641 -7.566 7.484 1 97.94 321 VAL B O 1
ATOM 5771 N N . GLU B 1 322 ? -19.281 -9.648 7.875 1 97.31 322 GLU B N 1
ATOM 5772 C CA . GLU B 1 322 ? -20.625 -9.258 8.289 1 97.31 322 GLU B CA 1
ATOM 5773 C C . GLU B 1 322 ? -20.578 -8.352 9.516 1 97.31 322 GLU B C 1
ATOM 5775 O O . GLU B 1 322 ? -21.25 -7.316 9.555 1 97.31 322 GLU B O 1
ATOM 5780 N N . ILE B 1 323 ? -19.797 -8.695 10.5 1 97.69 323 ILE B N 1
ATOM 5781 C CA . ILE B 1 323 ? -19.656 -7.922 11.727 1 97.69 323 ILE B CA 1
ATOM 5782 C C . ILE B 1 323 ? -19.062 -6.551 11.406 1 97.69 323 ILE B C 1
ATOM 5784 O O . ILE B 1 323 ? -19.547 -5.527 11.898 1 97.69 323 ILE B O 1
ATOM 5788 N N . ASP B 1 324 ? -18.094 -6.578 10.625 1 97.88 324 ASP B N 1
ATOM 5789 C CA . ASP B 1 324 ? -17.422 -5.332 10.266 1 97.88 324 ASP B CA 1
ATOM 5790 C C . ASP B 1 324 ? -18.375 -4.398 9.523 1 97.88 324 ASP B C 1
ATOM 5792 O O . ASP B 1 324 ? -18.406 -3.193 9.789 1 97.88 324 ASP B O 1
ATOM 5796 N N . ILE B 1 325 ? -19.141 -4.945 8.531 1 97.62 325 ILE B N 1
ATOM 5797 C CA . ILE B 1 325 ? -20.094 -4.141 7.762 1 97.62 325 ILE B CA 1
ATOM 5798 C C . ILE B 1 325 ? -21.156 -3.568 8.695 1 97.62 325 ILE B C 1
ATOM 5800 O O . ILE B 1 325 ? -21.5 -2.387 8.609 1 97.62 325 ILE B O 1
ATOM 5804 N N . GLN B 1 326 ? -21.656 -4.379 9.602 1 97.38 326 GLN B N 1
ATOM 5805 C CA . GLN B 1 326 ? -22.641 -3.916 10.57 1 97.38 326 GLN B CA 1
ATOM 5806 C C . GLN B 1 326 ? -22.078 -2.795 11.445 1 97.38 326 GLN B C 1
ATOM 5808 O O . GLN B 1 326 ? -22.75 -1.775 11.648 1 97.38 326 GLN B O 1
ATOM 5813 N N . LYS B 1 327 ? -20.891 -2.982 11.906 1 97.5 327 LYS B N 1
ATOM 5814 C CA . LYS B 1 327 ? -20.219 -1.972 12.711 1 97.5 327 LYS B CA 1
ATOM 5815 C C . LYS B 1 327 ? -20.078 -0.66 11.945 1 97.5 327 LYS B C 1
ATOM 5817 O O . LYS B 1 327 ? -20.422 0.407 12.461 1 97.5 327 LYS B O 1
ATOM 5822 N N . ARG B 1 328 ? -19.625 -0.755 10.75 1 97.44 328 ARG B N 1
ATOM 5823 C CA . ARG B 1 328 ? -19.391 0.438 9.938 1 97.44 328 ARG B CA 1
ATOM 5824 C C . ARG B 1 328 ? -20.703 1.159 9.648 1 97.44 328 ARG B C 1
ATOM 5826 O O . ARG B 1 328 ? -20.766 2.389 9.711 1 97.44 328 ARG B O 1
ATOM 5833 N N . ILE B 1 329 ? -21.766 0.411 9.32 1 97.12 329 ILE B N 1
ATOM 5834 C CA . ILE B 1 329 ? -23.047 1.021 9.023 1 97.12 329 ILE B CA 1
ATOM 5835 C C . ILE B 1 329 ? -23.578 1.759 10.25 1 97.12 329 ILE B C 1
ATOM 5837 O O . ILE B 1 329 ? -23.984 2.918 10.156 1 97.12 329 ILE B O 1
ATOM 5841 N N . VAL B 1 330 ? -23.531 1.151 11.422 1 96.56 330 VAL B N 1
ATOM 5842 C CA . VAL B 1 330 ? -24.031 1.767 12.648 1 96.56 330 VAL B CA 1
ATOM 5843 C C . VAL B 1 330 ? -23.219 3.027 12.961 1 96.56 330 VAL B C 1
ATOM 5845 O O . VAL B 1 330 ? -23.797 4.082 13.25 1 96.56 330 VAL B O 1
ATOM 5848 N N . GLN B 1 331 ? -21.938 2.916 12.781 1 96.5 331 GLN B N 1
ATOM 5849 C CA . GLN B 1 331 ? -21.047 4.039 13.062 1 96.5 331 GLN B CA 1
ATOM 5850 C C . GLN B 1 331 ? -21.281 5.188 12.086 1 96.5 331 GLN B C 1
ATOM 5852 O O . GLN B 1 331 ? -21.484 6.328 12.5 1 96.5 331 GLN B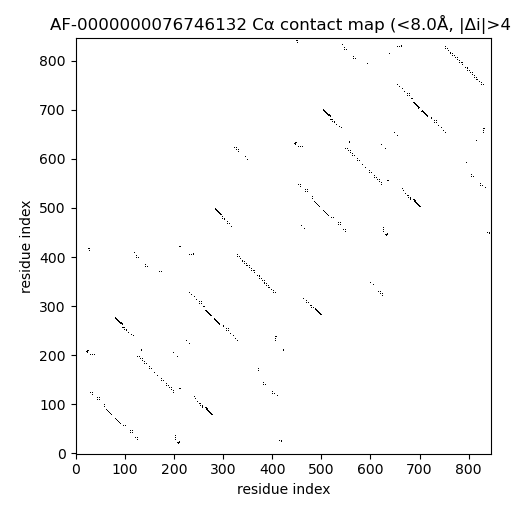 O 1
ATOM 5857 N N . GLN B 1 332 ? -21.312 4.895 10.844 1 96.38 332 GLN B N 1
ATOM 5858 C CA . GLN B 1 332 ? -21.406 5.926 9.812 1 96.38 332 GLN B CA 1
ATOM 5859 C C . GLN B 1 332 ? -22.781 6.57 9.789 1 96.38 332 GLN B C 1
ATOM 5861 O O . GLN B 1 332 ? -22.906 7.781 9.609 1 96.38 332 GLN B O 1
ATOM 5866 N N . PHE B 1 333 ? -23.844 5.789 9.961 1 95.44 333 PHE B N 1
ATOM 5867 C CA . PHE B 1 333 ? -25.188 6.336 9.992 1 95.44 333 PHE B CA 1
ATOM 5868 C C . PHE B 1 333 ? -25.344 7.324 11.141 1 95.44 333 PHE B C 1
ATOM 5870 O O . PHE B 1 333 ? -25.875 8.422 10.953 1 95.44 333 PHE B O 1
ATOM 5877 N N . THR B 1 334 ? -24.828 6.938 12.328 1 95.81 334 THR B N 1
ATOM 5878 C CA . THR B 1 334 ? -24.891 7.805 13.5 1 95.81 334 THR B CA 1
ATOM 5879 C C . THR B 1 334 ? -24.031 9.047 13.289 1 95.81 334 THR B C 1
ATOM 5881 O O . THR B 1 334 ? -24.438 10.156 13.641 1 95.81 334 THR B O 1
ATOM 5884 N N . GLN B 1 335 ? -22.875 8.836 12.703 1 95.69 335 GLN B N 1
ATOM 5885 C CA . GLN B 1 335 ? -21.953 9.945 12.5 1 95.69 335 GLN B CA 1
ATOM 5886 C C . GLN B 1 335 ? -22.5 10.945 11.492 1 95.69 335 GLN B C 1
ATOM 5888 O O . GLN B 1 335 ? -22.281 12.148 11.625 1 95.69 335 GLN B O 1
ATOM 5893 N N . VAL B 1 336 ? -23.219 10.445 10.508 1 95.69 336 VAL B N 1
ATOM 5894 C CA . VAL B 1 336 ? -23.812 11.336 9.516 1 95.69 336 VAL B CA 1
ATOM 5895 C C . VAL B 1 336 ? -24.797 12.289 10.195 1 95.69 336 VAL B C 1
ATOM 5897 O O . VAL B 1 336 ? -24.766 13.492 9.945 1 95.69 336 VAL B O 1
ATOM 5900 N N . ASP B 1 337 ? -25.547 11.781 11.086 1 93.38 337 ASP B N 1
ATOM 5901 C CA . ASP B 1 337 ? -26.531 12.586 11.812 1 93.38 337 ASP B CA 1
ATOM 5902 C C . ASP B 1 337 ? -25.828 13.594 12.727 1 93.38 337 ASP B C 1
ATOM 5904 O O . ASP B 1 337 ? -26.172 14.781 12.719 1 93.38 337 ASP B O 1
ATOM 5908 N N . ILE B 1 338 ? -24.859 13.125 13.414 1 95.5 338 ILE B N 1
ATOM 5909 C CA . ILE B 1 338 ? -24.125 13.984 14.336 1 95.5 338 ILE B CA 1
ATOM 5910 C C . ILE B 1 338 ? -23.391 15.07 13.547 1 95.5 338 ILE B C 1
ATOM 5912 O O . ILE B 1 338 ? -23.406 16.234 13.938 1 95.5 338 ILE B O 1
ATOM 5916 N N . ASN B 1 339 ? -22.797 14.711 12.422 1 95.56 339 ASN B N 1
ATOM 5917 C CA . ASN B 1 339 ? -22.031 15.656 11.617 1 95.56 339 ASN B CA 1
ATOM 5918 C C . ASN B 1 339 ? -22.922 16.766 11.047 1 95.56 339 ASN B C 1
ATOM 5920 O O . ASN B 1 339 ? -22.484 17.906 10.938 1 95.56 339 ASN B O 1
ATOM 5924 N N . TRP B 1 340 ? -24.141 16.375 10.695 1 94.62 340 TRP B N 1
ATOM 5925 C CA . TRP B 1 340 ? -25.047 17.422 10.211 1 94.62 340 TRP B CA 1
ATOM 5926 C C . TRP B 1 340 ? -25.375 18.406 11.328 1 94.62 340 TRP B C 1
ATOM 5928 O O . TRP B 1 340 ? -25.375 19.625 11.109 1 94.62 340 TRP B O 1
ATOM 5938 N N . ASN B 1 341 ? -25.594 17.906 12.531 1 95.75 341 ASN B N 1
ATOM 5939 C CA . ASN B 1 341 ? -25.828 18.797 13.672 1 95.75 341 ASN B CA 1
ATOM 5940 C C . ASN B 1 341 ? -24.625 19.672 13.969 1 95.75 341 ASN B C 1
ATOM 5942 O O . ASN B 1 341 ? -24.781 20.828 14.344 1 95.75 341 ASN B O 1
ATOM 5946 N N . GLN B 1 342 ? -23.438 19.094 13.742 1 96 342 GLN B N 1
ATOM 5947 C CA . GLN B 1 342 ? -22.203 19.875 13.922 1 96 342 GLN B CA 1
ATOM 5948 C C . GLN B 1 342 ? -22.109 20.984 12.883 1 96 342 GLN B C 1
ATOM 5950 O O . GLN B 1 342 ? -21.625 22.078 13.18 1 96 342 GLN B O 1
ATOM 5955 N N . VAL B 1 343 ? -22.578 20.703 11.695 1 95.44 343 VAL B N 1
ATOM 5956 C CA . VAL B 1 343 ? -22.609 21.719 10.648 1 95.44 343 VAL B CA 1
ATOM 5957 C C . VAL B 1 343 ? -23.547 22.859 11.062 1 95.44 343 VAL B C 1
ATOM 5959 O O . VAL B 1 343 ? -23.188 24.031 10.977 1 95.44 343 VAL B O 1
ATOM 5962 N N . LEU B 1 344 ? -24.688 22.531 11.594 1 95.44 344 LEU B N 1
ATOM 5963 C CA . LEU B 1 344 ? -25.672 23.547 12.016 1 95.44 344 LEU B CA 1
ATOM 5964 C C . LEU B 1 344 ? -25.125 24.375 13.164 1 95.44 344 LEU B C 1
ATOM 5966 O O . LEU B 1 344 ? -25.266 25.594 13.172 1 95.44 344 LEU B O 1
ATOM 5970 N N . MET B 1 345 ? -24.453 23.672 14.086 1 96.62 345 MET B N 1
ATOM 5971 C CA . MET B 1 345 ? -23.891 24.375 15.227 1 96.62 345 MET B CA 1
ATOM 5972 C C . MET B 1 345 ? -22.75 25.297 14.789 1 96.62 345 MET B C 1
ATOM 5974 O O . MET B 1 345 ? -22.641 26.422 15.273 1 96.62 345 MET B O 1
ATOM 5978 N N . ALA B 1 346 ? -21.922 24.781 13.914 1 96.12 346 ALA B N 1
ATOM 5979 C CA . ALA B 1 346 ? -20.828 25.609 13.398 1 96.12 346 ALA B CA 1
ATOM 5980 C C . ALA B 1 346 ? -21.344 26.828 12.664 1 96.12 346 ALA B C 1
ATOM 5982 O O . ALA B 1 346 ? -20.766 27.906 12.742 1 96.12 346 ALA B O 1
ATOM 5983 N N . ASN B 1 347 ? -22.438 26.672 11.953 1 95.38 347 ASN B N 1
ATOM 5984 C CA . ASN B 1 347 ? -23.062 27.812 11.281 1 95.38 347 ASN B CA 1
ATOM 5985 C C . ASN B 1 347 ? -23.562 28.844 12.273 1 95.38 347 ASN B C 1
ATOM 5987 O O . ASN B 1 347 ? -23.422 30.047 12.055 1 95.38 347 ASN B O 1
ATOM 5991 N N . GLU B 1 348 ? -24.141 28.359 13.352 1 96 348 GLU B N 1
ATOM 5992 C CA . GLU B 1 348 ? -24.594 29.25 14.414 1 96 348 GLU B CA 1
ATOM 5993 C C . GLU B 1 348 ? -23.422 30 15.039 1 96 348 GLU B C 1
ATOM 5995 O O . GLU B 1 348 ? -23.547 31.188 15.391 1 96 348 GLU B O 1
ATOM 6000 N N . VAL B 1 349 ? -22.297 29.281 15.18 1 96.56 349 VAL B N 1
ATOM 6001 C CA . VAL B 1 349 ? -21.109 29.906 15.742 1 96.56 349 VAL B CA 1
ATOM 6002 C C . VAL B 1 349 ? -20.625 31.016 14.805 1 96.56 349 VAL B C 1
ATOM 6004 O O . VAL B 1 349 ? -20.234 32.094 15.258 1 96.56 349 VAL B O 1
ATOM 6007 N N . VAL B 1 350 ? -20.641 30.797 13.5 1 96.19 350 VAL B N 1
ATOM 6008 C CA . VAL B 1 350 ? -20.234 31.797 12.523 1 96.19 350 VAL B CA 1
ATOM 6009 C C . VAL B 1 350 ? -21.141 33.031 12.656 1 96.19 350 VAL B C 1
ATOM 6011 O O . VAL B 1 350 ? -20.641 34.156 12.711 1 96.19 350 VAL B O 1
ATOM 6014 N N . GLU B 1 351 ? -22.453 32.844 12.773 1 95.75 351 GLU B N 1
ATOM 6015 C CA . GLU B 1 351 ? -23.406 33.938 12.906 1 95.75 351 GLU B CA 1
ATOM 6016 C C . GLU B 1 351 ? -23.156 34.75 14.188 1 95.75 351 GLU B C 1
ATOM 6018 O O . GLU B 1 351 ? -23.172 35.969 14.18 1 95.75 351 GLU B O 1
ATOM 6023 N N . SER B 1 352 ? -22.906 34 15.234 1 97.31 352 SER B N 1
ATOM 6024 C CA . SER B 1 352 ? -22.656 34.625 16.531 1 97.31 352 SER B CA 1
ATOM 6025 C C . SER B 1 352 ? -21.359 35.438 16.5 1 97.31 352 SER B C 1
ATOM 6027 O O . SER B 1 352 ? -21.328 36.594 16.969 1 97.31 352 SER B O 1
ATOM 6029 N N . ARG B 1 353 ? -20.297 34.844 15.945 1 96.88 353 ARG B N 1
ATOM 6030 C CA . ARG B 1 353 ? -19 35.5 15.883 1 96.88 353 ARG B CA 1
ATOM 6031 C C . ARG B 1 353 ? -19.047 36.719 14.961 1 96.88 353 ARG B C 1
ATOM 6033 O O . ARG B 1 353 ? -18.375 37.719 15.195 1 96.88 353 ARG B O 1
ATOM 6040 N N . ALA B 1 354 ? -19.844 36.656 13.891 1 96.44 354 ALA B N 1
ATOM 6041 C CA . ALA B 1 354 ? -20.016 37.781 12.992 1 96.44 354 ALA B CA 1
ATOM 6042 C C . ALA B 1 354 ? -20.656 38.969 13.719 1 96.44 354 ALA B C 1
ATOM 6044 O O . ALA B 1 354 ? -20.266 40.125 13.531 1 96.44 354 ALA B O 1
ATOM 6045 N N . LYS B 1 355 ? -21.672 38.656 14.625 1 97 355 LYS B N 1
ATOM 6046 C CA . LYS B 1 355 ? -22.312 39.688 15.422 1 97 355 LYS B CA 1
ATOM 6047 C C . LYS B 1 355 ? -21.344 40.312 16.422 1 97 355 LYS B C 1
ATOM 6049 O O . LYS B 1 355 ? -21.312 41.531 16.609 1 97 355 LYS B O 1
ATOM 6054 N N . VAL B 1 356 ? -20.562 39.438 16.984 1 96.62 356 VAL B N 1
ATOM 6055 C CA . VAL B 1 356 ? -19.578 39.906 17.953 1 96.62 356 VAL B CA 1
ATOM 6056 C C . VAL B 1 356 ? -18.562 40.812 17.281 1 96.62 356 VAL B C 1
ATOM 6058 O O . VAL B 1 356 ? -18.219 41.875 17.812 1 96.62 356 VAL B O 1
ATOM 6061 N N . LEU B 1 357 ? -18.016 40.438 16.109 1 95.88 357 LEU B N 1
ATOM 6062 C CA . LEU B 1 357 ? -17.062 41.25 15.383 1 95.88 357 LEU B CA 1
ATOM 6063 C C . LEU B 1 357 ? -17.688 42.594 15.023 1 95.88 357 LEU B C 1
ATOM 6065 O O . LEU B 1 357 ? -17.062 43.656 15.211 1 95.88 357 LEU B O 1
ATOM 6069 N N . SER B 1 358 ? -18.969 42.688 14.602 1 95.94 358 SER B N 1
ATOM 6070 C CA . SER B 1 358 ? -19.656 43.906 14.242 1 95.94 358 SER B CA 1
ATOM 6071 C C . SER B 1 358 ? -19.781 44.844 15.438 1 95.94 358 SER B C 1
ATOM 6073 O O . SER B 1 358 ? -19.547 46.031 15.32 1 95.94 358 SER B O 1
ATOM 6075 N N . SER B 1 359 ? -20.094 44.219 16.594 1 96.12 359 SER B N 1
ATOM 6076 C CA . SER B 1 359 ? -20.234 45 17.812 1 96.12 359 SER B CA 1
ATOM 6077 C C . SER B 1 359 ? -18.891 45.594 18.266 1 96.12 359 SER B C 1
ATOM 6079 O O . SER B 1 359 ? -18.797 46.75 18.641 1 96.12 359 SER B O 1
ATOM 6081 N N . LYS B 1 360 ? -17.891 44.719 18.203 1 93.56 360 LYS B N 1
ATOM 6082 C CA . LYS B 1 360 ? -16.578 45.156 18.656 1 93.56 360 LYS B CA 1
ATOM 6083 C C . LYS B 1 360 ? -15.992 46.219 17.719 1 93.56 360 LYS B C 1
ATOM 6085 O O . LYS B 1 360 ? -15.281 47.125 18.172 1 93.56 360 LYS B O 1
ATOM 6090 N N . GLU B 1 361 ? -16.312 46.156 16.453 1 93.19 361 GLU B N 1
ATOM 6091 C CA . GLU B 1 361 ? -15.891 47.188 15.5 1 93.19 361 GLU B CA 1
ATOM 6092 C C . GLU B 1 361 ? -16.531 48.531 15.82 1 93.19 361 GLU B C 1
ATOM 6094 O O . GLU B 1 361 ? -15.867 49.562 15.781 1 93.19 361 GLU B O 1
ATOM 6099 N N . LYS B 1 362 ? -17.828 48.562 16.234 1 93.62 362 LYS B N 1
ATOM 6100 C CA . LYS B 1 362 ? -18.531 49.781 16.594 1 93.62 362 LYS B CA 1
ATOM 6101 C C . LYS B 1 362 ? -17.969 50.406 17.875 1 93.62 362 LYS B C 1
ATOM 6103 O O . LYS B 1 362 ? -17.766 51.625 17.953 1 93.62 362 LYS B O 1
ATOM 6108 N N . LEU B 1 363 ? -17.703 49.531 18.812 1 93.31 363 LEU B N 1
ATOM 6109 C CA . LEU B 1 363 ? -17.141 50 20.078 1 93.31 363 LEU B CA 1
ATOM 6110 C C . LEU B 1 363 ? -15.727 50.531 19.875 1 93.31 363 LEU B C 1
ATOM 6112 O O . LEU B 1 363 ? -15.344 51.5 20.531 1 93.31 363 LEU B O 1
ATOM 6116 N N . TYR B 1 364 ? -14.977 49.906 19.031 1 91.62 364 TYR B N 1
ATOM 6117 C CA . TYR B 1 364 ? -13.625 50.375 18.719 1 91.62 364 TYR B CA 1
ATOM 6118 C C . TYR B 1 364 ? -13.672 51.75 18.016 1 91.62 364 TYR B C 1
ATOM 6120 O O . TYR B 1 364 ? -12.875 52.625 18.328 1 91.62 364 TYR B O 1
ATOM 6128 N N . ASP B 1 365 ? -14.656 51.938 17.156 1 89.38 365 ASP B N 1
ATOM 6129 C CA . ASP B 1 365 ? -14.836 53.188 16.438 1 89.38 365 ASP B CA 1
ATOM 6130 C C . ASP B 1 365 ? -15.188 54.312 17.406 1 89.38 365 ASP B C 1
ATOM 6132 O O . ASP B 1 365 ? -14.789 55.469 17.219 1 89.38 365 ASP B O 1
ATOM 6136 N N . ALA B 1 366 ? -15.82 53.938 18.516 1 90.62 366 ALA B N 1
ATOM 6137 C CA . ALA B 1 366 ? -16.234 54.906 19.531 1 90.62 366 ALA B CA 1
ATOM 6138 C C . ALA B 1 366 ? -15.109 55.156 20.547 1 90.62 366 ALA B C 1
ATOM 6140 O O . ALA B 1 366 ? -15.258 55.969 21.453 1 90.62 366 ALA B O 1
ATOM 6141 N N . GLY B 1 367 ? -14.031 54.406 20.422 1 86.44 367 GLY B N 1
ATOM 6142 C CA . GLY B 1 367 ? -12.891 54.562 21.297 1 86.44 367 GLY B CA 1
ATOM 6143 C C . GLY B 1 367 ? -13.039 53.844 22.625 1 86.44 367 GLY B C 1
ATOM 6144 O O . GLY B 1 367 ? -12.336 54.156 23.594 1 86.44 367 GLY B O 1
ATOM 6145 N N . LEU B 1 368 ? -13.898 52.812 22.578 1 89.12 368 LEU B N 1
ATOM 6146 C CA . LEU B 1 368 ? -14.227 52.156 23.828 1 89.12 368 LEU B CA 1
ATOM 6147 C C . LEU B 1 368 ? -13.562 50.781 23.922 1 89.12 368 LEU B C 1
ATOM 6149 O O . LEU B 1 368 ? -13.719 50.094 24.906 1 89.12 368 LEU B O 1
ATOM 6153 N N . LEU B 1 369 ? -12.805 50.406 22.859 1 88.25 369 LEU B N 1
ATOM 6154 C CA . LEU B 1 369 ? -12.133 49.094 22.859 1 88.25 369 LEU B CA 1
ATOM 6155 C C . LEU B 1 369 ? -10.727 49.219 22.281 1 88.25 369 LEU B C 1
ATOM 6157 O O . LEU B 1 369 ? -10.445 50.156 21.516 1 88.25 369 LEU B O 1
ATOM 6161 N N . GLU B 1 370 ? -9.992 48.281 22.688 1 85.38 370 GLU B N 1
ATOM 6162 C CA . GLU B 1 370 ? -8.641 48.219 22.141 1 85.38 370 GLU B CA 1
ATOM 6163 C C . GLU B 1 370 ? -8.609 47.469 20.828 1 85.38 370 GLU B C 1
ATOM 6165 O O . GLU B 1 370 ? -9.492 46.656 20.547 1 85.38 370 GLU B O 1
ATOM 6170 N N . ALA B 1 371 ? -7.602 47.812 20.062 1 84.38 371 ALA B N 1
ATOM 6171 C CA . ALA B 1 371 ? -7.434 47.188 18.75 1 84.38 371 ALA B CA 1
ATOM 6172 C C . ALA B 1 371 ? -7.285 45.688 18.891 1 84.38 371 ALA B C 1
ATOM 6174 O O . ALA B 1 371 ? -7.754 44.938 18.031 1 84.38 371 ALA B O 1
ATOM 6175 N N . SER B 1 372 ? -6.676 45.25 19.969 1 84.31 372 SER B N 1
ATOM 6176 C CA . SER B 1 372 ? -6.43 43.812 20.188 1 84.31 372 SER B CA 1
ATOM 6177 C C . SER B 1 372 ? -7.738 43.031 20.266 1 84.31 372 SER B C 1
ATOM 6179 O O . SER B 1 372 ? -7.812 41.906 19.812 1 84.31 372 SER B O 1
ATOM 6181 N N . GLU B 1 373 ? -8.719 43.688 20.75 1 88.88 373 GLU B N 1
ATOM 6182 C CA . GLU B 1 373 ? -10.008 43.031 20.891 1 88.88 373 GLU B CA 1
ATOM 6183 C C . GLU B 1 373 ? -10.672 42.812 19.531 1 88.88 373 GLU B C 1
ATOM 6185 O O . GLU B 1 373 ? -11.289 41.75 19.297 1 88.88 373 GLU B O 1
ATOM 6190 N N . VAL B 1 374 ? -10.531 43.781 18.688 1 91 374 VAL B N 1
ATOM 6191 C CA . VAL B 1 374 ? -11.086 43.688 17.344 1 91 374 VAL B CA 1
ATOM 6192 C C . VAL B 1 374 ? -10.312 42.625 16.547 1 91 374 VAL B C 1
ATOM 6194 O O . VAL B 1 374 ? -10.906 41.844 15.812 1 91 374 VAL B O 1
ATOM 6197 N N . ILE B 1 375 ? -9.062 42.656 16.688 1 88.38 375 ILE B N 1
ATOM 6198 C CA . ILE B 1 375 ? -8.211 41.688 16.016 1 88.38 375 ILE B CA 1
ATOM 6199 C C . ILE B 1 375 ? -8.602 40.281 16.453 1 88.38 375 ILE B C 1
ATOM 6201 O O . ILE B 1 375 ? -8.75 39.375 15.617 1 88.38 375 ILE B O 1
ATOM 6205 N N . ASP B 1 376 ? -8.789 40.031 17.688 1 90.94 376 ASP B N 1
ATOM 6206 C CA . ASP B 1 376 ? -9.188 38.75 18.234 1 90.94 376 ASP B CA 1
ATOM 6207 C C . ASP B 1 376 ? -10.539 38.312 17.672 1 90.94 376 ASP B C 1
ATOM 6209 O O . ASP B 1 376 ? -10.734 37.125 17.328 1 90.94 376 ASP B O 1
ATOM 6213 N N . ALA B 1 377 ? -11.398 39.281 17.688 1 93 377 ALA B N 1
ATOM 6214 C CA . ALA B 1 377 ? -12.727 39 17.141 1 93 377 ALA B CA 1
ATOM 6215 C C . ALA B 1 377 ? -12.648 38.562 15.68 1 93 377 ALA B C 1
ATOM 6217 O O . ALA B 1 377 ? -13.367 37.688 15.234 1 93 377 ALA B O 1
ATOM 6218 N N . HIS B 1 378 ? -11.789 39.25 14.977 1 92.56 378 HIS B N 1
ATOM 6219 C CA . HIS B 1 378 ? -11.547 38.906 13.578 1 92.56 378 HIS B CA 1
ATOM 6220 C C . HIS B 1 378 ? -11.008 37.5 13.445 1 92.56 378 HIS B C 1
ATOM 6222 O O . HIS B 1 378 ? -11.508 36.719 12.625 1 92.56 378 HIS B O 1
ATOM 6228 N N . ASN B 1 379 ? -10.086 37.156 14.188 1 91.62 379 ASN B N 1
ATOM 6229 C CA . ASN B 1 379 ? -9.508 35.812 14.172 1 91.62 379 ASN B CA 1
ATOM 6230 C C . ASN B 1 379 ? -10.547 34.75 14.523 1 91.62 379 ASN B C 1
ATOM 6232 O O . ASN B 1 379 ? -10.617 33.719 13.875 1 91.62 379 ASN B O 1
ATOM 6236 N N . ASN B 1 380 ? -11.32 35.062 15.469 1 93.62 380 ASN B N 1
ATOM 6237 C CA . ASN B 1 380 ? -12.336 34.125 15.922 1 93.62 380 ASN B CA 1
ATOM 6238 C C . ASN B 1 380 ? -13.375 33.875 14.844 1 93.62 380 ASN B C 1
ATOM 6240 O O . ASN B 1 380 ? -13.852 32.75 14.703 1 93.62 380 ASN B O 1
ATOM 6244 N N . LEU B 1 381 ? -13.742 34.906 14.125 1 95.5 381 LEU B N 1
ATOM 6245 C CA . LEU B 1 381 ? -14.703 34.719 13.047 1 95.5 381 LEU B CA 1
ATOM 6246 C C . LEU B 1 381 ? -14.148 33.812 11.969 1 95.5 381 LEU B C 1
ATOM 6248 O O . LEU B 1 381 ? -14.852 32.906 11.508 1 95.5 381 LEU B O 1
ATOM 6252 N N . PHE B 1 382 ? -12.945 33.969 11.609 1 94.5 382 PHE B N 1
ATOM 6253 C CA . PHE B 1 382 ? -12.367 33.156 10.547 1 94.5 382 PHE B CA 1
ATOM 6254 C C . PHE B 1 382 ? -12.125 31.734 11.031 1 94.5 382 PHE B C 1
ATOM 6256 O O . PHE B 1 382 ? -12.25 30.781 10.258 1 94.5 382 PHE B O 1
ATOM 6263 N N . ASP B 1 383 ? -11.828 31.531 12.32 1 94.25 383 ASP B N 1
ATOM 6264 C CA . ASP B 1 383 ? -11.766 30.188 12.891 1 94.25 383 ASP B CA 1
ATOM 6265 C C . ASP B 1 383 ? -13.117 29.484 12.789 1 94.25 383 ASP B C 1
ATOM 6267 O O . ASP B 1 383 ? -13.18 28.281 12.484 1 94.25 383 ASP B O 1
ATOM 6271 N N . ALA B 1 384 ? -14.078 30.266 13.055 1 95.69 384 ALA B N 1
ATOM 6272 C CA . ALA B 1 384 ? -15.43 29.719 12.977 1 95.69 384 ALA B CA 1
ATOM 6273 C C . ALA B 1 384 ? -15.781 29.328 11.539 1 95.69 384 ALA B C 1
ATOM 6275 O O . ALA B 1 384 ? -16.375 28.281 11.305 1 95.69 384 ALA B O 1
ATOM 6276 N N . LYS B 1 385 ? -15.453 30.172 10.602 1 95.25 385 LYS B N 1
ATOM 6277 C CA . LYS B 1 385 ? -15.711 29.875 9.195 1 95.25 385 LYS B CA 1
ATOM 6278 C C . LYS B 1 385 ? -14.969 28.625 8.758 1 95.25 385 LYS B C 1
ATOM 6280 O O . LYS B 1 385 ? -15.523 27.781 8.031 1 95.25 385 LYS B O 1
ATOM 6285 N N . ASN B 1 386 ? -13.766 28.531 9.156 1 94.75 386 ASN B N 1
ATOM 6286 C CA . ASN B 1 386 ? -12.984 27.328 8.875 1 94.75 386 ASN B CA 1
ATOM 6287 C C . ASN B 1 386 ? -13.633 26.078 9.461 1 94.75 386 ASN B C 1
ATOM 6289 O O . ASN B 1 386 ? -13.688 25.031 8.812 1 94.75 386 ASN B O 1
ATOM 6293 N N . SER B 1 387 ? -14.047 26.203 10.641 1 95.25 387 SER B N 1
ATOM 6294 C CA . SER B 1 387 ? -14.695 25.094 11.32 1 95.25 387 SER B CA 1
ATOM 6295 C C . SER B 1 387 ? -15.961 24.656 10.586 1 95.25 387 SER B C 1
ATOM 6297 O O . SER B 1 387 ? -16.203 23.453 10.43 1 95.25 387 SER B O 1
ATOM 6299 N N . LEU B 1 388 ? -16.781 25.641 10.18 1 95.25 388 LEU B N 1
ATOM 6300 C CA . LEU B 1 388 ? -17.984 25.328 9.422 1 95.25 388 LEU B CA 1
ATOM 6301 C C . LEU B 1 388 ? -17.656 24.562 8.148 1 95.25 388 LEU B C 1
ATOM 6303 O O . LEU B 1 388 ? -18.25 23.516 7.867 1 95.25 388 LEU B O 1
ATOM 6307 N N . GLN B 1 389 ? -16.703 25.047 7.434 1 93.94 389 GLN B N 1
ATOM 6308 C CA . GLN B 1 389 ? -16.297 24.391 6.191 1 93.94 389 GLN B CA 1
ATOM 6309 C C . GLN B 1 389 ? -15.805 22.969 6.449 1 93.94 389 GLN B C 1
ATOM 6311 O O . GLN B 1 389 ? -16.203 22.047 5.738 1 93.94 389 GLN B O 1
ATOM 6316 N N . ASN B 1 390 ? -14.961 22.781 7.434 1 94.44 390 ASN B N 1
ATOM 6317 C CA . ASN B 1 390 ? -14.422 21.469 7.758 1 94.44 390 ASN B CA 1
ATOM 6318 C C . ASN B 1 390 ? -15.523 20.484 8.148 1 94.44 390 ASN B C 1
ATOM 6320 O O . ASN B 1 390 ? -15.492 19.312 7.758 1 94.44 390 ASN B O 1
ATOM 6324 N N . ASN B 1 391 ? -16.422 21.016 8.93 1 94.44 391 ASN B N 1
ATOM 6325 C CA . ASN B 1 391 ? -17.531 20.156 9.344 1 94.44 391 ASN B CA 1
ATOM 6326 C C . ASN B 1 391 ? -18.406 19.75 8.156 1 94.44 391 ASN B C 1
ATOM 6328 O O . ASN B 1 391 ? -18.875 18.625 8.086 1 94.44 391 ASN B O 1
ATOM 6332 N N . LEU B 1 392 ? -18.672 20.703 7.289 1 93.38 392 LEU B N 1
ATOM 6333 C CA . LEU B 1 392 ? -19.469 20.422 6.102 1 93.38 392 LEU B CA 1
ATOM 6334 C C . LEU B 1 392 ? -18.828 19.328 5.266 1 93.38 392 LEU B C 1
ATOM 6336 O O . LEU B 1 392 ? -19.484 18.359 4.867 1 93.38 392 LEU B O 1
ATOM 6340 N N . TYR B 1 393 ? -17.578 19.422 4.961 1 94.06 393 TYR B N 1
ATOM 6341 C CA . TYR B 1 393 ? -16.891 18.422 4.164 1 94.06 393 TYR B CA 1
ATOM 6342 C C . TYR B 1 393 ? -16.797 17.094 4.91 1 94.06 393 TYR B C 1
ATOM 6344 O O . TYR B 1 393 ? -16.844 16.031 4.293 1 94.06 393 TYR B O 1
ATOM 6352 N N . ASN B 1 394 ? -16.625 17.141 6.23 1 94.88 394 ASN B N 1
ATOM 6353 C CA . ASN B 1 394 ? -16.641 15.914 7.016 1 94.88 394 ASN B CA 1
ATOM 6354 C C . ASN B 1 394 ? -17.969 15.195 6.914 1 94.88 394 ASN B C 1
ATOM 6356 O O . ASN B 1 394 ? -18.016 13.961 6.859 1 94.88 394 ASN B O 1
ATOM 6360 N N . TYR B 1 395 ? -19.078 15.992 6.938 1 93.88 395 TYR B N 1
ATOM 6361 C CA . TYR B 1 395 ? -20.406 15.43 6.738 1 93.88 395 TYR B CA 1
ATOM 6362 C C . TYR B 1 395 ? -20.484 14.648 5.434 1 93.88 395 TYR B C 1
ATOM 6364 O O . TYR B 1 395 ? -20.938 13.5 5.41 1 93.88 395 TYR B O 1
ATOM 6372 N N . TRP B 1 396 ? -19.984 15.188 4.43 1 92.94 396 TRP B N 1
ATOM 6373 C CA . TRP B 1 396 ? -20.047 14.562 3.113 1 92.94 396 TRP B CA 1
ATOM 6374 C C . TRP B 1 396 ? -19.156 13.328 3.049 1 92.94 396 TRP B C 1
ATOM 6376 O O . TRP B 1 396 ? -19.516 12.328 2.426 1 92.94 396 TRP B O 1
ATOM 6386 N N . ARG B 1 397 ? -17.984 13.398 3.664 1 94.81 397 ARG B N 1
ATOM 6387 C CA . ARG B 1 397 ? -17.109 12.242 3.703 1 94.81 397 ARG B CA 1
ATOM 6388 C C . ARG B 1 397 ? -17.781 11.055 4.383 1 94.81 397 ARG B C 1
ATOM 6390 O O . ARG B 1 397 ? -17.672 9.914 3.922 1 94.81 397 ARG B O 1
ATOM 6397 N N . GLN B 1 398 ? -18.469 11.359 5.465 1 94.5 398 GLN B N 1
ATOM 6398 C CA . GLN B 1 398 ? -19.156 10.297 6.188 1 94.5 398 GLN B CA 1
ATOM 6399 C C . GLN B 1 398 ? -20.297 9.711 5.352 1 94.5 398 GLN B C 1
ATOM 6401 O O . GLN B 1 398 ? -20.547 8.508 5.387 1 94.5 398 GLN B O 1
ATOM 6406 N N . ARG B 1 399 ? -21 10.539 4.672 1 93.5 399 ARG B N 1
ATOM 6407 C CA . ARG B 1 399 ? -22.078 10.07 3.807 1 93.5 399 ARG B CA 1
ATOM 6408 C C . ARG B 1 399 ? -21.547 9.156 2.707 1 93.5 399 ARG B C 1
ATOM 6410 O O . ARG B 1 399 ? -22.141 8.125 2.404 1 93.5 399 ARG B O 1
ATOM 6417 N N . VAL B 1 400 ? -20.453 9.555 2.08 1 95.19 400 VAL B N 1
ATOM 6418 C CA . VAL B 1 400 ? -19.812 8.742 1.056 1 95.19 400 VAL B CA 1
ATOM 6419 C C . VAL B 1 400 ? -19.422 7.387 1.643 1 95.19 400 VAL B C 1
ATOM 6421 O O . VAL B 1 400 ? -19.594 6.348 0.997 1 95.19 400 VAL B O 1
ATOM 6424 N N . GLY B 1 401 ? -18.828 7.426 2.896 1 95.75 401 GLY B N 1
ATOM 6425 C CA . GLY B 1 401 ? -18.484 6.184 3.562 1 95.75 401 GLY B CA 1
ATOM 6426 C C . GLY B 1 401 ? -19.672 5.254 3.75 1 95.75 401 GLY B C 1
ATOM 6427 O O . GLY B 1 401 ? -19.547 4.039 3.566 1 95.75 401 GLY B O 1
ATOM 6428 N N . LEU B 1 402 ? -20.812 5.793 4.133 1 95.75 402 LEU B N 1
ATOM 6429 C CA . LEU B 1 402 ? -22.031 5.027 4.324 1 95.75 402 LEU B CA 1
ATOM 6430 C C . LEU B 1 402 ? -22.484 4.379 3.016 1 95.75 402 LEU B C 1
ATOM 6432 O O . LEU B 1 402 ? -22.797 3.189 2.986 1 95.75 402 LEU B O 1
ATOM 6436 N N . LEU B 1 403 ? -22.469 5.148 1.92 1 95.62 403 LEU B N 1
ATOM 6437 C CA . LEU B 1 403 ? -22.844 4.637 0.604 1 95.62 403 LEU B CA 1
ATOM 6438 C C . LEU B 1 403 ? -21.891 3.531 0.16 1 95.62 403 LEU B C 1
ATOM 6440 O O . LEU B 1 403 ? -22.328 2.518 -0.388 1 95.62 403 LEU B O 1
ATOM 6444 N N . GLN B 1 404 ? -20.562 3.748 0.395 1 96.5 404 GLN B N 1
ATOM 6445 C CA . GLN B 1 404 ? -19.562 2.756 0.019 1 96.5 404 GLN B CA 1
ATOM 6446 C C . GLN B 1 404 ? -19.781 1.444 0.77 1 96.5 404 GLN B C 1
ATOM 6448 O O . GLN B 1 404 ? -19.719 0.366 0.176 1 96.5 404 GLN B O 1
ATOM 6453 N N . THR B 1 405 ? -20.016 1.541 2.08 1 96.56 405 THR B N 1
ATOM 6454 C CA . THR B 1 405 ? -20.219 0.352 2.902 1 96.56 405 THR B CA 1
ATOM 6455 C C . THR B 1 405 ? -21.438 -0.438 2.432 1 96.56 405 THR B C 1
ATOM 6457 O O . THR B 1 405 ? -21.422 -1.671 2.459 1 96.56 405 THR B O 1
ATOM 6460 N N . ALA B 1 406 ? -22.469 0.259 1.954 1 95.5 406 ALA B N 1
ATOM 6461 C CA . ALA B 1 406 ? -23.703 -0.383 1.469 1 95.5 406 ALA B CA 1
ATOM 6462 C C . ALA B 1 406 ? -23.531 -0.85 0.026 1 95.5 406 ALA B C 1
ATOM 6464 O O . ALA B 1 406 ? -24.422 -1.517 -0.521 1 95.5 406 ALA B O 1
ATOM 6465 N N . GLY B 1 407 ? -22.438 -0.498 -0.61 1 95.5 407 GLY B N 1
ATOM 6466 C CA . GLY B 1 407 ? -22.203 -0.894 -1.988 1 95.5 407 GLY B CA 1
ATOM 6467 C C . GLY B 1 407 ? -23.031 -0.101 -2.988 1 95.5 407 GLY B C 1
ATOM 6468 O O . GLY B 1 407 ? -23.438 -0.635 -4.02 1 95.5 407 GLY B O 1
ATOM 6469 N N . LYS B 1 408 ? -23.281 1.12 -2.693 1 94.56 408 LYS B N 1
ATOM 6470 C CA . LYS B 1 408 ? -24.219 1.889 -3.504 1 94.56 408 LYS B CA 1
ATOM 6471 C C . LYS B 1 408 ? -23.516 3.027 -4.234 1 94.56 408 LYS B C 1
ATOM 6473 O O . LYS B 1 408 ? -24.156 4 -4.641 1 94.56 408 LYS B O 1
ATOM 6478 N N . LEU B 1 409 ? -22.234 2.967 -4.422 1 95.25 409 LEU B N 1
ATOM 6479 C CA . LEU B 1 409 ? -21.516 3.963 -5.211 1 95.25 409 LEU B CA 1
ATOM 6480 C C . LEU B 1 409 ? -21.391 3.523 -6.668 1 95.25 409 LEU B C 1
ATOM 6482 O O . LEU B 1 409 ? -20.281 3.307 -7.168 1 95.25 409 LEU B O 1
ATOM 6486 N N . ASP B 1 410 ? -22.562 3.467 -7.352 1 93.06 410 ASP B N 1
ATOM 6487 C CA . ASP B 1 410 ? -22.609 3.117 -8.766 1 93.06 410 ASP B CA 1
ATOM 6488 C C . ASP B 1 410 ? -22.562 4.367 -9.641 1 93.06 410 ASP B C 1
ATOM 6490 O O . ASP B 1 410 ? -22.484 5.488 -9.133 1 93.06 410 ASP B O 1
ATOM 6494 N N . ASP B 1 411 ? -22.562 4.148 -10.922 1 93.75 411 ASP B N 1
ATOM 6495 C CA . ASP B 1 411 ? -22.422 5.25 -11.867 1 93.75 411 ASP B CA 1
ATOM 6496 C C . ASP B 1 411 ? -23.562 6.258 -11.695 1 93.75 411 ASP B C 1
ATOM 6498 O O . ASP B 1 411 ? -23.344 7.469 -11.758 1 93.75 411 ASP B O 1
ATOM 6502 N N . ASN B 1 412 ? -24.734 5.754 -11.445 1 91.06 412 ASN B N 1
ATOM 6503 C CA . ASN B 1 412 ? -25.875 6.633 -11.25 1 91.06 412 ASN B CA 1
ATOM 6504 C C . ASN B 1 412 ? -25.734 7.465 -9.977 1 91.06 412 ASN B C 1
ATOM 6506 O O . ASN B 1 412 ? -26.016 8.664 -9.984 1 91.06 412 ASN B O 1
ATOM 6510 N N . THR B 1 413 ? -25.328 6.848 -8.93 1 91.81 413 THR B N 1
ATOM 6511 C CA . THR B 1 413 ? -25.141 7.551 -7.664 1 91.81 413 THR B CA 1
ATOM 6512 C C . THR B 1 413 ? -24.062 8.617 -7.797 1 91.81 413 THR B C 1
ATOM 6514 O O . THR B 1 413 ? -24.203 9.727 -7.27 1 91.81 413 THR B O 1
ATOM 6517 N N . MET B 1 414 ? -22.984 8.273 -8.516 1 93.12 414 MET B N 1
ATOM 6518 C CA . MET B 1 414 ? -21.906 9.234 -8.742 1 93.12 414 MET B CA 1
ATOM 6519 C C . MET B 1 414 ? -22.422 10.461 -9.492 1 93.12 414 MET B C 1
ATOM 6521 O O . MET B 1 414 ? -22.047 11.594 -9.172 1 93.12 414 MET B O 1
ATOM 6525 N N . ALA B 1 415 ? -23.297 10.258 -10.398 1 90 415 ALA B N 1
ATOM 6526 C CA . ALA B 1 415 ? -23.891 11.352 -11.156 1 90 415 ALA B CA 1
ATOM 6527 C C . ALA B 1 415 ? -24.766 12.227 -10.258 1 90 415 ALA B C 1
ATOM 6529 O O . ALA B 1 415 ? -24.734 13.453 -10.352 1 90 415 ALA B O 1
ATOM 6530 N N . LEU B 1 416 ? -25.5 11.586 -9.383 1 85.69 416 LEU B N 1
ATOM 6531 C CA . LEU B 1 416 ? -26.375 12.312 -8.469 1 85.69 416 LEU B CA 1
ATOM 6532 C C . LEU B 1 416 ? -25.562 13.156 -7.488 1 85.69 416 LEU B C 1
ATOM 6534 O O . LEU B 1 416 ? -25.938 14.297 -7.203 1 85.69 416 LEU B O 1
ATOM 6538 N N . ILE B 1 417 ? -24.484 12.562 -7.004 1 87.69 417 ILE B N 1
ATOM 6539 C CA . ILE B 1 417 ? -23.625 13.289 -6.086 1 87.69 417 ILE B CA 1
ATOM 6540 C C . ILE B 1 417 ? -23 14.492 -6.801 1 87.69 417 ILE B C 1
ATOM 6542 O O . ILE B 1 417 ? -22.922 15.578 -6.234 1 87.69 417 ILE B O 1
ATOM 6546 N N . SER B 1 418 ? -22.594 14.32 -8.016 1 88.06 418 SER B N 1
ATOM 6547 C CA . SER B 1 418 ? -22.031 15.398 -8.82 1 88.06 418 SER B CA 1
ATOM 6548 C C . SER B 1 418 ? -23.016 16.547 -8.984 1 88.06 418 SER B C 1
ATOM 6550 O O . SER B 1 418 ? -22.656 17.719 -8.859 1 88.06 418 SER B O 1
ATOM 6552 N N . GLN B 1 419 ? -24.266 16.234 -9.188 1 81.5 419 GLN B N 1
ATOM 6553 C CA . GLN B 1 419 ? -25.312 17.234 -9.375 1 81.5 419 GLN B CA 1
ATOM 6554 C C . GLN B 1 419 ? -25.562 18.016 -8.086 1 81.5 419 GLN B C 1
ATOM 6556 O O . GLN B 1 419 ? -25.812 19.219 -8.125 1 81.5 419 GLN B O 1
ATOM 6561 N N . ALA B 1 420 ? -25.391 17.344 -7.004 1 75.5 420 ALA B N 1
ATOM 6562 C CA . ALA B 1 420 ? -25.609 17.984 -5.711 1 75.5 420 ALA B CA 1
ATOM 6563 C C . ALA B 1 420 ? -24.531 19.016 -5.418 1 75.5 420 ALA B C 1
ATOM 6565 O O . ALA B 1 420 ? -24.766 20 -4.707 1 75.5 420 ALA B O 1
ATOM 6566 N N . PHE B 1 421 ? -23.297 18.812 -5.902 1 76.56 421 PHE B N 1
ATOM 6567 C CA . PHE B 1 421 ? -22.188 19.734 -5.691 1 76.56 421 PHE B CA 1
ATOM 6568 C C . PHE B 1 421 ? -22.312 20.938 -6.621 1 76.56 421 PHE B C 1
ATOM 6570 O O . PHE B 1 421 ? -21.766 22.016 -6.336 1 76.56 421 PHE B O 1
ATOM 6577 N N . HIS B 1 422 ? -22.984 20.812 -7.812 1 64.5 422 HIS B N 1
ATOM 6578 C CA . HIS B 1 422 ? -23.141 21.906 -8.766 1 64.5 422 HIS B CA 1
ATOM 6579 C C . HIS B 1 422 ? -24.328 22.781 -8.398 1 64.5 422 HIS B C 1
ATOM 6581 O O . HIS B 1 422 ? -24.406 23.938 -8.82 1 64.5 422 HIS B O 1
ATOM 6587 N N . SER B 1 423 ? -25.25 22.297 -7.633 1 54.38 423 SER B N 1
ATOM 6588 C CA . SER B 1 423 ? -26.438 23.094 -7.332 1 54.38 423 SER B CA 1
ATOM 6589 C C . SER B 1 423 ? -26.203 24 -6.125 1 54.38 423 SER B C 1
ATOM 6591 O O . SER B 1 423 ? -25.438 23.656 -5.227 1 54.38 423 SER B O 1
#

Nearest PDB structures (foldseek):
  2xmn-assembly1_C  TM=9.308E-01  e=1.965E-23  Escherichia coli K-12
  7ng9-assembly1_A  TM=9.192E-01  e=2.472E-23  Klebsiella quasipneumoniae
  2wmz-assembly1_B  TM=9.142E-01  e=6.182E-23  Escherichia coli K-12
  5bun-assembly1_B  TM=9.106E-01  e=6.472E-23  Salmonella enterica subsp. enterica serovar Typhi
  4mt4-assembly1_C  TM=8.246E-01  e=5.297E-17  Campylobacter jejuni

pLDDT: mean 90.4, std 13.86, range [24.64, 98.69]

Secondary structure (DSSP, 8-state):
----------------------PPBPHHHHHHHHHHH-HHHHHHHHHHHHHHHHHHHHHHTTS-EEEEEEEEE--SSS--EEEEEEEEEEEEE-HHHHHHHHHHHHHHHHHHHHHHHHHHHHHHHHHHHHHHHHHHHHHHHHHHHHHHHHHHHHHHHHHHHHTTSS-HHHHHHHHHHHHHHHHHHHHHHHHHHHHHHHHHHHHTS--S-B----SSS--PPPPSSSSHHHHHHHHHHH-HHHHHHHHHHHHHHHHHHHHHGGGS-EEEEEEEEEEESSS-S-EEEEEEEEEEEE-SSSHHHHHHHHHHHHHHHHHHHHHHHHHHHHHHHHHHHHHHHHHHHHHHHHHHHHHHHHHHHHHHHHHHHTT-S-HHHHHHHHHHHHHHHHHHHHHHHHHHHHHHHHHHHHT---HHHHHHHHHHHH-/----------------------PPBPHHHHHHHHHHH-HHHHHHHHHHHHHHHHHHHHHHTTS-EEEEEEEEEEESSS--EEEEEEEEEEEEE-HHHHHHHHHHHHHHHHHHHHHHHHHHHHHHHHHHHHHHHHHHHHHHHHHHHHHHHHHHHHHHHHHHHHTTSS-HHHHHHHHHHHHHHHHHHHHHHHHHHHHHHHHHHHHTS--S-B----SSS--PPPPS-SSHHHHHHHHHHH-HHHHHHHHHHHHHHHHHHHHHGGGS-EEEEEEEEEEESSS-S-EEEEEEEEE----SSSHHHHHHHHHHHHHHHHHHHHHHHHHHHHHHHHHHHHHHHHHHHHHHHHHHHHHHHHHHHHHHHHHHHTT-S-HHHHHHHHHHHHHHHHHHHHHHHHHHHHHHHHHHHTT---HHHHHHHHHHHH-

Radius of gyration: 39.49 Å; Cα contacts (8 Å, |Δi|>4): 1152; chains: 2; bounding box: 97×130×117 Å

Solvent-accessible surface area (backbone atoms only — not comparable to full-atom values): 42457 Å² total; per-residue (Å²): 138,81,80,74,75,78,77,76,76,77,78,76,73,75,74,71,73,75,71,62,74,85,62,50,51,44,57,51,56,46,49,57,36,24,71,73,56,32,63,69,52,50,48,29,54,50,42,31,52,52,21,51,50,44,30,51,55,39,50,53,71,64,43,68,46,78,49,77,50,76,49,79,46,83,48,93,92,50,80,65,42,47,36,41,34,38,39,40,39,32,58,74,39,48,60,28,55,56,23,44,31,51,22,26,48,34,46,24,53,28,27,51,30,46,32,52,34,42,48,28,52,48,43,45,51,50,52,52,36,49,50,49,28,22,50,26,48,51,48,29,52,50,34,50,51,51,43,54,54,46,51,54,50,46,55,54,47,49,54,36,35,76,68,68,73,46,58,71,65,49,50,51,49,49,52,51,50,49,52,54,36,54,52,47,32,52,53,28,48,53,49,26,53,53,32,35,50,53,39,12,65,46,34,73,48,80,65,90,44,56,63,47,76,74,80,89,71,88,66,87,75,86,66,96,60,92,46,71,68,53,48,52,50,43,22,73,73,45,14,31,68,54,51,31,33,50,32,50,29,55,24,31,50,26,46,26,47,23,34,51,24,54,67,47,54,34,32,37,34,38,38,34,38,40,32,31,79,78,85,38,92,57,40,49,34,38,35,41,37,39,40,37,50,44,70,70,31,36,47,45,57,26,48,27,51,38,30,50,48,48,29,53,42,31,46,29,50,31,50,44,48,50,42,49,49,52,30,50,46,57,36,28,55,55,42,34,54,50,28,48,54,48,26,56,49,27,48,52,46,30,55,51,32,49,51,51,34,54,52,42,50,52,36,36,74,71,69,74,46,59,63,66,57,42,52,50,32,50,52,50,27,52,53,28,48,50,48,25,53,52,32,46,54,50,27,51,49,33,48,48,50,40,34,40,61,26,42,54,45,42,75,65,46,44,46,52,55,32,51,59,41,75,98,135,84,79,78,76,74,79,76,78,75,77,75,75,73,73,70,72,76,66,64,73,84,62,51,52,44,56,49,58,45,47,56,34,25,71,73,55,30,35,69,50,50,37,28,54,49,42,30,54,44,22,50,32,45,31,49,34,37,49,16,72,63,36,47,39,38,39,36,38,38,36,42,36,43,39,73,86,51,79,65,44,45,36,41,35,37,40,38,38,30,57,76,38,50,59,28,54,57,23,46,31,51,21,26,47,33,46,22,53,29,27,50,32,46,30,52,34,40,48,27,51,50,43,46,50,50,52,51,35,49,50,46,29,24,50,27,50,50,49,30,52,51,34,52,50,50,42,55,54,47,51,53,48,44,53,52,48,47,54,35,34,76,71,67,73,44,57,73,64,53,48,52,49,50,51,52,50,48,52,52,34,52,51,47,31,54,53,28,47,49,49,27,51,44,31,34,33,54,39,13,49,45,35,72,46,81,62,89,43,56,66,50,78,73,78,87,72,87,67,87,75,84,67,96,61,91,46,70,67,54,48,53,50,42,21,74,74,44,14,31,70,52,51,32,34,51,32,50,28,54,22,31,52,26,48,25,48,22,35,50,23,53,68,45,55,33,31,37,35,39,41,33,39,41,32,32,82,80,83,37,89,57,45,79,47,75,50,75,44,78,46,71,56,73,68,81,87,38,63,43,57,53,48,29,50,52,30,50,52,47,28,52,50,31,47,50,50,33,49,51,48,51,51,49,49,53,50,48,47,56,51,27,56,53,45,33,55,51,27,48,53,47,26,54,49,28,48,50,47,28,55,51,32,49,52,49,34,55,51,42,49,53,36,35,74,70,68,73,45,57,63,67,57,40,51,50,32,50,52,50,29,53,51,28,49,50,47,24,52,52,32,47,54,49,27,51,50,32,46,49,50,40,35,40,61,26,42,54,45,45,74,68,47,45,46,52,52,31,51,60,46,72,99

Organism: NCBI:txid190893

InterPro domains:
  IPR003423 Outer membrane efflux protein [PF02321] (32-204)
  IPR003423 Outer membrane efflux protein [PF02321] (231-407)
  IPR051906 Outer membrane protein TolC-like [PTHR30026] (16-413)

Foldseek 3Di:
DPPPPPPPPPPPPPPPPPPVPLDAQFLLNLLVLLCVPPPVLVVLVVLLVVLVVQLVVLVVLQAKDKDKDWDWDDDDPDDTKTKIKMKIKHWPDFQLSVLSSVLSVLVSVLSVLVSLLSSLVLLLQLLLLLLQLQLLVVQLVLLVVLLVVLVVLLVVVVVCVVVVLADPVLNVVSVVVSVVSVVSNVVSVVSNVVSQVSSCVSSVHRRDHHFHADLPDQDDDDAPDDDLVVLLVLLCVAPSLLVSLVSVLVSLVSQLSSLVSLQAKIKMKMWMWMDMPPDGHIDIDIDIDIGGDDCPPCPSVVSSVVSVVVSVVSVVVSVVLSVVLSVLSVVLVVVLVVLSVQLVVLVVQLVVLVVVLVVQVVCVVVSNDHSVVNVVSSVSNSVSVSSNSVSVSVSVSSSSSSCSSSSNSDSVVSVVVSVNSVD/DDDPVPPPPPPPPPPPPPPVPLDAQFLLNLLVLLCVQPPLLVVLVVLLVVLVVQLVVLVVLQAKDKDKDWDWDDDDVDDTKIKIKMKIKHWPDFQLSVLSSVLSVLVSVLSVLVSLLSSLVLLLQLLLLQLQLQLLVVQLVLLVVLLVVLVVLLVVVVVCVVVVLADPVLNVVSVVVSVVSVVSNVVSVVSNVVSQVSSCNSSVHRRDHHFHADLPDDDDDDAPDDDLVVLLVLLCPAPSLLVSLVSVLVSLVSQLSSLLSLQAKIKMKMWMWMDMPPDGPIDIDIDIDIGGDDCPVCPSVVSSVVSVVVSVVSVVVSVVLSVVLSVLSVVLVVVLVVLSVQLVVLVVQLVVLVVVLVVQVVCVVVSNDHSVSNSVSSVSNSVSVSSNSVSVSVSVSSSSSSCSSSSNSDSVVSVVVSVNSVD

Sequence (846 aa):
MAKHHLSYFGCALLAAILSFPSYAISIEQAWKQAKQSDPDYEKAKIGVQIGETGVASSRSSLLPSLSATASSNWNEDSDNTNTYGATLSQTIWDSSLWSDLDEAQANYLRTELELSQAHNELAQKLLATYLDVASAQGDLLLAKNKLEEGNKLLKIIEKRYQAGKVKSIDVEEIRATLVTDKAGILSAQAQLEEKRAELGALINQMPEHVDQIRTDNLIQPPMLVESQEQWLKLAKDSSPELLVAAQKVKASEFARQSAKGGYYPTVKGNLGYSDDDKYSNGEFNAGLTLSVPIDLNGATRAKVDEASLNILSAKQDLRRVEIDIQKRIVQQFTQVDINWNQVLMANEVVESRAKVLSSKEKLYDAGLLEASEVIDAHNNLFDAKNSLQNNLYNYWRQRVGLLQTAGKLDDNTMALISQAFHSMAKHHLSYFGCALLAAILSFPSYAISIEQAWKQAKQSDPDYEKAKIGVQIGETGVASSRSSLLPSLSATASSNWNEDSDNTNTYGATLSQTIWDSSLWSDLDEAQANYLRTELELSQAHNELAQKLLATYLDVASAQGDLLLAKNKLEEGNKLLKIIEKRYQAGKVKSIDVEEIRATLVTDKAGILSAQAQLEEKRAELGALINQMPEHVDQIRTDNLIQPPMLVESQEQWLKLAKDSSPELLVAAQKVKASEFARQSAKGGYYPTVKGNLGYSDDDKYSNGEFNAGLTLSVPIDLNGATRAKVDEASLNILSAKQDLRRVEIDIQKRIVQQFTQVDINWNQVLMANEVVESRAKVLSSKEKLYDAGLLEASEVIDAHNNLFDAKNSLQNNLYNYWRQRVGLLQTAGKLDDNTMALISQAFHS